Protein 2EP5 (pdb70)

Sequence (1395 aa):
ADKIKVSLLGSTGMVGQKMVKMLAKHPYLELVKVSASPSKIGKKYKDAVKWIEQGDIPEEVQDLPIVSTNYEDHKDVDVVLSALPNELAESIELELVKNGKIVVSNASPFRMDPDVPLINPEINWEHLELLKFQKERKGWKGILVKNPNCTAAIMSMPIKPLIEIATKSKIIITTLQAVSGAGYNGISFMAIEGNIIPYIKGEEDKIAKELTKLNGKLENNQIIPANLDSTVTSIRVPTRVGHMGVINIVTNERINIEEIKKTLKNFKSLPQQKNLPTAPKQPIIVRDEEDRPQPIIDVNAESGMAVTVGRIRHENNVLRLVVLGDNLVRGAAGITILTVEVMKELGYIADKIKVSLLGSTGMVGQKMVKMLAKHPYLELVKVSASPSKIGKKYKDAVKWIEQGDIPEEVQDLPIVSTNYEDHKDVDVVLSALPNELAESIELELVKNGKIVVSNASPFRMDPDVPLINPEINWEHLELLKFQKERKGWKGILVKNPNCTAAIMSMPIKPLIEIATKSKIIITTLQAVSGAGYNGISFMAIEGNIIPYIKGEEDKIAKELTKLNGKLENNQIIPANLDSTVTSIRVPTRVGHMGVINIVTNERINIEEIKKTLKNFKSLPQQKNLPTAPKQPIIVRDEEDRPQPIIDVNAESGMAVTVGRIRHENNVLRLVVLGDNLVRGAAGITILTVEVMKELGYIADKIKVSLLGSTGMVGQKMVKMLAKHPYLELVKVSASPSKIGKKYKDAVKWIEQGDIPEEVQDLPIVSTNYEDHKDVDVVLSALPNELAESIELELVKNGKIVVSNASPFRMDPDVPLINPEINWEHLELLKFQKERKGWKGILVKNPNCTAAIMSMPIKPLIEIATKSKIIITTLQAVSGAGYNGISFMAIEGNIIPYIKGEEDKIAKELTKLNGKLENNQIIPANLDSTVTSIRVPTRVGHMGVINIVTNERINIEEIKKTLKNFKSLPQQKNLPTAPKQPIIVRDEEDRPQPIIDVNAESGMAVTVGRIRHENNVLRLVVLGDNLVRGAAGITILTVEVMKELGYIDKIKVSLLGSTGMVGQKMVKMLAKHPYLELVKVSASPSKIGKKYKDAVKWIEQGDIPEEVQDLPIVSTNYEDHKDVDVVLSALPNELAESIELELVKNGKIVVSNASPFRMDPDVPLINPEINWEHLELLKFQKERKGWKGILVKNPNCTAAIMSMPIKPLIEIATKSKIIITTLQAVSGAGYNGISFMAIEGNIIPYIKGEEDKIAKELTKLNGKLENNQIIPANLDSTVTSIRVPTRVGHMGVINIVTNERINIEEIKKTLKNFKSLPQQKNLPTAPKQPIIVRDEEDRPQPIIDVNAESGMAVTVGRIRHENNVLRLVVLGDNLVRGAAGITILTVEVMKELGYI

CATH classification: 3.40.50.720 (+1 more: 3.30.360.10)

Foldseek 3Di:
DAAAEEEEEQLQFLLNVVLQVVQLDDDHYQYQYYADDPVQAQPAQLVPHDDDDPDDRRPSRRRRGHHYLDQVVCVPHRAYEYPDEQVPCPVSVVRNQQVAHEYEYAHPPCCLPFLEEADLVLQCLVLCLSQVCNCVVVVGNYHYHYYAALVLLQVLLLCQLVVVLQLAFEKEKEKEFEPCSCIPPNDDCVPAVVHKDFDDPPPFVRNQSSSQQSNFDDDPSTTHGRRGNYGYTYMYHHHHWKMKMKIKGQAQPDDDLVVSLVSQQPRDGPCCVVVQPLAAVRQEAEDEDQVDDDCVPPACPRNQNHKYKYPFDDDHRITIIMIMTGCSQSVGSSSSVSSVSSCVVVVVD/DAAAEEEEEQLQFLLNVVLQVVQLPDPHYQYQAYADDPVQAQPAQLVPHPDPDPDDRRPSRRRRGHHHLAQVVPVPGQAYEYADEQVPCPVSVVRNQQVAHAYEYAHPPPCPPFLEEADLVLQCLVLVCSQVCNCVVVVGNYHYHYYAFLVLLQVLLLCQLVLVLQLAFEKEKEKEFEPCSCIPPNDDPVRAVVHKAFDDPPPFVRNQVSSQQSNFDCDPSTTHGRNHNYGYTYMYHHHHWKMKMKMKTQAPDDDDQVVSQCSQQPRDGDCCVVVQPLDAVTQEAEDEDPVDDDCVVPQCPRHFQHKYKYPFDDDHRITIIMIMGTSSASSGSSSSVSSVSVCVVVVVD/DAAFEEEEEQCAFPLNVVLQVVQLPDPHYHHQAYAYDPVQAQPACLVRHPDDDPDDRRPSRRGHGHHYLAQVVPVPGQAYEYADEQVPPPVSVVRNQQVAHEYEYAHPPPCLPFLEAADLVQLPLVLVLSQVCSCVVPVTNYHYHYYAFLVLLQVLQLCRLVLVLQLQFAKEKEKEFEPCSCTPPRDDCVVAPVHKAFDDPPPQVRNQSSSQQSNFDADPSTTDGRNGNYGYTYMYHHHHWKMKMKIKTQAQDDDDQVVSVVSQQPRDGPCCVVVFPLAAVGQEAEDEDQPDDDCVPPQCPRNQRHKYKYPFDDDHRITIIMIMGTCSQSVGSSSSVSSVRSCVVVVVD/DAAEEEEEQLQFLLNQVLQVVQLPDDHYHYQAYAYDPVQAQPQQLVSHPDDDPDDRRPSRRRHGHHYLAQVVCVPHQAYEYADEQVPPPVSVVRNQQVAHEYEYAHPPCCPPFLEEADQVLQPLVQCLSQVCNCVVVVGNYHYHYYAFLVLLFVLLLCQLVVVQLQVWEKEKEKEFEPCSCTPPRDDCVRAPVHKDFDDPPPQVRNQQSSQQSNFDQDPSTTDGGNRNYGYTYMYHHHHWKMKMKMKTQAPDDDDQVVSQVSNQPRDGDCCVVVFVLAAVTQEAEDEDQVDDDCVPPCCPRPQNHKYKYPFDADPRMTIIMIMGGCSQSVGSSSSVSSVSSCVVVPVD

Nearest PDB structures (foldseek):
  2ep5-assembly1_D  TM=1.000E+00  e=3.987E-76  Sulfurisphaera tokodaii
  1ys4-assembly1_A  TM=9.506E-01  e=8.418E-46  Methanocaldococcus jannaschii
  4dpk-assembly1_B  TM=9.233E-01  e=5.462E-41  Sulfurisphaera tokodaii str. 7
  5cef-assembly1_C  TM=9.405E-01  e=1.644E-39  Cryptococcus deneoformans JEC21
  3hsk-assembly1_A  TM=9.146E-01  e=2.160E-36  Candida albicans

B-factor: mean 29.8, std 9.21, range [2.03, 77.83]

Secondary structure (DSSP, 8-state):
---EEEEEES-SSHHHHHHHHHHTT-SSEEEEEEE--GGGTTSBHHHH----SSSSPPHHHHTPBEE-SSGGGGTT-SEEEE---HHHHHHHHHHHHHTT-EEEE-SSTTTT-TTS-B--HHHHGGGGGGHHHHIIIII-SSEEEE---HHHHHHHHHHGGGHHHHHTSEEEEEEEE-TTBTBSSSSBHHHHTT--B---TTHHHHHHHHHHHHT-EE-SSSEE----EEEEEEEE-S-SS-EEEEEEEE--S---HHHHHHHHHT---HHHHTT-TT--S-SEEE--STT---HHHHTTHHHHTSEEEEEEEEETTEEEEEEEE-TTTTTTHHHHHHHHHHHHHHT--/-PPEEEEEETTTSHHHHHHHHHHTT-SSEEEEEEE--GGGTTSBGGGT----SSSSPPTTTTTPBEE-SSGGGTTT-SEEEE---HHHHHHHHHHHHHTT-EEEE-SSTTTT-TTS-B--HHHHGGGGGGGGTHHHHHT-SSEEEE---HHHHHHHHHHGGGHHHHHTSEEEEEEEE-GGGG-TTSSBHHHHTT--B---TTHHHHHHHHHHHHT-EE-SSSEE----EEEEEEEE-S-SS-EEEEEEEE-SS---HHHHHHHHHT---HHHHTT-TT--SSSEEEE-STT---HHHHTTHHHHTSEEEEEEEEETTEEEEEEEE-TTIIIIIHHHHHHHHHHHHTT--/---EEEEEETTTSHHHHHHHHHHHT-SSEEEEEEE--GGGTTSBHHHH----SSSPPPTTTTTPBEE-SSGGGTTT-SEEEE---HHHHHHHHHHHHHTT-EEEE-SSTTTT-TTS-B--HHHHGGGGGGHHHHHHHH--SSEEEE---HHHHHHHHHHSTTHHHHTTSEEEEEEEE-GGGG-TTSSBHHHHTT--B---TTHHHHHHHHHHHHT-EE-SSSEE----EEEEEEEE-S-SS-EEEEEEEE--S---HHHHHHHHHT---HHHHTT-TTS-S-SEEE--STT---HHHHTTTTTTTSEEEEEEEE-SSEEEEEEEE-TTIIIIIHHHHHHHHHHHHHT--/--EEEEEETTTSHHHHHHHHHHTT-SSEEEEEEE--GGGTTSBHHHH----SSS---TTTTTPBEE-SSGGGSTT-SEEEE---HHHHHHHHHHHHTTT-EEEE-SSTTTT-TTS-B--HHHHGGGGGGHHHHIIIII-SSEEEE---HHHHHHHHHHGGGHHHHHTSEEEEEEEE-GGGG-SSSSBHHHHTT--B---TTHHHHHHHHHHHHT-EE-SSSEE----EEEEEEEE-S-SS-EEEEEEEE-SS---HHHHHHHHHT---HHHHTT-TTS-SSSEEEE-STT---HHHHTTGGGGTSEEEEEEEE-SSEEEEEEEE-TTIIIIIHHHHHHHHHHHHHT--

Solvent-accessible surface area: 51155 Å² total; per-residue (Å²): 113,132,101,13,87,0,0,0,0,12,0,37,40,16,33,0,4,35,0,0,37,42,5,16,141,23,75,34,3,69,14,38,37,0,0,11,45,108,103,55,73,60,124,91,0,86,100,21,16,164,48,53,24,135,45,121,28,20,140,101,2,42,58,27,69,3,18,18,27,94,54,126,48,0,107,97,6,69,1,0,0,0,16,13,60,54,138,99,0,98,83,38,0,41,90,0,0,99,56,28,17,38,0,0,0,17,1,24,22,43,16,85,22,102,28,0,0,0,0,0,0,4,2,1,66,78,6,0,69,0,14,137,56,0,103,156,95,73,65,17,147,0,19,0,0,0,0,1,11,24,0,0,0,0,0,0,0,0,2,57,32,8,46,116,28,0,48,103,24,15,0,2,1,3,0,1,2,0,0,3,34,40,29,43,104,56,19,11,5,4,23,0,11,12,0,1,27,0,60,20,166,32,14,31,80,68,0,22,107,4,0,28,10,0,7,3,137,40,68,131,65,88,19,76,80,17,107,19,41,13,2,6,1,0,0,21,1,5,1,60,38,2,0,1,0,1,0,2,2,9,9,124,64,213,23,97,43,106,82,9,58,115,52,0,92,85,32,118,10,13,0,18,121,105,116,11,65,18,16,9,168,51,0,0,37,24,88,124,65,75,58,29,0,11,3,68,93,11,14,107,20,61,95,0,4,1,0,1,0,0,12,17,122,81,51,101,31,0,0,3,2,0,0,1,1,6,3,9,2,0,2,7,0,0,0,0,0,0,0,1,0,0,2,83,74,60,50,65,68,128,129,104,10,82,0,0,0,0,13,0,32,41,19,35,0,2,36,0,0,40,43,4,19,140,22,82,42,3,64,15,33,44,0,0,15,48,111,102,50,73,59,120,89,0,87,98,18,16,136,38,44,28,134,41,120,30,19,145,101,2,45,59,28,68,3,18,17,28,96,63,116,46,0,111,87,8,73,2,0,0,0,15,14,73,61,169,100,0,90,84,37,0,41,92,0,0,99,55,29,17,40,0,0,0,16,0,25,23,39,16,86,23,90,24,0,0,0,0,0,0,6,3,2,64,73,5,0,74,1,13,154,90,0,98,160,86,71,66,19,144,1,20,0,0,0,0,1,11,26,0,0,0,0,0,0,0,1,2,56,29,10,49,105,28,0,48,114,19,10,0,2,1,2,0,1,3,0,0,4,36,37,32,35,105,54,20,13,6,4,26,0,13,12,0,2,31,0,59,23,168,35,12,29,82,64,0,24,104,4,0,28,13,0,7,4,125,32,74,142,56,81,25,97,83,16,101,15,45,13,2,8,1,0,0,19,1,5,2,56,37,1,0,1,0,1,1,1,2,17,6,120,34,192,20,92,32,114,84,7,47,109,48,0,86,94,29,107,11,9,0,17,126,105,114,9,63,18,17,8,166,55,0,0,41,25,66,120,69,76,41,30,0,11,3,52,79,11,18,81,21,62,98,1,5,3,0,2,0,0,14,15,127,86,51,91,55,0,1,3,2,0,0,1,1,7,4,10,1,0,1,7,0,0,0,0,0,0,0,1,0,0,3,84,78,57,52,53,82,107,96,91,5,90,0,0,0,0,12,0,30,38,19,36,1,4,34,0,0,71,39,4,24,168,23,76,34,3,74,16,42,45,0,0,8,51,113,101,53,69,62,109,88,0,87,96,19,17,152,44,55,22,104,57,113,33,24,139,94,1,52,64,35,75,2,20,18,25,94,66,113,48,0,112,88,6,66,0,0,0,0,17,14,74,61,171,95,0,94,81,37,0,41,88,0,0,105,57,31,18,38,0,0,0,17,1,26,22,39,15,84,25,103,29,0,0,0,0,0,0,4,1,2,64,69,4,0,66,0,14,127,52,0,103,161,98,68,64,17,144,0,18,0,0,0,0,1,11,26,0,0,0,0,0,0,0,0,2,50,32,8,29,148,30,0,50,132,19,42,0,2,0,3,0,0,2,0,0,3,36,40,29,44,107,50,22,13,3,5,24,0,21,13,0,2,26,0,57,26,165,34,11,29,78,60,0,24,112,4,0,29,11,0,3,4,128,42,81,134,59,88,25,79,81,14,111,17,47,6,13,10,1,0,0,17,0,5,0,58,41,1,0,0,0,0,0,2,1,14,6,129,73,228,26,97,51,91,84,9,52,111,44,0,98,92,31,124,11,8,0,23,130,102,107,11,65,19,14,8,155,56,0,0,40,21,73,126,65,77,60,29,0,13,3,66,85,10,16,104,21,65,97,2,5,1,0,1,0,0,16,15,114,56,76,82,30,1,0,6,1,0,0,1,0,9,2,7,5,0,2,8,0,0,0,0,0,0,0,0,1,0,2,52,76,70,57,50,78,140,108,5,86,0,0,0,0,13,0,33,36,22,33,1,3,30,0,0,41,37,4,20,153,28,84,43,4,74,16,38,45,0,0,8,51,111,99,56,70,59,115,85,0,86,94,17,10,169,49,63,28,128,45,130,26,23,134,103,1,43,62,34,75,3,20,19,27,97,64,116,50,0,121,98,7,70,1,0,0,0,16,14,73,62,171,106,0,96,83,40,0,38,91,0,0,104,59,34,13,41,0,0,0,15,1,25,22,43,16,83,21,98,24,0,0,0,0,0,0,4,2,2,63,73,4,0,64,1,13,139,53,0,103,134,84,67,62,22,152,2,18,0,0,0,0,1,12,25,0,0,0,0,0,0,0,0,2,58,34,9,46,136,30,0,40,177,17,16,0,2,1,2,0,0,3,0,0,3,37,36,29,40,107,53,20,10,4,5,24,0,17,11,0,0,27,0,58,24,162,34,11,30,76,63,0,25,108,5,1,28,11,0,8,8,133,28,92,132,80,93,25,81,84,15,104,15,58,11,4,8,1,0,0,20,0,6,1,61,38,1,0,0,0,0,1,2,1,25,4,146,92,216,30,87,43,110,87,14,39,106,57,0,79,96,26,118,11,6,0,18,116,101,114,14,63,18,14,6,158,53,0,0,44,15,75,102,65,76,46,27,0,11,3,70,90,13,16,108,20,60,99,1,4,2,0,2,0,0,13,15,114,42,82,68,72,1,1,6,2,0,0,2,1,7,4,8,3,0,1,8,0,0,0,0,1,0,0,0,0,0,2,62,71,63,52,53,68

Organism: Sulfurisphaera tokodaii (strain DSM 16993 / JCM 10545 / NBRC 100140 / 7) (NCBI:txid273063)

Radius of gyration: 33.67 Å; Cα contacts (8 Å, |Δi|>4): 3497; chains: 4; bounding box: 75×84×83 Å

InterPro domains:
  IPR000534 Semialdehyde dehydrogenase, NAD-binding [PF01118] (6-130)
  IPR000534 Semialdehyde dehydrogenase, NAD-binding [SM00859] (6-132)
  IPR005676 Aspartate-semialdehyde dehydrogenase, peptidoglycan lacking [TIGR00978] (5-345)
  IPR012280 Semialdehyde dehydrogenase, dimerisation domain [PF02774] (160-330)
  IPR036291 NAD(P)-binding domain superfamily [SSF51735] (5-178)
  IPR051823 Aspartate-semialdehyde dehydrogenase-related [PTHR46718] (3-350)

Structure (mmCIF, N/CA/C/O backbone):
data_2EP5
#
_entry.id   2EP5
#
_cell.length_a   70.157
_cell.length_b   73.986
_cell.length_c   91.552
_cell.angle_alpha   68.102
_cell.angle_beta   68.393
_cell.angle_gamma   86.036
#
_symmetry.space_group_name_H-M   'P 1'
#
loop_
_entity.id
_entity.type
_entity.pdbx_description
1 polymer '350aa long hypothetical aspartate-semialdehyde dehydrogenase'
2 water water
#
loop_
_atom_site.group_PDB
_atom_site.id
_atom_site.type_symbol
_atom_site.label_atom_id
_atom_site.label_alt_id
_atom_site.label_comp_id
_atom_site.label_asym_id
_atom_site.label_entity_id
_atom_site.label_seq_id
_atom_site.pdbx_PDB_ins_code
_atom_site.Cartn_x
_atom_site.Cartn_y
_atom_site.Cartn_z
_atom_site.occupancy
_atom_site.B_iso_or_equiv
_atom_site.auth_seq_id
_atom_site.auth_comp_id
_atom_site.auth_asym_id
_atom_site.auth_atom_id
_atom_site.pdbx_PDB_model_num
ATOM 1 N N . ALA A 1 2 ? 1.982 -24.986 8.451 1.00 38.92 2 ALA A N 1
ATOM 2 C CA . ALA A 1 2 ? 2.580 -24.600 7.142 1.00 38.68 2 ALA A CA 1
ATOM 3 C C . ALA A 1 2 ? 4.065 -24.288 7.289 1.00 38.43 2 ALA A C 1
ATOM 4 O O . ALA A 1 2 ? 4.571 -24.134 8.402 1.00 36.96 2 ALA A O 1
ATOM 6 N N . ASP A 1 3 ? 4.764 -24.211 6.161 1.00 38.52 3 ASP A N 1
ATOM 7 C CA . ASP A 1 3 ? 6.186 -23.893 6.189 1.00 39.52 3 ASP A CA 1
ATOM 8 C C . ASP A 1 3 ? 6.326 -22.387 6.310 1.00 39.45 3 ASP A C 1
ATOM 9 O O . ASP A 1 3 ? 5.926 -21.638 5.415 1.00 40.55 3 ASP A O 1
ATOM 14 N N . LYS A 1 4 ? 6.892 -21.949 7.426 1.00 38.30 4 LYS A N 1
ATOM 15 C CA . LYS A 1 4 ? 7.063 -20.532 7.687 1.00 38.28 4 LYS A CA 1
ATOM 16 C C . LYS A 1 4 ? 8.138 -19.827 6.868 1.00 36.57 4 LYS A C 1
ATOM 17 O O . LYS A 1 4 ? 9.177 -20.397 6.559 1.00 37.92 4 LYS A O 1
ATOM 23 N N . ILE A 1 5 ? 7.855 -18.580 6.508 1.00 35.22 5 ILE A N 1
ATOM 24 C CA . ILE A 1 5 ? 8.788 -17.737 5.772 1.00 32.46 5 ILE A CA 1
ATOM 25 C C . ILE A 1 5 ? 9.173 -16.669 6.791 1.00 31.51 5 ILE A C 1
ATOM 26 O O . ILE A 1 5 ? 8.319 -15.922 7.275 1.00 30.24 5 ILE A O 1
ATOM 31 N N . LYS A 1 6 ? 10.455 -16.612 7.130 1.00 30.52 6 LYS A N 1
ATOM 32 C CA . LYS A 1 6 ? 10.941 -15.652 8.113 1.00 30.50 6 LYS A CA 1
ATOM 33 C C . LYS A 1 6 ? 11.100 -14.243 7.557 1.00 29.40 6 LYS A C 1
ATOM 34 O O . LYS A 1 6 ? 11.775 -14.032 6.552 1.00 30.45 6 LYS A O 1
ATOM 40 N N . VAL A 1 7 ? 10.476 -13.276 8.219 1.00 28.35 7 VAL A N 1
ATOM 41 C CA . VAL A 1 7 ? 10.552 -11.890 7.773 1.00 25.24 7 VAL A CA 1
ATOM 42 C C . VAL A 1 7 ? 11.022 -10.922 8.859 1.00 25.52 7 VAL A C 1
ATOM 43 O O . VAL A 1 7 ? 10.932 -11.207 10.055 1.00 24.85 7 VAL A O 1
ATOM 47 N N . SER A 1 8 ? 11.551 -9.783 8.431 1.00 24.89 8 SER A N 1
ATOM 48 C CA . SER A 1 8 ? 11.984 -8.753 9.365 1.00 24.31 8 SER A CA 1
ATOM 49 C C . SER A 1 8 ? 11.204 -7.500 8.967 1.00 23.34 8 SER A C 1
ATOM 50 O O . SER A 1 8 ? 10.678 -7.427 7.859 1.00 20.74 8 SER A O 1
ATOM 53 N N . LEU A 1 9 ? 11.126 -6.523 9.863 1.00 24.07 9 LEU A N 1
ATOM 54 C CA . LEU A 1 9 ? 10.382 -5.300 9.582 1.00 23.77 9 LEU A CA 1
ATOM 55 C C . LEU A 1 9 ? 11.153 -4.024 9.913 1.00 24.08 9 LEU A C 1
ATOM 56 O O . LEU A 1 9 ? 11.532 -3.801 11.066 1.00 24.19 9 LEU A O 1
ATOM 61 N N . LEU A 1 10 ? 11.387 -3.200 8.892 1.00 22.75 10 LEU A N 1
ATOM 62 C CA . LEU A 1 10 ? 12.080 -1.922 9.054 1.00 22.04 10 LEU A CA 1
ATOM 63 C C . LEU A 1 10 ? 11.036 -0.840 9.362 1.00 21.63 10 LEU A C 1
ATOM 64 O O . LEU A 1 10 ? 9.947 -0.850 8.797 1.00 17.13 10 LEU A O 1
ATOM 69 N N . GLY A 1 11 ? 11.370 0.087 10.256 1.00 21.41 11 GLY A N 1
ATOM 70 C CA . GLY A 1 11 ? 10.423 1.125 10.617 1.00 23.12 11 GLY A CA 1
ATOM 71 C C . GLY A 1 11 ? 9.168 0.473 11.176 1.00 23.49 11 GLY A C 1
ATOM 72 O O . GLY A 1 11 ? 8.072 0.662 10.650 1.00 23.37 11 GLY A O 1
ATOM 73 N N . SER A 1 12 ? 9.343 -0.301 12.246 1.00 22.45 12 SER A N 1
ATOM 74 C CA . SER A 1 12 ? 8.257 -1.032 12.892 1.00 22.03 12 SER A CA 1
ATOM 75 C C . SER A 1 12 ? 7.584 -0.246 14.009 1.00 23.18 12 SER A C 1
ATOM 76 O O . SER A 1 12 ? 6.579 -0.679 14.564 1.00 22.36 12 SER A O 1
ATOM 79 N N . THR A 1 13 ? 8.147 0.911 14.326 1.00 25.14 13 THR A N 1
ATOM 80 C CA . THR A 1 13 ? 7.651 1.768 15.399 1.00 25.41 13 THR A CA 1
ATOM 81 C C . THR A 1 13 ? 6.536 2.742 15.005 1.00 24.94 13 THR A C 1
ATOM 82 O O . THR A 1 13 ? 5.716 3.121 15.843 1.00 26.60 13 THR A O 1
ATOM 86 N N . GLY A 1 14 ? 6.498 3.147 13.742 1.00 22.37 14 GLY A N 1
ATOM 87 C CA . GLY A 1 14 ? 5.470 4.077 13.307 1.00 22.17 14 GLY A CA 1
ATOM 88 C C . GLY A 1 14 ? 4.083 3.464 13.233 1.00 22.83 14 GLY A C 1
ATOM 89 O O . GLY A 1 14 ? 3.885 2.315 13.632 1.00 22.10 14 GLY A O 1
ATOM 90 N N . MET A 1 15 ? 3.118 4.225 12.718 1.00 22.97 15 MET A N 1
ATOM 91 C CA . MET A 1 15 ? 1.750 3.731 12.599 1.00 24.01 15 MET A CA 1
ATOM 92 C C . MET A 1 15 ? 1.647 2.547 11.648 1.00 23.39 15 MET A C 1
ATOM 93 O O . MET A 1 15 ? 1.064 1.522 11.997 1.00 22.24 15 MET A O 1
ATOM 98 N N . VAL A 1 16 ? 2.198 2.687 10.444 1.00 24.65 16 VAL A N 1
ATOM 99 C CA . VAL A 1 16 ? 2.149 1.595 9.473 1.00 24.70 16 VAL A CA 1
ATOM 100 C C . VAL A 1 16 ? 2.890 0.384 10.029 1.00 24.50 16 VAL A C 1
ATOM 101 O O . VAL A 1 16 ? 2.469 -0.759 9.842 1.00 25.75 16 VAL A O 1
ATOM 105 N N . GLY A 1 17 ? 3.982 0.648 10.735 1.00 24.36 17 GLY A N 1
ATOM 106 C CA . GLY A 1 17 ? 4.752 -0.429 11.330 1.00 23.36 17 GLY A CA 1
ATOM 107 C C . GLY A 1 17 ? 3.950 -1.212 12.353 1.00 23.51 17 GLY A C 1
ATOM 108 O O . GLY A 1 17 ? 3.954 -2.443 12.342 1.00 22.24 17 GLY A O 1
ATOM 109 N N . GLN A 1 18 ? 3.253 -0.507 13.242 1.00 23.13 18 GLN A N 1
ATOM 110 C CA . GLN A 1 18 ? 2.464 -1.179 14.267 1.00 23.00 18 GLN A CA 1
ATOM 111 C C . GLN A 1 18 ? 1.333 -1.976 13.635 1.00 22.74 18 GLN A C 1
ATOM 112 O O . GLN A 1 18 ? 1.013 -3.066 14.096 1.00 23.92 18 GLN A O 1
ATOM 118 N N . LYS A 1 19 ? 0.732 -1.445 12.574 1.00 23.99 19 LYS A N 1
ATOM 119 C CA . LYS A 1 19 ? -0.334 -2.166 11.876 1.00 24.30 19 LYS A CA 1
ATOM 120 C C . LYS A 1 19 ? 0.220 -3.498 11.359 1.00 24.15 19 LYS A C 1
ATOM 121 O O . LYS A 1 19 ? -0.392 -4.550 11.527 1.00 24.07 19 LYS A O 1
ATOM 127 N N . MET A 1 20 ? 1.383 -3.438 10.720 1.00 22.76 20 MET A N 1
ATOM 128 C CA . MET A 1 20 ? 2.001 -4.635 10.171 1.00 22.50 20 MET A CA 1
ATOM 129 C C . MET A 1 20 ? 2.363 -5.629 11.269 1.00 20.70 20 MET A C 1
ATOM 130 O O . MET A 1 20 ? 2.132 -6.828 11.131 1.00 19.23 20 MET A O 1
ATOM 135 N N . VAL A 1 21 ? 2.935 -5.129 12.357 1.00 21.37 21 VAL A N 1
ATOM 136 C CA . VAL A 1 21 ? 3.296 -5.993 13.468 1.00 20.49 21 VAL A CA 1
ATOM 137 C C . VAL A 1 21 ? 2.047 -6.730 13.937 1.00 22.88 21 VAL A C 1
ATOM 138 O O . VAL A 1 21 ? 2.090 -7.934 14.189 1.00 22.24 21 VAL A O 1
ATOM 142 N N . LYS A 1 22 ? 0.929 -6.013 14.033 1.00 24.79 22 LYS A N 1
ATOM 143 C CA . LYS A 1 22 ? -0.320 -6.626 14.485 1.00 26.41 22 LYS A CA 1
ATOM 144 C C . LYS A 1 22 ? -0.848 -7.664 13.505 1.00 26.33 22 LYS A C 1
ATOM 145 O O . LYS A 1 22 ? -1.320 -8.724 13.911 1.00 28.67 22 LYS A O 1
ATOM 151 N N . MET A 1 23 ? -0.763 -7.363 12.214 1.00 26.40 23 MET A N 1
ATOM 152 C CA . MET A 1 23 ? -1.243 -8.277 11.182 1.00 26.09 23 MET A CA 1
ATOM 153 C C . MET A 1 23 ? -0.351 -9.510 11.013 1.00 26.95 23 MET A C 1
ATOM 154 O O . MET A 1 23 ? -0.829 -10.579 10.628 1.00 28.49 23 MET A O 1
ATOM 159 N N . LEU A 1 24 ? 0.939 -9.357 11.298 1.00 26.73 24 LEU A N 1
ATOM 160 C CA . LEU A 1 24 ? 1.899 -10.454 11.182 1.00 28.01 24 LEU A CA 1
ATOM 161 C C . LEU A 1 24 ? 1.942 -11.335 12.434 1.00 30.17 24 LEU A C 1
ATOM 162 O O . LEU A 1 24 ? 2.280 -12.513 12.365 1.00 29.78 24 LEU A O 1
ATOM 167 N N . ALA A 1 25 ? 1.602 -10.760 13.580 1.00 32.44 25 ALA A N 1
ATOM 168 C CA . ALA A 1 25 ? 1.627 -11.507 14.825 1.00 34.40 25 ALA A CA 1
ATOM 169 C C . ALA A 1 25 ? 0.743 -12.748 14.747 1.00 35.78 25 ALA A C 1
ATOM 170 O O . ALA A 1 25 ? 0.949 -13.721 15.477 1.00 36.30 25 ALA A O 1
ATOM 172 N N . LYS A 1 26 ? -0.225 -12.716 13.841 1.00 36.48 26 LYS A N 1
ATOM 173 C CA . LYS A 1 26 ? -1.154 -13.824 13.683 1.00 38.19 26 LYS A CA 1
ATOM 174 C C . LYS A 1 26 ? -1.196 -14.380 12.253 1.00 37.00 26 LYS A C 1
ATOM 175 O O . LYS A 1 26 ? -2.195 -14.975 11.845 1.00 37.30 26 LYS A O 1
ATOM 181 N N . HIS A 1 27 ? -0.117 -14.200 11.495 1.00 35.17 27 HIS A N 1
ATOM 182 C CA . HIS A 1 27 ? -0.086 -14.687 10.120 1.00 33.25 27 HIS A CA 1
ATOM 183 C C . HIS A 1 27 ? 0.194 -16.187 10.018 1.00 33.33 27 HIS A C 1
ATOM 184 O O . HIS A 1 27 ? 1.017 -16.723 10.754 1.00 33.86 27 HIS A O 1
ATOM 191 N N . PRO A 1 28 ? -0.495 -16.881 9.094 1.00 33.80 28 PRO A N 1
ATOM 192 C CA . PRO A 1 28 ? -0.347 -18.324 8.860 1.00 33.56 28 PRO A CA 1
ATOM 193 C C . PRO A 1 28 ? 1.092 -18.806 8.620 1.00 34.08 28 PRO A C 1
ATOM 194 O O . PRO A 1 28 ? 1.568 -19.693 9.324 1.00 34.51 28 PRO A O 1
ATOM 198 N N . TYR A 1 29 ? 1.777 -18.235 7.628 1.00 34.42 29 TYR A N 1
ATOM 199 C CA . TYR A 1 29 ? 3.149 -18.649 7.324 1.00 33.22 29 TYR A CA 1
ATOM 200 C C . TYR A 1 29 ? 4.245 -17.585 7.417 1.00 33.44 29 TYR A C 1
ATOM 201 O O . TYR A 1 29 ? 5.427 -17.921 7.437 1.00 33.91 29 TYR A O 1
ATOM 210 N N . LEU A 1 30 ? 3.868 -16.312 7.460 1.00 32.93 30 LEU A N 1
ATOM 211 C CA . LEU A 1 30 ? 4.851 -15.238 7.575 1.00 32.94 30 LEU A CA 1
ATOM 212 C C . LEU A 1 30 ? 5.218 -15.093 9.052 1.00 33.12 30 LEU A C 1
ATOM 213 O O . LEU A 1 30 ? 4.397 -14.664 9.855 1.00 35.95 30 LEU A O 1
ATOM 218 N N . GLU A 1 31 ? 6.448 -15.456 9.405 1.00 33.26 31 GLU A N 1
ATOM 219 C CA . GLU A 1 31 ? 6.912 -15.384 10.789 1.00 31.94 31 GLU A CA 1
ATOM 220 C C . GLU A 1 31 ? 7.845 -14.206 11.055 1.00 30.47 31 GLU A C 1
ATOM 221 O O . GLU A 1 31 ? 9.025 -14.231 10.688 1.00 29.97 31 GLU A O 1
ATOM 227 N N . LEU A 1 32 ? 7.309 -13.182 11.709 1.00 27.85 32 LEU A N 1
ATOM 228 C CA . LEU A 1 32 ? 8.077 -11.991 12.035 1.00 27.09 32 LEU A CA 1
ATOM 229 C C . LEU A 1 32 ? 9.067 -12.330 13.142 1.00 28.42 32 LEU A C 1
ATOM 230 O O . LEU A 1 32 ? 8.673 -12.615 14.280 1.00 27.61 32 LEU A O 1
ATOM 235 N N . VAL A 1 33 ? 10.353 -12.301 12.805 1.00 28.03 33 VAL A N 1
ATOM 236 C CA . VAL A 1 33 ? 11.388 -12.631 13.768 1.00 28.88 33 VAL A CA 1
ATOM 237 C C . VAL A 1 33 ? 12.285 -11.459 14.116 1.00 29.15 33 VAL A C 1
ATOM 238 O O . VAL A 1 33 ? 13.075 -11.546 15.054 1.00 28.94 33 VAL A O 1
ATOM 242 N N . LYS A 1 34 ? 12.166 -10.369 13.365 1.00 28.96 34 LYS A N 1
ATOM 243 C CA . LYS A 1 34 ? 12.991 -9.186 13.616 1.00 30.20 34 LYS A CA 1
ATOM 244 C C . LYS A 1 34 ? 12.309 -7.869 13.264 1.00 30.21 34 LYS A C 1
ATOM 245 O O . LYS A 1 34 ? 11.725 -7.713 12.191 1.00 29.23 34 LYS A O 1
ATOM 251 N N . VAL A 1 35 ? 12.395 -6.924 14.191 1.00 29.65 35 VAL A N 1
ATOM 252 C CA . VAL A 1 35 ? 11.818 -5.608 14.002 1.00 29.95 35 VAL A CA 1
ATOM 253 C C . VAL A 1 35 ? 12.950 -4.623 14.199 1.00 30.30 35 VAL A C 1
ATOM 254 O O . VAL A 1 35 ? 13.825 -4.820 15.052 1.00 28.96 35 VAL A O 1
ATOM 258 N N . SER A 1 36 ? 12.930 -3.568 13.396 1.00 31.36 36 SER A N 1
ATOM 259 C CA . SER A 1 36 ? 13.954 -2.546 13.447 1.00 32.17 36 SER A CA 1
ATOM 260 C C . SER A 1 36 ? 13.331 -1.195 13.738 1.00 32.06 36 SER A C 1
ATOM 261 O O . SER A 1 36 ? 12.155 -0.967 13.459 1.00 31.98 36 SER A O 1
ATOM 264 N N . ALA A 1 37 ? 14.130 -0.308 14.319 1.00 32.57 37 ALA A N 1
ATOM 265 C CA . ALA A 1 37 ? 13.690 1.036 14.658 1.00 32.12 37 ALA A CA 1
ATOM 266 C C . ALA A 1 37 ? 14.930 1.918 14.688 1.00 32.78 37 ALA A C 1
ATOM 267 O O . ALA A 1 37 ? 15.992 1.518 14.199 1.00 33.57 37 ALA A O 1
ATOM 269 N N . SER A 1 38 ? 14.796 3.107 15.266 1.00 32.01 38 SER A N 1
ATOM 270 C CA . SER A 1 38 ? 15.910 4.042 15.351 1.00 31.59 38 SER A CA 1
ATOM 271 C C . SER A 1 38 ? 17.065 3.430 16.146 1.00 30.60 38 SER A C 1
ATOM 272 O O . SER A 1 38 ? 16.855 2.570 17.007 1.00 27.89 38 SER A O 1
ATOM 275 N N . PRO A 1 39 ? 18.300 3.879 15.863 1.00 30.55 39 PRO A N 1
ATOM 276 C CA . PRO A 1 39 ? 19.549 3.432 16.493 1.00 30.93 39 PRO A CA 1
ATOM 277 C C . PRO A 1 39 ? 19.548 3.315 18.019 1.00 30.79 39 PRO A C 1
ATOM 278 O O . PRO A 1 39 ? 19.961 2.294 18.569 1.00 28.85 39 PRO A O 1
ATOM 282 N N . SER A 1 40 ? 19.100 4.366 18.695 1.00 30.32 40 SER A N 1
ATOM 283 C CA . SER A 1 40 ? 19.069 4.377 20.152 1.00 31.01 40 SER A CA 1
ATOM 284 C C . SER A 1 40 ? 18.178 3.301 20.767 1.00 30.17 40 SER A C 1
ATOM 285 O O . SER A 1 40 ? 18.282 3.020 21.957 1.00 32.13 40 SER A O 1
ATOM 288 N N . LYS A 1 41 ? 17.311 2.696 19.963 1.00 29.06 41 LYS A N 1
ATOM 289 C CA . LYS A 1 41 ? 16.408 1.659 20.458 1.00 28.76 41 LYS A CA 1
ATOM 290 C C . LYS A 1 41 ? 16.963 0.251 20.222 1.00 27.63 41 LYS A C 1
ATOM 291 O O . LYS A 1 41 ? 16.484 -0.720 20.809 1.00 26.16 41 LYS A O 1
ATOM 297 N N . ILE A 1 42 ? 17.966 0.145 19.354 1.00 26.07 42 ILE A N 1
ATOM 298 C CA . ILE A 1 42 ? 18.577 -1.142 19.042 1.00 23.29 42 ILE A CA 1
ATOM 299 C C . ILE A 1 42 ? 19.030 -1.839 20.325 1.00 24.05 42 ILE A C 1
ATOM 300 O O . ILE A 1 42 ? 19.668 -1.229 21.188 1.00 23.14 42 ILE A O 1
ATOM 305 N N . GLY A 1 43 ? 18.685 -3.114 20.453 1.00 24.40 43 GLY A N 1
ATOM 306 C CA . GLY A 1 43 ? 19.067 -3.856 21.639 1.00 27.07 43 GLY A CA 1
ATOM 307 C C . GLY A 1 43 ? 17.939 -3.996 22.645 1.00 28.80 43 GLY A C 1
ATOM 308 O O . GLY A 1 43 ? 17.897 -4.960 23.408 1.00 29.94 43 GLY A O 1
ATOM 309 N N . LYS A 1 44 ? 17.026 -3.030 22.656 1.00 29.24 44 LYS A N 1
ATOM 310 C CA . LYS A 1 44 ? 15.894 -3.064 23.570 1.00 29.87 44 LYS A CA 1
ATOM 311 C C . LYS A 1 44 ? 14.791 -3.922 22.964 1.00 30.21 44 LYS A C 1
ATOM 312 O O . LYS A 1 44 ? 14.761 -4.140 21.752 1.00 29.90 44 LYS A O 1
ATOM 318 N N . LYS A 1 45 ? 13.891 -4.415 23.810 1.00 30.50 45 LYS A N 1
ATOM 319 C CA . LYS A 1 45 ? 12.774 -5.229 23.337 1.00 30.67 45 LYS A CA 1
ATOM 320 C C . LYS A 1 45 ? 11.766 -4.307 22.667 1.00 29.10 45 LYS A C 1
ATOM 321 O O . LYS A 1 45 ? 11.666 -3.131 23.013 1.00 28.12 45 LYS A O 1
ATOM 327 N N . TYR A 1 46 ? 11.020 -4.846 21.711 1.00 28.47 46 TYR A N 1
ATOM 328 C CA . TYR A 1 46 ? 10.026 -4.062 20.997 1.00 27.80 46 TYR A CA 1
ATOM 329 C C . TYR A 1 46 ? 9.088 -3.324 21.951 1.00 28.34 46 TYR A C 1
ATOM 330 O O . TYR A 1 46 ? 8.781 -2.148 21.743 1.00 29.08 46 TYR A O 1
ATOM 339 N N . LYS A 1 47 ? 8.638 -4.007 23.001 1.00 27.13 47 LYS A N 1
ATOM 340 C CA . LYS A 1 47 ? 7.721 -3.394 23.956 1.00 28.32 47 LYS A CA 1
ATOM 341 C C . LYS A 1 47 ? 8.330 -2.216 24.702 1.00 27.86 47 LYS A C 1
ATOM 3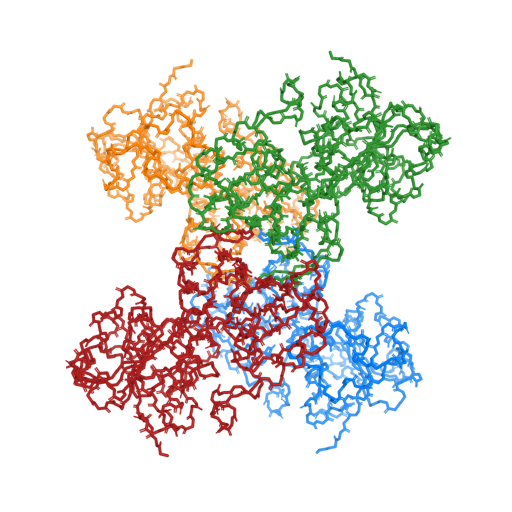42 O O . LYS A 1 47 ? 7.617 -1.338 25.172 1.00 26.83 47 LYS A O 1
ATOM 348 N N . ASP A 1 48 ? 9.652 -2.187 24.799 1.00 29.21 48 ASP A N 1
ATOM 349 C CA . ASP A 1 48 ? 10.313 -1.105 25.514 1.00 30.85 48 ASP A CA 1
ATOM 350 C C . ASP A 1 48 ? 10.698 0.058 24.622 1.00 31.36 48 ASP A C 1
ATOM 351 O O . ASP A 1 48 ? 11.124 1.101 25.113 1.00 31.43 48 ASP A O 1
ATOM 356 N N . ALA A 1 49 ? 10.543 -0.109 23.315 1.00 31.46 49 ALA A N 1
ATOM 357 C CA . ALA A 1 49 ? 10.918 0.951 22.389 1.00 33.83 49 ALA A CA 1
ATOM 358 C C . ALA A 1 49 ? 9.732 1.600 21.700 1.00 34.03 49 ALA A C 1
ATOM 359 O O . ALA A 1 49 ? 9.796 2.764 21.310 1.00 35.64 49 ALA A O 1
ATOM 361 N N . VAL A 1 50 ? 8.648 0.851 21.550 1.00 34.58 50 VAL A N 1
ATOM 362 C CA . VAL A 1 50 ? 7.470 1.377 20.881 1.00 33.95 50 VAL A CA 1
ATOM 363 C C . VAL A 1 50 ? 6.454 2.030 21.810 1.00 33.91 50 VAL A C 1
ATOM 364 O O . VAL A 1 50 ? 6.348 1.698 22.988 1.00 33.46 50 VAL A O 1
ATOM 368 N N . LYS A 1 51 ? 5.720 2.978 21.245 1.00 34.70 51 LYS A N 1
ATOM 369 C CA . LYS A 1 51 ? 4.653 3.688 21.932 1.00 34.99 51 LYS A CA 1
ATOM 370 C C . LYS A 1 51 ? 3.423 3.128 21.226 1.00 33.22 51 LYS A C 1
ATOM 371 O O . LYS A 1 51 ? 2.956 3.690 20.232 1.00 33.13 51 LYS A O 1
ATOM 377 N N . TRP A 1 52 ? 2.928 2.001 21.731 1.00 31.44 52 TRP A N 1
ATOM 378 C CA . TRP A 1 52 ? 1.783 1.324 21.140 1.00 31.03 52 TRP A CA 1
ATOM 379 C C . TRP A 1 52 ? 0.623 2.273 20.881 1.00 33.97 52 TRP A C 1
ATOM 380 O O . TRP A 1 52 ? 0.149 2.984 21.773 1.00 33.44 52 TRP A O 1
ATOM 391 N N . ILE A 1 53 ? 0.165 2.259 19.636 1.00 35.14 53 ILE A N 1
ATOM 392 C CA . ILE A 1 53 ? -0.907 3.126 19.195 1.00 36.36 53 ILE A CA 1
ATOM 393 C C . ILE A 1 53 ? -2.072 2.326 18.631 1.00 37.71 53 ILE A C 1
ATOM 394 O O . ILE A 1 53 ? -3.151 2.866 18.415 1.00 38.48 53 ILE A O 1
ATOM 399 N N . GLU A 1 54 ? -1.844 1.038 18.398 1.00 39.69 54 GLU A N 1
ATOM 400 C CA . GLU A 1 54 ? -2.870 0.152 17.858 1.00 41.84 54 GLU A CA 1
ATOM 401 C C . GLU A 1 54 ? -3.880 -0.280 18.911 1.00 44.82 54 GLU A C 1
ATOM 402 O O . GLU A 1 54 ? -3.761 0.057 20.089 1.00 44.93 54 GLU A O 1
ATOM 408 N N . GLN A 1 55 ? -4.870 -1.047 18.465 1.00 48.43 55 GLN A N 1
ATOM 409 C CA . GLN A 1 55 ? -5.917 -1.568 19.334 1.00 50.90 55 GLN A CA 1
ATOM 410 C C . GLN A 1 55 ? -5.385 -2.671 20.237 1.00 50.74 55 GLN A C 1
ATOM 411 O O . GLN A 1 55 ? -4.667 -3.566 19.785 1.00 51.06 55 GLN A O 1
ATOM 417 N N . GLY A 1 56 ? -5.739 -2.592 21.516 1.00 49.96 56 GLY A N 1
ATOM 418 C CA . GLY A 1 56 ? -5.320 -3.596 22.475 1.00 49.10 56 GLY A CA 1
ATOM 419 C C . GLY A 1 56 ? -3.869 -3.539 22.907 1.00 48.95 56 GLY A C 1
ATOM 420 O O . GLY A 1 56 ? -3.219 -2.497 22.827 1.00 47.52 56 GLY A O 1
ATOM 421 N N . ASP A 1 57 ? -3.368 -4.681 23.366 1.00 49.09 57 ASP A N 1
ATOM 422 C CA . ASP A 1 57 ? -1.996 -4.802 23.838 1.00 49.99 57 ASP A CA 1
ATOM 423 C C . ASP A 1 57 ? -1.072 -5.253 22.714 1.00 48.67 57 ASP A C 1
ATOM 424 O O . ASP A 1 57 ? -1.529 -5.746 21.687 1.00 48.55 57 ASP A O 1
ATOM 429 N N . ILE A 1 58 ? 0.229 -5.077 22.915 1.00 47.52 58 ILE A N 1
ATOM 430 C CA . ILE A 1 58 ? 1.210 -5.502 21.927 1.00 46.87 58 ILE A CA 1
ATOM 431 C C . ILE A 1 58 ? 1.194 -7.027 21.906 1.00 49.07 58 ILE A C 1
ATOM 432 O O . ILE A 1 58 ? 1.225 -7.670 22.958 1.00 49.30 58 ILE A O 1
ATOM 437 N N . PRO A 1 59 ? 1.139 -7.627 20.709 1.00 50.41 59 PRO A N 1
ATOM 438 C CA . PRO A 1 59 ? 1.124 -9.088 20.609 1.00 50.18 59 PRO A CA 1
ATOM 439 C C . PRO A 1 59 ? 2.309 -9.702 21.348 1.00 50.79 59 PRO A C 1
ATOM 440 O O . PRO A 1 59 ? 3.436 -9.220 21.227 1.00 49.78 59 PRO A O 1
ATOM 444 N N . GLU A 1 60 ? 2.052 -10.758 22.117 1.00 51.73 60 GLU A N 1
ATOM 445 C CA . GLU A 1 60 ? 3.117 -11.422 22.861 1.00 52.22 60 GLU A CA 1
ATOM 446 C C . GLU A 1 60 ? 4.158 -11.988 21.914 1.00 51.45 60 GLU A C 1
ATOM 447 O O . GLU A 1 60 ? 5.340 -12.059 22.241 1.00 50.38 60 GLU A O 1
ATOM 453 N N . GLU A 1 61 ? 3.712 -12.390 20.733 1.00 52.37 61 GLU A N 1
ATOM 454 C CA . GLU A 1 61 ? 4.613 -12.949 19.740 1.00 52.91 61 GLU A CA 1
ATOM 455 C C . GLU A 1 61 ? 5.617 -11.919 19.223 1.00 53.00 61 GLU A C 1
ATOM 456 O O . GLU A 1 61 ? 6.575 -12.279 18.533 1.00 53.90 61 GLU A O 1
ATOM 462 N N . VAL A 1 62 ? 5.416 -10.647 19.569 1.00 52.00 62 VAL A N 1
ATOM 463 C CA . VAL A 1 62 ? 6.321 -9.591 19.113 1.00 51.02 62 VAL A CA 1
ATOM 464 C C . VAL A 1 62 ? 6.851 -8.653 20.200 1.00 49.92 62 VAL A C 1
ATOM 465 O O . VAL A 1 62 ? 7.895 -8.023 20.022 1.00 50.07 62 VAL A O 1
ATOM 469 N N . GLN A 1 63 ? 6.145 -8.560 21.323 1.00 48.60 63 GLN A N 1
ATOM 470 C CA . GLN A 1 63 ? 6.560 -7.668 22.404 1.00 46.72 63 GLN A CA 1
ATOM 471 C C . GLN A 1 63 ? 8.009 -7.831 22.852 1.00 45.14 63 GLN A C 1
ATOM 472 O O . GLN A 1 63 ? 8.672 -6.845 23.184 1.00 44.57 63 GLN A O 1
ATOM 478 N N . ASP A 1 64 ? 8.505 -9.064 22.862 1.00 43.06 64 ASP A N 1
ATOM 479 C CA . ASP A 1 64 ? 9.877 -9.297 23.296 1.00 42.37 64 ASP A CA 1
ATOM 480 C C . ASP A 1 64 ? 10.912 -9.331 22.173 1.00 41.12 64 ASP A C 1
ATOM 481 O O . ASP A 1 64 ? 12.111 -9.425 22.439 1.00 40.26 64 ASP A O 1
ATOM 486 N N . LEU A 1 65 ? 10.455 -9.246 20.925 1.00 40.34 65 LEU A N 1
ATOM 487 C CA . LEU A 1 65 ? 11.362 -9.246 19.777 1.00 39.88 65 LEU A CA 1
ATOM 488 C C . LEU A 1 65 ? 12.385 -8.130 19.961 1.00 39.03 65 LEU A C 1
ATOM 489 O O . LEU A 1 65 ? 12.030 -6.976 20.207 1.00 38.59 65 LEU A O 1
ATOM 494 N N . PRO A 1 66 ? 13.677 -8.459 19.839 1.00 39.62 66 PRO A N 1
ATOM 495 C CA . PRO A 1 66 ? 14.730 -7.453 20.009 1.00 38.14 66 PRO A CA 1
ATOM 496 C C . PRO A 1 66 ? 14.810 -6.514 18.812 1.00 35.80 66 PRO A C 1
ATOM 497 O O . PRO A 1 66 ? 14.579 -6.933 17.674 1.00 36.84 66 PRO A O 1
ATOM 501 N N . ILE A 1 67 ? 15.119 -5.245 19.074 1.00 32.88 67 ILE A N 1
ATOM 502 C CA . ILE A 1 67 ? 15.244 -4.257 18.008 1.00 29.43 67 ILE A CA 1
ATOM 503 C C . ILE A 1 67 ? 16.638 -4.402 17.388 1.00 27.12 67 ILE A C 1
ATOM 504 O O . ILE A 1 67 ? 17.649 -4.399 18.088 1.00 25.62 67 ILE A O 1
ATOM 509 N N . VAL A 1 68 ? 16.680 -4.550 16.071 1.00 24.76 68 VAL A N 1
ATOM 510 C CA . VAL A 1 68 ? 17.943 -4.687 15.367 1.00 24.01 68 VAL A CA 1
ATOM 511 C C . VAL A 1 68 ? 18.174 -3.468 14.478 1.00 23.00 68 VAL A C 1
ATOM 512 O O . VAL A 1 68 ? 17.266 -2.665 14.248 1.00 20.56 68 VAL A O 1
ATOM 516 N N . SER A 1 69 ? 19.397 -3.331 13.983 1.00 23.48 69 SER A N 1
ATOM 517 C CA . SER A 1 69 ? 19.734 -2.214 13.115 1.00 22.99 69 SER A CA 1
ATOM 518 C C . SER A 1 69 ? 19.133 -2.456 11.739 1.00 23.93 69 SER A C 1
ATOM 519 O O . SER A 1 69 ? 18.572 -3.520 11.464 1.00 20.89 69 SER A O 1
ATOM 522 N N . THR A 1 70 ? 19.269 -1.457 10.876 1.00 24.96 70 THR A N 1
ATOM 523 C CA . THR A 1 70 ? 18.760 -1.534 9.513 1.00 25.08 70 THR A CA 1
ATOM 524 C C . THR A 1 70 ? 19.842 -2.071 8.567 1.00 24.07 70 THR A C 1
ATOM 525 O O . THR A 1 70 ? 19.651 -2.113 7.354 1.00 23.32 70 THR A O 1
ATOM 529 N N . ASN A 1 71 ? 20.967 -2.497 9.137 1.00 22.84 71 ASN A N 1
ATOM 530 C CA . ASN A 1 71 ? 22.087 -2.997 8.348 1.00 24.07 71 ASN A CA 1
ATOM 531 C C . ASN A 1 71 ? 22.020 -4.471 7.959 1.00 24.99 71 ASN A C 1
ATOM 532 O O . ASN A 1 71 ? 21.431 -5.290 8.660 1.00 26.14 71 ASN A O 1
ATOM 537 N N . TYR A 1 72 ? 22.636 -4.789 6.823 1.00 25.91 72 TYR A N 1
ATOM 538 C CA . TYR A 1 72 ? 22.662 -6.143 6.282 1.00 25.23 72 TYR A CA 1
ATOM 539 C C . TYR A 1 72 ? 22.965 -7.251 7.290 1.00 25.54 72 TYR A C 1
ATOM 540 O O . TYR A 1 72 ? 22.254 -8.250 7.347 1.00 23.58 72 TYR A O 1
ATOM 549 N N . GLU A 1 73 ? 24.030 -7.084 8.067 1.00 27.28 73 GLU A N 1
ATOM 550 C CA . GLU A 1 73 ? 24.412 -8.094 9.053 1.00 29.27 73 GLU A CA 1
ATOM 551 C C . GLU A 1 73 ? 23.265 -8.560 9.953 1.00 28.86 73 GLU A C 1
ATOM 552 O O . GLU A 1 73 ? 23.199 -9.731 10.311 1.00 29.53 73 GLU A O 1
ATOM 558 N N . ASP A 1 74 ? 22.360 -7.655 10.319 1.00 28.56 74 ASP A N 1
ATOM 559 C CA . ASP A 1 74 ? 21.248 -8.034 11.190 1.00 27.27 74 ASP A CA 1
ATOM 560 C C . ASP A 1 74 ? 20.067 -8.693 10.485 1.00 26.01 74 ASP A C 1
ATOM 561 O O . ASP A 1 74 ? 19.079 -9.039 11.127 1.00 24.75 74 ASP A O 1
ATOM 566 N N . HIS A 1 75 ? 20.158 -8.875 9.174 1.00 25.96 75 HIS A N 1
ATOM 567 C CA . HIS A 1 75 ? 19.055 -9.488 8.448 1.00 28.79 75 HIS A CA 1
ATOM 568 C C . HIS A 1 75 ? 19.490 -10.622 7.532 1.00 30.68 75 HIS A C 1
ATOM 569 O O . HIS A 1 75 ? 18.766 -10.998 6.610 1.00 30.53 75 HIS A O 1
ATOM 576 N N . LYS A 1 76 ? 20.665 -11.178 7.804 1.00 34.00 76 LYS A N 1
ATOM 577 C CA . LYS A 1 76 ? 21.202 -12.261 6.994 1.00 37.01 76 LYS A CA 1
ATOM 578 C C . LYS A 1 76 ? 20.341 -13.524 6.996 1.00 37.85 76 LYS A C 1
ATOM 579 O O . LYS A 1 76 ? 20.159 -14.154 5.948 1.00 37.92 76 LYS A O 1
ATOM 585 N N . ASP A 1 77 ? 19.804 -13.895 8.156 1.00 37.39 77 ASP A N 1
ATOM 586 C CA . ASP A 1 77 ? 18.981 -15.097 8.225 1.00 37.94 77 ASP A CA 1
ATOM 587 C C . ASP A 1 77 ? 17.521 -14.890 7.819 1.00 38.00 77 ASP A C 1
ATOM 588 O O . ASP A 1 77 ? 16.751 -15.850 7.774 1.00 39.23 77 ASP A O 1
ATOM 593 N N . VAL A 1 78 ? 17.136 -13.654 7.512 1.00 34.88 78 VAL A N 1
ATOM 594 C CA . VAL A 1 78 ? 15.752 -13.394 7.128 1.00 34.10 78 VAL A CA 1
ATOM 595 C C . VAL A 1 78 ? 15.479 -13.755 5.672 1.00 32.60 78 VAL A C 1
ATOM 596 O O . VAL A 1 78 ? 16.315 -13.533 4.801 1.00 31.49 78 VAL A O 1
ATOM 600 N N . ASP A 1 79 ? 14.301 -14.318 5.420 1.00 31.19 79 ASP A N 1
ATOM 601 C CA . ASP A 1 79 ? 13.909 -14.700 4.074 1.00 30.10 79 ASP A CA 1
ATOM 602 C C . ASP A 1 79 ? 13.524 -13.478 3.253 1.00 29.49 79 ASP A C 1
ATOM 603 O O . ASP A 1 79 ? 13.887 -13.373 2.083 1.00 30.31 79 ASP A O 1
ATOM 608 N N . VAL A 1 80 ? 12.782 -12.562 3.869 1.00 26.82 80 VAL A N 1
ATOM 609 C CA . VAL A 1 80 ? 12.349 -11.341 3.197 1.00 25.24 80 VAL A CA 1
ATOM 610 C C . VAL A 1 80 ? 12.338 -10.174 4.173 1.00 24.34 80 VAL A C 1
ATOM 611 O O . VAL A 1 80 ? 11.945 -10.318 5.329 1.00 26.60 80 VAL A O 1
ATOM 615 N N . VAL A 1 81 ? 12.788 -9.019 3.713 1.00 23.12 81 VAL A N 1
ATOM 616 C CA . VAL A 1 81 ? 12.799 -7.838 4.554 1.00 20.72 81 VAL A CA 1
ATOM 617 C C . VAL A 1 81 ? 11.662 -6.936 4.109 1.00 21.89 81 VAL A C 1
ATOM 618 O O . VAL A 1 81 ? 11.576 -6.575 2.934 1.00 21.77 81 VAL A O 1
ATOM 622 N N . LEU A 1 82 ? 10.773 -6.606 5.042 1.00 20.76 82 LEU A N 1
ATOM 623 C CA . LEU A 1 82 ? 9.653 -5.721 4.750 1.00 20.60 82 LEU A CA 1
ATOM 624 C C . LEU A 1 82 ? 10.054 -4.358 5.298 1.00 19.84 82 LEU A C 1
ATOM 625 O O . LEU A 1 82 ? 10.753 -4.275 6.304 1.00 19.50 82 LEU A O 1
ATOM 630 N N . SER A 1 83 ? 9.613 -3.291 4.645 1.00 20.57 83 SER A N 1
ATOM 631 C CA . SER A 1 83 ? 9.990 -1.955 5.077 1.00 19.68 83 SER A CA 1
ATOM 632 C C . SER A 1 83 ? 8.856 -0.945 5.142 1.00 20.04 83 SER A C 1
ATOM 633 O O . SER A 1 83 ? 8.048 -0.823 4.215 1.00 16.75 83 SER A O 1
ATOM 636 N N . ALA A 1 84 ? 8.818 -0.219 6.255 1.00 19.99 84 ALA A N 1
ATOM 637 C CA . ALA A 1 84 ? 7.828 0.821 6.481 1.00 21.89 84 ALA A CA 1
ATOM 638 C C . ALA A 1 84 ? 8.598 2.062 6.908 1.00 21.50 84 ALA A C 1
ATOM 639 O O . ALA A 1 84 ? 8.061 2.944 7.568 1.00 22.77 84 ALA A O 1
ATOM 641 N N . LEU A 1 85 ? 9.872 2.109 6.528 1.00 21.45 85 LEU A N 1
ATOM 642 C CA . LEU A 1 85 ? 10.742 3.236 6.854 1.00 21.93 85 LEU A CA 1
ATOM 643 C C . LEU A 1 85 ? 10.218 4.566 6.320 1.00 22.67 85 LEU A C 1
ATOM 644 O O . LEU A 1 85 ? 9.501 4.615 5.314 1.00 22.46 85 LEU A O 1
ATOM 649 N N . PRO A 1 86 ? 10.553 5.669 7.002 1.00 23.33 86 PRO A N 1
ATOM 650 C CA . PRO A 1 86 ? 10.054 6.937 6.463 1.00 22.82 86 PRO A CA 1
ATOM 651 C C . PRO A 1 86 ? 10.749 7.223 5.121 1.00 23.07 86 PRO A C 1
ATOM 652 O O . PRO A 1 86 ? 11.894 6.815 4.894 1.00 22.12 86 PRO A O 1
ATOM 656 N N . ASN A 1 87 ? 10.034 7.907 4.236 1.00 21.84 87 ASN A N 1
ATOM 657 C CA . ASN A 1 87 ? 10.529 8.239 2.907 1.00 23.13 87 ASN A CA 1
ATOM 658 C C . ASN A 1 87 ? 11.932 8.851 2.865 1.00 22.76 87 ASN A C 1
ATOM 659 O O . ASN A 1 87 ? 12.730 8.511 1.992 1.00 22.90 87 ASN A O 1
ATOM 664 N N . GLU A 1 88 ? 12.241 9.737 3.803 1.00 23.53 88 GLU A N 1
ATOM 665 C CA . GLU A 1 88 ? 13.551 10.395 3.821 1.00 25.76 88 GLU A CA 1
ATOM 666 C C . GLU A 1 88 ? 14.723 9.535 4.300 1.00 24.13 88 GLU A C 1
ATOM 667 O O . GLU A 1 88 ? 15.864 9.993 4.295 1.00 23.41 88 GLU A O 1
ATOM 673 N N . LEU A 1 89 ? 14.462 8.297 4.707 1.00 24.39 89 LEU A N 1
ATOM 674 C CA . LEU A 1 89 ? 15.547 7.434 5.183 1.00 25.66 89 LEU A CA 1
ATOM 675 C C . LEU A 1 89 ? 15.642 6.120 4.423 1.00 25.01 89 LEU A C 1
ATOM 676 O O . LEU A 1 89 ? 16.665 5.445 4.461 1.00 26.73 89 LEU A O 1
ATOM 681 N N . ALA A 1 90 ? 14.571 5.767 3.728 1.00 24.14 90 ALA A N 1
ATOM 682 C CA . ALA A 1 90 ? 14.504 4.510 3.005 1.00 24.38 90 ALA A CA 1
ATOM 683 C C . ALA A 1 90 ? 15.505 4.243 1.882 1.00 24.94 90 ALA A C 1
ATOM 684 O O . ALA A 1 90 ? 15.980 3.119 1.754 1.00 24.51 90 ALA A O 1
ATOM 686 N N . GLU A 1 91 ? 15.824 5.247 1.068 1.00 26.01 91 GLU A N 1
ATOM 687 C CA . GLU A 1 91 ? 16.730 5.019 -0.057 1.00 25.02 91 GLU A CA 1
ATOM 688 C C . GLU A 1 91 ? 18.056 4.358 0.299 1.00 23.82 91 GLU A C 1
ATOM 689 O O . GLU A 1 91 ? 18.333 3.248 -0.148 1.00 20.11 91 GLU A O 1
ATOM 695 N N . SER A 1 92 ? 18.875 5.035 1.095 1.00 23.56 92 SER A N 1
ATOM 696 C CA . SER A 1 92 ? 20.165 4.481 1.475 1.00 26.65 92 SER A CA 1
ATOM 697 C C . SER A 1 92 ? 20.047 3.096 2.103 1.00 27.55 92 SER A C 1
ATOM 698 O O . SER A 1 92 ? 20.677 2.138 1.655 1.00 28.67 92 SER A O 1
ATOM 701 N N . ILE A 1 93 ? 19.232 3.002 3.147 1.00 28.16 93 ILE A N 1
ATOM 702 C CA . ILE A 1 93 ? 19.048 1.750 3.868 1.00 27.10 93 ILE A CA 1
ATOM 703 C C . ILE A 1 93 ? 18.633 0.609 2.959 1.00 26.69 93 ILE A C 1
ATOM 704 O O . ILE A 1 93 ? 19.316 -0.411 2.873 1.00 28.89 93 ILE A O 1
ATOM 709 N N . GLU A 1 94 ? 17.520 0.785 2.266 1.00 26.63 94 GLU A N 1
ATOM 710 C CA . GLU A 1 94 ? 17.028 -0.253 1.380 1.00 24.48 94 GLU A CA 1
ATOM 711 C C . GLU A 1 94 ? 17.994 -0.588 0.249 1.00 25.18 94 GLU A C 1
ATOM 712 O O . GLU A 1 94 ? 18.076 -1.736 -0.178 1.00 24.72 94 GLU A O 1
ATOM 718 N N . LEU A 1 95 ? 18.725 0.407 -0.239 1.00 25.00 95 LEU A N 1
ATOM 719 C CA . LEU A 1 95 ? 19.663 0.168 -1.331 1.00 25.43 95 LEU A CA 1
ATOM 720 C C . LEU A 1 95 ? 20.800 -0.739 -0.889 1.00 26.36 95 LEU A C 1
ATOM 721 O O . LEU A 1 95 ? 21.164 -1.678 -1.604 1.00 25.04 95 LEU A O 1
ATOM 726 N N . GLU A 1 96 ? 21.355 -0.458 0.291 1.00 25.90 96 GLU A N 1
ATOM 727 C CA . GLU A 1 96 ? 22.450 -1.262 0.819 1.00 27.95 96 GLU A CA 1
ATOM 728 C C . GLU A 1 96 ? 22.047 -2.702 1.053 1.00 28.31 96 GLU A C 1
ATOM 729 O O . GLU A 1 96 ? 22.837 -3.617 0.792 1.00 29.20 96 GLU A O 1
ATOM 735 N N . LEU A 1 97 ? 20.823 -2.901 1.542 1.00 26.60 97 LEU A N 1
ATOM 736 C CA . LEU A 1 97 ? 20.315 -4.244 1.803 1.00 26.19 97 LEU A CA 1
ATOM 737 C C . LEU A 1 97 ? 20.194 -5.034 0.506 1.00 26.10 97 LEU A C 1
ATOM 738 O O . LEU A 1 97 ? 20.647 -6.177 0.425 1.00 24.53 97 LEU A O 1
ATOM 743 N N . VAL A 1 98 ? 19.587 -4.416 -0.505 1.00 26.69 98 VAL A N 1
ATOM 744 C CA . VAL A 1 98 ? 19.406 -5.056 -1.803 1.00 28.00 98 VAL A CA 1
ATOM 745 C C . VAL A 1 98 ? 20.749 -5.328 -2.477 1.00 28.66 98 VAL A C 1
ATOM 746 O O . VAL A 1 98 ? 20.897 -6.319 -3.191 1.00 28.92 98 VAL A O 1
ATOM 750 N N . LYS A 1 99 ? 21.722 -4.449 -2.257 1.00 29.34 99 LYS A N 1
ATOM 751 C CA . LYS A 1 99 ? 23.047 -4.643 -2.836 1.00 30.74 99 LYS A CA 1
ATOM 752 C C . LYS A 1 99 ? 23.722 -5.850 -2.182 1.00 30.90 99 LYS A C 1
ATOM 753 O O . LYS A 1 99 ? 24.517 -6.547 -2.810 1.00 30.41 99 LYS A O 1
ATOM 759 N N . ASN A 1 100 ? 23.402 -6.093 -0.915 1.00 30.33 100 ASN A N 1
ATOM 760 C CA . ASN A 1 100 ? 23.984 -7.221 -0.203 1.00 29.25 100 ASN A CA 1
ATOM 761 C C . ASN A 1 100 ? 23.230 -8.513 -0.460 1.00 27.47 100 ASN A C 1
ATOM 762 O O . ASN A 1 100 ? 23.523 -9.530 0.155 1.00 29.34 100 ASN A O 1
ATOM 767 N N . GLY A 1 101 ? 22.255 -8.471 -1.362 1.00 26.32 101 GLY A N 1
ATOM 768 C CA . GLY A 1 101 ? 21.506 -9.673 -1.692 1.00 24.45 101 GLY A CA 1
ATOM 769 C C . GLY A 1 101 ? 20.161 -9.897 -1.018 1.00 23.39 101 GLY A C 1
ATOM 770 O O . GLY A 1 101 ? 19.512 -10.912 -1.263 1.00 24.23 101 GLY A O 1
ATOM 771 N N . LYS A 1 102 ? 19.728 -8.972 -0.174 1.00 23.07 102 LYS A N 1
ATOM 772 C CA . LYS A 1 102 ? 18.444 -9.127 0.510 1.00 24.63 102 LYS A CA 1
ATOM 773 C C . LYS A 1 102 ? 17.250 -8.871 -0.399 1.00 24.51 102 LYS A C 1
ATOM 774 O O . LYS A 1 102 ? 17.326 -8.048 -1.314 1.00 24.77 102 LYS A O 1
ATOM 780 N N . ILE A 1 103 ? 16.159 -9.595 -0.155 1.00 24.12 103 ILE A N 1
ATOM 781 C CA . ILE A 1 103 ? 14.917 -9.388 -0.901 1.00 24.84 103 ILE A CA 1
ATOM 782 C C . ILE A 1 103 ? 14.130 -8.371 -0.056 1.00 25.86 103 ILE A C 1
ATOM 783 O O . ILE A 1 103 ? 13.756 -8.657 1.086 1.00 22.97 103 ILE A O 1
ATOM 788 N N . VAL A 1 104 ? 13.898 -7.184 -0.612 1.00 25.30 104 VAL A N 1
ATOM 789 C CA . VAL A 1 104 ? 13.191 -6.130 0.107 1.00 24.07 104 VAL A CA 1
ATOM 790 C C . VAL A 1 104 ? 11.863 -5.736 -0.531 1.00 24.54 104 VAL A C 1
ATOM 791 O O . VAL A 1 104 ? 11.795 -5.500 -1.742 1.00 25.74 104 VAL A O 1
ATOM 795 N N . VAL A 1 105 ? 10.817 -5.666 0.295 1.00 22.91 105 VAL A N 1
ATOM 796 C CA . VAL A 1 105 ? 9.476 -5.252 -0.132 1.00 20.46 105 VAL A CA 1
ATOM 797 C C . VAL A 1 105 ? 9.171 -4.041 0.752 1.00 22.26 105 VAL A C 1
ATOM 798 O O . VAL A 1 105 ? 9.014 -4.165 1.974 1.00 22.67 105 VAL A O 1
ATOM 802 N N . SER A 1 106 ? 9.088 -2.871 0.129 1.00 20.80 106 SER A N 1
ATOM 803 C CA . SER A 1 106 ? 8.891 -1.632 0.866 1.00 21.40 106 SER A CA 1
ATOM 804 C C . SER A 1 106 ? 7.751 -0.733 0.410 1.00 22.21 106 SER A C 1
ATOM 805 O O . SER A 1 106 ? 7.438 -0.668 -0.786 1.00 24.06 106 SER A O 1
ATOM 808 N N . ASN A 1 107 ? 7.124 -0.037 1.362 1.00 19.91 107 ASN A N 1
ATOM 809 C CA . ASN A 1 107 ? 6.055 0.881 1.000 1.00 19.51 107 ASN A CA 1
ATOM 810 C C . ASN A 1 107 ? 6.510 2.336 1.086 1.00 17.94 107 ASN A C 1
ATOM 811 O O . ASN A 1 107 ? 5.700 3.254 1.018 1.00 20.10 107 ASN A O 1
ATOM 816 N N . ALA A 1 108 ? 7.817 2.541 1.222 1.00 19.20 108 ALA A N 1
ATOM 817 C CA . ALA A 1 108 ? 8.386 3.892 1.267 1.00 20.37 108 ALA A CA 1
ATOM 818 C C . ALA A 1 108 ? 8.557 4.359 -0.179 1.00 20.91 108 ALA A C 1
ATOM 819 O O . ALA A 1 108 ? 8.810 3.552 -1.068 1.00 21.27 108 ALA A O 1
ATOM 821 N N . SER A 1 109 ? 8.441 5.663 -0.400 1.00 21.68 109 SER A N 1
ATOM 822 C CA . SER A 1 109 ? 8.526 6.257 -1.741 1.00 21.57 109 SER A CA 1
ATOM 823 C C . SER A 1 109 ? 9.770 6.072 -2.635 1.00 21.25 109 SER A C 1
ATOM 824 O O . SER A 1 109 ? 9.636 5.934 -3.852 1.00 22.74 109 SER A O 1
ATOM 827 N N . PRO A 1 110 ? 10.987 6.081 -2.065 1.00 20.94 110 PRO A N 1
ATOM 828 C CA . PRO A 1 110 ? 12.169 5.910 -2.925 1.00 21.39 110 PRO A CA 1
ATOM 829 C C . PRO A 1 110 ? 12.114 4.694 -3.863 1.00 21.95 110 PRO A C 1
ATOM 830 O O . PRO A 1 110 ? 11.740 3.596 -3.448 1.00 21.75 110 PRO A O 1
ATOM 834 N N . PHE A 1 111 ? 12.467 4.913 -5.129 1.00 20.48 111 PHE A N 1
ATOM 835 C CA . PHE A 1 111 ? 12.479 3.860 -6.143 1.00 21.92 111 PHE A CA 1
ATOM 836 C C . PHE A 1 111 ? 11.116 3.466 -6.716 1.00 22.81 111 PHE A C 1
ATOM 837 O O . PHE A 1 111 ? 11.055 2.743 -7.711 1.00 22.83 111 PHE A O 1
ATOM 845 N N . ARG A 1 112 ? 10.025 3.927 -6.108 1.00 23.01 112 ARG A N 1
ATOM 846 C CA . ARG A 1 112 ? 8.696 3.547 -6.593 1.00 23.22 112 ARG A CA 1
ATOM 847 C C . ARG A 1 112 ? 8.518 3.717 -8.095 1.00 22.69 112 ARG A C 1
ATOM 848 O O . ARG A 1 112 ? 7.815 2.934 -8.737 1.00 23.61 112 ARG A O 1
ATOM 856 N N . MET A 1 113 ? 9.156 4.738 -8.654 1.00 22.69 113 MET A N 1
ATOM 857 C CA . MET A 1 113 ? 9.038 5.001 -10.078 1.00 22.31 113 MET A CA 1
ATOM 858 C C . MET A 1 113 ? 10.251 4.539 -10.895 1.00 21.93 113 MET A C 1
ATOM 859 O O . MET A 1 113 ? 10.414 4.930 -12.051 1.00 21.61 113 MET A O 1
ATOM 864 N N . ASP A 1 114 ? 11.093 3.697 -10.301 1.00 21.27 114 ASP A N 1
ATOM 865 C CA . ASP A 1 114 ? 12.257 3.174 -11.008 1.00 20.75 114 ASP A CA 1
ATOM 866 C C . ASP A 1 114 ? 11.717 2.153 -11.999 1.00 21.89 114 ASP A C 1
ATOM 867 O O . ASP A 1 114 ? 11.013 1.228 -11.612 1.00 22.35 114 ASP A O 1
ATOM 872 N N . PRO A 1 115 ? 12.031 2.321 -13.294 1.00 23.82 115 PRO A N 1
ATOM 873 C CA . PRO A 1 115 ? 11.611 1.459 -14.408 1.00 24.53 115 PRO A CA 1
ATOM 874 C C . PRO A 1 115 ? 11.919 -0.026 -14.240 1.00 26.29 115 PRO A C 1
ATOM 875 O O . PRO A 1 115 ? 11.290 -0.864 -14.884 1.00 27.81 115 PRO A O 1
ATOM 879 N N . ASP A 1 116 ? 12.887 -0.355 -13.387 1.00 26.32 116 ASP A N 1
ATOM 880 C CA . ASP A 1 116 ? 13.246 -1.754 -13.163 1.00 26.93 116 ASP A CA 1
ATOM 881 C C . ASP A 1 116 ? 12.665 -2.296 -11.864 1.00 28.05 116 ASP A C 1
ATOM 882 O O . ASP A 1 116 ? 12.864 -3.465 -11.521 1.00 29.37 116 ASP A O 1
ATOM 887 N N . VAL A 1 117 ? 11.944 -1.447 -11.140 1.00 26.67 117 VAL A N 1
ATOM 888 C CA . VAL A 1 117 ? 11.359 -1.855 -9.875 1.00 25.00 117 VAL A CA 1
ATOM 889 C C . VAL A 1 117 ? 9.841 -1.910 -9.977 1.00 25.28 117 VAL A C 1
ATOM 890 O O . VAL A 1 117 ? 9.193 -0.930 -10.345 1.00 24.64 117 VAL A O 1
ATOM 894 N N . PRO A 1 118 ? 9.250 -3.068 -9.654 1.00 25.08 118 PRO A N 1
ATOM 895 C CA . PRO A 1 118 ? 7.791 -3.208 -9.724 1.00 23.67 118 PRO A CA 1
ATOM 896 C C . PRO A 1 118 ? 7.109 -2.406 -8.610 1.00 22.49 118 PRO A C 1
ATOM 897 O O . PRO A 1 118 ? 7.575 -2.410 -7.468 1.00 20.52 118 PRO A O 1
ATOM 901 N N . LEU A 1 119 ? 6.032 -1.701 -8.954 1.00 21.09 119 LEU A N 1
ATOM 902 C CA . LEU A 1 119 ? 5.254 -0.930 -7.975 1.00 21.59 119 LEU A CA 1
ATOM 903 C C . LEU A 1 119 ? 3.972 -1.743 -7.882 1.00 20.95 119 LEU A C 1
ATOM 904 O O . LEU A 1 119 ? 3.131 -1.704 -8.779 1.00 20.96 119 LEU A O 1
ATOM 909 N N . ILE A 1 120 ? 3.828 -2.488 -6.795 1.00 21.36 120 ILE A N 1
ATOM 910 C CA . ILE A 1 120 ? 2.688 -3.372 -6.659 1.00 22.38 120 ILE A CA 1
ATOM 911 C C . ILE A 1 120 ? 1.508 -3.041 -5.766 1.00 23.98 120 ILE A C 1
ATOM 912 O O . ILE A 1 120 ? 1.650 -2.540 -4.654 1.00 23.27 120 ILE A O 1
ATOM 917 N N . ASN A 1 121 ? 0.336 -3.348 -6.315 1.00 25.57 121 ASN A N 1
ATOM 918 C CA . ASN A 1 121 ? -0.954 -3.253 -5.652 1.00 28.47 121 ASN A CA 1
ATOM 919 C C . ASN A 1 121 ? -1.515 -4.556 -6.217 1.00 28.41 121 ASN A C 1
ATOM 920 O O . ASN A 1 121 ? -2.080 -4.583 -7.314 1.00 27.04 121 ASN A O 1
ATOM 925 N N . PRO A 1 122 ? -1.335 -5.662 -5.472 1.00 29.45 122 PRO A N 1
ATOM 926 C CA . PRO A 1 122 ? -1.755 -7.032 -5.797 1.00 28.82 122 PRO A CA 1
ATOM 927 C C . PRO A 1 122 ? -2.838 -7.219 -6.866 1.00 28.16 122 PRO A C 1
ATOM 928 O O . PRO A 1 122 ? -2.552 -7.662 -7.978 1.00 28.25 122 PRO A O 1
ATOM 932 N N . GLU A 1 123 ? -4.077 -6.893 -6.525 1.00 27.37 123 GLU A N 1
ATOM 933 C CA . GLU A 1 123 ? -5.190 -7.043 -7.454 1.00 27.56 123 GLU A CA 1
ATOM 934 C C . GLU A 1 123 ? -4.992 -6.301 -8.774 1.00 27.51 123 GLU A C 1
ATOM 935 O O . GLU A 1 123 ? -5.366 -6.790 -9.836 1.00 28.41 123 GLU A O 1
ATOM 941 N N . ILE A 1 124 ? -4.389 -5.126 -8.706 1.00 28.96 124 ILE A N 1
ATOM 942 C CA . ILE A 1 124 ? -4.200 -4.299 -9.887 1.00 29.60 124 ILE A CA 1
ATOM 943 C C . ILE A 1 124 ? -3.111 -4.704 -10.889 1.00 29.87 124 ILE A C 1
ATOM 944 O O . ILE A 1 124 ? -3.371 -4.764 -12.093 1.00 28.79 124 ILE A O 1
ATOM 949 N N . ASN A 1 125 ? -1.900 -4.980 -10.411 1.00 29.39 125 ASN A N 1
ATOM 950 C CA . ASN A 1 125 ? -0.816 -5.320 -11.326 1.00 28.44 125 ASN A CA 1
ATOM 951 C C . ASN A 1 125 ? 0.187 -6.355 -10.819 1.00 27.32 125 ASN A C 1
ATOM 952 O O . ASN A 1 125 ? 1.396 -6.133 -10.884 1.00 26.16 125 ASN A O 1
ATOM 957 N N . TRP A 1 126 ? -0.304 -7.489 -10.331 1.00 26.28 126 TRP A N 1
ATOM 958 C CA . TRP A 1 126 ? 0.593 -8.527 -9.844 1.00 25.21 126 TRP A CA 1
ATOM 959 C C . TRP A 1 126 ? 1.539 -9.008 -10.945 1.00 24.89 126 TRP A C 1
ATOM 960 O O . TRP A 1 126 ? 2.687 -9.364 -10.675 1.00 22.90 126 TRP A O 1
ATOM 971 N N . GLU A 1 127 ? 1.051 -8.993 -12.186 1.00 25.74 127 GLU A N 1
ATOM 972 C CA . GLU A 1 127 ? 1.831 -9.419 -13.344 1.00 26.80 127 GLU A CA 1
ATOM 973 C C . GLU A 1 127 ? 3.118 -8.611 -13.498 1.00 27.39 127 GLU A C 1
ATOM 974 O O . GLU A 1 127 ? 4.104 -9.096 -14.066 1.00 27.70 127 GLU A O 1
ATOM 980 N N . HIS A 1 128 ? 3.115 -7.381 -12.997 1.00 25.42 128 HIS A N 1
ATOM 981 C CA . HIS A 1 128 ? 4.295 -6.543 -13.110 1.00 24.97 128 HIS A CA 1
ATOM 982 C C . HIS A 1 128 ? 5.506 -7.114 -12.386 1.00 26.03 128 HIS A C 1
ATOM 983 O O . HIS A 1 128 ? 6.632 -6.684 -12.633 1.00 26.69 128 HIS A O 1
ATOM 990 N N . LEU A 1 129 ? 5.281 -8.086 -11.502 1.00 27.11 129 LEU A N 1
ATOM 991 C CA . LEU A 1 129 ? 6.379 -8.715 -10.761 1.00 28.31 129 LEU A CA 1
ATOM 992 C C . LEU A 1 129 ? 7.393 -9.385 -11.695 1.00 28.74 129 LEU A C 1
ATOM 993 O O . LEU A 1 129 ? 8.520 -9.683 -11.299 1.00 29.06 129 LEU A O 1
ATOM 998 N N . GLU A 1 130 ? 6.985 -9.620 -12.935 1.00 29.79 130 GLU A N 1
ATOM 999 C CA . GLU A 1 130 ? 7.870 -10.240 -13.908 1.00 32.30 130 GLU A CA 1
ATOM 1000 C C . GLU A 1 130 ? 9.123 -9.396 -14.102 1.00 31.60 130 GLU A C 1
ATOM 1001 O O . GLU A 1 130 ? 10.142 -9.893 -14.586 1.00 32.66 130 GLU A O 1
ATOM 1007 N N . LEU A 1 131 ? 9.045 -8.121 -13.729 1.00 29.88 131 LEU A N 1
ATOM 1008 C CA . LEU A 1 131 ? 10.191 -7.229 -13.860 1.00 29.40 131 LEU A CA 1
ATOM 1009 C C . LEU A 1 131 ? 11.342 -7.767 -13.041 1.00 28.04 131 LEU A C 1
ATOM 1010 O O . LEU A 1 131 ? 12.499 -7.463 -13.318 1.00 28.53 131 LEU A O 1
ATOM 1015 N N . LEU A 1 132 ? 11.021 -8.565 -12.028 1.00 26.10 132 LEU A N 1
ATOM 1016 C CA . LEU A 1 132 ? 12.044 -9.121 -11.157 1.00 26.54 132 LEU A CA 1
ATOM 1017 C C . LEU A 1 132 ? 13.005 -10.055 -11.882 1.00 27.23 132 LEU A C 1
ATOM 1018 O O . LEU A 1 132 ? 14.126 -10.269 -11.428 1.00 27.10 132 LEU A O 1
ATOM 1023 N N . LYS A 1 133 ? 12.567 -10.598 -13.012 1.00 29.10 133 LYS A N 1
ATOM 1024 C CA . LYS A 1 133 ? 13.389 -11.522 -13.793 1.00 32.21 133 LYS A CA 1
ATOM 1025 C C . LYS A 1 133 ? 14.626 -10.887 -14.420 1.00 31.04 133 LYS A C 1
ATOM 1026 O O . LYS A 1 133 ? 15.560 -11.588 -14.782 1.00 30.87 133 LYS A O 1
ATOM 1032 N N . PHE A 1 134 ? 14.641 -9.563 -14.526 1.00 31.39 134 PHE A N 1
ATOM 1033 C CA . PHE A 1 134 ? 15.755 -8.867 -15.157 1.00 31.10 134 PHE A CA 1
ATOM 1034 C C . PHE A 1 134 ? 16.356 -7.775 -14.289 1.00 30.13 134 PHE A C 1
ATOM 1035 O O . PHE A 1 134 ? 17.320 -7.112 -14.686 1.00 30.17 134 PHE A O 1
ATOM 1043 N N . GLN A 1 135 ? 15.791 -7.591 -13.103 1.00 28.30 135 GLN A N 1
ATOM 1044 C CA . GLN A 1 135 ? 16.258 -6.555 -12.192 1.00 26.84 135 GLN A CA 1
ATOM 1045 C C . GLN A 1 135 ? 17.727 -6.689 -11.789 1.00 26.85 135 GLN A C 1
ATOM 1046 O O . GLN A 1 135 ? 18.499 -5.743 -11.928 1.00 27.05 135 GLN A O 1
ATOM 1052 N N . LYS A 1 136 ? 18.115 -7.856 -11.289 1.00 28.08 136 LYS A N 1
ATOM 1053 C CA . LYS A 1 136 ? 19.495 -8.064 -10.868 1.00 29.80 136 LYS A CA 1
ATOM 1054 C C . LYS A 1 136 ? 20.489 -7.670 -11.955 1.00 29.69 136 LYS A C 1
ATOM 1055 O O . LYS A 1 136 ? 21.447 -6.941 -11.697 1.00 29.82 136 LYS A O 1
ATOM 1061 N N . GLU A 1 137 ? 20.250 -8.146 -13.170 1.00 30.55 137 GLU A N 1
ATOM 1062 C CA . GLU A 1 137 ? 21.124 -7.846 -14.299 1.00 31.87 137 GLU A CA 1
ATOM 1063 C C . GLU A 1 137 ? 21.063 -6.370 -14.695 1.00 31.08 137 GLU A C 1
ATOM 1064 O O . GLU A 1 137 ? 22.083 -5.779 -15.044 1.00 29.35 137 GLU A O 1
ATOM 1070 N N . ARG A 1 138 ? 19.869 -5.778 -14.637 1.00 29.73 138 ARG A N 1
ATOM 1071 C CA . ARG A 1 138 ? 19.701 -4.374 -15.000 1.00 30.59 138 ARG A CA 1
ATOM 1072 C C . ARG A 1 138 ? 20.311 -3.384 -14.014 1.00 31.97 138 ARG A C 1
ATOM 1073 O O . ARG A 1 138 ? 20.946 -2.418 -14.429 1.00 31.92 138 ARG A O 1
ATOM 1081 N N . LYS A 1 139 ? 20.118 -3.610 -12.716 1.00 33.44 139 LYS A N 1
ATOM 1082 C CA . LYS A 1 139 ? 20.661 -2.700 -11.703 1.00 34.40 139 LYS A CA 1
ATOM 1083 C C . LYS A 1 139 ? 22.020 -3.175 -11.211 1.00 34.95 139 LYS A C 1
ATOM 1084 O O . LYS A 1 139 ? 22.762 -2.419 -10.585 1.00 34.90 139 LYS A O 1
ATOM 1090 N N . GLY A 1 140 ? 22.340 -4.431 -11.498 1.00 35.59 140 GLY A N 1
ATOM 1091 C CA . GLY A 1 140 ? 23.601 -4.980 -11.042 1.00 36.36 140 GLY A CA 1
ATOM 1092 C C . GLY A 1 140 ? 23.517 -5.255 -9.552 1.00 37.00 140 GLY A C 1
ATOM 1093 O O . GLY A 1 140 ? 24.493 -5.078 -8.824 1.00 38.60 140 GLY A O 1
ATOM 1094 N N . TRP A 1 141 ? 22.341 -5.681 -9.096 1.00 36.60 141 TRP A N 1
ATOM 1095 C CA . TRP A 1 141 ? 22.123 -5.988 -7.683 1.00 35.67 141 TRP A CA 1
ATOM 1096 C C . TRP A 1 141 ? 22.158 -7.485 -7.449 1.00 35.29 141 TRP A C 1
ATOM 1097 O O . TRP A 1 141 ? 21.805 -8.264 -8.331 1.00 36.46 141 TRP A O 1
ATOM 1108 N N . LYS A 1 142 ? 22.551 -7.875 -6.241 1.00 35.45 142 LYS A N 1
ATOM 1109 C CA . LYS A 1 142 ? 22.577 -9.277 -5.852 1.00 35.52 142 LYS A CA 1
ATOM 1110 C C . LYS A 1 142 ? 21.218 -9.553 -5.209 1.00 34.87 142 LYS A C 1
ATOM 1111 O O . LYS A 1 142 ? 20.817 -10.704 -5.040 1.00 34.90 142 LYS A O 1
ATOM 1117 N N . GLY A 1 143 ? 20.514 -8.479 -4.855 1.00 33.27 143 GLY A N 1
ATOM 1118 C CA . GLY A 1 143 ? 19.220 -8.614 -4.212 1.00 31.55 143 GLY A CA 1
ATOM 1119 C C . GLY A 1 143 ? 18.007 -8.325 -5.075 1.00 29.50 143 GLY A C 1
ATOM 1120 O O . GLY A 1 143 ? 18.105 -8.214 -6.296 1.00 29.85 143 GLY A O 1
ATOM 1121 N N . ILE A 1 144 ? 16.859 -8.203 -4.416 1.00 26.51 144 ILE A N 1
ATOM 1122 C CA . ILE A 1 144 ? 15.583 -7.939 -5.067 1.00 25.07 144 ILE A CA 1
ATOM 1123 C C . ILE A 1 144 ? 14.846 -6.797 -4.363 1.00 24.82 144 ILE A C 1
ATOM 1124 O O . ILE A 1 144 ? 14.790 -6.750 -3.135 1.00 24.89 144 ILE A O 1
ATOM 1129 N N . LEU A 1 145 ? 14.285 -5.877 -5.141 1.00 23.91 145 LEU A N 1
ATOM 1130 C CA . LEU A 1 145 ? 13.538 -4.759 -4.578 1.00 21.01 145 LEU A CA 1
ATOM 1131 C C . LEU A 1 145 ? 12.165 -4.634 -5.226 1.00 22.25 145 LEU A C 1
ATOM 1132 O O . LEU A 1 145 ? 12.037 -4.614 -6.460 1.00 21.24 145 LEU A O 1
ATOM 1137 N N . VAL A 1 146 ? 11.138 -4.568 -4.380 1.00 21.66 146 VAL A N 1
ATOM 1138 C CA . VAL A 1 146 ? 9.754 -4.424 -4.827 1.00 19.63 146 VAL A CA 1
ATOM 1139 C C . VAL A 1 146 ? 9.158 -3.247 -4.059 1.00 19.22 146 VAL A C 1
ATOM 1140 O O . VAL A 1 146 ? 9.464 -3.037 -2.885 1.00 20.29 146 VAL A O 1
ATOM 1144 N N . LYS A 1 147 ? 8.315 -2.469 -4.716 1.00 17.96 147 LYS A N 1
ATOM 1145 C CA . LYS A 1 147 ? 7.730 -1.324 -4.052 1.00 16.75 147 LYS A CA 1
ATOM 1146 C C . LYS A 1 147 ? 6.216 -1.323 -4.050 1.00 16.11 147 LYS A C 1
ATOM 1147 O O . LYS A 1 147 ? 5.573 -1.980 -4.866 1.00 16.42 147 LYS A O 1
ATOM 1153 N N . ASN A 1 148 ? 5.654 -0.595 -3.096 1.00 16.99 148 ASN A N 1
ATOM 1154 C CA . ASN A 1 148 ? 4.213 -0.446 -2.968 1.00 17.04 148 ASN A CA 1
ATOM 1155 C C . ASN A 1 148 ? 3.968 1.047 -3.128 1.00 17.91 148 ASN A C 1
ATOM 1156 O O . ASN A 1 148 ? 4.790 1.868 -2.719 1.00 18.40 148 ASN A O 1
ATOM 1161 N N . PRO A 1 149 ? 2.834 1.422 -3.723 1.00 19.11 149 PRO A N 1
ATOM 1162 C CA . PRO A 1 149 ? 2.537 2.840 -3.926 1.00 19.91 149 PRO A CA 1
ATOM 1163 C C . PRO A 1 149 ? 2.045 3.658 -2.741 1.00 20.81 149 PRO A C 1
ATOM 1164 O O . PRO A 1 149 ? 1.746 3.137 -1.665 1.00 21.34 149 PRO A O 1
ATOM 1168 N N . ASN A 1 150 ? 1.982 4.963 -2.974 1.00 21.07 150 ASN A N 1
ATOM 1169 C CA . ASN A 1 150 ? 1.475 5.928 -2.013 1.00 22.46 150 ASN A CA 1
ATOM 1170 C C . ASN A 1 150 ? 0.071 5.437 -1.632 1.00 22.68 150 ASN A C 1
ATOM 1171 O O . ASN A 1 150 ? -0.693 4.991 -2.498 1.00 21.98 150 ASN A O 1
ATOM 1176 N N . CYS A 1 151 ? -0.256 5.500 -0.344 1.00 22.66 151 CYS A N 1
ATOM 1177 C CA . CYS A 1 151 ? -1.554 5.027 0.141 1.00 23.76 151 CYS A CA 1
ATOM 1178 C C . CYS A 1 151 ? -2.748 5.544 -0.657 1.00 22.18 151 CYS A C 1
ATOM 1179 O O . CYS A 1 151 ? -3.642 4.774 -1.018 1.00 21.51 151 CYS A O 1
ATOM 1182 N N . THR A 1 152 ? -2.757 6.838 -0.951 1.00 20.92 152 THR A N 1
ATOM 1183 C CA . THR A 1 152 ? -3.852 7.428 -1.708 1.00 21.94 152 THR A CA 1
ATOM 1184 C C . THR A 1 152 ? -3.890 6.850 -3.122 1.00 21.09 152 THR A C 1
ATOM 1185 O O . THR A 1 152 ? -4.959 6.540 -3.651 1.00 20.31 152 THR A O 1
ATOM 1189 N N . ALA A 1 153 ? -2.714 6.714 -3.728 1.00 20.02 153 ALA A N 1
ATOM 1190 C CA . ALA A 1 153 ? -2.607 6.165 -5.070 1.00 19.18 153 ALA A CA 1
ATOM 1191 C C . ALA A 1 153 ? -3.169 4.753 -5.068 1.00 19.73 153 ALA A C 1
ATOM 1192 O O . ALA A 1 153 ? -3.955 4.379 -5.948 1.00 19.64 153 ALA A O 1
ATOM 1194 N N . ALA A 1 154 ? -2.754 3.970 -4.073 1.00 19.98 154 ALA A N 1
ATOM 1195 C CA . ALA A 1 154 ? -3.208 2.593 -3.935 1.00 19.76 154 ALA A CA 1
ATOM 1196 C C . ALA A 1 154 ? -4.731 2.542 -3.906 1.00 21.11 154 ALA A C 1
ATOM 1197 O O . ALA A 1 154 ? -5.351 1.756 -4.621 1.00 21.80 154 ALA A O 1
ATOM 1199 N N . ILE A 1 155 ? -5.331 3.393 -3.081 1.00 21.36 155 ILE A N 1
ATOM 1200 C CA . ILE A 1 155 ? -6.778 3.425 -2.960 1.00 21.38 155 ILE A CA 1
ATOM 1201 C C . ILE A 1 155 ? -7.449 3.853 -4.269 1.00 20.68 155 ILE A C 1
ATOM 1202 O O . ILE A 1 155 ? -8.385 3.204 -4.736 1.00 18.43 155 ILE A O 1
ATOM 1207 N N . MET A 1 156 ? -6.958 4.934 -4.867 1.00 21.75 156 MET A N 1
ATOM 1208 C CA . MET A 1 156 ? -7.518 5.440 -6.120 1.00 21.96 156 MET A CA 1
ATOM 1209 C C . MET A 1 156 ? -7.426 4.460 -7.292 1.00 23.47 156 MET A C 1
ATOM 1210 O O . MET A 1 156 ? -8.317 4.416 -8.143 1.00 24.23 156 MET A O 1
ATOM 1215 N N . SER A 1 157 ? -6.352 3.675 -7.342 1.00 23.56 157 SER A N 1
ATOM 1216 C CA . SER A 1 157 ? -6.157 2.731 -8.437 1.00 23.11 157 SER A CA 1
ATOM 1217 C C . SER A 1 157 ? -7.185 1.611 -8.503 1.00 24.98 157 SER A C 1
ATOM 1218 O O . SER A 1 157 ? -7.464 1.091 -9.583 1.00 25.26 157 SER A O 1
ATOM 1221 N N . MET A 1 158 ? -7.757 1.244 -7.358 1.00 25.50 158 MET A N 1
ATOM 1222 C CA . MET A 1 158 ? -8.736 0.162 -7.315 1.00 25.25 158 MET A CA 1
ATOM 1223 C C . MET A 1 158 ? -9.907 0.337 -8.285 1.00 25.04 158 MET A C 1
ATOM 1224 O O . MET A 1 158 ? -10.169 -0.539 -9.108 1.00 25.72 158 MET A O 1
ATOM 1229 N N . PRO A 1 159 ? -10.631 1.466 -8.201 1.00 23.36 159 PRO A N 1
ATOM 1230 C CA . PRO A 1 159 ? -11.756 1.640 -9.122 1.00 22.32 159 PRO A CA 1
ATOM 1231 C C . PRO A 1 159 ? -11.352 1.962 -10.562 1.00 22.41 159 PRO A C 1
ATOM 1232 O O . PRO A 1 159 ? -12.081 1.646 -11.499 1.00 23.57 159 PRO A O 1
ATOM 1236 N N . ILE A 1 160 ? -10.189 2.582 -10.730 1.00 20.79 160 ILE A N 1
ATOM 1237 C CA . ILE A 1 160 ? -9.694 2.960 -12.039 1.00 20.70 160 ILE A CA 1
ATOM 1238 C C . ILE A 1 160 ? -9.292 1.780 -12.932 1.00 24.11 160 ILE A C 1
ATOM 1239 O O . ILE A 1 160 ? -9.639 1.751 -14.115 1.00 22.38 160 ILE A O 1
ATOM 1244 N N . LYS A 1 161 ? -8.566 0.814 -12.373 1.00 25.07 161 LYS A N 1
ATOM 1245 C CA . LYS A 1 161 ? -8.116 -0.351 -13.137 1.00 25.87 161 LYS A CA 1
ATOM 1246 C C . LYS A 1 161 ? -9.229 -1.021 -13.946 1.00 26.20 161 LYS A C 1
ATOM 1247 O O . LYS A 1 161 ? -9.140 -1.128 -15.171 1.00 26.13 161 LYS A O 1
ATOM 1253 N N . PRO A 1 162 ? -10.291 -1.492 -13.274 1.00 26.74 162 PRO A N 1
ATOM 1254 C CA . PRO A 1 162 ? -11.369 -2.136 -14.030 1.00 26.56 162 PRO A CA 1
ATOM 1255 C C . PRO A 1 162 ? -12.075 -1.193 -15.005 1.00 26.72 162 PRO A C 1
ATOM 1256 O O . PRO A 1 162 ? -12.921 -1.623 -15.789 1.00 27.84 162 PRO A O 1
ATOM 1260 N N . LEU A 1 163 ? -11.720 0.089 -14.958 1.00 26.93 163 LEU A N 1
ATOM 1261 C CA . LEU A 1 163 ? -12.312 1.089 -15.849 1.00 25.76 163 LEU A CA 1
ATOM 1262 C C . LEU A 1 163 ? -11.198 1.770 -16.643 1.00 26.13 163 LEU A C 1
ATOM 1263 O O . LEU A 1 163 ? -11.376 2.860 -17.197 1.00 26.67 163 LEU A O 1
ATOM 1268 N N . ILE A 1 164 ? -10.049 1.110 -16.703 1.00 26.06 164 ILE A N 1
ATOM 1269 C CA . ILE A 1 164 ? -8.894 1.660 -17.394 1.00 25.76 164 ILE A CA 1
ATOM 1270 C C . ILE A 1 164 ? -9.156 2.099 -18.834 1.00 27.62 164 ILE A C 1
ATOM 1271 O O . ILE A 1 164 ? -8.547 3.056 -19.302 1.00 28.08 164 ILE A O 1
ATOM 1276 N N . GLU A 1 165 ? -10.061 1.431 -19.542 1.00 29.37 165 GLU A N 1
ATOM 1277 C CA . GLU A 1 165 ? -10.303 1.831 -20.921 1.00 33.30 165 GLU A CA 1
ATOM 1278 C C . GLU A 1 165 ? -11.024 3.173 -21.043 1.00 33.32 165 GLU A C 1
ATOM 1279 O O . GLU A 1 165 ? -10.858 3.883 -22.035 1.00 33.27 165 GLU A O 1
ATOM 1285 N N . ILE A 1 166 ? -11.828 3.515 -20.041 1.00 33.88 166 ILE A N 1
ATOM 1286 C CA . ILE A 1 166 ? -12.546 4.785 -20.049 1.00 33.27 166 ILE A CA 1
ATOM 1287 C C . ILE A 1 166 ? -11.600 5.882 -19.573 1.00 32.13 166 ILE A C 1
ATOM 1288 O O . ILE A 1 166 ? -11.486 6.939 -20.204 1.00 30.48 166 ILE A O 1
ATOM 1293 N N . ALA A 1 167 ? -10.919 5.608 -18.462 1.00 30.02 167 ALA A N 1
ATOM 1294 C CA . ALA A 1 167 ? -9.974 6.549 -17.861 1.00 29.67 167 ALA A CA 1
ATOM 1295 C C . ALA A 1 167 ? -8.838 6.928 -18.807 1.00 29.27 167 ALA A C 1
ATOM 1296 O O . ALA A 1 167 ? -8.352 8.059 -18.786 1.00 28.74 167 ALA A O 1
ATOM 1298 N N . THR A 1 168 ? -8.411 5.980 -19.630 1.00 30.51 168 THR A N 1
ATOM 1299 C CA . THR A 1 168 ? -7.328 6.233 -20.576 1.00 32.76 168 THR A CA 1
ATOM 1300 C C . THR A 1 168 ? -7.722 7.263 -21.634 1.00 32.87 168 THR A C 1
ATOM 1301 O O . THR A 1 168 ? -6.886 8.041 -22.096 1.00 33.59 168 THR A O 1
ATOM 1305 N N . LYS A 1 169 ? -8.995 7.265 -22.013 1.00 32.70 169 LYS A N 1
ATOM 1306 C CA . LYS A 1 169 ? -9.490 8.203 -23.015 1.00 34.44 169 LYS A CA 1
ATOM 1307 C C . LYS A 1 169 ? -10.294 9.309 -22.338 1.00 34.03 169 LYS A C 1
ATOM 1308 O O . LYS A 1 169 ? -11.494 9.457 -22.590 1.00 35.28 169 LYS A O 1
ATOM 1314 N N . SER A 1 170 ? -9.642 10.085 -21.481 1.00 30.98 170 SER A N 1
ATOM 1315 C CA . SER A 1 170 ? -10.335 11.157 -20.784 1.00 29.25 170 SER A CA 1
ATOM 1316 C C . SER A 1 170 ? -9.371 12.034 -20.013 1.00 26.93 170 SER A C 1
ATOM 1317 O O . SER A 1 170 ? -8.159 11.804 -20.009 1.00 26.41 170 SER A O 1
ATOM 1320 N N . LYS A 1 171 ? -9.933 13.050 -19.371 1.00 23.10 171 LYS A N 1
ATOM 1321 C CA . LYS A 1 171 ? -9.171 13.950 -18.521 1.00 22.54 171 LYS A CA 1
ATOM 1322 C C . LYS A 1 171 ? -9.680 13.572 -17.130 1.00 22.16 171 LYS A C 1
ATOM 1323 O O . LYS A 1 171 ? -10.877 13.689 -16.829 1.00 22.14 171 LYS A O 1
ATOM 1329 N N . ILE A 1 172 ? -8.767 13.083 -16.301 1.00 21.15 172 ILE A N 1
ATOM 1330 C CA . ILE A 1 172 ? -9.098 12.642 -14.954 1.00 18.38 172 ILE A CA 1
ATOM 1331 C C . ILE A 1 172 ? -8.895 13.721 -13.915 1.00 18.92 172 ILE A C 1
ATOM 1332 O O . ILE A 1 172 ? -7.763 14.131 -13.665 1.00 19.86 172 ILE A O 1
ATOM 1337 N N . ILE A 1 173 ? -9.996 14.173 -13.314 1.00 17.71 173 ILE A N 1
ATOM 1338 C CA . ILE A 1 173 ? -9.941 15.179 -12.264 1.00 18.50 173 ILE A CA 1
ATOM 1339 C C . ILE A 1 173 ? -10.170 14.463 -10.935 1.00 20.05 173 ILE A C 1
ATOM 1340 O O . ILE A 1 173 ? -11.172 13.762 -10.759 1.00 21.28 173 ILE A O 1
ATOM 1345 N N . ILE A 1 174 ? -9.248 14.640 -9.999 1.00 19.52 174 ILE A N 1
ATOM 1346 C CA . ILE A 1 174 ? -9.381 13.986 -8.708 1.00 20.38 174 ILE A CA 1
ATOM 1347 C C . ILE A 1 174 ? -9.163 14.897 -7.505 1.00 18.52 174 ILE A C 1
ATOM 1348 O O . ILE A 1 174 ? -8.227 15.686 -7.462 1.00 16.58 174 ILE A O 1
ATOM 1353 N N . THR A 1 175 ? -10.057 14.785 -6.535 1.00 19.33 175 THR A N 1
ATOM 1354 C CA . THR A 1 175 ? -9.929 15.532 -5.300 1.00 20.07 175 THR A CA 1
ATOM 1355 C C . THR A 1 175 ? -9.847 14.464 -4.215 1.00 18.92 175 THR A C 1
ATOM 1356 O O . THR A 1 175 ? -10.721 13.597 -4.122 1.00 17.23 175 THR A O 1
ATOM 1360 N N . THR A 1 176 ? -8.787 14.505 -3.420 1.00 17.43 176 THR A N 1
ATOM 1361 C CA . THR A 1 176 ? -8.634 13.525 -2.352 1.00 17.64 176 THR A CA 1
ATOM 1362 C C . THR A 1 176 ? -8.737 14.193 -0.983 1.00 18.75 176 THR A C 1
ATOM 1363 O O . THR A 1 176 ? -8.164 15.259 -0.764 1.00 18.61 176 THR A O 1
ATOM 1367 N N . LEU A 1 177 ? -9.493 13.573 -0.079 1.00 18.34 177 LEU A N 1
ATOM 1368 C CA . LEU A 1 177 ? -9.642 14.083 1.278 1.00 20.32 177 LEU A CA 1
ATOM 1369 C C . LEU A 1 177 ? -8.928 13.054 2.150 1.00 22.12 177 LEU A C 1
ATOM 1370 O O . LEU A 1 177 ? -9.408 11.937 2.338 1.00 23.62 177 LEU A O 1
ATOM 1375 N N . GLN A 1 178 ? -7.772 13.443 2.679 1.00 21.45 178 GLN A N 1
ATOM 1376 C CA . GLN A 1 178 ? -6.951 12.538 3.460 1.00 21.03 178 GLN A CA 1
ATOM 1377 C C . GLN A 1 178 ? -6.926 12.734 4.964 1.00 20.73 178 GLN A C 1
ATOM 1378 O O . GLN A 1 178 ? -6.773 13.850 5.472 1.00 20.85 178 GLN A O 1
ATOM 1384 N N . ALA A 1 179 ? -7.069 11.616 5.664 1.00 20.00 179 ALA A N 1
ATOM 1385 C CA . ALA A 1 179 ? -7.076 11.591 7.119 1.00 20.66 179 ALA A CA 1
ATOM 1386 C C . ALA A 1 179 ? -5.755 12.062 7.697 1.00 20.19 179 ALA A C 1
ATOM 1387 O O . ALA A 1 179 ? -4.717 12.032 7.033 1.00 20.54 179 ALA A O 1
ATOM 1389 N N . VAL A 1 180 ? -5.807 12.505 8.946 1.00 20.18 180 VAL A N 1
ATOM 1390 C CA . VAL A 1 180 ? -4.625 12.984 9.642 1.00 21.05 180 VAL A CA 1
ATOM 1391 C C . VAL A 1 180 ? -3.561 11.893 9.801 1.00 22.34 180 VAL A C 1
ATOM 1392 O O . VAL A 1 180 ? -2.369 12.154 9.636 1.00 22.57 180 VAL A O 1
ATOM 1396 N N . SER A 1 181 ? -3.990 10.674 10.121 1.00 22.69 181 SER A N 1
ATOM 1397 C CA . SER A 1 181 ? -3.053 9.572 10.324 1.00 23.47 181 SER A CA 1
ATOM 1398 C C . SER A 1 181 ? -2.115 9.401 9.144 1.00 23.48 181 SER A C 1
ATOM 1399 O O . SER A 1 181 ? -1.007 8.903 9.305 1.00 23.73 181 SER A O 1
ATOM 1402 N N . GLY A 1 182 ? -2.564 9.814 7.962 1.00 25.41 182 GLY A N 1
ATOM 1403 C CA . GLY A 1 182 ? -1.739 9.703 6.769 1.00 25.20 182 GLY A CA 1
ATOM 1404 C C . GLY A 1 182 ? -0.393 10.389 6.932 1.00 26.25 182 GLY A C 1
ATOM 1405 O O . GLY A 1 182 ? 0.547 10.106 6.202 1.00 26.69 182 GLY A O 1
ATOM 1406 N N . ALA A 1 183 ? -0.301 11.294 7.901 1.00 27.09 183 ALA A N 1
ATOM 1407 C CA . ALA A 1 183 ? 0.932 12.021 8.153 1.00 27.51 183 ALA A CA 1
ATOM 1408 C C . ALA A 1 183 ? 1.619 11.440 9.377 1.00 28.55 183 ALA A C 1
ATOM 1409 O O . ALA A 1 183 ? 2.500 12.069 9.970 1.00 28.39 183 ALA A O 1
ATOM 1411 N N . GLY A 1 184 ? 1.221 10.228 9.743 1.00 30.06 184 GLY A N 1
ATOM 1412 C CA . GLY A 1 184 ? 1.791 9.598 10.920 1.00 31.28 184 GLY A CA 1
ATOM 1413 C C . GLY A 1 184 ? 0.906 9.901 12.116 1.00 32.68 184 GLY A C 1
ATOM 1414 O O . GLY A 1 184 ? -0.118 10.565 11.973 1.00 33.94 184 GLY A O 1
ATOM 1415 N N . TYR A 1 185 ? 1.294 9.435 13.298 1.00 32.78 185 TYR A N 1
ATOM 1416 C CA . TYR A 1 185 ? 0.490 9.668 14.488 1.00 31.84 185 TYR A CA 1
ATOM 1417 C C . TYR A 1 185 ? 0.642 11.074 15.052 1.00 30.98 185 TYR A C 1
ATOM 1418 O O . TYR A 1 185 ? -0.302 11.623 15.624 1.00 30.55 185 TYR A O 1
ATOM 1427 N N . ASN A 1 186 ? 1.824 11.658 14.893 1.00 29.49 186 ASN A N 1
ATOM 1428 C CA . ASN A 1 186 ? 2.080 12.990 15.434 1.00 29.34 186 ASN A CA 1
ATOM 1429 C C . ASN A 1 186 ? 2.434 14.029 14.390 1.00 29.19 186 ASN A C 1
ATOM 1430 O O . ASN A 1 186 ? 2.863 15.130 14.732 1.00 30.41 186 ASN A O 1
ATOM 1435 N N . GLY A 1 187 ? 2.258 13.691 13.120 1.00 27.42 187 GLY A N 1
ATOM 1436 C CA . GLY A 1 187 ? 2.591 14.640 12.081 1.00 26.56 187 GLY A CA 1
ATOM 1437 C C . GLY A 1 187 ? 1.813 15.946 12.131 1.00 26.54 187 GLY A C 1
ATOM 1438 O O . GLY A 1 187 ? 2.377 17.014 11.887 1.00 26.94 187 GLY A O 1
ATOM 1439 N N . ILE A 1 188 ? 0.527 15.876 12.459 1.00 24.84 188 ILE A N 1
ATOM 1440 C CA . ILE A 1 188 ? -0.312 17.075 12.480 1.00 24.18 188 ILE A CA 1
ATOM 1441 C C . ILE A 1 188 ? -0.851 17.442 13.859 1.00 22.37 188 ILE A C 1
ATOM 1442 O O . ILE A 1 188 ? -1.407 16.603 14.560 1.00 20.55 188 ILE A O 1
ATOM 1447 N N . SER A 1 189 ? -0.691 18.707 14.235 1.00 21.74 189 SER A N 1
ATOM 1448 C CA . SER A 1 189 ? -1.156 19.168 15.540 1.00 22.25 189 SER A CA 1
ATOM 1449 C C . SER A 1 189 ? -2.665 19.382 15.574 1.00 20.03 189 SER A C 1
ATOM 1450 O O . SER A 1 189 ? -3.303 19.612 14.552 1.00 18.76 189 SER A O 1
ATOM 1453 N N . PHE A 1 190 ? -3.225 19.300 16.770 1.00 18.66 190 PHE A N 1
ATOM 1454 C CA . PHE A 1 190 ? -4.652 19.496 16.974 1.00 17.98 190 PHE A CA 1
ATOM 1455 C C . PHE A 1 190 ? -5.089 20.904 16.558 1.00 16.12 190 PHE A C 1
ATOM 1456 O O . PHE A 1 190 ? -6.130 21.085 15.929 1.00 15.75 190 PHE A O 1
ATOM 1464 N N . MET A 1 191 ? -4.294 21.890 16.949 1.00 16.44 191 MET A N 1
ATOM 1465 C CA . MET A 1 191 ? -4.564 23.288 16.648 1.00 19.19 191 MET A CA 1
ATOM 1466 C C . MET A 1 191 ? -4.604 23.581 15.148 1.00 20.42 191 MET A C 1
ATOM 1467 O O . MET A 1 191 ? -5.386 24.414 14.692 1.00 21.05 191 MET A O 1
ATOM 1472 N N . ALA A 1 192 ? -3.771 22.881 14.385 1.00 19.86 192 ALA A N 1
ATOM 1473 C CA . ALA A 1 192 ? -3.683 23.102 12.949 1.00 20.87 192 ALA A CA 1
ATOM 1474 C C . ALA A 1 192 ? -4.807 22.531 12.103 1.00 21.94 192 ALA A C 1
ATOM 1475 O O . ALA A 1 192 ? -5.167 23.117 11.080 1.00 22.50 192 ALA A O 1
ATOM 1477 N N . ILE A 1 193 ? -5.378 21.406 12.521 1.00 21.14 193 ILE A N 1
ATOM 1478 C CA . ILE A 1 193 ? -6.406 20.779 11.704 1.00 21.25 193 ILE A CA 1
ATOM 1479 C C . ILE A 1 193 ? -7.840 20.686 12.239 1.00 21.15 193 ILE A C 1
ATOM 1480 O O . ILE A 1 193 ? -8.786 20.699 11.455 1.00 21.47 193 ILE A O 1
ATOM 1485 N N . GLU A 1 194 ? -8.019 20.597 13.550 1.00 21.30 194 GLU A N 1
ATOM 1486 C CA . GLU A 1 194 ? -9.369 20.461 14.084 1.00 23.37 194 GLU A CA 1
ATOM 1487 C C . GLU A 1 194 ? -10.323 21.581 13.653 1.00 20.50 194 GLU A C 1
ATOM 1488 O O . GLU A 1 194 ? -9.994 22.774 13.709 1.00 18.81 194 GLU A O 1
ATOM 1494 N N . GLY A 1 195 ? -11.504 21.164 13.208 1.00 17.29 195 GLY A N 1
ATOM 1495 C CA . GLY A 1 195 ? -12.506 22.097 12.738 1.00 19.88 195 GLY A CA 1
ATOM 1496 C C . GLY A 1 195 ? -11.963 22.883 11.561 1.00 20.01 195 GLY A C 1
ATOM 1497 O O . GLY A 1 195 ? -12.412 23.989 11.287 1.00 20.69 195 GLY A O 1
ATOM 1498 N N . ASN A 1 196 ? -11.004 22.303 10.844 1.00 19.62 196 ASN A N 1
ATOM 1499 C CA . ASN A 1 196 ? -10.392 23.007 9.727 1.00 18.88 196 ASN A CA 1
ATOM 1500 C C . ASN A 1 196 ? -10.088 22.123 8.514 1.00 19.01 196 ASN A C 1
ATOM 1501 O O . ASN A 1 196 ? -10.360 20.923 8.501 1.00 18.65 196 ASN A O 1
ATOM 1506 N N . ILE A 1 197 ? -9.530 22.743 7.485 1.00 20.45 197 ILE A N 1
ATOM 1507 C CA . ILE A 1 197 ? -9.165 22.039 6.267 1.00 20.59 197 ILE A CA 1
ATOM 1508 C C . ILE A 1 197 ? -7.937 22.699 5.656 1.00 19.53 197 ILE A C 1
ATOM 1509 O O . ILE A 1 197 ? -7.843 23.918 5.604 1.00 21.15 197 ILE A O 1
ATOM 1514 N N . ILE A 1 198 ? -6.979 21.879 5.244 1.00 19.66 198 ILE A N 1
ATOM 1515 C CA . ILE A 1 198 ? -5.735 22.349 4.637 1.00 19.26 198 ILE A CA 1
ATOM 1516 C C . ILE A 1 198 ? -5.693 21.734 3.243 1.00 20.94 198 ILE A C 1
ATOM 1517 O O . ILE A 1 198 ? -5.389 20.545 3.091 1.00 20.38 198 ILE A O 1
ATOM 1522 N N . PRO A 1 199 ? -5.989 22.543 2.205 1.00 21.20 199 PRO A N 1
ATOM 1523 C CA . PRO A 1 199 ? -6.014 22.110 0.804 1.00 22.11 199 PRO A CA 1
ATOM 1524 C C . PRO A 1 199 ? -4.663 21.777 0.187 1.00 22.81 199 PRO A C 1
ATOM 1525 O O . PRO A 1 199 ? -4.502 21.822 -1.032 1.00 24.81 199 PRO A O 1
ATOM 1529 N N . TYR A 1 200 ? -3.699 21.419 1.021 1.00 22.89 200 TYR A N 1
ATOM 1530 C CA . TYR A 1 200 ? -2.382 21.101 0.514 1.00 24.53 200 TYR A CA 1
ATOM 1531 C C . TYR A 1 200 ? -1.630 20.041 1.316 1.00 24.42 200 TYR A C 1
ATOM 1532 O O . TYR A 1 200 ? -1.561 20.096 2.542 1.00 26.58 200 TYR A O 1
ATOM 1541 N N . ILE A 1 201 ? -1.078 19.072 0.598 1.00 23.81 201 ILE A N 1
ATOM 1542 C CA . ILE A 1 201 ? -0.279 18.015 1.195 1.00 23.48 201 ILE A CA 1
ATOM 1543 C C . ILE A 1 201 ? 0.927 17.866 0.273 1.00 24.91 201 ILE A C 1
ATOM 1544 O O . ILE A 1 201 ? 0.823 17.309 -0.825 1.00 25.37 201 ILE A O 1
ATOM 1549 N N . LYS A 1 202 ? 2.056 18.406 0.720 1.00 25.18 202 LYS A N 1
ATOM 1550 C CA . LYS A 1 202 ? 3.320 18.380 -0.014 1.00 26.86 202 LYS A CA 1
ATOM 1551 C C . LYS A 1 202 ? 3.625 17.101 -0.801 1.00 26.56 202 LYS A C 1
ATOM 1552 O O . LYS A 1 202 ? 3.658 16.005 -0.241 1.00 23.41 202 LYS A O 1
ATOM 1558 N N . GLY A 1 203 ? 3.853 17.267 -2.104 1.00 26.79 203 GLY A N 1
ATOM 1559 C CA . GLY A 1 203 ? 4.200 16.154 -2.973 1.00 26.00 203 GLY A CA 1
ATOM 1560 C C . GLY A 1 203 ? 3.181 15.061 -3.217 1.00 25.90 203 GLY A C 1
ATOM 1561 O O . GLY A 1 203 ? 3.422 14.167 -4.031 1.00 27.25 203 GLY A O 1
ATOM 1562 N N . GLU A 1 204 ? 2.043 15.128 -2.540 1.00 25.04 204 GLU A N 1
ATOM 1563 C CA . GLU A 1 204 ? 1.008 14.110 -2.687 1.00 24.45 204 GLU A CA 1
ATOM 1564 C C . GLU A 1 204 ? 0.371 14.066 -4.068 1.00 24.66 204 GLU A C 1
ATOM 1565 O O . GLU A 1 204 ? 0.135 12.993 -4.607 1.00 26.32 204 GLU A O 1
ATOM 1571 N N . GLU A 1 205 ? 0.083 15.230 -4.636 1.00 23.94 205 GLU A N 1
ATOM 1572 C CA . GLU A 1 205 ? -0.573 15.289 -5.938 1.00 25.31 205 GLU A CA 1
ATOM 1573 C C . GLU A 1 205 ? 0.259 14.732 -7.090 1.00 23.34 205 GLU A C 1
ATOM 1574 O O . GLU A 1 205 ? -0.262 14.029 -7.945 1.00 22.76 205 GLU A O 1
ATOM 1580 N N . ASP A 1 206 ? 1.552 15.023 -7.093 1.00 23.42 206 ASP A N 1
ATOM 1581 C CA . ASP A 1 206 ? 2.429 14.532 -8.137 1.00 24.60 206 ASP A CA 1
ATOM 1582 C C . ASP A 1 206 ? 2.620 13.016 -8.019 1.00 25.29 206 ASP A C 1
ATOM 1583 O O . ASP A 1 206 ? 2.621 12.304 -9.026 1.00 23.57 206 ASP A O 1
ATOM 1588 N N . LYS A 1 207 ? 2.777 12.524 -6.789 1.00 26.02 207 LYS A N 1
ATOM 1589 C CA . LYS A 1 207 ? 2.943 11.089 -6.553 1.00 24.89 207 LYS A CA 1
ATOM 1590 C C . LYS A 1 207 ? 1.707 10.305 -6.989 1.00 24.80 207 LYS A C 1
ATOM 1591 O O . LYS A 1 207 ? 1.815 9.202 -7.532 1.00 25.19 207 LYS A O 1
ATOM 1597 N N . ILE A 1 208 ? 0.529 10.871 -6.746 1.00 21.48 208 ILE A N 1
ATOM 1598 C CA . ILE A 1 208 ? -0.706 10.199 -7.116 1.00 20.34 208 ILE A CA 1
ATOM 1599 C C . ILE A 1 208 ? -0.804 10.030 -8.621 1.00 21.08 208 ILE A C 1
ATOM 1600 O O . ILE A 1 208 ? -0.962 8.916 -9.117 1.00 23.71 208 ILE A O 1
ATOM 1605 N N . ALA A 1 209 ? -0.708 11.140 -9.344 1.00 20.61 209 ALA A N 1
ATOM 1606 C CA . ALA A 1 209 ? -0.799 11.120 -10.800 1.00 21.85 209 ALA A CA 1
ATOM 1607 C C . ALA A 1 209 ? 0.235 10.206 -11.459 1.00 19.92 209 ALA A C 1
ATOM 1608 O O . ALA A 1 209 ? -0.114 9.365 -12.282 1.00 21.52 209 ALA A O 1
ATOM 1610 N N . LYS A 1 210 ? 1.501 10.364 -11.102 1.00 20.48 210 LYS A N 1
ATOM 1611 C CA . LYS A 1 210 ? 2.545 9.538 -11.695 1.00 22.73 210 LYS A CA 1
ATOM 1612 C C . LYS A 1 210 ? 2.418 8.059 -11.348 1.00 22.79 210 LYS A C 1
ATOM 1613 O O . LYS A 1 210 ? 2.427 7.201 -12.237 1.00 23.01 210 LYS A O 1
ATOM 1619 N N . GLU A 1 211 ? 2.300 7.756 -10.058 1.00 22.47 211 GLU A N 1
ATOM 1620 C CA . GLU A 1 211 ? 2.186 6.367 -9.619 1.00 21.68 211 GLU A CA 1
ATOM 1621 C C . GLU A 1 211 ? 0.979 5.664 -10.218 1.00 20.06 211 GLU A C 1
ATOM 1622 O O . GLU A 1 211 ? 1.034 4.479 -10.530 1.00 20.15 211 GLU A O 1
ATOM 1628 N N . LEU A 1 212 ? -0.113 6.396 -10.385 1.00 20.13 212 LEU A N 1
ATOM 1629 C CA . LEU A 1 212 ? -1.319 5.819 -10.971 1.00 22.34 212 LEU A CA 1
ATOM 1630 C C . LEU A 1 212 ? -0.999 5.361 -12.408 1.00 23.86 212 LEU A C 1
ATOM 1631 O O . LEU A 1 212 ? -1.561 4.381 -12.909 1.00 24.39 212 LEU A O 1
ATOM 1636 N N . THR A 1 213 ? -0.076 6.073 -13.054 1.00 22.52 213 THR A N 1
ATOM 1637 C CA . THR A 1 213 ? 0.352 5.757 -14.418 1.00 21.90 213 THR A CA 1
ATOM 1638 C C . THR A 1 213 ? 1.072 4.402 -14.498 1.00 21.76 213 THR A C 1
ATOM 1639 O O . THR A 1 213 ? 0.912 3.650 -15.469 1.00 20.86 213 THR A O 1
ATOM 1643 N N . LYS A 1 214 ? 1.860 4.089 -13.474 1.00 19.96 214 LYS A N 1
ATOM 1644 C CA . LYS A 1 214 ? 2.588 2.827 -13.438 1.00 18.96 214 LYS A CA 1
ATOM 1645 C C . LYS A 1 214 ? 1.713 1.678 -12.942 1.00 19.66 214 LYS A C 1
ATOM 1646 O O . LYS A 1 214 ? 1.794 0.566 -13.452 1.00 19.20 214 LYS A O 1
ATOM 1652 N N . LEU A 1 215 ? 0.876 1.947 -11.945 1.00 22.38 215 LEU A N 1
ATOM 1653 C CA . LEU A 1 215 ? -0.011 0.920 -11.403 1.00 23.00 215 LEU A CA 1
ATOM 1654 C C . LEU A 1 215 ? -0.958 0.375 -12.463 1.00 24.49 215 LEU A C 1
ATOM 1655 O O . LEU A 1 215 ? -1.276 -0.818 -12.471 1.00 25.09 215 LEU A O 1
ATOM 1660 N N . ASN A 1 216 ? -1.400 1.252 -13.361 1.00 23.47 216 ASN A N 1
ATOM 1661 C CA . ASN A 1 216 ? -2.326 0.863 -14.416 1.00 25.32 216 ASN A CA 1
ATOM 1662 C C . ASN A 1 216 ? -1.625 0.544 -15.723 1.00 25.92 216 ASN A C 1
ATOM 1663 O O . ASN A 1 216 ? -2.276 0.336 -16.743 1.00 25.66 216 ASN A O 1
ATOM 1668 N N . GLY A 1 217 ? -0.297 0.506 -15.682 1.00 27.35 217 GLY A N 1
ATOM 1669 C CA . GLY A 1 217 ? 0.479 0.223 -16.872 1.00 26.59 217 GLY A CA 1
ATOM 1670 C C . GLY A 1 217 ? 0.380 -1.218 -17.311 1.00 27.99 217 GLY A C 1
ATOM 1671 O O . GLY A 1 217 ? -0.185 -2.059 -16.608 1.00 28.28 217 GLY A O 1
ATOM 1672 N N . LYS A 1 218 ? 0.948 -1.506 -18.476 1.00 28.43 218 LYS A N 1
ATOM 1673 C CA . LYS A 1 218 ? 0.915 -2.847 -19.035 1.00 30.84 218 LYS A CA 1
ATOM 1674 C C . LYS A 1 218 ? 2.322 -3.384 -19.221 1.00 31.10 218 LYS A C 1
ATOM 1675 O O . LYS A 1 218 ? 3.219 -2.661 -19.649 1.00 29.67 218 LYS A O 1
ATOM 1681 N N . LEU A 1 219 ? 2.508 -4.657 -18.892 1.00 33.17 219 LEU A N 1
ATOM 1682 C CA . LEU A 1 219 ? 3.802 -5.313 -19.032 1.00 34.26 219 LEU A CA 1
ATOM 1683 C C . LEU A 1 219 ? 3.964 -5.819 -20.457 1.00 35.98 219 LEU A C 1
ATOM 1684 O O . LEU A 1 219 ? 3.131 -6.581 -20.937 1.00 36.13 219 LEU A O 1
ATOM 1689 N N . GLU A 1 220 ? 5.037 -5.400 -21.124 1.00 38.74 220 GLU A N 1
ATOM 1690 C CA . GLU A 1 220 ? 5.308 -5.817 -22.500 1.00 41.33 220 GLU A CA 1
ATOM 1691 C C . GLU A 1 220 ? 6.808 -5.866 -22.744 1.00 41.54 220 GLU A C 1
ATOM 1692 O O . GLU A 1 220 ? 7.496 -4.855 -22.604 1.00 42.28 220 GLU A O 1
ATOM 1698 N N . ASN A 1 221 ? 7.313 -7.032 -23.129 1.00 41.71 221 ASN A N 1
ATOM 1699 C CA . ASN A 1 221 ? 8.740 -7.195 -23.388 1.00 43.23 221 ASN A CA 1
ATOM 1700 C C . ASN A 1 221 ? 9.587 -6.868 -22.168 1.00 42.33 221 ASN A C 1
ATOM 1701 O O . ASN A 1 221 ? 10.491 -6.031 -22.232 1.00 42.75 221 ASN A O 1
ATOM 1706 N N . ASN A 1 222 ? 9.280 -7.512 -21.050 1.00 40.06 222 ASN A N 1
ATOM 1707 C CA . ASN A 1 222 ? 10.053 -7.317 -19.836 1.00 38.05 222 ASN A CA 1
ATOM 1708 C C . ASN A 1 222 ? 10.072 -5.890 -19.306 1.00 34.70 222 ASN A C 1
ATOM 1709 O O . ASN A 1 222 ? 10.972 -5.521 -18.558 1.00 33.44 222 ASN A O 1
ATOM 1714 N N . GLN A 1 223 ? 9.101 -5.078 -19.701 1.00 32.59 223 GLN A N 1
ATOM 1715 C CA . GLN A 1 223 ? 9.041 -3.708 -19.198 1.00 31.55 223 GLN A CA 1
ATOM 1716 C C . GLN A 1 223 ? 7.598 -3.243 -19.051 1.00 30.56 223 GLN A C 1
ATOM 1717 O O . GLN A 1 223 ? 6.671 -3.839 -19.604 1.00 29.82 223 GLN A O 1
ATOM 1723 N N . ILE A 1 224 ? 7.415 -2.172 -18.295 1.00 29.04 224 ILE A N 1
ATOM 1724 C CA . ILE A 1 224 ? 6.089 -1.636 -18.069 1.00 27.56 224 ILE A CA 1
ATOM 1725 C C . ILE A 1 224 ? 5.780 -0.438 -18.944 1.00 25.61 224 ILE A C 1
ATOM 1726 O O . ILE A 1 224 ? 6.456 0.584 -18.869 1.00 24.38 224 ILE A O 1
ATOM 1731 N N . ILE A 1 225 ? 4.756 -0.572 -19.776 1.00 24.30 225 ILE A N 1
ATOM 1732 C CA . ILE A 1 225 ? 4.329 0.531 -20.617 1.00 23.99 225 ILE A CA 1
ATOM 1733 C C . ILE A 1 225 ? 3.334 1.335 -19.787 1.00 23.27 225 ILE A C 1
ATOM 1734 O O . ILE A 1 225 ? 2.229 0.871 -19.506 1.00 23.02 225 ILE A O 1
ATOM 1739 N N . PRO A 1 226 ? 3.717 2.552 -19.381 1.00 23.10 226 PRO A N 1
ATOM 1740 C CA . PRO A 1 226 ? 2.865 3.431 -18.572 1.00 23.89 226 PRO A CA 1
ATOM 1741 C C . PRO A 1 226 ? 1.508 3.678 -19.207 1.00 25.56 226 PRO A C 1
ATOM 1742 O O . PRO A 1 226 ? 1.427 3.960 -20.401 1.00 26.57 226 PRO A O 1
ATOM 1746 N N . ALA A 1 227 ? 0.443 3.565 -18.420 1.00 26.49 227 ALA A N 1
ATOM 1747 C CA . ALA A 1 227 ? -0.894 3.811 -18.953 1.00 29.99 227 ALA A CA 1
ATOM 1748 C C . ALA A 1 227 ? -1.021 5.303 -19.229 1.00 30.66 227 ALA A C 1
ATOM 1749 O O . ALA A 1 227 ? -0.452 6.122 -18.510 1.00 29.71 227 ALA A O 1
ATOM 1751 N N . ASN A 1 228 ? -1.756 5.656 -20.276 1.00 32.75 228 ASN A N 1
ATOM 1752 C CA . ASN A 1 228 ? -1.937 7.061 -20.610 1.00 35.59 228 ASN A CA 1
ATOM 1753 C C . ASN A 1 228 ? -3.040 7.669 -19.750 1.00 34.25 228 ASN A C 1
ATOM 1754 O O . ASN A 1 228 ? -4.222 7.583 -20.088 1.00 35.57 228 ASN A O 1
ATOM 1759 N N . LEU A 1 229 ? -2.654 8.276 -18.635 1.00 31.42 229 LEU A N 1
ATOM 1760 C CA . LEU A 1 229 ? -3.630 8.891 -17.748 1.00 30.42 229 LEU A CA 1
ATOM 1761 C C . LEU A 1 229 ? -3.306 10.358 -17.513 1.00 30.21 229 LEU A C 1
ATOM 1762 O O . LEU A 1 229 ? -2.303 10.699 -16.878 1.00 32.15 229 LEU A O 1
ATOM 1767 N N . ASP A 1 230 ? -4.150 11.228 -18.051 1.00 27.08 230 ASP A N 1
ATOM 1768 C CA . ASP A 1 230 ? -3.957 12.652 -17.882 1.00 25.39 230 ASP A CA 1
ATOM 1769 C C . ASP A 1 230 ? -4.789 13.072 -16.677 1.00 24.84 230 ASP A C 1
ATOM 1770 O O . ASP A 1 230 ? -5.939 13.486 -16.809 1.00 23.95 230 ASP A O 1
ATOM 1775 N N . SER A 1 231 ? -4.205 12.958 -15.492 1.00 24.89 231 SER A N 1
ATOM 1776 C CA . SER A 1 231 ? -4.935 13.319 -14.292 1.00 27.15 231 SER A CA 1
ATOM 1777 C C . SER A 1 231 ? -4.425 14.544 -13.550 1.00 25.90 231 SER A C 1
ATOM 1778 O O . SER A 1 231 ? -3.223 14.774 -13.452 1.00 26.53 231 SER A O 1
ATOM 1781 N N . THR A 1 232 ? -5.366 15.334 -13.042 1.00 24.07 232 THR A N 1
ATOM 1782 C CA . THR A 1 232 ? -5.055 16.528 -12.266 1.00 24.36 232 THR A CA 1
ATOM 1783 C C . THR A 1 232 ? -5.680 16.277 -10.888 1.00 23.46 232 THR A C 1
ATOM 1784 O O . THR A 1 232 ? -6.885 16.035 -10.766 1.00 21.43 232 THR A O 1
ATOM 1788 N N . VAL A 1 233 ? -4.861 16.319 -9.848 1.00 21.81 233 VAL A N 1
ATOM 1789 C CA . VAL A 1 233 ? -5.384 16.038 -8.523 1.00 20.68 233 VAL A CA 1
ATOM 1790 C C . VAL A 1 233 ? -5.148 17.113 -7.489 1.00 19.51 233 VAL A C 1
ATOM 1791 O O . VAL A 1 233 ? -4.145 17.819 -7.521 1.00 20.36 233 VAL A O 1
ATOM 1795 N N . THR A 1 234 ? -6.108 17.231 -6.581 1.00 18.67 234 THR A N 1
ATOM 1796 C CA . THR A 1 234 ? -6.057 18.197 -5.495 1.00 20.51 234 THR A CA 1
ATOM 1797 C C . THR A 1 234 ? -6.206 17.404 -4.198 1.00 20.87 234 THR A C 1
ATOM 1798 O O . THR A 1 234 ? -7.269 16.821 -3.932 1.00 20.24 234 THR A O 1
ATOM 1802 N N . SER A 1 235 ? -5.139 17.363 -3.404 1.00 18.51 235 SER A N 1
ATOM 1803 C CA . SER A 1 235 ? -5.156 16.613 -2.149 1.00 17.64 235 SER A CA 1
ATOM 1804 C C . SER A 1 235 ? -5.366 17.520 -0.945 1.00 18.10 235 SER A C 1
ATOM 1805 O O . SER A 1 235 ? -4.595 18.451 -0.700 1.00 17.40 235 SER A O 1
ATOM 1808 N N . ILE A 1 236 ? -6.409 17.212 -0.181 1.00 16.83 236 ILE A N 1
ATOM 1809 C CA . ILE A 1 236 ? -6.780 18.002 0.974 1.00 18.76 236 ILE A CA 1
ATOM 1810 C C . ILE A 1 236 ? -6.734 17.209 2.273 1.00 19.82 236 ILE A C 1
ATOM 1811 O O . ILE A 1 236 ? -7.104 16.035 2.308 1.00 19.94 236 ILE A O 1
ATOM 1816 N N . ARG A 1 237 ? -6.273 17.860 3.336 1.00 18.91 237 ARG A N 1
ATOM 1817 C CA . ARG A 1 237 ? -6.204 17.230 4.644 1.00 20.44 237 ARG A CA 1
ATOM 1818 C C . ARG A 1 237 ? -7.448 17.622 5.429 1.00 21.17 237 ARG A C 1
ATOM 1819 O O . ARG A 1 237 ? -7.780 18.807 5.521 1.00 21.27 237 ARG A O 1
ATOM 1827 N N . VAL A 1 238 ? -8.139 16.621 5.972 1.00 20.38 238 VAL A N 1
ATOM 1828 C CA . VAL A 1 238 ? -9.351 16.840 6.760 1.00 19.48 238 VAL A CA 1
ATOM 1829 C C . VAL A 1 238 ? -9.140 16.266 8.175 1.00 20.40 238 VAL A C 1
ATOM 1830 O O . VAL A 1 238 ? -8.290 15.396 8.369 1.00 18.20 238 VAL A O 1
ATOM 1834 N N . PRO A 1 239 ? -9.902 16.760 9.178 1.00 20.12 239 PRO A N 1
ATOM 1835 C CA . PRO A 1 239 ? -9.810 16.314 10.577 1.00 20.44 239 PRO A CA 1
ATOM 1836 C C . PRO A 1 239 ? -10.445 14.940 10.813 1.00 21.49 239 PRO A C 1
ATOM 1837 O O . PRO A 1 239 ? -11.399 14.785 11.573 1.00 22.57 239 PRO A O 1
ATOM 1841 N N . THR A 1 240 ? -9.877 13.950 10.144 1.00 22.39 240 THR A N 1
ATOM 1842 C CA . THR A 1 240 ? -10.319 12.567 10.195 1.00 21.56 240 THR A CA 1
ATOM 1843 C C . THR A 1 240 ? -9.133 11.751 10.705 1.00 20.93 240 THR A C 1
ATOM 1844 O O . THR A 1 240 ? -7.986 12.108 10.444 1.00 21.52 240 THR A O 1
ATOM 1848 N N . ARG A 1 241 ? -9.391 10.673 11.437 1.00 18.32 241 ARG A N 1
ATOM 1849 C CA . ARG A 1 241 ? -8.289 9.867 11.946 1.00 19.03 241 ARG A CA 1
ATOM 1850 C C . ARG A 1 241 ? -7.769 8.912 10.890 1.00 18.93 241 ARG A C 1
ATOM 1851 O O . ARG A 1 241 ? -6.592 8.941 10.539 1.00 19.21 241 ARG A O 1
ATOM 1859 N N . VAL A 1 242 ? -8.652 8.072 10.373 1.00 19.15 242 VAL A N 1
ATOM 1860 C CA . VAL A 1 242 ? -8.242 7.093 9.383 1.00 18.96 242 VAL A CA 1
ATOM 1861 C C . VAL A 1 242 ? -9.195 7.024 8.217 1.00 20.13 242 VAL A C 1
ATOM 1862 O O . VAL A 1 242 ? -10.412 7.094 8.396 1.00 20.56 242 VAL A O 1
ATOM 1866 N N . GLY A 1 243 ? -8.636 6.871 7.019 1.00 21.50 243 GLY A N 1
ATOM 1867 C CA . GLY A 1 243 ? -9.460 6.768 5.830 1.00 21.57 243 GLY A CA 1
ATOM 1868 C C . GLY A 1 243 ? -9.252 7.909 4.858 1.00 23.15 243 GLY A C 1
ATOM 1869 O O . GLY A 1 243 ? -9.393 9.081 5.226 1.00 23.80 243 GLY A O 1
ATOM 1870 N N . HIS A 1 244 ? -8.886 7.560 3.626 1.00 21.59 244 HIS A N 1
ATOM 1871 C CA . HIS A 1 244 ? -8.672 8.531 2.561 1.00 22.35 244 HIS A CA 1
ATOM 1872 C C . HIS A 1 244 ? -9.836 8.454 1.585 1.00 23.99 244 HIS A C 1
ATOM 1873 O O . HIS A 1 244 ? -10.145 7.388 1.042 1.00 23.79 244 HIS A O 1
ATOM 1880 N N . MET A 1 245 ? -10.485 9.588 1.368 1.00 23.46 245 MET A N 1
ATOM 1881 C CA . MET A 1 245 ? -11.599 9.640 0.448 1.00 24.11 245 MET A CA 1
ATOM 1882 C C . MET A 1 245 ? -11.125 10.292 -0.848 1.00 24.21 245 MET A C 1
ATOM 1883 O O . MET A 1 245 ? -10.219 11.133 -0.842 1.00 24.56 245 MET A O 1
ATOM 1888 N N . GLY A 1 246 ? -11.730 9.892 -1.960 1.00 23.06 246 GLY A N 1
ATOM 1889 C CA . GLY A 1 246 ? -11.357 10.460 -3.238 1.00 20.75 246 GLY A CA 1
ATOM 1890 C C . GLY A 1 246 ? -12.554 10.647 -4.148 1.00 21.59 246 GLY A C 1
ATOM 1891 O O . GLY A 1 246 ? -13.350 9.721 -4.340 1.00 21.74 246 GLY A O 1
ATOM 1892 N N . VAL A 1 247 ? -12.702 11.856 -4.682 1.00 19.35 247 VAL A N 1
ATOM 1893 C CA . VAL A 1 247 ? -13.782 12.145 -5.612 1.00 19.22 247 VAL A CA 1
ATOM 1894 C C . VAL A 1 247 ? -13.130 12.084 -6.983 1.00 19.09 247 VAL A C 1
ATOM 1895 O O . VAL A 1 247 ? -12.285 12.920 -7.323 1.00 16.89 247 VAL A O 1
ATOM 1899 N N . ILE A 1 248 ? -13.517 11.079 -7.759 1.00 19.20 248 ILE A N 1
ATOM 1900 C CA . ILE A 1 248 ? -12.960 10.875 -9.079 1.00 18.79 248 ILE A CA 1
ATOM 1901 C C . ILE A 1 248 ? -13.933 11.281 -10.180 1.00 19.76 248 ILE A C 1
ATOM 1902 O O . ILE A 1 248 ? -15.091 10.857 -10.193 1.00 18.62 248 ILE A O 1
ATOM 1907 N N . ASN A 1 249 ? -13.457 12.130 -11.087 1.00 20.09 249 ASN A N 1
ATOM 1908 C CA . ASN A 1 249 ? -14.266 12.579 -12.213 1.00 21.36 249 ASN A CA 1
ATOM 1909 C C . ASN A 1 249 ? -13.564 12.245 -13.519 1.00 22.50 249 ASN A C 1
ATOM 1910 O O . ASN A 1 249 ? -12.560 12.865 -13.870 1.00 22.13 249 ASN A O 1
ATOM 1915 N N . ILE A 1 250 ? -14.081 11.250 -14.228 1.00 22.74 250 ILE A N 1
ATOM 1916 C CA . ILE A 1 250 ? -13.493 10.878 -15.500 1.00 25.53 250 ILE A CA 1
ATOM 1917 C C . ILE A 1 250 ? -14.217 11.678 -16.586 1.00 26.44 250 ILE A C 1
ATOM 1918 O O . ILE A 1 250 ? -15.296 11.290 -17.046 1.00 26.35 250 ILE A O 1
ATOM 1923 N N . VAL A 1 251 ? -13.621 12.810 -16.965 1.00 26.82 251 VAL A N 1
ATOM 1924 C CA . VAL A 1 251 ? -14.191 13.702 -17.985 1.00 25.93 251 VAL A CA 1
ATOM 1925 C C . VAL A 1 251 ? -13.951 13.138 -19.377 1.00 26.06 251 VAL A C 1
ATOM 1926 O O . VAL A 1 251 ? -12.841 13.195 -19.896 1.00 25.04 251 VAL A O 1
ATOM 1930 N N . THR A 1 252 ? -15.007 12.611 -19.985 1.00 28.27 252 THR A N 1
ATOM 1931 C CA . THR A 1 252 ? -14.900 12.009 -21.307 1.00 30.40 252 THR A CA 1
ATOM 1932 C C . THR A 1 252 ? -16.255 11.905 -21.998 1.00 31.17 252 THR A C 1
ATOM 1933 O O . THR A 1 252 ? -17.291 11.900 -21.341 1.00 30.90 252 THR A O 1
ATOM 1937 N N . ASN A 1 253 ? -16.243 11.818 -23.324 1.00 32.19 253 ASN A N 1
ATOM 1938 C CA . ASN A 1 253 ? -17.481 11.696 -24.083 1.00 32.42 253 ASN A CA 1
ATOM 1939 C C . ASN A 1 253 ? -17.712 10.251 -24.520 1.00 32.56 253 ASN A C 1
ATOM 1940 O O . ASN A 1 253 ? -18.634 9.959 -25.278 1.00 31.65 253 ASN A O 1
ATOM 1945 N N . GLU A 1 254 ? -16.868 9.346 -24.040 1.00 34.12 254 GLU A N 1
ATOM 1946 C CA . GLU A 1 254 ? -17.018 7.930 -24.367 1.00 35.76 254 GLU A CA 1
ATOM 1947 C C . GLU A 1 254 ? -18.365 7.475 -23.822 1.00 35.02 254 GLU A C 1
ATOM 1948 O O . GLU A 1 254 ? -18.818 7.970 -22.792 1.00 35.76 254 GLU A O 1
ATOM 1954 N N . ARG A 1 255 ? -19.014 6.546 -24.513 1.00 35.16 255 ARG A N 1
ATOM 1955 C CA . ARG A 1 255 ? -20.300 6.044 -24.048 1.00 34.71 255 ARG A CA 1
ATOM 1956 C C . ARG A 1 255 ? -20.049 5.368 -22.705 1.00 35.74 255 ARG A C 1
ATOM 1957 O O . ARG A 1 255 ? -18.955 4.854 -22.454 1.00 34.68 255 ARG A O 1
ATOM 1965 N N . ILE A 1 256 ? -21.056 5.373 -21.840 1.00 36.36 256 ILE A N 1
ATOM 1966 C CA . ILE A 1 256 ? -20.905 4.769 -20.530 1.00 36.47 256 ILE A CA 1
ATOM 1967 C C . ILE A 1 256 ? -22.184 4.121 -20.020 1.00 36.70 256 ILE A C 1
ATOM 1968 O O . ILE A 1 256 ? -23.214 4.778 -19.890 1.00 35.66 256 ILE A O 1
ATOM 1973 N N . ASN A 1 257 ? -22.104 2.821 -19.745 1.00 37.80 257 ASN A N 1
ATOM 1974 C CA . ASN A 1 257 ? -23.231 2.057 -19.216 1.00 36.55 257 ASN A CA 1
ATOM 1975 C C . ASN A 1 257 ? -23.067 2.059 -17.696 1.00 35.49 257 ASN A C 1
ATOM 1976 O O . ASN A 1 257 ? -22.328 1.245 -17.133 1.00 34.19 257 ASN A O 1
ATOM 1981 N N . ILE A 1 258 ? -23.756 2.980 -17.036 1.00 34.64 258 ILE A N 1
ATOM 1982 C CA . ILE A 1 258 ? -23.659 3.112 -15.591 1.00 34.60 258 ILE A CA 1
ATOM 1983 C C . ILE A 1 258 ? -23.833 1.805 -14.809 1.00 34.20 258 ILE A C 1
ATOM 1984 O O . ILE A 1 258 ? -23.040 1.508 -13.918 1.00 35.01 258 ILE A O 1
ATOM 1989 N N . GLU A 1 259 ? -24.855 1.022 -15.148 1.00 32.86 259 GLU A N 1
ATOM 1990 C CA . GLU A 1 259 ? -25.115 -0.229 -14.453 1.00 33.90 259 GLU A CA 1
ATOM 1991 C C . GLU A 1 259 ? -24.031 -1.279 -14.684 1.00 33.97 259 GLU A C 1
ATOM 1992 O O . GLU A 1 259 ? -23.700 -2.044 -13.777 1.00 34.31 259 GLU A O 1
ATOM 1998 N N . GLU A 1 260 ? -23.481 -1.330 -15.891 1.00 35.18 260 GLU A N 1
ATOM 1999 C CA . GLU A 1 260 ? -22.430 -2.302 -16.171 1.00 35.88 260 GLU A CA 1
ATOM 2000 C C . GLU A 1 260 ? -21.202 -1.955 -15.329 1.00 33.92 260 GLU A C 1
ATOM 2001 O O . GLU A 1 260 ? -20.499 -2.841 -14.842 1.00 32.35 260 GLU A O 1
ATOM 2007 N N . ILE A 1 261 ? -20.956 -0.658 -15.160 1.00 32.99 261 ILE A N 1
ATOM 2008 C CA . ILE A 1 261 ? -19.832 -0.183 -14.363 1.00 33.25 261 ILE A CA 1
ATOM 2009 C C . ILE A 1 261 ? -19.981 -0.633 -12.904 1.00 32.43 261 ILE A C 1
ATOM 2010 O O . ILE A 1 261 ? -19.039 -1.155 -12.309 1.00 30.58 261 ILE A O 1
ATOM 2015 N N . LYS A 1 262 ? -21.165 -0.434 -12.334 1.00 32.17 262 LYS A N 1
ATOM 2016 C CA . LYS A 1 262 ? -21.404 -0.847 -10.957 1.00 33.74 262 LYS A CA 1
ATOM 2017 C C . LYS A 1 262 ? -21.170 -2.352 -10.851 1.00 32.49 262 LYS A C 1
ATOM 2018 O O . LYS A 1 262 ? -20.569 -2.840 -9.891 1.00 30.54 262 LYS A O 1
ATOM 2024 N N . LYS A 1 263 ? -21.647 -3.080 -11.853 1.00 31.43 263 LYS A N 1
ATOM 2025 C CA . LYS A 1 263 ? -21.487 -4.524 -11.882 1.00 33.09 263 LYS A CA 1
ATOM 2026 C C . LYS A 1 263 ? -20.010 -4.919 -11.967 1.00 31.69 263 LYS A C 1
ATOM 2027 O O . LYS A 1 263 ? -19.551 -5.798 -11.237 1.00 31.80 263 LYS A O 1
ATOM 2033 N N . THR A 1 264 ? -19.269 -4.260 -12.853 1.00 29.91 264 THR A N 1
ATOM 2034 C CA . THR A 1 264 ? -17.852 -4.557 -13.041 1.00 28.79 264 THR A CA 1
ATOM 2035 C C . THR A 1 264 ? -17.040 -4.346 -11.763 1.00 28.50 264 THR A C 1
ATOM 2036 O O . THR A 1 264 ? -16.171 -5.153 -11.433 1.00 27.36 264 THR A O 1
ATOM 2040 N N . LEU A 1 265 ? -17.331 -3.267 -11.045 1.00 27.95 265 LEU A N 1
ATOM 2041 C CA . LEU A 1 265 ? -16.619 -2.957 -9.808 1.00 27.19 265 LEU A CA 1
ATOM 2042 C C . LEU A 1 265 ? -16.940 -3.929 -8.674 1.00 28.29 265 LEU A C 1
ATOM 2043 O O . LEU A 1 265 ? -16.044 -4.347 -7.943 1.00 27.89 265 LEU A O 1
ATOM 2048 N N . LYS A 1 266 ? -18.215 -4.283 -8.524 1.00 29.42 266 LYS A N 1
ATOM 2049 C CA . LYS A 1 266 ? -18.624 -5.191 -7.457 1.00 31.89 266 LYS A CA 1
ATOM 2050 C C . LYS A 1 266 ? -18.164 -6.622 -7.710 1.00 31.70 266 LYS A C 1
ATOM 2051 O O . LYS A 1 266 ? -17.991 -7.402 -6.778 1.00 31.28 266 LYS A O 1
ATOM 2057 N N . ASN A 1 267 ? -17.964 -6.959 -8.977 1.00 31.56 267 ASN A N 1
ATOM 2058 C CA . ASN A 1 267 ? -17.520 -8.294 -9.353 1.00 31.84 267 ASN A CA 1
ATOM 2059 C C . ASN A 1 267 ? -16.018 -8.363 -9.584 1.00 31.77 267 ASN A C 1
ATOM 2060 O O . ASN A 1 267 ? -15.505 -9.407 -9.983 1.00 33.29 267 ASN A O 1
ATOM 2065 N N . PHE A 1 268 ? -15.310 -7.265 -9.343 1.00 30.56 268 PHE A N 1
ATOM 2066 C CA . PHE A 1 268 ? -13.869 -7.270 -9.562 1.00 30.04 268 PHE A CA 1
ATOM 2067 C C . PHE A 1 268 ? -13.113 -8.177 -8.606 1.00 30.09 268 PHE A C 1
ATOM 2068 O O . PHE A 1 268 ? -13.117 -7.959 -7.393 1.00 30.13 268 PHE A O 1
ATOM 2076 N N . LYS A 1 269 ? -12.470 -9.194 -9.170 1.00 30.89 269 LYS A N 1
ATOM 2077 C CA . LYS A 1 269 ? -11.657 -10.139 -8.412 1.00 32.77 269 LYS A CA 1
ATOM 2078 C C . LYS A 1 269 ? -10.386 -10.366 -9.213 1.00 32.32 269 LYS A C 1
ATOM 2079 O O . LYS A 1 269 ? -10.381 -10.220 -10.433 1.00 32.82 269 LYS A O 1
ATOM 2085 N N . SER A 1 270 ? -9.307 -10.722 -8.531 1.00 31.29 270 SER A N 1
ATOM 2086 C CA . SER A 1 270 ? -8.045 -10.948 -9.212 1.00 30.58 270 SER A CA 1
ATOM 2087 C C . SER A 1 270 ? -7.363 -12.185 -8.633 1.00 30.68 270 SER A C 1
ATOM 2088 O O . SER A 1 270 ? -7.995 -12.971 -7.926 1.00 30.27 270 SER A O 1
ATOM 2091 N N . LEU A 1 271 ? -6.077 -12.348 -8.933 1.00 31.30 271 LEU A N 1
ATOM 2092 C CA . LEU A 1 271 ? -5.300 -13.491 -8.462 1.00 31.97 271 LEU A CA 1
ATOM 2093 C C . LEU A 1 271 ? -5.330 -13.668 -6.946 1.00 32.61 271 LEU A C 1
ATOM 2094 O O . LEU A 1 271 ? -5.464 -14.790 -6.452 1.00 32.81 271 LEU A O 1
ATOM 2099 N N . PRO A 1 272 ? -5.196 -12.565 -6.185 1.00 32.68 272 PRO A N 1
ATOM 2100 C CA . PRO A 1 272 ? -5.221 -12.673 -4.721 1.00 31.80 272 PRO A CA 1
ATOM 2101 C C . PRO A 1 272 ? -6.519 -13.314 -4.212 1.00 32.03 272 PRO A C 1
ATOM 2102 O O . PRO A 1 272 ? -6.509 -14.052 -3.226 1.00 31.55 272 PRO A O 1
ATOM 2106 N N . GLN A 1 273 ? -7.632 -13.028 -4.883 1.00 31.55 273 GLN A N 1
ATOM 2107 C CA . GLN A 1 273 ? -8.924 -13.595 -4.494 1.00 31.40 273 GLN A CA 1
ATOM 2108 C C . GLN A 1 273 ? -9.036 -15.048 -4.954 1.00 31.80 273 GLN A C 1
ATOM 2109 O O . GLN A 1 273 ? -9.625 -15.886 -4.276 1.00 31.76 273 GLN A O 1
ATOM 2115 N N . GLN A 1 274 ? -8.466 -15.334 -6.116 1.00 33.21 274 GLN A N 1
ATOM 2116 C CA . GLN A 1 274 ? -8.516 -16.668 -6.685 1.00 33.80 274 GLN A CA 1
ATOM 2117 C C . GLN A 1 274 ? -7.697 -17.681 -5.896 1.00 33.62 274 GLN A C 1
ATOM 2118 O O . GLN A 1 274 ? -8.123 -18.818 -5.713 1.00 33.06 274 GLN A O 1
ATOM 2124 N N . LYS A 1 275 ? -6.526 -17.268 -5.429 1.00 33.25 275 LYS A N 1
ATOM 2125 C CA . LYS A 1 275 ? -5.668 -18.162 -4.665 1.00 33.66 275 LYS A CA 1
ATOM 2126 C C . LYS A 1 275 ? -5.992 -18.073 -3.181 1.00 33.47 275 LYS A C 1
ATOM 2127 O O . LYS A 1 275 ? -5.324 -18.697 -2.352 1.00 32.88 275 LYS A O 1
ATOM 2133 N N . ASN A 1 276 ? -7.020 -17.294 -2.856 1.00 32.76 276 ASN A N 1
ATOM 2134 C CA . ASN A 1 276 ? -7.440 -17.118 -1.473 1.00 33.82 276 ASN A CA 1
ATOM 2135 C C . ASN A 1 276 ? -6.265 -16.834 -0.555 1.00 32.98 276 ASN A C 1
ATOM 2136 O O . ASN A 1 276 ? -6.046 -17.550 0.420 1.00 33.49 276 ASN A O 1
ATOM 2141 N N . LEU A 1 277 ? -5.508 -15.790 -0.869 1.00 31.35 277 LEU A N 1
ATOM 2142 C CA . LEU A 1 277 ? -4.362 -15.433 -0.052 1.00 29.47 277 LEU A CA 1
ATOM 2143 C C . LEU A 1 277 ? -4.877 -14.856 1.270 1.00 28.81 277 LEU A C 1
ATOM 2144 O O . LEU A 1 277 ? -5.837 -14.081 1.288 1.00 28.67 277 LEU A O 1
ATOM 2149 N N . PRO A 1 278 ? -4.242 -15.235 2.393 1.00 27.72 278 PRO A N 1
ATOM 2150 C CA . PRO A 1 278 ? -4.608 -14.789 3.743 1.00 26.75 278 PRO A CA 1
ATOM 2151 C C . PRO A 1 278 ? -4.960 -13.322 3.945 1.00 26.56 278 PRO A C 1
ATOM 2152 O O . PRO A 1 278 ? -5.860 -13.007 4.725 1.00 25.64 278 PRO A O 1
ATOM 2156 N N . THR A 1 279 ? -4.268 -12.428 3.247 1.00 25.80 279 THR A N 1
ATOM 2157 C CA . THR A 1 279 ? -4.528 -11.003 3.400 1.00 24.77 279 THR A CA 1
ATOM 2158 C C . THR A 1 279 ? -5.409 -10.396 2.298 1.00 25.13 279 THR A C 1
ATOM 2159 O O . THR A 1 279 ? -5.689 -9.194 2.311 1.00 23.84 279 THR A O 1
ATOM 2163 N N . ALA A 1 280 ? -5.858 -11.228 1.362 1.00 23.33 280 ALA A N 1
ATOM 2164 C CA . ALA A 1 280 ? -6.714 -10.761 0.273 1.00 25.03 280 ALA A CA 1
ATOM 2165 C C . ALA A 1 280 ? -8.191 -10.745 0.674 1.00 26.36 280 ALA A C 1
ATOM 2166 O O . ALA A 1 280 ? -8.730 -11.755 1.118 1.00 28.89 280 ALA A O 1
ATOM 2168 N N . PRO A 1 281 ? -8.869 -9.600 0.513 1.00 26.78 281 PRO A N 1
ATOM 2169 C CA . PRO A 1 281 ? -10.291 -9.538 0.878 1.00 27.32 281 PRO A CA 1
ATOM 2170 C C . PRO A 1 281 ? -11.114 -10.308 -0.157 1.00 28.15 281 PRO A C 1
ATOM 2171 O O . PRO A 1 281 ? -10.667 -10.471 -1.291 1.00 28.19 281 PRO A O 1
ATOM 2175 N N . LYS A 1 282 ? -12.299 -10.783 0.225 1.00 29.37 282 LYS A N 1
ATOM 2176 C CA . LYS A 1 282 ? -13.152 -11.523 -0.706 1.00 30.77 282 LYS A CA 1
ATOM 2177 C C . LYS A 1 282 ? -13.627 -10.640 -1.865 1.00 31.71 282 LYS A C 1
ATOM 2178 O O . LYS A 1 282 ? -13.737 -11.102 -3.001 1.00 30.80 282 LYS A O 1
ATOM 2184 N N . GLN A 1 283 ? -13.930 -9.377 -1.569 1.00 32.78 283 GLN A N 1
ATOM 2185 C CA . GLN A 1 283 ? -14.376 -8.427 -2.591 1.00 32.72 283 GLN A CA 1
ATOM 2186 C C . GLN A 1 283 ? -13.574 -7.141 -2.390 1.00 30.41 283 GLN A C 1
ATOM 2187 O O . GLN A 1 283 ? -13.940 -6.296 -1.575 1.00 32.43 283 GLN A O 1
ATOM 2193 N N . PRO A 1 284 ? -12.471 -6.973 -3.141 1.00 28.02 284 PRO A N 1
ATOM 2194 C CA . PRO A 1 284 ? -11.612 -5.787 -3.030 1.00 25.52 284 PRO A CA 1
ATOM 2195 C C . PRO A 1 284 ? -12.318 -4.455 -3.234 1.00 24.69 284 PRO A C 1
ATOM 2196 O O . PRO A 1 284 ? -11.847 -3.420 -2.769 1.00 25.07 284 PRO A O 1
ATOM 2200 N N . ILE A 1 285 ? -13.447 -4.484 -3.929 1.00 23.91 285 ILE A N 1
ATOM 2201 C CA . ILE A 1 285 ? -14.211 -3.274 -4.170 1.00 25.31 285 ILE A CA 1
ATOM 2202 C C . ILE A 1 285 ? -15.664 -3.492 -3.773 1.00 26.02 285 ILE A C 1
ATOM 2203 O O . ILE A 1 285 ? -16.312 -4.426 -4.240 1.00 26.17 285 ILE A O 1
ATOM 2208 N N . ILE A 1 286 ? -16.166 -2.635 -2.894 1.00 26.68 286 ILE A N 1
ATOM 2209 C CA . ILE A 1 286 ? -17.550 -2.717 -2.446 1.00 26.51 286 ILE A CA 1
ATOM 2210 C C . ILE A 1 286 ? -18.310 -1.524 -3.016 1.00 28.03 286 ILE A C 1
ATOM 2211 O O . ILE A 1 286 ? -17.837 -0.384 -2.937 1.00 28.93 286 ILE A O 1
ATOM 2216 N N . VAL A 1 287 ? -19.479 -1.781 -3.594 1.00 27.90 287 VAL A N 1
ATOM 2217 C CA . VAL A 1 287 ? -20.294 -0.702 -4.146 1.00 25.77 287 VAL A CA 1
ATOM 2218 C C . VAL A 1 287 ? -21.506 -0.460 -3.246 1.00 27.07 287 VAL A C 1
ATOM 2219 O O . VAL A 1 287 ? -22.226 -1.390 -2.873 1.00 27.16 287 VAL A O 1
ATOM 2223 N N . ARG A 1 288 ? -21.715 0.799 -2.885 1.00 27.17 288 ARG A N 1
ATOM 2224 C CA . ARG A 1 288 ? -22.831 1.179 -2.035 1.00 27.56 288 ARG A CA 1
ATOM 2225 C C . ARG A 1 288 ? -23.906 1.895 -2.848 1.00 29.03 288 ARG A C 1
ATOM 2226 O O . ARG A 1 288 ? -23.598 2.788 -3.633 1.00 29.29 288 ARG A O 1
ATOM 2234 N N . ASP A 1 289 ? -25.163 1.497 -2.664 1.00 29.76 289 ASP A N 1
ATOM 2235 C CA . ASP A 1 289 ? -26.263 2.120 -3.387 1.00 31.45 289 ASP A CA 1
ATOM 2236 C C . ASP A 1 289 ? -26.779 3.377 -2.689 1.00 31.91 289 ASP A C 1
ATOM 2237 O O . ASP A 1 289 ? -27.305 4.279 -3.341 1.00 31.14 289 ASP A O 1
ATOM 2242 N N . GLU A 1 290 ? -26.643 3.437 -1.366 1.00 31.11 290 GLU A N 1
ATOM 2243 C CA . GLU A 1 290 ? -27.120 4.604 -0.635 1.00 31.96 290 GLU A CA 1
ATOM 2244 C C . GLU A 1 290 ? -26.315 5.852 -0.996 1.00 30.89 290 GLU A C 1
ATOM 2245 O O . GLU A 1 290 ? -25.086 5.851 -0.971 1.00 31.34 290 GLU A O 1
ATOM 2251 N N . GLU A 1 291 ? -27.031 6.917 -1.333 1.00 29.75 291 GLU A N 1
ATOM 2252 C CA . GLU A 1 291 ? -26.423 8.173 -1.744 1.00 30.36 291 GLU A CA 1
ATOM 2253 C C . GLU A 1 291 ? -25.492 8.861 -0.743 1.00 28.05 291 GLU A C 1
ATOM 2254 O O . GLU A 1 291 ? -24.706 9.713 -1.134 1.00 27.26 291 GLU A O 1
ATOM 2260 N N . ASP A 1 292 ? -25.564 8.509 0.537 1.00 25.97 292 ASP A N 1
ATOM 2261 C CA . ASP A 1 292 ? -24.695 9.158 1.522 1.00 25.07 292 ASP A CA 1
ATOM 2262 C C . ASP A 1 292 ? -23.517 8.288 1.952 1.00 23.37 292 ASP A C 1
ATOM 2263 O O . ASP A 1 292 ? -23.023 8.404 3.076 1.00 21.25 292 ASP A O 1
ATOM 2268 N N . ARG A 1 293 ? -23.073 7.423 1.044 1.00 21.64 293 ARG A N 1
ATOM 2269 C CA . ARG A 1 293 ? -21.952 6.532 1.301 1.00 22.21 293 ARG A CA 1
ATOM 2270 C C . ARG A 1 293 ? -20.953 6.650 0.146 1.00 23.11 293 ARG A C 1
ATOM 2271 O O . ARG A 1 293 ? -21.331 7.018 -0.972 1.00 22.80 293 ARG A O 1
ATOM 2279 N N . PRO A 1 294 ? -19.667 6.327 0.392 1.00 22.47 294 PRO A N 1
ATOM 2280 C CA . PRO A 1 294 ? -19.093 5.860 1.661 1.00 20.98 294 PRO A CA 1
ATOM 2281 C C . PRO A 1 294 ? -18.793 6.957 2.678 1.00 21.20 294 PRO A C 1
ATOM 2282 O O . PRO A 1 294 ? -18.706 8.137 2.340 1.00 20.51 294 PRO A O 1
ATOM 2286 N N . GLN A 1 295 ? -18.633 6.539 3.929 1.00 20.58 295 GLN A N 1
ATOM 2287 C CA . GLN A 1 295 ? -18.308 7.433 5.030 1.00 19.98 295 GLN A CA 1
ATOM 2288 C C . GLN A 1 295 ? -17.231 6.764 5.877 1.00 20.08 295 GLN A C 1
ATOM 2289 O O . GLN A 1 295 ? -17.335 5.588 6.212 1.00 18.64 295 GLN A O 1
ATOM 2295 N N . PRO A 1 296 ? -16.178 7.510 6.226 1.00 20.77 296 PRO A N 1
ATOM 2296 C CA . PRO A 1 296 ? -15.085 6.984 7.041 1.00 22.13 296 PRO A CA 1
ATOM 2297 C C . PRO A 1 296 ? -15.519 6.149 8.253 1.00 24.88 296 PRO A C 1
ATOM 2298 O O . PRO A 1 296 ? -15.116 4.993 8.384 1.00 24.67 296 PRO A O 1
ATOM 2302 N N . ILE A 1 297 ? -16.348 6.722 9.129 1.00 26.38 297 ILE A N 1
ATOM 2303 C CA . ILE A 1 297 ? -16.767 6.008 10.336 1.00 28.01 297 ILE A CA 1
ATOM 2304 C C . ILE A 1 297 ? -17.597 4.746 10.118 1.00 27.70 297 ILE A C 1
ATOM 2305 O O . ILE A 1 297 ? -17.741 3.939 11.033 1.00 29.87 297 ILE A O 1
ATOM 2310 N N . ILE A 1 298 ? -18.126 4.562 8.914 1.00 26.02 298 ILE A N 1
ATOM 2311 C CA . ILE A 1 298 ? -18.936 3.384 8.625 1.00 23.87 298 ILE A CA 1
ATOM 2312 C C . ILE A 1 298 ? -18.231 2.341 7.773 1.00 24.84 298 ILE A C 1
ATOM 2313 O O . ILE A 1 298 ? -18.310 1.149 8.055 1.00 26.51 298 ILE A O 1
ATOM 2318 N N . ASP A 1 299 ? -17.535 2.795 6.736 1.00 24.63 299 ASP A N 1
ATOM 2319 C CA . ASP A 1 299 ? -16.892 1.895 5.789 1.00 23.90 299 ASP A CA 1
ATOM 2320 C C . ASP A 1 299 ? -15.378 1.719 5.822 1.00 23.34 299 ASP A C 1
ATOM 2321 O O . ASP A 1 299 ? -14.850 0.829 5.163 1.00 23.95 299 ASP A O 1
ATOM 2326 N N . VAL A 1 300 ? -14.673 2.548 6.579 1.00 23.93 300 VAL A N 1
ATOM 2327 C CA . VAL A 1 300 ? -13.218 2.446 6.633 1.00 24.16 300 VAL A CA 1
ATOM 2328 C C . VAL A 1 300 ? -12.686 1.051 6.963 1.00 24.77 300 VAL A C 1
ATOM 2329 O O . VAL A 1 300 ? -11.664 0.633 6.424 1.00 25.93 300 VAL A O 1
ATOM 2333 N N . ASN A 1 301 ? -13.377 0.329 7.836 1.00 24.92 301 ASN A N 1
ATOM 2334 C CA . ASN A 1 301 ? -12.931 -1.000 8.244 1.00 25.78 301 ASN A CA 1
ATOM 2335 C C . ASN A 1 301 ? -13.347 -2.166 7.348 1.00 24.43 301 ASN A C 1
ATOM 2336 O O . ASN A 1 301 ? -13.025 -3.315 7.643 1.00 24.07 301 ASN A O 1
ATOM 2341 N N . ALA A 1 302 ? -14.050 -1.877 6.257 1.00 23.43 302 ALA A N 1
ATOM 2342 C CA . ALA A 1 302 ? -14.504 -2.917 5.338 1.00 21.77 302 ALA A CA 1
ATOM 2343 C C . ALA A 1 302 ? -13.456 -4.003 5.110 1.00 22.21 302 ALA A C 1
ATOM 2344 O O . ALA A 1 302 ? -12.334 -3.722 4.686 1.00 20.77 302 ALA A O 1
ATOM 2346 N N . GLU A 1 303 ? -13.841 -5.244 5.397 1.00 22.56 303 GLU A N 1
ATOM 2347 C CA . GLU A 1 303 ? -12.968 -6.404 5.243 1.00 23.91 303 GLU A CA 1
ATOM 2348 C C . GLU A 1 303 ? -11.569 -6.177 5.808 1.00 23.82 303 GLU A C 1
ATOM 2349 O O . GLU A 1 303 ? -10.564 -6.353 5.126 1.00 23.54 303 GLU A O 1
ATOM 2355 N N . SER A 1 304 ? -11.526 -5.779 7.072 1.00 25.06 304 SER A N 1
ATOM 2356 C CA . SER A 1 304 ? -10.276 -5.535 7.769 1.00 27.47 304 SER A CA 1
ATOM 2357 C C . SER A 1 304 ? -9.491 -4.352 7.221 1.00 27.32 304 SER A C 1
ATOM 2358 O O . SER A 1 304 ? -8.333 -4.151 7.589 1.00 27.94 304 SER A O 1
ATOM 2361 N N . GLY A 1 305 ? -10.123 -3.566 6.356 1.00 26.16 305 GLY A N 1
ATOM 2362 C CA . GLY A 1 305 ? -9.448 -2.411 5.793 1.00 25.35 305 GLY A CA 1
ATOM 2363 C C . GLY A 1 305 ? -8.708 -2.705 4.499 1.00 24.93 305 GLY A C 1
ATOM 2364 O O . GLY A 1 305 ? -7.875 -1.908 4.062 1.00 24.26 305 GLY A O 1
ATOM 2365 N N . MET A 1 306 ? -9.004 -3.849 3.890 1.00 23.27 306 MET A N 1
ATOM 2366 C CA . MET A 1 306 ? -8.366 -4.231 2.636 1.00 24.47 306 MET A CA 1
ATOM 2367 C C . MET A 1 306 ? -9.277 -3.971 1.446 1.00 24.65 306 MET A C 1
ATOM 2368 O O . MET A 1 306 ? -8.843 -4.018 0.298 1.00 25.94 306 MET A O 1
ATOM 2373 N N . ALA A 1 307 ? -10.542 -3.693 1.725 1.00 24.27 307 ALA A N 1
ATOM 2374 C CA . ALA A 1 307 ? -11.499 -3.426 0.669 1.00 25.22 307 ALA A CA 1
ATOM 2375 C C . ALA A 1 307 ? -11.794 -1.929 0.604 1.00 24.55 307 ALA A C 1
ATOM 2376 O O . ALA A 1 307 ? -11.838 -1.251 1.628 1.00 25.72 307 ALA A O 1
ATOM 2378 N N . VAL A 1 308 ? -11.968 -1.411 -0.604 1.00 22.45 308 VAL A N 1
ATOM 2379 C CA . VAL A 1 308 ? -12.293 0.000 -0.772 1.00 21.48 308 VAL A CA 1
ATOM 2380 C C . VAL A 1 308 ? -13.793 0.079 -1.034 1.00 21.35 308 VAL A C 1
ATOM 2381 O O . VAL A 1 308 ? -14.381 -0.842 -1.607 1.00 22.14 308 VAL A O 1
ATOM 2385 N N . THR A 1 309 ? -14.416 1.168 -0.609 1.00 19.67 309 THR A N 1
ATOM 2386 C CA . THR A 1 309 ? -15.845 1.316 -0.811 1.00 19.24 309 THR A CA 1
ATOM 2387 C C . THR A 1 309 ? -16.117 2.453 -1.784 1.00 19.81 309 THR A C 1
ATOM 2388 O O . THR A 1 309 ? -15.626 3.566 -1.596 1.00 18.97 309 THR A O 1
ATOM 2392 N N . VAL A 1 310 ? -16.901 2.155 -2.817 1.00 19.49 310 VAL A N 1
ATOM 2393 C CA . VAL A 1 310 ? -17.260 3.122 -3.846 1.00 20.03 310 VAL A CA 1
ATOM 2394 C C . VAL A 1 310 ? -18.747 3.456 -3.758 1.00 22.64 310 VAL A C 1
ATOM 2395 O O . VAL A 1 310 ? -19.576 2.587 -3.475 1.00 24.85 310 VAL A O 1
ATOM 2399 N N . GLY A 1 311 ? -19.074 4.722 -4.000 1.00 23.12 311 GLY A N 1
ATOM 2400 C CA . GLY A 1 311 ? -20.454 5.164 -3.960 1.00 20.72 311 GLY A CA 1
ATOM 2401 C C . GLY A 1 311 ? -20.681 6.352 -4.879 1.00 22.02 311 GLY A C 1
ATOM 2402 O O . GLY A 1 311 ? -19.752 6.839 -5.528 1.00 20.75 311 GLY A O 1
ATOM 2403 N N . ARG A 1 312 ? -21.928 6.809 -4.943 1.00 22.17 312 ARG A N 1
ATOM 2404 C CA . ARG A 1 312 ? -22.305 7.955 -5.758 1.00 21.85 312 ARG A CA 1
ATOM 2405 C C . ARG A 1 312 ? -21.831 7.811 -7.209 1.00 22.98 312 ARG A C 1
ATOM 2406 O O . ARG A 1 312 ? -21.448 8.791 -7.842 1.00 22.82 312 ARG A O 1
ATOM 2414 N N . ILE A 1 313 ? -21.853 6.588 -7.727 1.00 23.73 313 ILE A N 1
ATOM 2415 C CA . ILE A 1 313 ? -21.436 6.334 -9.101 1.00 25.36 313 ILE A CA 1
ATOM 2416 C C . ILE A 1 313 ? -22.476 6.996 -9.999 1.00 26.93 313 ILE A C 1
ATOM 2417 O O . ILE A 1 313 ? -23.647 6.611 -9.998 1.00 26.89 313 ILE A O 1
ATOM 2422 N N . ARG A 1 314 ? -22.051 7.995 -10.766 1.00 27.83 314 ARG A N 1
ATOM 2423 C CA . ARG A 1 314 ? -22.987 8.723 -11.607 1.00 28.53 314 ARG A CA 1
ATOM 2424 C C . ARG A 1 314 ? -22.427 9.180 -12.956 1.00 28.98 314 ARG A C 1
ATOM 2425 O O . ARG A 1 314 ? -21.247 9.530 -13.082 1.00 25.55 314 ARG A O 1
ATOM 2433 N N . HIS A 1 315 ? -23.298 9.180 -13.961 1.00 29.52 315 HIS A N 1
ATOM 2434 C CA . HIS A 1 315 ? -22.929 9.596 -15.305 1.00 30.15 315 HIS A CA 1
ATOM 2435 C C . HIS A 1 315 ? -23.714 10.826 -15.749 1.00 30.87 315 HIS A C 1
ATOM 2436 O O . HIS A 1 315 ? -24.923 10.761 -15.959 1.00 30.48 315 HIS A O 1
ATOM 2443 N N . GLU A 1 316 ? -23.020 11.951 -15.867 1.00 32.90 316 GLU A N 1
ATOM 2444 C CA . GLU A 1 316 ? -23.646 13.183 -16.324 1.00 35.70 316 GLU A CA 1
ATOM 2445 C C . GLU A 1 316 ? -23.020 13.504 -17.675 1.00 36.90 316 GLU A C 1
ATOM 2446 O O . GLU A 1 316 ? -22.313 12.669 -18.248 1.00 38.62 316 GLU A O 1
ATOM 2452 N N . ASN A 1 317 ? -23.265 14.704 -18.186 1.00 36.84 317 ASN A N 1
ATOM 2453 C CA . ASN A 1 317 ? -22.718 15.074 -19.484 1.00 37.14 317 ASN A CA 1
ATOM 2454 C C . ASN A 1 317 ? -21.195 15.113 -19.499 1.00 35.81 317 ASN A C 1
ATOM 2455 O O . ASN A 1 317 ? -20.570 15.859 -18.742 1.00 36.25 317 ASN A O 1
ATOM 2460 N N . ASN A 1 318 ? -20.609 14.293 -20.364 1.00 35.06 318 ASN A N 1
ATOM 2461 C CA . ASN A 1 318 ? -19.160 14.234 -20.531 1.00 33.73 318 ASN A CA 1
ATOM 2462 C C . ASN A 1 318 ? -18.387 13.885 -19.247 1.00 31.58 318 ASN A C 1
ATOM 2463 O O . ASN A 1 318 ? -17.232 14.282 -19.089 1.00 32.01 318 ASN A O 1
ATOM 2468 N N . VAL A 1 319 ? -19.005 13.139 -18.334 1.00 28.67 319 VAL A N 1
ATOM 2469 C CA . VAL A 1 319 ? -18.305 12.778 -17.106 1.00 28.14 319 VAL A CA 1
ATOM 2470 C C . VAL A 1 319 ? -18.903 11.646 -16.269 1.00 27.71 319 VAL A C 1
ATOM 2471 O O . VAL A 1 319 ? -20.117 11.568 -16.043 1.00 26.56 319 VAL A O 1
ATOM 2475 N N . LEU A 1 320 ? -18.017 10.769 -15.812 1.00 25.41 320 LEU A N 1
ATOM 2476 C CA . LEU A 1 320 ? -18.394 9.647 -14.971 1.00 23.64 320 LEU A CA 1
ATOM 2477 C C . LEU A 1 320 ? -17.812 9.987 -13.614 1.00 23.48 320 LEU A C 1
ATOM 2478 O O . LEU A 1 320 ? -16.590 10.115 -13.475 1.00 24.01 320 LEU A O 1
ATOM 2483 N N . ARG A 1 321 ? -18.674 10.156 -12.618 1.00 21.86 321 ARG A N 1
ATOM 2484 C CA . ARG A 1 321 ? -18.191 10.480 -11.284 1.00 21.65 321 ARG A CA 1
ATOM 2485 C C . ARG A 1 321 ? -18.391 9.342 -10.295 1.00 20.21 321 ARG A C 1
ATOM 2486 O O . ARG A 1 321 ? -19.304 8.529 -10.437 1.00 19.78 321 ARG A O 1
ATOM 2494 N N . LEU A 1 322 ? -17.530 9.300 -9.285 1.00 19.27 322 LEU A N 1
ATOM 2495 C CA . LEU A 1 322 ? -17.620 8.282 -8.255 1.00 20.43 322 LEU A CA 1
ATOM 2496 C C . LEU A 1 322 ? -16.785 8.677 -7.047 1.00 20.92 322 LEU A C 1
ATOM 2497 O O . LEU A 1 322 ? -15.813 9.426 -7.172 1.00 20.27 322 LEU A O 1
ATOM 2502 N N . VAL A 1 323 ? -17.203 8.195 -5.876 1.00 21.63 323 VAL A N 1
ATOM 2503 C CA . VAL A 1 323 ? -16.522 8.458 -4.611 1.00 21.52 323 VAL A CA 1
ATOM 2504 C C . VAL A 1 323 ? -16.008 7.131 -4.056 1.00 21.87 323 VAL A C 1
ATOM 2505 O O . VAL A 1 323 ? -16.755 6.155 -3.935 1.00 20.75 323 VAL A O 1
ATOM 2509 N N . VAL A 1 324 ? -14.724 7.099 -3.726 1.00 21.30 324 VAL A N 1
ATOM 2510 C CA . VAL A 1 324 ? -14.109 5.894 -3.195 1.00 18.56 324 VAL A CA 1
ATOM 2511 C C . VAL A 1 324 ? -13.474 6.181 -1.838 1.00 18.02 324 VAL A C 1
ATOM 2512 O O . VAL A 1 324 ? -12.996 7.286 -1.578 1.00 17.34 324 VAL A O 1
ATOM 2516 N N . LEU A 1 325 ? -13.474 5.175 -0.976 1.00 18.17 325 LEU A N 1
ATOM 2517 C CA . LEU A 1 325 ? -12.911 5.312 0.355 1.00 16.72 325 LEU A CA 1
ATOM 2518 C C . LEU A 1 325 ? -12.100 4.067 0.668 1.00 16.43 325 LEU A C 1
ATOM 2519 O O . LEU A 1 325 ? -12.460 2.967 0.262 1.00 16.21 325 LEU A O 1
ATOM 2524 N N . GLY A 1 326 ? -10.993 4.254 1.375 1.00 17.28 326 GLY A N 1
ATOM 2525 C CA . GLY A 1 326 ? -10.152 3.135 1.749 1.00 19.70 326 GLY A CA 1
ATOM 2526 C C . GLY A 1 326 ? -9.353 3.424 3.009 1.00 20.67 326 GLY A C 1
ATOM 2527 O O . GLY A 1 326 ? -9.124 4.582 3.359 1.00 21.51 326 GLY A O 1
ATOM 2528 N N . ASP A 1 327 ? -8.946 2.368 3.706 1.00 20.85 327 ASP A N 1
ATOM 2529 C CA . ASP A 1 327 ? -8.149 2.510 4.920 1.00 20.32 327 ASP A CA 1
ATOM 2530 C C . ASP A 1 327 ? -6.720 2.763 4.427 1.00 21.80 327 ASP A C 1
ATOM 2531 O O . ASP A 1 327 ? -6.089 1.870 3.849 1.00 20.02 327 ASP A O 1
ATOM 2536 N N . ASN A 1 328 ? -6.222 3.979 4.638 1.00 21.05 328 ASN A N 1
ATOM 2537 C CA . ASN A 1 328 ? -4.872 4.347 4.198 1.00 22.04 328 ASN A CA 1
ATOM 2538 C C . ASN A 1 328 ? -3.762 3.576 4.922 1.00 22.56 328 ASN A C 1
ATOM 2539 O O . ASN A 1 328 ? -2.642 3.473 4.417 1.00 24.09 328 ASN A O 1
ATOM 2544 N N . LEU A 1 329 ? -4.068 3.042 6.101 1.00 22.31 329 LEU A N 1
ATOM 2545 C CA . LEU A 1 329 ? -3.082 2.289 6.880 1.00 23.07 329 LEU A CA 1
ATOM 2546 C C . LEU A 1 329 ? -2.947 0.826 6.456 1.00 23.43 329 LEU A C 1
ATOM 2547 O O . LEU A 1 329 ? -1.872 0.227 6.565 1.00 22.72 329 LEU A O 1
ATOM 2552 N N . VAL A 1 330 ? -4.049 0.261 5.981 1.00 23.70 330 VAL A N 1
ATOM 2553 C CA . VAL A 1 330 ? -4.096 -1.134 5.566 1.00 24.19 330 VAL A CA 1
ATOM 2554 C C . VAL A 1 330 ? -3.966 -1.263 4.047 1.00 24.18 330 VAL A C 1
ATOM 2555 O O . VAL A 1 330 ? -2.901 -1.610 3.525 1.00 24.76 330 VAL A O 1
ATOM 2559 N N . ARG A 1 331 ? -5.052 -0.983 3.340 1.00 24.49 331 ARG A N 1
ATOM 2560 C CA . ARG A 1 331 ? -5.045 -1.046 1.887 1.00 23.17 331 ARG A CA 1
ATOM 2561 C C . ARG A 1 331 ? -3.934 -0.147 1.351 1.00 22.83 331 ARG A C 1
ATOM 2562 O O . ARG A 1 331 ? -3.274 -0.474 0.366 1.00 23.47 331 ARG A O 1
ATOM 2570 N N . GLY A 1 332 ? -3.735 0.985 2.016 1.00 20.57 332 GLY A N 1
ATOM 2571 C CA . GLY A 1 332 ? -2.739 1.938 1.576 1.00 20.29 332 GLY A CA 1
ATOM 2572 C C . GLY A 1 332 ? -1.306 1.728 2.008 1.00 21.47 332 GLY A C 1
ATOM 2573 O O . GLY A 1 332 ? -0.440 2.486 1.582 1.00 21.59 332 GLY A O 1
ATOM 2574 N N . ALA A 1 333 ? -1.044 0.728 2.851 1.00 21.92 333 ALA A N 1
ATOM 2575 C CA . ALA A 1 333 ? 0.319 0.471 3.314 1.00 20.50 333 ALA A CA 1
ATOM 2576 C C . ALA A 1 333 ? 0.557 -0.941 3.852 1.00 21.37 333 ALA A C 1
ATOM 2577 O O . ALA A 1 333 ? 0.976 -1.822 3.098 1.00 22.42 333 ALA A O 1
ATOM 2579 N N . ALA A 1 334 ? 0.289 -1.150 5.145 1.00 20.02 334 ALA A N 1
ATOM 2580 C CA . ALA A 1 334 ? 0.500 -2.445 5.808 1.00 20.78 334 ALA A CA 1
ATOM 2581 C C . ALA A 1 334 ? -0.035 -3.667 5.069 1.00 21.41 334 ALA A C 1
ATOM 2582 O O . ALA A 1 334 ? 0.717 -4.588 4.745 1.00 23.59 334 ALA A O 1
ATOM 2584 N N . GLY A 1 335 ? -1.337 -3.673 4.812 1.00 20.67 335 GLY A N 1
ATOM 2585 C CA . GLY A 1 335 ? -1.955 -4.790 4.133 1.00 19.65 335 GLY A CA 1
ATOM 2586 C C . GLY A 1 335 ? -1.471 -5.085 2.727 1.00 21.68 335 GLY A C 1
ATOM 2587 O O . GLY A 1 335 ? -1.374 -6.255 2.354 1.00 23.16 335 GLY A O 1
ATOM 2588 N N . ILE A 1 336 ? -1.167 -4.062 1.929 1.00 21.38 336 ILE A N 1
ATOM 2589 C CA . ILE A 1 336 ? -0.715 -4.351 0.566 1.00 21.54 336 ILE A CA 1
ATOM 2590 C C . ILE A 1 336 ? 0.717 -4.869 0.511 1.00 19.05 336 ILE A C 1
ATOM 2591 O O . ILE A 1 336 ? 1.064 -5.617 -0.392 1.00 18.72 336 ILE A O 1
ATOM 2596 N N . THR A 1 337 ? 1.542 -4.474 1.472 1.00 18.32 337 THR A N 1
ATOM 2597 C CA . THR A 1 337 ? 2.919 -4.944 1.510 1.00 19.04 337 THR A CA 1
ATOM 2598 C C . THR A 1 337 ? 2.903 -6.434 1.845 1.00 20.76 337 THR A C 1
ATOM 2599 O O . THR A 1 337 ? 3.575 -7.243 1.207 1.00 21.53 337 THR A O 1
ATOM 2603 N N . ILE A 1 338 ? 2.119 -6.785 2.855 1.00 22.45 338 ILE A N 1
ATOM 2604 C CA . ILE A 1 338 ? 2.006 -8.168 3.291 1.00 22.38 338 ILE A CA 1
ATOM 2605 C C . ILE A 1 338 ? 1.345 -8.992 2.188 1.00 22.09 338 ILE A C 1
ATOM 2606 O O . ILE A 1 338 ? 1.738 -10.134 1.930 1.00 22.30 338 ILE A O 1
ATOM 2611 N N . LEU A 1 339 ? 0.351 -8.405 1.528 1.00 21.09 339 LEU A N 1
ATOM 2612 C CA . LEU A 1 339 ? -0.356 -9.096 0.453 1.00 21.63 339 LEU A CA 1
ATOM 2613 C C . LEU A 1 339 ? 0.596 -9.290 -0.726 1.00 21.70 339 LEU A C 1
ATOM 2614 O O . LEU A 1 339 ? 0.513 -10.282 -1.457 1.00 22.56 339 LEU A O 1
ATOM 2619 N N . THR A 1 340 ? 1.500 -8.333 -0.914 1.00 21.94 340 THR A N 1
ATOM 2620 C CA . THR A 1 340 ? 2.460 -8.419 -2.003 1.00 20.81 340 THR A CA 1
ATOM 2621 C C . THR A 1 340 ? 3.379 -9.602 -1.763 1.00 20.01 340 THR A C 1
ATOM 2622 O O . THR A 1 340 ? 3.694 -10.342 -2.693 1.00 19.14 340 THR A O 1
ATOM 2626 N N . VAL A 1 341 ? 3.799 -9.791 -0.512 1.00 19.84 341 VAL A N 1
ATOM 2627 C CA . VAL A 1 341 ? 4.668 -10.920 -0.181 1.00 19.92 341 VAL A CA 1
ATOM 2628 C C . VAL A 1 341 ? 3.917 -12.236 -0.419 1.00 20.78 341 VAL A C 1
ATOM 2629 O O . VAL A 1 341 ? 4.475 -13.183 -0.981 1.00 18.81 341 VAL A O 1
ATOM 2633 N N . GLU A 1 342 ? 2.653 -12.293 -0.008 1.00 21.14 342 GLU A N 1
ATOM 2634 C CA . GLU A 1 342 ? 1.873 -13.516 -0.206 1.00 24.16 342 GLU A CA 1
ATOM 2635 C C . GLU A 1 342 ? 1.829 -13.879 -1.695 1.00 25.24 342 GLU A C 1
ATOM 2636 O O . GLU A 1 342 ? 2.030 -15.036 -2.071 1.00 27.99 342 GLU A O 1
ATOM 2642 N N . VAL A 1 343 ? 1.574 -12.886 -2.540 1.00 24.43 343 VAL A N 1
ATOM 2643 C CA . VAL A 1 343 ? 1.518 -13.112 -3.979 1.00 24.49 343 VAL A CA 1
ATOM 2644 C C . VAL A 1 343 ? 2.853 -13.654 -4.506 1.00 25.29 343 VAL A C 1
ATOM 2645 O O . VAL A 1 343 ? 2.879 -14.599 -5.295 1.00 23.80 343 VAL A O 1
ATOM 2649 N N . MET A 1 344 ? 3.950 -13.041 -4.069 1.00 25.51 344 MET A N 1
ATOM 2650 C CA . MET A 1 344 ? 5.284 -13.445 -4.492 1.00 27.25 344 MET A CA 1
ATOM 2651 C C . MET A 1 344 ? 5.540 -14.913 -4.160 1.00 29.79 344 MET A C 1
ATOM 2652 O O . MET A 1 344 ? 6.111 -15.646 -4.965 1.00 30.27 344 MET A O 1
ATOM 2657 N N . LYS A 1 345 ? 5.118 -15.345 -2.975 1.00 31.86 345 LYS A N 1
ATOM 2658 C CA . LYS A 1 345 ? 5.297 -16.740 -2.589 1.00 32.87 345 LYS A CA 1
ATOM 2659 C C . LYS A 1 345 ? 4.447 -17.594 -3.532 1.00 32.79 345 LYS A C 1
ATOM 2660 O O . LYS A 1 345 ? 4.905 -18.609 -4.056 1.00 33.46 345 LYS A O 1
ATOM 2666 N N . GLU A 1 346 ? 3.211 -17.159 -3.753 1.00 32.66 346 GLU A N 1
ATOM 2667 C CA . GLU A 1 346 ? 2.280 -17.856 -4.637 1.00 32.74 346 GLU A CA 1
ATOM 2668 C C . GLU A 1 346 ? 2.820 -18.008 -6.063 1.00 32.89 346 GLU A C 1
ATOM 2669 O O . GLU A 1 346 ? 2.565 -19.013 -6.726 1.00 34.14 346 GLU A O 1
ATOM 2675 N N . LEU A 1 347 ? 3.568 -17.015 -6.534 1.00 31.95 347 LEU A N 1
ATOM 2676 C CA . LEU A 1 347 ? 4.110 -17.054 -7.886 1.00 31.42 347 LEU A CA 1
ATOM 2677 C C . LEU A 1 347 ? 5.513 -17.656 -7.996 1.00 32.13 347 LEU A C 1
ATOM 2678 O O . LEU A 1 347 ? 6.048 -17.802 -9.097 1.00 31.74 347 LEU A O 1
ATOM 2683 N N . GLY A 1 348 ? 6.116 -18.002 -6.864 1.00 32.64 348 GLY A N 1
ATOM 2684 C CA . GLY A 1 348 ? 7.439 -18.599 -6.912 1.00 32.53 348 GLY A CA 1
ATOM 2685 C C . GLY A 1 348 ? 8.635 -17.670 -6.823 1.00 32.91 348 GLY A C 1
ATOM 2686 O O . GLY A 1 348 ? 9.772 -18.131 -6.902 1.00 33.24 348 GLY A O 1
ATOM 2687 N N . TYR A 1 349 ? 8.411 -16.368 -6.688 1.00 32.31 349 TYR A N 1
ATOM 2688 C CA . TYR A 1 349 ? 9.538 -15.457 -6.546 1.00 32.93 349 TYR A CA 1
ATOM 2689 C C . TYR A 1 349 ? 9.996 -15.608 -5.105 1.00 34.08 349 TYR A C 1
ATOM 2690 O O . TYR A 1 349 ? 11.128 -15.282 -4.762 1.00 33.51 349 TYR A O 1
ATOM 2699 N N . ILE A 1 350 ? 9.078 -16.107 -4.276 1.00 36.50 350 ILE A N 1
ATOM 2700 C CA . ILE A 1 350 ? 9.291 -16.346 -2.848 1.00 38.17 350 ILE A CA 1
ATOM 2701 C C . ILE A 1 350 ? 9.699 -15.110 -2.043 1.00 38.90 350 ILE A C 1
ATOM 2702 O O . ILE A 1 350 ? 10.904 -14.812 -1.953 1.00 40.29 350 ILE A O 1
ATOM 2708 N N . ALA B 1 2 ? -28.599 60.776 6.281 1.00 56.51 2 ALA B N 1
ATOM 2709 C CA . ALA B 1 2 ? -28.708 59.553 7.128 1.00 54.26 2 ALA B CA 1
ATOM 2710 C C . ALA B 1 2 ? -30.169 59.197 7.384 1.00 53.19 2 ALA B C 1
ATOM 2711 O O . ALA B 1 2 ? -30.572 58.972 8.525 1.00 53.35 2 ALA B O 1
ATOM 2713 N N . ASP B 1 3 ? -30.963 59.159 6.318 1.00 51.40 3 ASP B N 1
ATOM 2714 C CA . ASP B 1 3 ? -32.371 58.810 6.440 1.00 49.89 3 ASP B CA 1
ATOM 2715 C C . ASP B 1 3 ? -32.472 57.307 6.584 1.00 48.46 3 ASP B C 1
ATOM 2716 O O . ASP B 1 3 ? -31.920 56.558 5.781 1.00 49.12 3 ASP B O 1
ATOM 2721 N N . LYS B 1 4 ? -33.186 56.868 7.609 1.00 46.36 4 LYS B N 1
ATOM 2722 C CA . LYS B 1 4 ? -33.344 55.448 7.859 1.00 45.06 4 LYS B CA 1
ATOM 2723 C C . LYS B 1 4 ? -34.396 54.768 6.994 1.00 43.35 4 LYS B C 1
ATOM 2724 O O . LYS B 1 4 ? -35.513 55.259 6.844 1.00 43.90 4 LYS B O 1
ATOM 2730 N N . ILE B 1 5 ? -34.020 53.641 6.403 1.00 41.89 5 ILE B N 1
ATOM 2731 C CA . ILE B 1 5 ? -34.949 52.863 5.601 1.00 40.54 5 ILE B CA 1
ATOM 2732 C C . ILE B 1 5 ? -35.362 51.754 6.552 1.00 39.47 5 ILE B C 1
ATOM 2733 O O . ILE B 1 5 ? -34.518 51.011 7.053 1.00 39.67 5 ILE B O 1
ATOM 2738 N N . LYS B 1 6 ? -36.657 51.663 6.824 1.00 38.41 6 LYS B N 1
ATOM 2739 C CA . LYS B 1 6 ? -37.168 50.665 7.750 1.00 38.11 6 LYS B CA 1
ATOM 2740 C C . LYS B 1 6 ? -37.386 49.295 7.122 1.00 36.12 6 LYS B C 1
ATOM 2741 O O . LYS B 1 6 ? -38.064 49.158 6.103 1.00 35.28 6 LYS B O 1
ATOM 2747 N N . VAL B 1 7 ? -36.798 48.277 7.744 1.00 33.40 7 VAL B N 1
ATOM 2748 C CA . VAL B 1 7 ? -36.918 46.911 7.245 1.00 30.87 7 VAL B CA 1
ATOM 2749 C C . VAL B 1 7 ? -37.380 45.943 8.329 1.00 29.41 7 VAL B C 1
ATOM 2750 O O . VAL B 1 7 ? -37.299 46.236 9.520 1.00 28.15 7 VAL B O 1
ATOM 2754 N N . SER B 1 8 ? -37.876 44.790 7.901 1.00 28.40 8 SER B N 1
ATOM 2755 C CA . SER B 1 8 ? -38.309 43.758 8.829 1.00 28.78 8 SER B CA 1
ATOM 2756 C C . SER B 1 8 ? -37.542 42.486 8.453 1.00 28.28 8 SER B C 1
ATOM 2757 O O . SER B 1 8 ? -37.067 42.365 7.323 1.00 27.82 8 SER B O 1
ATOM 2760 N N . LEU B 1 9 ? -37.413 41.549 9.392 1.00 26.49 9 LEU B N 1
ATOM 2761 C CA . LEU B 1 9 ? -36.685 40.308 9.131 1.00 26.06 9 LEU B CA 1
ATOM 2762 C C . LEU B 1 9 ? -37.461 39.040 9.491 1.00 25.50 9 LEU B C 1
ATOM 2763 O O . LEU B 1 9 ? -37.868 38.852 10.629 1.00 26.86 9 LEU B O 1
ATOM 2768 N N . LEU B 1 10 ? -37.661 38.178 8.502 1.00 26.23 10 LEU B N 1
ATOM 2769 C CA . LEU B 1 10 ? -38.362 36.912 8.687 1.00 25.44 10 LEU B CA 1
ATOM 2770 C C . LEU B 1 10 ? -37.289 35.862 8.960 1.00 25.08 10 LEU B C 1
ATOM 2771 O O . LEU B 1 10 ? -36.208 35.929 8.383 1.00 27.10 10 LEU B O 1
ATOM 2776 N N . GLY B 1 11 ? -37.583 34.907 9.840 1.00 23.38 11 GLY B N 1
ATOM 2777 C CA . GLY B 1 11 ? -36.616 33.873 10.165 1.00 21.81 11 GLY B CA 1
ATOM 2778 C C . GLY B 1 11 ? -35.406 34.443 10.879 1.00 22.56 11 GLY B C 1
ATOM 2779 O O . GLY B 1 11 ? -34.276 34.024 10.637 1.00 24.08 11 GLY B O 1
ATOM 2780 N N . SER B 1 12 ? -35.649 35.388 11.779 1.00 22.77 12 SER B N 1
ATOM 2781 C CA . SER B 1 12 ? -34.588 36.058 12.526 1.00 23.71 12 SER B CA 1
ATOM 2782 C C . SER B 1 12 ? -33.946 35.262 13.651 1.00 23.37 12 SER B C 1
ATOM 2783 O O . SER B 1 12 ? -33.003 35.743 14.275 1.00 23.74 12 SER B O 1
ATOM 2786 N N . THR B 1 13 ? -34.438 34.055 13.912 1.00 24.66 13 THR B N 1
ATOM 2787 C CA . THR B 1 13 ? -33.904 33.234 15.005 1.00 24.13 13 THR B CA 1
ATOM 2788 C C . THR B 1 13 ? -32.856 32.202 14.598 1.00 23.25 13 THR B C 1
ATOM 2789 O O . THR B 1 13 ? -32.128 31.688 15.449 1.00 23.92 13 THR B O 1
ATOM 2793 N N . GLY B 1 14 ? -32.779 31.893 13.307 1.00 21.14 14 GLY B N 1
ATOM 2794 C CA . GLY B 1 14 ? -31.800 30.928 12.838 1.00 21.63 14 GLY B CA 1
ATOM 2795 C C . GLY B 1 14 ? -30.431 31.571 12.736 1.00 22.94 14 GLY B C 1
ATOM 2796 O O . GLY B 1 14 ? -30.300 32.770 12.998 1.00 23.51 14 GLY B O 1
ATOM 2797 N N . MET B 1 15 ? -29.413 30.799 12.357 1.00 23.14 15 MET B N 1
ATOM 2798 C CA . MET B 1 15 ? -28.060 31.346 12.239 1.00 23.49 15 MET B CA 1
ATOM 2799 C C . MET B 1 15 ? -27.986 32.510 11.254 1.00 22.40 15 MET B C 1
ATOM 2800 O O . MET B 1 15 ? -27.421 33.556 11.564 1.00 20.86 15 MET B O 1
ATOM 2805 N N . VAL B 1 16 ? -28.552 32.336 10.067 1.00 23.88 16 VAL B N 1
ATOM 2806 C CA . VAL B 1 16 ? -28.526 33.411 9.080 1.00 24.41 16 VAL B CA 1
ATOM 2807 C C . VAL B 1 16 ? -29.247 34.628 9.645 1.00 24.00 16 VAL B C 1
ATOM 2808 O O . VAL B 1 16 ? -28.783 35.762 9.507 1.00 23.10 16 VAL B O 1
ATOM 2812 N N . GLY B 1 17 ? -30.376 34.376 10.297 1.00 23.92 17 GLY B N 1
ATOM 2813 C CA . GLY B 1 17 ? -31.141 35.451 10.897 1.00 22.40 17 GLY B CA 1
ATOM 2814 C C . GLY B 1 17 ? -30.348 36.193 11.958 1.00 22.56 17 GLY B C 1
ATOM 2815 O O . GLY B 1 17 ? -30.294 37.421 11.947 1.00 23.33 17 GLY B O 1
ATOM 2816 N N . GLN B 1 18 ? -29.718 35.466 12.875 1.00 21.46 18 GLN B N 1
ATOM 2817 C CA . GLN B 1 18 ? -28.956 36.134 13.922 1.00 23.11 18 GLN B CA 1
ATOM 2818 C C . GLN B 1 18 ? -27.806 36.945 13.337 1.00 24.54 18 GLN B C 1
ATOM 2819 O O . GLN B 1 18 ? -27.456 37.996 13.875 1.00 25.51 18 GLN B O 1
ATOM 2825 N N . LYS B 1 19 ? -27.223 36.463 12.237 1.00 25.00 19 LYS B N 1
ATOM 2826 C CA . LYS B 1 19 ? -26.133 37.177 11.574 1.00 26.16 19 LYS B CA 1
ATOM 2827 C C . LYS B 1 19 ? -26.642 38.503 11.027 1.00 25.28 19 LYS B C 1
ATOM 2828 O O . LYS B 1 19 ? -26.016 39.537 11.229 1.00 25.93 19 LYS B O 1
ATOM 2834 N N . MET B 1 20 ? -27.774 38.464 10.329 1.00 24.09 20 MET B N 1
ATOM 2835 C CA . MET B 1 20 ? -28.366 39.670 9.759 1.00 24.09 20 MET B CA 1
ATOM 2836 C C . MET B 1 20 ? -28.770 40.655 10.856 1.00 25.35 20 MET B C 1
ATOM 2837 O O . MET B 1 20 ? -28.679 41.873 10.681 1.00 25.98 20 MET B O 1
ATOM 2842 N N . VAL B 1 21 ? -29.221 40.130 11.989 1.00 24.72 21 VAL B N 1
ATOM 2843 C CA . VAL B 1 21 ? -29.614 40.987 13.103 1.00 23.70 21 VAL B CA 1
ATOM 2844 C C . VAL B 1 21 ? -28.392 41.714 13.635 1.00 25.13 21 VAL B C 1
ATOM 2845 O O . VAL B 1 21 ? -28.455 42.897 13.948 1.00 25.20 21 VAL B O 1
ATOM 2849 N N . LYS B 1 22 ? -27.279 40.994 13.734 1.00 26.84 22 LYS B N 1
ATOM 2850 C CA . LYS B 1 22 ? -26.035 41.563 14.237 1.00 29.85 22 LYS B CA 1
ATOM 2851 C C . LYS B 1 22 ? -25.473 42.573 13.253 1.00 30.86 22 LYS B C 1
ATOM 2852 O O . LYS B 1 22 ? -24.820 43.538 13.644 1.00 31.41 22 LYS B O 1
ATOM 2858 N N . MET B 1 23 ? -25.729 42.347 11.971 1.00 30.71 23 MET B N 1
ATOM 2859 C CA . MET B 1 23 ? -25.243 43.247 10.937 1.00 32.29 23 MET B CA 1
ATOM 2860 C C . MET B 1 23 ? -26.130 44.486 10.790 1.00 32.55 23 MET B C 1
ATOM 2861 O O . MET B 1 23 ? -25.633 45.593 10.572 1.00 33.62 23 MET B O 1
ATOM 2866 N N . LEU B 1 24 ? -27.440 44.304 10.926 1.00 32.10 24 LEU B N 1
ATOM 2867 C CA . LEU B 1 24 ? -28.368 45.423 10.796 1.00 30.81 24 LEU B CA 1
ATOM 2868 C C . LEU B 1 24 ? -28.362 46.334 12.005 1.00 31.30 24 LEU B C 1
ATOM 2869 O O . LEU B 1 24 ? -28.635 47.527 11.888 1.00 31.49 24 LEU B O 1
ATOM 2874 N N . ALA B 1 25 ? -28.041 45.773 13.164 1.00 32.16 25 ALA B N 1
ATOM 2875 C CA . ALA B 1 25 ? -28.017 46.537 14.404 1.00 34.41 25 ALA B CA 1
ATOM 2876 C C . ALA B 1 25 ? -27.185 47.809 14.304 1.00 36.51 25 ALA B C 1
ATOM 2877 O O . ALA B 1 25 ? -27.527 48.833 14.895 1.00 37.99 25 ALA B O 1
ATOM 2879 N N . LYS B 1 26 ? -26.099 47.738 13.546 1.00 38.43 26 LYS B N 1
ATOM 2880 C CA . LYS B 1 26 ? -25.186 48.863 13.400 1.00 40.24 26 LYS B CA 1
ATOM 2881 C C . LYS B 1 26 ? -25.165 49.482 12.005 1.00 40.10 26 LYS B C 1
ATOM 2882 O O . LYS B 1 26 ? -24.269 50.262 11.687 1.00 40.50 26 LYS B O 1
ATOM 2888 N N . HIS B 1 27 ? -26.145 49.149 11.174 1.00 39.71 27 HIS B N 1
ATOM 2889 C CA . HIS B 1 27 ? -26.169 49.693 9.826 1.00 39.43 27 HIS B CA 1
ATOM 2890 C C . HIS B 1 27 ? -26.358 51.206 9.816 1.00 40.99 27 HIS B C 1
ATOM 2891 O O . HIS B 1 27 ? -27.072 51.761 10.652 1.00 40.35 27 HIS B O 1
ATOM 2898 N N . PRO B 1 28 ? -25.704 51.894 8.867 1.00 42.33 28 PRO B N 1
ATOM 2899 C CA . PRO B 1 28 ? -25.789 53.350 8.730 1.00 42.20 28 PRO B CA 1
ATOM 2900 C C . PRO B 1 28 ? -27.187 53.882 8.407 1.00 40.90 28 PRO B C 1
ATOM 2901 O O . PRO B 1 28 ? -27.593 54.921 8.932 1.00 42.19 28 PRO B O 1
ATOM 2905 N N . TYR B 1 29 ? -27.926 53.184 7.552 1.00 40.04 29 TYR B N 1
ATOM 2906 C CA . TYR B 1 29 ? -29.258 53.658 7.194 1.00 38.82 29 TYR B CA 1
ATOM 2907 C C . TYR B 1 29 ? -30.384 52.632 7.176 1.00 38.08 29 TYR B C 1
ATOM 2908 O O . TYR B 1 29 ? -31.553 52.998 7.073 1.00 38.68 29 TYR B O 1
ATOM 2917 N N . LEU B 1 30 ? -30.044 51.354 7.259 1.00 36.84 30 LEU B N 1
ATOM 2918 C CA . LEU B 1 30 ? -31.069 50.319 7.276 1.00 37.22 30 LEU B CA 1
ATOM 2919 C C . LEU B 1 30 ? -31.473 50.120 8.733 1.00 37.44 30 LEU B C 1
ATOM 2920 O O . LEU B 1 30 ? -30.666 49.697 9.563 1.00 37.95 30 LEU B O 1
ATOM 2925 N N . GLU B 1 31 ? -32.724 50.440 9.042 1.00 37.32 31 GLU B N 1
ATOM 2926 C CA . GLU B 1 31 ? -33.224 50.328 10.404 1.00 36.35 31 GLU B CA 1
ATOM 2927 C C . GLU B 1 31 ? -34.145 49.127 10.601 1.00 35.75 31 GLU B C 1
ATOM 2928 O O . GLU B 1 31 ? -35.280 49.112 10.116 1.00 36.37 31 GLU B O 1
ATOM 2934 N N . LEU B 1 32 ? -33.655 48.119 11.316 1.00 34.05 32 LEU B N 1
ATOM 2935 C CA . LEU B 1 32 ? -34.450 46.930 11.594 1.00 32.60 32 LEU B CA 1
ATOM 2936 C C . LEU B 1 32 ? -35.457 47.315 12.677 1.00 32.89 32 LEU B C 1
ATOM 2937 O O . LEU B 1 32 ? -35.068 47.633 13.804 1.00 31.79 32 LEU B O 1
ATOM 2942 N N . VAL B 1 33 ? -36.744 47.296 12.335 1.00 31.39 33 VAL B N 1
ATOM 2943 C CA . VAL B 1 33 ? -37.780 47.669 13.293 1.00 30.62 33 VAL B CA 1
ATOM 2944 C C . VAL B 1 33 ? -38.688 46.513 13.716 1.00 30.82 33 VAL B C 1
ATOM 2945 O O . VAL B 1 33 ? -39.383 46.608 14.727 1.00 29.44 33 VAL B O 1
ATOM 2949 N N . LYS B 1 34 ? -38.687 45.429 12.941 1.00 30.61 34 LYS B N 1
ATOM 2950 C CA . LYS B 1 34 ? -39.509 44.258 13.258 1.00 27.81 34 LYS B CA 1
ATOM 2951 C C . LYS B 1 34 ? -38.788 42.969 12.890 1.00 27.82 34 LYS B C 1
ATOM 2952 O O . LYS B 1 34 ? -38.004 42.930 11.938 1.00 26.87 34 LYS B O 1
ATOM 2958 N N . VAL B 1 35 ? -39.060 41.916 13.651 1.00 26.68 35 VAL B N 1
ATOM 2959 C CA . VAL B 1 35 ? -38.468 40.608 13.399 1.00 27.34 35 VAL B CA 1
ATOM 2960 C C . VAL B 1 35 ? -39.568 39.561 13.556 1.00 27.64 35 VAL B C 1
ATOM 2961 O O . VAL B 1 35 ? -40.502 39.755 14.336 1.00 26.33 35 VAL B O 1
ATOM 2965 N N . SER B 1 36 ? -39.476 38.471 12.797 1.00 27.04 36 SER B N 1
ATOM 2966 C CA . SER B 1 36 ? -40.464 37.409 12.898 1.00 27.85 36 SER B CA 1
ATOM 2967 C C . SER B 1 36 ? -39.768 36.110 13.264 1.00 28.11 36 SER B C 1
ATOM 2968 O O . SER B 1 36 ? -38.574 35.935 13.023 1.00 29.28 36 SER B O 1
ATOM 2971 N N . ALA B 1 37 ? -40.533 35.207 13.858 1.00 28.94 37 ALA B N 1
ATOM 2972 C CA . ALA B 1 37 ? -40.043 33.898 14.267 1.00 31.01 37 ALA B CA 1
ATOM 2973 C C . ALA B 1 37 ? -41.271 33.001 14.321 1.00 31.87 37 ALA B C 1
ATOM 2974 O O . ALA B 1 37 ? -42.328 33.358 13.780 1.00 32.58 37 ALA B O 1
ATOM 2976 N N . SER B 1 38 ? -41.143 31.854 14.981 1.00 31.95 38 SER B N 1
ATOM 2977 C CA . SER B 1 38 ? -42.256 30.915 15.096 1.00 32.07 38 SER B CA 1
ATOM 2978 C C . SER B 1 38 ? -43.468 31.597 15.737 1.00 29.88 38 SER B C 1
ATOM 2979 O O . SER B 1 38 ? -43.323 32.531 16.529 1.00 28.22 38 SER B O 1
ATOM 2982 N N . PRO B 1 39 ? -44.679 31.135 15.394 1.00 28.76 39 PRO B N 1
ATOM 2983 C CA . PRO B 1 39 ? -45.938 31.683 15.917 1.00 28.68 39 PRO B CA 1
ATOM 2984 C C . PRO B 1 39 ? -46.006 31.808 17.443 1.00 30.38 39 PRO B C 1
ATOM 2985 O O . PRO B 1 39 ? -46.412 32.853 17.969 1.00 30.05 39 PRO B O 1
ATOM 2989 N N . SER B 1 40 ? -45.608 30.751 18.152 1.00 30.39 40 SER B N 1
ATOM 2990 C CA . SER B 1 40 ? -45.649 30.766 19.613 1.00 31.45 40 SER B CA 1
ATOM 2991 C C . SER B 1 40 ? -44.723 31.819 20.218 1.00 30.51 40 SER B C 1
ATOM 2992 O O . SER B 1 40 ? -44.785 32.088 21.418 1.00 31.09 40 SER B O 1
ATOM 2995 N N . LYS B 1 41 ? -43.873 32.418 19.389 1.00 29.32 41 LYS B N 1
ATOM 2996 C CA . LYS B 1 41 ? -42.955 33.445 19.866 1.00 28.37 41 LYS B CA 1
ATOM 2997 C C . LYS B 1 41 ? -43.512 34.848 19.655 1.00 27.64 41 LYS B C 1
ATOM 2998 O O . LYS B 1 41 ? -43.075 35.796 20.310 1.00 26.92 41 LYS B O 1
ATOM 3004 N N . ILE B 1 42 ? -44.471 34.984 18.741 1.00 26.68 42 ILE B N 1
ATOM 3005 C CA . ILE B 1 42 ? -45.054 36.288 18.449 1.00 25.17 42 ILE B CA 1
ATOM 3006 C C . ILE B 1 42 ? -45.520 36.983 19.723 1.00 25.45 42 ILE B C 1
ATOM 3007 O O . ILE B 1 42 ? -46.216 36.390 20.542 1.00 24.76 42 ILE B O 1
ATOM 3012 N N . GLY B 1 43 ? -45.126 38.242 19.888 1.00 26.50 43 GLY B N 1
ATOM 3013 C CA . GLY B 1 43 ? -45.517 38.988 21.073 1.00 27.39 43 GLY B CA 1
ATOM 3014 C C . GLY B 1 43 ? -44.406 39.108 22.101 1.00 27.59 43 GLY B C 1
ATOM 3015 O O . GLY B 1 43 ? -44.360 40.067 22.865 1.00 27.66 43 GLY B O 1
ATOM 3016 N N . LYS B 1 44 ? -43.517 38.122 22.127 1.00 29.06 44 LYS B N 1
ATOM 3017 C CA . LYS B 1 44 ? -42.388 38.116 23.053 1.00 30.73 44 LYS B CA 1
ATOM 3018 C C . LYS B 1 44 ? -41.295 38.991 22.449 1.00 30.51 44 LYS B C 1
ATOM 3019 O O . LYS B 1 44 ? -41.238 39.148 21.230 1.00 31.44 44 LYS B O 1
ATOM 3025 N N . LYS B 1 45 ? -40.441 39.572 23.287 1.00 30.06 45 LYS B N 1
ATOM 3026 C CA . LYS B 1 45 ? -39.339 40.392 22.781 1.00 29.52 45 LYS B CA 1
ATOM 3027 C C . LYS B 1 45 ? -38.304 39.442 22.176 1.00 27.55 45 LYS B C 1
ATOM 3028 O O . LYS B 1 45 ? -38.185 38.293 22.600 1.00 25.14 45 LYS B O 1
ATOM 3034 N N . TYR B 1 46 ? -37.552 39.930 21.196 1.00 26.90 46 TYR B N 1
ATOM 3035 C CA . TYR B 1 46 ? -36.530 39.125 20.535 1.00 25.84 46 TYR B CA 1
ATOM 3036 C C . TYR B 1 46 ? -35.613 38.380 21.506 1.00 25.86 46 TYR B C 1
ATOM 3037 O O . TYR B 1 46 ? -35.394 37.181 21.364 1.00 25.64 46 TYR B O 1
ATOM 3046 N N . LYS B 1 47 ? -35.070 39.093 22.483 1.00 26.39 47 LYS B N 1
ATOM 3047 C CA . LYS B 1 47 ? -34.177 38.478 23.453 1.00 28.84 47 LYS B CA 1
ATOM 3048 C C . LYS B 1 47 ? -34.803 37.300 24.192 1.00 29.76 47 LYS B C 1
ATOM 3049 O O . LYS B 1 47 ? -34.102 36.363 24.575 1.00 32.02 47 LYS B O 1
ATOM 3055 N N . ASP B 1 48 ? -36.115 37.337 24.390 1.00 29.70 48 ASP B N 1
ATOM 3056 C CA . ASP B 1 48 ? -36.794 36.258 25.103 1.00 30.95 48 ASP B CA 1
ATOM 3057 C C . ASP B 1 48 ? -37.240 35.116 24.209 1.00 31.63 48 ASP B C 1
ATOM 3058 O O . ASP B 1 48 ? -37.829 34.151 24.690 1.00 33.55 48 ASP B O 1
ATOM 3063 N N . ALA B 1 49 ? -36.970 35.211 22.913 1.00 32.27 49 ALA B N 1
ATOM 3064 C CA . ALA B 1 49 ? -37.395 34.158 22.000 1.00 31.98 49 ALA B CA 1
ATOM 3065 C C . ALA B 1 49 ? -36.260 33.551 21.187 1.00 33.10 49 ALA B C 1
ATOM 3066 O O . ALA B 1 49 ? -36.445 32.528 20.527 1.00 35.12 49 ALA B O 1
ATOM 3068 N N . VAL B 1 50 ? -35.083 34.167 21.237 1.00 32.03 50 VAL B N 1
ATOM 3069 C CA . VAL B 1 50 ? -33.948 33.659 20.477 1.00 29.85 50 VAL B CA 1
ATOM 3070 C C . VAL B 1 50 ? -32.893 32.958 21.315 1.00 29.95 50 VAL B C 1
ATOM 3071 O O . VAL B 1 50 ? -32.571 33.388 22.417 1.00 29.89 50 VAL B O 1
ATOM 3075 N N . LYS B 1 51 ? -32.365 31.866 20.778 1.00 30.85 51 LYS B N 1
ATOM 3076 C CA . LYS B 1 51 ? -31.295 31.149 21.438 1.00 31.69 51 LYS B CA 1
ATOM 3077 C C . LYS B 1 51 ? -30.083 31.713 20.707 1.00 30.73 51 LYS B C 1
ATOM 3078 O O . LYS B 1 51 ? -29.603 31.150 19.724 1.00 30.28 51 LYS B O 1
ATOM 3084 N N . TRP B 1 52 ? -29.628 32.862 21.187 1.00 30.93 52 TRP B N 1
ATOM 3085 C CA . TRP B 1 52 ? -28.499 33.584 20.617 1.00 30.73 52 TRP B CA 1
ATOM 3086 C C . TRP B 1 52 ? -27.186 32.804 20.598 1.00 32.85 52 TRP B C 1
ATOM 3087 O O . TRP B 1 52 ? -26.650 32.443 21.651 1.00 34.20 52 TRP B O 1
ATOM 3098 N N . ILE B 1 53 ? -26.670 32.547 19.399 1.00 33.07 53 ILE B N 1
ATOM 3099 C CA . ILE B 1 53 ? -25.404 31.840 19.260 1.00 35.27 53 ILE B CA 1
ATOM 3100 C C . ILE B 1 53 ? -24.327 32.690 18.579 1.00 37.11 53 ILE B C 1
ATOM 3101 O O . ILE B 1 53 ? -23.239 32.201 18.286 1.00 38.62 53 ILE B O 1
ATOM 3106 N N . GLU B 1 54 ? -24.627 33.965 18.340 1.00 38.74 54 GLU B N 1
ATOM 3107 C CA . GLU B 1 54 ? -23.660 34.871 17.722 1.00 41.04 54 GLU B CA 1
ATOM 3108 C C . GLU B 1 54 ? -22.635 35.307 18.760 1.00 43.25 54 GLU B C 1
ATOM 3109 O O . GLU B 1 54 ? -22.686 34.874 19.908 1.00 44.28 54 GLU B O 1
ATOM 3115 N N . GLN B 1 55 ? -21.713 36.172 18.350 1.00 46.60 55 GLN B N 1
ATOM 3116 C CA . GLN B 1 55 ? -20.662 36.673 19.235 1.00 49.06 55 GLN B CA 1
ATOM 3117 C C . GLN B 1 55 ? -21.153 37.738 20.208 1.00 48.42 55 GLN B C 1
ATOM 3118 O O . GLN B 1 55 ? -21.831 38.691 19.818 1.00 48.79 55 GLN B O 1
ATOM 3124 N N . GLY B 1 56 ? -20.801 37.564 21.479 1.00 47.93 56 GLY B N 1
ATOM 3125 C CA . GLY B 1 56 ? -21.191 38.516 22.503 1.00 47.16 56 GLY B CA 1
ATOM 3126 C C . GLY B 1 56 ? -22.685 38.662 22.724 1.00 47.21 56 GLY B C 1
ATOM 3127 O O . GLY B 1 56 ? -23.486 37.890 22.202 1.00 46.77 56 GLY B O 1
ATOM 3128 N N . ASP B 1 57 ? -23.051 39.672 23.504 1.00 48.49 57 ASP B N 1
ATOM 3129 C CA . ASP B 1 57 ? -24.442 39.960 23.833 1.00 50.43 57 ASP B CA 1
ATOM 3130 C C . ASP B 1 57 ? -25.266 40.387 22.622 1.00 49.56 57 ASP B C 1
ATOM 3131 O O . ASP B 1 57 ? -24.728 40.800 21.596 1.00 48.79 57 ASP B O 1
ATOM 3136 N N . ILE B 1 58 ? -26.583 40.287 22.760 1.00 49.31 58 ILE B N 1
ATOM 3137 C CA . ILE B 1 58 ? -27.496 40.678 21.697 1.00 49.65 58 ILE B CA 1
ATOM 3138 C C . ILE B 1 58 ? -27.492 42.199 21.616 1.00 51.37 58 ILE B C 1
ATOM 3139 O O . ILE B 1 58 ? -27.544 42.879 22.636 1.00 51.25 58 ILE B O 1
ATOM 3144 N N . PRO B 1 59 ? -27.422 42.754 20.399 1.00 53.62 59 PRO B N 1
ATOM 3145 C CA . PRO B 1 59 ? -27.414 44.210 20.225 1.00 55.03 59 PRO B CA 1
ATOM 3146 C C . PRO B 1 59 ? -28.591 44.863 20.946 1.00 56.30 59 PRO B C 1
ATOM 3147 O O . PRO B 1 59 ? -29.742 44.463 20.766 1.00 55.53 59 PRO B O 1
ATOM 3151 N N . GLU B 1 60 ? -28.295 45.872 21.758 1.00 57.39 60 GLU B N 1
ATOM 3152 C CA . GLU B 1 60 ? -29.324 46.564 22.519 1.00 58.43 60 GLU B CA 1
ATOM 3153 C C . GLU B 1 60 ? -30.371 47.267 21.668 1.00 57.19 60 GLU B C 1
ATOM 3154 O O . GLU B 1 60 ? -31.404 47.696 22.180 1.00 56.72 60 GLU B O 1
ATOM 3160 N N . GLU B 1 61 ? -30.116 47.379 20.371 1.00 56.77 61 GLU B N 1
ATOM 3161 C CA . GLU B 1 61 ? -31.066 48.029 19.481 1.00 56.59 61 GLU B CA 1
ATOM 3162 C C . GLU B 1 61 ? -31.991 47.022 18.794 1.00 55.64 61 GLU B C 1
ATOM 3163 O O . GLU B 1 61 ? -32.790 47.389 17.929 1.00 56.57 61 GLU B O 1
ATOM 3169 N N . VAL B 1 62 ? -31.892 45.757 19.195 1.00 53.18 62 VAL B N 1
ATOM 3170 C CA . VAL B 1 62 ? -32.725 44.706 18.621 1.00 49.88 62 VAL B CA 1
ATOM 3171 C C . VAL B 1 62 ? -33.296 43.775 19.692 1.00 47.47 62 VAL B C 1
ATOM 3172 O O . VAL B 1 62 ? -34.349 43.176 19.498 1.00 46.60 62 VAL B O 1
ATOM 3176 N N . GLN B 1 63 ? -32.607 43.670 20.826 1.00 45.48 63 GLN B N 1
ATOM 3177 C CA . GLN B 1 63 ? -33.037 42.792 21.916 1.00 43.52 63 GLN B CA 1
ATOM 3178 C C . GLN B 1 63 ? -34.488 42.931 22.383 1.00 41.89 63 GLN B C 1
ATOM 3179 O O . GLN B 1 63 ? -35.130 41.926 22.700 1.00 39.83 63 GLN B O 1
ATOM 3185 N N . ASP B 1 64 ? -35.002 44.161 22.429 1.00 41.20 64 ASP B N 1
ATOM 3186 C CA . ASP B 1 64 ? -36.375 44.406 22.878 1.00 40.64 64 ASP B CA 1
ATOM 3187 C C . ASP B 1 64 ? -37.415 44.437 21.754 1.00 40.09 64 ASP B C 1
ATOM 3188 O O . ASP B 1 64 ? -38.596 44.694 22.006 1.00 39.55 64 ASP B O 1
ATOM 3193 N N . LEU B 1 65 ? -36.983 44.180 20.521 1.00 39.41 65 LEU B N 1
ATOM 3194 C CA . LEU B 1 65 ? -37.901 44.172 19.382 1.00 38.95 65 LEU B CA 1
ATOM 3195 C C . LEU B 1 65 ? -38.882 43.024 19.550 1.00 37.60 65 LEU B C 1
ATOM 3196 O O . LEU B 1 65 ? -38.484 41.875 19.730 1.00 36.26 65 LEU B O 1
ATOM 3201 N N . PRO B 1 66 ? -40.186 43.320 19.508 1.00 38.30 66 PRO B N 1
ATOM 3202 C CA . PRO B 1 66 ? -41.156 42.237 19.668 1.00 37.44 66 PRO B CA 1
ATOM 3203 C C . PRO B 1 66 ? -41.277 41.408 18.395 1.00 35.60 66 PRO B C 1
ATOM 3204 O O . PRO B 1 66 ? -41.156 41.932 17.285 1.00 36.27 66 PRO B O 1
ATOM 3208 N N . ILE B 1 67 ? -41.485 40.108 18.563 1.00 31.80 67 ILE B N 1
ATOM 3209 C CA . ILE B 1 67 ? -41.633 39.212 17.428 1.00 28.67 67 ILE B CA 1
ATOM 3210 C C . ILE B 1 67 ? -43.025 39.437 16.842 1.00 27.32 67 ILE B C 1
ATOM 3211 O O . ILE B 1 67 ? -44.007 39.519 17.578 1.00 26.90 67 ILE B O 1
ATOM 3216 N N . VAL B 1 68 ? -43.105 39.549 15.521 1.00 25.73 68 VAL B N 1
ATOM 3217 C CA . VAL B 1 68 ? -44.386 39.744 14.852 1.00 24.13 68 VAL B CA 1
ATOM 3218 C C . VAL B 1 68 ? -44.662 38.526 13.981 1.00 23.94 68 VAL B C 1
ATOM 3219 O O . VAL B 1 68 ? -43.851 37.600 13.921 1.00 22.33 68 VAL B O 1
ATOM 3223 N N . SER B 1 69 ? -45.803 38.526 13.305 1.00 25.30 69 SER B N 1
ATOM 3224 C CA . SER B 1 69 ? -46.158 37.414 12.433 1.00 26.27 69 SER B CA 1
ATOM 3225 C C . SER B 1 69 ? -45.536 37.605 11.046 1.00 26.94 69 SER B C 1
ATOM 3226 O O . SER B 1 69 ? -44.919 38.634 10.759 1.00 25.57 69 SER B O 1
ATOM 3229 N N . THR B 1 70 ? -45.712 36.603 10.192 1.00 27.32 70 THR B N 1
ATOM 3230 C CA . THR B 1 70 ? -45.199 36.640 8.829 1.00 27.40 70 THR B CA 1
ATOM 3231 C C . THR B 1 70 ? -46.316 37.048 7.872 1.00 27.49 70 THR B C 1
ATOM 3232 O O . THR B 1 70 ? -46.216 36.835 6.664 1.00 28.86 70 THR B O 1
ATOM 3236 N N . ASN B 1 71 ? -47.385 37.623 8.422 1.00 26.88 71 ASN B N 1
ATOM 3237 C CA . ASN B 1 71 ? -48.529 38.059 7.621 1.00 25.74 71 ASN B CA 1
ATOM 3238 C C . ASN B 1 71 ? -48.458 39.542 7.290 1.00 25.73 71 ASN B C 1
ATOM 3239 O O . ASN B 1 71 ? -47.963 40.346 8.082 1.00 23.19 71 ASN B O 1
ATOM 3244 N N . TYR B 1 72 ? -48.969 39.883 6.111 1.00 26.36 72 TYR B N 1
ATOM 3245 C CA . TYR B 1 72 ? -48.987 41.251 5.604 1.00 26.19 72 TYR B CA 1
ATOM 3246 C C . TYR B 1 72 ? -49.291 42.330 6.644 1.00 26.26 72 TYR B C 1
ATOM 3247 O O . TYR B 1 72 ? -48.508 43.263 6.810 1.00 25.16 72 TYR B O 1
ATOM 3256 N N . GLU B 1 73 ? -50.422 42.211 7.338 1.00 27.78 73 GLU B N 1
ATOM 3257 C CA . GLU B 1 73 ? -50.807 43.206 8.343 1.00 27.46 73 GLU B CA 1
ATOM 3258 C C . GLU B 1 73 ? -49.684 43.634 9.284 1.00 27.40 73 GLU B C 1
ATOM 3259 O O . GLU B 1 73 ? -49.691 44.757 9.777 1.00 28.46 73 GLU B O 1
ATOM 3265 N N . ASP B 1 74 ? -48.721 42.757 9.547 1.00 27.22 74 ASP B N 1
ATOM 3266 C CA . ASP B 1 74 ? -47.630 43.129 10.449 1.00 27.39 74 ASP B CA 1
ATOM 3267 C C . ASP B 1 74 ? -46.434 43.780 9.762 1.00 26.01 74 ASP B C 1
ATOM 3268 O O . ASP B 1 74 ? -45.440 44.102 10.409 1.00 23.94 74 ASP B O 1
ATOM 3273 N N . HIS B 1 75 ? -46.529 43.993 8.457 1.00 26.54 75 HIS B N 1
ATOM 3274 C CA . HIS B 1 75 ? -45.426 44.610 7.739 1.00 28.81 75 HIS B CA 1
ATOM 3275 C C . HIS B 1 75 ? -45.842 45.746 6.826 1.00 32.05 75 HIS B C 1
ATOM 3276 O O . HIS B 1 75 ? -45.039 46.236 6.041 1.00 33.82 75 HIS B O 1
ATOM 3283 N N . LYS B 1 76 ? -47.093 46.171 6.935 1.00 35.55 76 LYS B N 1
ATOM 3284 C CA . LYS B 1 76 ? -47.594 47.261 6.111 1.00 37.59 76 LYS B CA 1
ATOM 3285 C C . LYS B 1 76 ? -46.715 48.499 6.274 1.00 38.47 76 LYS B C 1
ATOM 3286 O O . LYS B 1 76 ? -46.556 49.284 5.337 1.00 40.39 76 LYS B O 1
ATOM 3292 N N . ASP B 1 77 ? -46.130 48.658 7.459 1.00 37.76 77 ASP B N 1
ATOM 3293 C CA . ASP B 1 77 ? -45.305 49.826 7.759 1.00 37.47 77 ASP B CA 1
ATOM 3294 C C . ASP B 1 77 ? -43.802 49.699 7.534 1.00 36.68 77 ASP B C 1
ATOM 3295 O O . ASP B 1 77 ? -43.035 50.505 8.057 1.00 36.51 77 ASP B O 1
ATOM 3300 N N . VAL B 1 78 ? -43.359 48.700 6.785 1.00 34.98 78 VAL B N 1
ATOM 3301 C CA . VAL B 1 78 ? -41.929 48.594 6.539 1.00 33.67 78 VAL B CA 1
ATOM 3302 C C . VAL B 1 78 ? -41.637 48.806 5.059 1.00 32.37 78 VAL B C 1
ATOM 3303 O O . VAL B 1 78 ? -42.450 48.467 4.200 1.00 29.43 78 VAL B O 1
ATOM 3307 N N . ASP B 1 79 ? -40.471 49.386 4.785 1.00 31.85 79 ASP B N 1
ATOM 3308 C CA . ASP B 1 79 ? -40.027 49.672 3.428 1.00 32.28 79 ASP B CA 1
ATOM 3309 C C . ASP B 1 79 ? -39.612 48.418 2.672 1.00 32.06 79 ASP B C 1
ATOM 3310 O O . ASP B 1 79 ? -39.955 48.249 1.500 1.00 33.25 79 ASP B O 1
ATOM 3315 N N . VAL B 1 80 ? -38.881 47.533 3.340 1.00 29.51 80 VAL B N 1
ATOM 3316 C CA . VAL B 1 80 ? -38.434 46.306 2.694 1.00 28.22 80 VAL B CA 1
ATOM 3317 C C . VAL B 1 80 ? -38.512 45.111 3.638 1.00 26.51 80 VAL B C 1
ATOM 3318 O O . VAL B 1 80 ? -38.166 45.203 4.815 1.00 26.44 80 VAL B O 1
ATOM 3322 N N . VAL B 1 81 ? -38.968 43.983 3.118 1.00 25.41 81 VAL B N 1
ATOM 3323 C CA . VAL B 1 81 ? -39.064 42.785 3.928 1.00 24.52 81 VAL B CA 1
ATOM 3324 C C . VAL B 1 81 ? -37.920 41.855 3.564 1.00 25.70 81 VAL B C 1
ATOM 3325 O O . VAL B 1 81 ? -37.854 41.347 2.441 1.00 25.18 81 VAL B O 1
ATOM 3329 N N . LEU B 1 82 ? -37.009 41.649 4.509 1.00 25.04 82 LEU B N 1
ATOM 3330 C CA . LEU B 1 82 ? -35.884 40.752 4.286 1.00 23.96 82 LEU B CA 1
ATOM 3331 C C . LEU B 1 82 ? -36.309 39.400 4.833 1.00 24.20 82 LEU B C 1
ATOM 3332 O O . LEU B 1 82 ? -37.060 39.329 5.810 1.00 24.87 82 LEU B O 1
ATOM 3337 N N . SER B 1 83 ? -35.839 38.328 4.210 1.00 24.03 83 SER B N 1
ATOM 3338 C CA . SER B 1 83 ? -36.227 37.005 4.655 1.00 24.76 83 SER B CA 1
ATOM 3339 C C . SER B 1 83 ? -35.122 35.961 4.662 1.00 26.77 83 SER B C 1
ATOM 3340 O O . SER B 1 83 ? -34.403 35.777 3.676 1.00 24.31 83 SER B O 1
ATOM 3343 N N . ALA B 1 84 ? -35.009 35.275 5.795 1.00 27.16 84 ALA B N 1
ATOM 3344 C CA . ALA B 1 84 ? -34.035 34.211 5.969 1.00 27.15 84 ALA B CA 1
ATOM 3345 C C . ALA B 1 84 ? -34.810 32.973 6.424 1.00 27.15 84 ALA B C 1
ATOM 3346 O O . ALA B 1 84 ? -34.286 32.130 7.144 1.00 27.61 84 ALA B O 1
ATOM 3348 N N . LEU B 1 85 ? -36.065 32.882 5.989 1.00 27.52 85 LEU B N 1
ATOM 3349 C CA . LEU B 1 85 ? -36.950 31.770 6.335 1.00 27.85 85 LEU B CA 1
ATOM 3350 C C . LEU B 1 85 ? -36.466 30.434 5.788 1.00 29.09 85 LEU B C 1
ATOM 3351 O O . LEU B 1 85 ? -35.748 30.381 4.783 1.00 30.45 85 LEU B O 1
ATOM 3356 N N . PRO B 1 86 ? -36.845 29.329 6.452 1.00 29.37 86 PRO B N 1
ATOM 3357 C CA . PRO B 1 86 ? -36.407 28.025 5.947 1.00 27.50 86 PRO B CA 1
ATOM 3358 C C . PRO B 1 86 ? -37.096 27.719 4.612 1.00 27.16 86 PRO B C 1
ATOM 3359 O O . PRO B 1 86 ? -38.279 28.015 4.420 1.00 24.64 86 PRO B O 1
ATOM 3363 N N . ASN B 1 87 ? -36.334 27.140 3.692 1.00 24.83 87 ASN B N 1
ATOM 3364 C CA . ASN B 1 87 ? -36.824 26.808 2.365 1.00 24.36 87 ASN B CA 1
ATOM 3365 C C . ASN B 1 87 ? -38.236 26.250 2.314 1.00 25.19 87 ASN B C 1
ATOM 3366 O O . ASN B 1 87 ? -39.020 26.641 1.450 1.00 24.65 87 ASN B O 1
ATOM 3371 N N . GLU B 1 88 ? -38.555 25.343 3.235 1.00 26.67 88 GLU B N 1
ATOM 3372 C CA . GLU B 1 88 ? -39.869 24.691 3.282 1.00 28.95 88 GLU B CA 1
ATOM 3373 C C . GLU B 1 88 ? -41.055 25.569 3.688 1.00 26.98 88 GLU B C 1
ATOM 3374 O O . GLU B 1 88 ? -42.209 25.182 3.494 1.00 25.14 88 GLU B O 1
ATOM 3380 N N . LEU B 1 89 ? -40.784 26.737 4.252 1.00 25.08 89 LEU B N 1
ATOM 3381 C CA . LEU B 1 89 ? -41.860 27.624 4.687 1.00 27.50 89 LEU B CA 1
ATOM 3382 C C . LEU B 1 89 ? -41.886 28.952 3.934 1.00 28.08 89 LEU B C 1
ATOM 3383 O O . LEU B 1 89 ? -42.868 29.694 3.993 1.00 28.97 89 LEU B O 1
ATOM 3388 N N . ALA B 1 90 ? -40.812 29.240 3.212 1.00 26.94 90 ALA B N 1
ATOM 3389 C CA . ALA B 1 90 ? -40.693 30.496 2.494 1.00 25.91 90 ALA B CA 1
ATOM 3390 C C . ALA B 1 90 ? -41.697 30.793 1.388 1.00 24.74 90 ALA B C 1
ATOM 3391 O O . ALA B 1 90 ? -42.260 31.881 1.353 1.00 24.84 90 ALA B O 1
ATOM 3393 N N . GLU B 1 91 ? -41.924 29.841 0.492 1.00 25.52 91 GLU B N 1
ATOM 3394 C CA . GLU B 1 91 ? -42.822 30.075 -0.634 1.00 27.35 91 GLU B CA 1
ATOM 3395 C C . GLU B 1 91 ? -44.187 30.680 -0.331 1.00 28.12 91 GLU B C 1
ATOM 3396 O O . GLU B 1 91 ? -44.525 31.742 -0.865 1.00 28.13 91 GLU B O 1
ATOM 3402 N N . SER B 1 92 ? -44.974 30.008 0.504 1.00 27.22 92 SER B N 1
ATOM 3403 C CA . SER B 1 92 ? -46.301 30.506 0.836 1.00 27.56 92 SER B CA 1
ATOM 3404 C C . SER B 1 92 ? -46.242 31.837 1.564 1.00 26.29 92 SER B C 1
ATOM 3405 O O . SER B 1 92 ? -46.971 32.768 1.223 1.00 28.02 92 SER B O 1
ATOM 3408 N N . ILE B 1 93 ? -45.374 31.939 2.562 1.00 24.59 93 ILE B N 1
ATOM 3409 C CA . ILE B 1 93 ? -45.266 33.186 3.309 1.00 23.65 93 ILE B CA 1
ATOM 3410 C C . ILE B 1 93 ? -44.870 34.321 2.384 1.00 23.67 93 ILE B C 1
ATOM 3411 O O . ILE B 1 93 ? -45.604 35.286 2.234 1.00 23.61 93 ILE B O 1
ATOM 3416 N N . GLU B 1 94 ? -43.714 34.186 1.747 1.00 24.98 94 GLU B N 1
ATOM 3417 C CA . GLU B 1 94 ? -43.215 35.205 0.836 1.00 24.39 94 GLU B CA 1
ATOM 3418 C C . GLU B 1 94 ? -44.197 35.627 -0.257 1.00 25.39 94 GLU B C 1
ATOM 3419 O O . GLU B 1 94 ? -44.400 36.824 -0.479 1.00 22.68 94 GLU B O 1
ATOM 3425 N N . LEU B 1 95 ? -44.816 34.661 -0.931 1.00 25.23 95 LEU B N 1
ATOM 3426 C CA . LEU B 1 95 ? -45.745 34.997 -2.005 1.00 28.74 95 LEU B CA 1
ATOM 3427 C C . LEU B 1 95 ? -46.862 35.945 -1.556 1.00 29.56 95 LEU B C 1
ATOM 3428 O O . LEU B 1 95 ? -47.168 36.930 -2.243 1.00 28.07 95 LEU B O 1
ATOM 3433 N N . GLU B 1 96 ? -47.464 35.657 -0.405 1.00 29.83 96 GLU B N 1
ATOM 3434 C CA . GLU B 1 96 ? -48.542 36.498 0.098 1.00 31.35 96 GLU B CA 1
ATOM 3435 C C . GLU B 1 96 ? -48.093 37.921 0.356 1.00 31.12 96 GLU B C 1
ATOM 3436 O O . GLU B 1 96 ? -48.801 38.869 0.009 1.00 30.33 96 GLU B O 1
ATOM 3442 N N . LEU B 1 97 ? -46.922 38.077 0.965 1.00 29.04 97 LEU B N 1
ATOM 3443 C CA . LEU B 1 97 ? -46.420 39.413 1.238 1.00 30.58 97 LEU B CA 1
ATOM 3444 C C . LEU B 1 97 ? -46.240 40.158 -0.084 1.00 31.72 97 LEU B C 1
ATOM 3445 O O . LEU B 1 97 ? -46.548 41.346 -0.192 1.00 33.21 97 LEU B O 1
ATOM 3450 N N . VAL B 1 98 ? -45.757 39.449 -1.095 1.00 32.08 98 VAL B N 1
ATOM 3451 C CA . VAL B 1 98 ? -45.554 40.049 -2.399 1.00 31.90 98 VAL B CA 1
ATOM 3452 C C . VAL B 1 98 ? -46.901 40.321 -3.065 1.00 32.93 98 VAL B C 1
ATOM 3453 O O . VAL B 1 98 ? -47.072 41.339 -3.731 1.00 32.21 98 VAL B O 1
ATOM 3457 N N . LYS B 1 99 ? -47.857 39.413 -2.877 1.00 33.57 99 LYS B N 1
ATOM 3458 C CA . LYS B 1 99 ? -49.185 39.590 -3.460 1.00 33.30 99 LYS B CA 1
ATOM 3459 C C . LYS B 1 99 ? -49.927 40.761 -2.820 1.00 33.74 99 LYS B C 1
ATOM 3460 O O . LYS B 1 99 ? -50.849 41.319 -3.410 1.00 34.92 99 LYS B O 1
ATOM 3466 N N . ASN B 1 100 ? -49.531 41.135 -1.610 1.00 33.35 100 ASN B N 1
ATOM 3467 C CA . ASN B 1 100 ? -50.183 42.253 -0.946 1.00 33.01 100 ASN B CA 1
ATOM 3468 C C . ASN B 1 100 ? -49.394 43.540 -1.114 1.00 32.69 100 ASN B C 1
ATOM 3469 O O . ASN B 1 100 ? -49.644 44.523 -0.414 1.00 34.59 100 ASN B O 1
ATOM 3474 N N . GLY B 1 101 ? -48.431 43.523 -2.035 1.00 31.17 101 GLY B N 1
ATOM 3475 C CA . GLY B 1 101 ? -47.651 44.718 -2.316 1.00 28.63 101 GLY B CA 1
ATOM 3476 C C . GLY B 1 101 ? -46.313 44.950 -1.639 1.00 27.53 101 GLY B C 1
ATOM 3477 O O . GLY B 1 101 ? -45.696 45.993 -1.849 1.00 27.42 101 GLY B O 1
ATOM 3478 N N . LYS B 1 102 ? -45.847 44.007 -0.832 1.00 25.94 102 LYS B N 1
ATOM 3479 C CA . LYS B 1 102 ? -44.562 44.187 -0.158 1.00 25.96 102 LYS B CA 1
ATOM 3480 C C . LYS B 1 102 ? -43.365 43.940 -1.083 1.00 23.86 102 LYS B C 1
ATOM 3481 O O . LYS B 1 102 ? -43.462 43.217 -2.072 1.00 22.61 102 LYS B O 1
ATOM 3487 N N . ILE B 1 103 ? -42.243 44.564 -0.752 1.00 24.09 103 ILE B N 1
ATOM 3488 C CA . ILE B 1 103 ? -41.002 44.372 -1.487 1.00 26.12 103 ILE B CA 1
ATOM 3489 C C . ILE B 1 103 ? -40.242 43.365 -0.621 1.00 27.54 103 ILE B C 1
ATOM 3490 O O . ILE B 1 103 ? -39.821 43.685 0.496 1.00 25.66 103 ILE B O 1
ATOM 3495 N N . VAL B 1 104 ? -40.084 42.148 -1.132 1.00 27.53 104 VAL B N 1
ATOM 3496 C CA . VAL B 1 104 ? -39.408 41.099 -0.383 1.00 26.87 104 VAL B CA 1
ATOM 3497 C C . VAL B 1 104 ? -38.091 40.654 -0.994 1.00 27.00 104 VAL B C 1
ATOM 3498 O O . VAL B 1 104 ? -38.041 40.239 -2.150 1.00 27.72 104 VAL B O 1
ATOM 3502 N N . VAL B 1 105 ? -37.026 40.741 -0.205 1.00 26.72 105 VAL B N 1
ATOM 3503 C CA . VAL B 1 105 ? -35.701 40.312 -0.636 1.00 25.99 105 VAL B CA 1
ATOM 3504 C C . VAL B 1 105 ? -35.338 39.128 0.258 1.00 25.58 105 VAL B C 1
ATOM 3505 O O . VAL B 1 105 ? -35.102 39.302 1.455 1.00 24.31 105 VAL B O 1
ATOM 3509 N N . SER B 1 106 ? -35.294 37.924 -0.309 1.00 24.54 106 SER B N 1
ATOM 3510 C CA . SER B 1 106 ? -34.990 36.754 0.511 1.00 23.73 106 SER B CA 1
ATOM 3511 C C . SER B 1 106 ? -33.936 35.803 -0.026 1.00 24.01 106 SER B C 1
ATOM 3512 O O . SER B 1 106 ? -33.710 35.711 -1.241 1.00 23.45 106 SER B O 1
ATOM 3515 N N . ASN B 1 107 ? -33.306 35.084 0.901 1.00 23.30 107 ASN B N 1
ATOM 3516 C CA . ASN B 1 107 ? -32.283 34.118 0.556 1.00 21.95 107 ASN B CA 1
ATOM 3517 C C . ASN B 1 107 ? -32.774 32.671 0.611 1.00 22.02 107 ASN B C 1
ATOM 3518 O O . ASN B 1 107 ? -31.981 31.746 0.486 1.00 22.91 107 ASN B O 1
ATOM 3523 N N . ALA B 1 108 ? -34.078 32.471 0.789 1.00 22.47 108 ALA B N 1
ATOM 3524 C CA . ALA B 1 108 ? -34.639 31.116 0.800 1.00 22.55 108 ALA B CA 1
ATOM 3525 C C . ALA B 1 108 ? -34.707 30.676 -0.665 1.00 23.86 108 ALA B C 1
ATOM 3526 O O . ALA B 1 108 ? -34.796 31.520 -1.563 1.00 22.85 108 ALA B O 1
ATOM 3528 N N . SER B 1 109 ? -34.696 29.361 -0.892 1.00 25.28 109 SER B N 1
ATOM 3529 C CA . SER B 1 109 ? -34.687 28.773 -2.235 1.00 23.69 109 SER B CA 1
ATOM 3530 C C . SER B 1 109 ? -35.863 28.949 -3.201 1.00 23.57 109 SER B C 1
ATOM 3531 O O . SER B 1 109 ? -35.656 29.025 -4.406 1.00 24.61 109 SER B O 1
ATOM 3534 N N . PRO B 1 110 ? -37.109 28.986 -2.700 1.00 23.89 110 PRO B N 1
ATOM 3535 C CA . PRO B 1 110 ? -38.252 29.149 -3.609 1.00 22.17 110 PRO B CA 1
ATOM 3536 C C . PRO B 1 110 ? -38.187 30.381 -4.518 1.00 20.65 110 PRO B C 1
ATOM 3537 O O . PRO B 1 110 ? -37.791 31.454 -4.083 1.00 18.07 110 PRO B O 1
ATOM 3541 N N . PHE B 1 111 ? -38.579 30.206 -5.779 1.00 21.31 111 PHE B N 1
ATOM 3542 C CA . PHE B 1 111 ? -38.589 31.284 -6.772 1.00 22.94 111 PHE B CA 1
ATOM 3543 C C . PHE B 1 111 ? -37.216 31.707 -7.300 1.00 23.99 111 PHE B C 1
ATOM 3544 O O . PHE B 1 111 ? -37.136 32.557 -8.187 1.00 23.99 111 PHE B O 1
ATOM 3552 N N . ARG B 1 112 ? -36.144 31.124 -6.768 1.00 23.67 112 ARG B N 1
ATOM 3553 C CA . ARG B 1 112 ? -34.796 31.481 -7.212 1.00 24.59 112 ARG B CA 1
ATOM 3554 C C . ARG B 1 112 ? -34.605 31.346 -8.720 1.00 24.48 112 ARG B C 1
ATOM 3555 O O . ARG B 1 112 ? -33.980 32.198 -9.356 1.00 24.05 112 ARG B O 1
ATOM 3563 N N . MET B 1 113 ? -35.138 30.272 -9.288 1.00 23.58 113 MET B N 1
ATOM 3564 C CA . MET B 1 113 ? -34.990 30.038 -10.715 1.00 23.72 113 MET B CA 1
ATOM 3565 C C . MET B 1 113 ? -36.219 30.448 -11.513 1.00 24.03 113 MET B C 1
ATOM 3566 O O . MET B 1 113 ? -36.474 29.901 -12.585 1.00 23.84 113 MET B O 1
ATOM 3571 N N . ASP B 1 114 ? -36.987 31.399 -10.986 1.00 22.77 114 ASP B N 1
ATOM 3572 C CA . ASP B 1 114 ? -38.160 31.881 -11.698 1.00 23.77 114 ASP B CA 1
ATOM 3573 C C . ASP B 1 114 ? -37.624 32.940 -12.647 1.00 23.86 114 ASP B C 1
ATOM 3574 O O . ASP B 1 114 ? -36.947 33.877 -12.220 1.00 22.68 114 ASP B O 1
ATOM 3579 N N . PRO B 1 115 ? -37.912 32.796 -13.949 1.00 24.58 115 PRO B N 1
ATOM 3580 C CA . PRO B 1 115 ? -37.479 33.710 -15.016 1.00 26.20 115 PRO B CA 1
ATOM 3581 C C . PRO B 1 115 ? -37.738 35.193 -14.752 1.00 26.48 115 PRO B C 1
ATOM 3582 O O . PRO B 1 115 ? -37.001 36.050 -15.233 1.00 26.96 115 PRO B O 1
ATOM 3586 N N . ASP B 1 116 ? -38.778 35.501 -13.986 1.00 26.26 116 ASP B N 1
ATOM 3587 C CA . ASP B 1 116 ? -39.086 36.895 -13.711 1.00 27.02 116 ASP B CA 1
ATOM 3588 C C . ASP B 1 116 ? -38.587 37.391 -12.362 1.00 27.31 116 ASP B C 1
ATOM 3589 O O . ASP B 1 116 ? -38.900 38.507 -11.949 1.00 28.58 116 ASP B O 1
ATOM 3594 N N . VAL B 1 117 ? -37.799 36.567 -11.681 1.00 27.04 117 VAL B N 1
ATOM 3595 C CA . VAL B 1 117 ? -37.259 36.942 -10.381 1.00 25.52 117 VAL B CA 1
ATOM 3596 C C . VAL B 1 117 ? -35.731 36.995 -10.436 1.00 25.04 117 VAL B C 1
ATOM 3597 O O . VAL B 1 117 ? -35.072 35.995 -10.721 1.00 23.24 117 VAL B O 1
ATOM 3601 N N . PRO B 1 118 ? -35.147 38.171 -10.164 1.00 24.93 118 PRO B N 1
ATOM 3602 C CA . PRO B 1 118 ? -33.685 38.291 -10.196 1.00 24.41 118 PRO B CA 1
ATOM 3603 C C . PRO B 1 118 ? -33.053 37.477 -9.061 1.00 23.27 118 PRO B C 1
ATOM 3604 O O . PRO B 1 118 ? -33.529 37.522 -7.927 1.00 22.20 118 PRO B O 1
ATOM 3608 N N . LEU B 1 119 ? -32.004 36.722 -9.382 1.00 21.47 119 LEU B N 1
ATOM 3609 C CA . LEU B 1 119 ? -31.266 35.927 -8.395 1.00 19.89 119 LEU B CA 1
ATOM 3610 C C . LEU B 1 119 ? -29.956 36.688 -8.267 1.00 19.51 119 LEU B C 1
ATOM 3611 O O . LEU B 1 119 ? -29.054 36.537 -9.086 1.00 20.86 119 LEU B O 1
ATOM 3616 N N . ILE B 1 120 ? -29.854 37.501 -7.226 1.00 20.54 120 ILE B N 1
ATOM 3617 C CA . ILE B 1 120 ? -28.699 38.364 -7.050 1.00 21.27 120 ILE B CA 1
ATOM 3618 C C . ILE B 1 120 ? -27.555 38.010 -6.091 1.00 25.16 120 ILE B C 1
ATOM 3619 O O . ILE B 1 120 ? -27.756 37.482 -4.995 1.00 25.58 120 ILE B O 1
ATOM 3624 N N . ASN B 1 121 ? -26.350 38.339 -6.550 1.00 27.29 121 ASN B N 1
ATOM 3625 C CA . ASN B 1 121 ? -25.099 38.216 -5.807 1.00 30.80 121 ASN B CA 1
ATOM 3626 C C . ASN B 1 121 ? -24.438 39.498 -6.309 1.00 32.00 121 ASN B C 1
ATOM 3627 O O . ASN B 1 121 ? -23.703 39.479 -7.293 1.00 34.06 121 ASN B O 1
ATOM 3632 N N . PRO B 1 122 ? -24.713 40.630 -5.635 1.00 32.96 122 PRO B N 1
ATOM 3633 C CA . PRO B 1 122 ? -24.236 41.989 -5.906 1.00 32.50 122 PRO B CA 1
ATOM 3634 C C . PRO B 1 122 ? -23.142 42.221 -6.953 1.00 31.69 122 PRO B C 1
ATOM 3635 O O . PRO B 1 122 ? -23.432 42.711 -8.048 1.00 29.97 122 PRO B O 1
ATOM 3639 N N . GLU B 1 123 ? -21.897 41.882 -6.625 1.00 29.52 123 GLU B N 1
ATOM 3640 C CA . GLU B 1 123 ? -20.796 42.097 -7.554 1.00 29.65 123 GLU B CA 1
ATOM 3641 C C . GLU B 1 123 ? -20.911 41.327 -8.866 1.00 30.98 123 GLU B C 1
ATOM 3642 O O . GLU B 1 123 ? -20.377 41.753 -9.886 1.00 33.41 123 GLU B O 1
ATOM 3648 N N . ILE B 1 124 ? -21.624 40.209 -8.842 1.00 30.84 124 ILE B N 1
ATOM 3649 C CA . ILE B 1 124 ? -21.755 39.348 -10.011 1.00 30.43 124 ILE B CA 1
ATOM 3650 C C . ILE B 1 124 ? -22.803 39.723 -11.049 1.00 30.55 124 ILE B C 1
ATOM 3651 O O . ILE B 1 124 ? -22.527 39.669 -12.251 1.00 32.02 124 ILE B O 1
ATOM 3656 N N . ASN B 1 125 ? -24.002 40.088 -10.602 1.00 28.48 125 ASN B N 1
ATOM 3657 C CA . ASN B 1 125 ? -25.069 40.407 -11.541 1.00 24.59 125 ASN B CA 1
ATOM 3658 C C . ASN B 1 125 ? -26.057 41.468 -11.084 1.00 25.77 125 ASN B C 1
ATOM 3659 O O . ASN B 1 125 ? -27.260 41.327 -11.305 1.00 24.96 125 ASN B O 1
ATOM 3664 N N . TRP B 1 126 ? -25.565 42.537 -10.469 1.00 27.00 126 TRP B N 1
ATOM 3665 C CA . TRP B 1 126 ? -26.465 43.586 -10.013 1.00 30.01 126 TRP B CA 1
ATOM 3666 C C . TRP B 1 126 ? -27.367 44.071 -11.143 1.00 30.76 126 TRP B C 1
ATOM 3667 O O . TRP B 1 126 ? -28.528 44.409 -10.912 1.00 31.23 126 TRP B O 1
ATOM 3678 N N . GLU B 1 127 ? -26.838 44.087 -12.364 1.00 30.64 127 GLU B N 1
ATOM 3679 C CA . GLU B 1 127 ? -27.606 44.539 -13.522 1.00 31.28 127 GLU B CA 1
ATOM 3680 C C . GLU B 1 127 ? -28.920 43.785 -13.685 1.00 30.46 127 GLU B C 1
ATOM 3681 O O . GLU B 1 127 ? -29.864 44.298 -14.290 1.00 29.79 127 GLU B O 1
ATOM 3687 N N . HIS B 1 128 ? -28.979 42.568 -13.152 1.00 28.93 128 HIS B N 1
ATOM 3688 C CA . HIS B 1 128 ? -30.180 41.750 -13.274 1.00 28.91 128 HIS B CA 1
ATOM 3689 C C . HIS B 1 128 ? -31.384 42.333 -12.542 1.00 27.55 128 HIS B C 1
ATOM 3690 O O . HIS B 1 128 ? -32.524 41.946 -12.808 1.00 25.49 128 HIS B O 1
ATOM 3697 N N . LEU B 1 129 ? -31.131 43.262 -11.624 1.00 26.91 129 LEU B N 1
ATOM 3698 C CA . LEU B 1 129 ? -32.215 43.894 -10.882 1.00 28.13 129 LEU B CA 1
ATOM 3699 C C . LEU B 1 129 ? -33.201 44.587 -11.823 1.00 29.74 129 LEU B C 1
ATOM 3700 O O . LEU B 1 129 ? -34.326 44.889 -11.432 1.00 31.23 129 LEU B O 1
ATOM 3705 N N . GLU B 1 130 ? -32.784 44.825 -13.063 1.00 31.35 130 GLU B N 1
ATOM 3706 C CA . GLU B 1 130 ? -33.645 45.469 -14.049 1.00 34.08 130 GLU B CA 1
ATOM 3707 C C . GLU B 1 130 ? -34.831 44.596 -14.433 1.00 33.37 130 GLU B C 1
ATOM 3708 O O . GLU B 1 130 ? -35.795 45.085 -15.027 1.00 35.53 130 GLU B O 1
ATOM 3714 N N . LEU B 1 131 ? -34.760 43.307 -14.110 1.00 32.24 131 LEU B N 1
ATOM 3715 C CA . LEU B 1 131 ? -35.853 42.379 -14.404 1.00 31.49 131 LEU B CA 1
ATOM 3716 C C . LEU B 1 131 ? -37.117 42.860 -13.705 1.00 30.82 131 LEU B C 1
ATOM 3717 O O . LEU B 1 131 ? -38.231 42.561 -14.130 1.00 30.60 131 LEU B O 1
ATOM 3722 N N . LEU B 1 132 ? -36.924 43.603 -12.620 1.00 30.45 132 LEU B N 1
ATOM 3723 C CA . LEU B 1 132 ? -38.022 44.134 -11.825 1.00 30.49 132 LEU B CA 1
ATOM 3724 C C . LEU B 1 132 ? -38.908 45.128 -12.571 1.00 33.01 132 LEU B C 1
ATOM 3725 O O . LEU B 1 132 ? -40.055 45.350 -12.177 1.00 32.42 132 LEU B O 1
ATOM 3730 N N . LYS B 1 133 ? -38.384 45.729 -13.638 1.00 33.94 133 LYS B N 1
ATOM 3731 C CA . LYS B 1 133 ? -39.158 46.704 -14.405 1.00 35.55 133 LYS B CA 1
ATOM 3732 C C . LYS B 1 133 ? -40.427 46.124 -15.009 1.00 35.46 133 LYS B C 1
ATOM 3733 O O . LYS B 1 133 ? -41.367 46.858 -15.304 1.00 37.59 133 LYS B O 1
ATOM 3739 N N . PHE B 1 134 ? -40.455 44.810 -15.192 1.00 34.62 134 PHE B N 1
ATOM 3740 C CA . PHE B 1 134 ? -41.603 44.155 -15.801 1.00 34.91 134 PHE B CA 1
ATOM 3741 C C . PHE B 1 134 ? -42.182 43.036 -14.948 1.00 33.19 134 PHE B C 1
ATOM 3742 O O . PHE B 1 134 ? -43.100 42.348 -15.383 1.00 31.97 134 PHE B O 1
ATOM 3750 N N . GLN B 1 135 ? -41.656 42.851 -13.740 1.00 32.98 135 GLN B N 1
ATOM 3751 C CA . GLN B 1 135 ? -42.125 41.774 -12.866 1.00 31.51 135 GLN B CA 1
ATOM 3752 C C . GLN B 1 135 ? -43.604 41.851 -12.511 1.00 31.98 135 GLN B C 1
ATOM 3753 O O . GLN B 1 135 ? -44.336 40.871 -12.658 1.00 32.75 135 GLN B O 1
ATOM 3759 N N . LYS B 1 136 ? -44.044 43.012 -12.046 1.00 31.73 136 LYS B N 1
ATOM 3760 C CA . LYS B 1 136 ? -45.435 43.179 -11.658 1.00 33.57 136 LYS B CA 1
ATOM 3761 C C . LYS B 1 136 ? -46.424 42.716 -12.723 1.00 35.15 136 LYS B C 1
ATOM 3762 O O . LYS B 1 136 ? -47.281 41.882 -12.449 1.00 34.60 136 LYS B O 1
ATOM 3768 N N . GLU B 1 137 ? -46.300 43.240 -13.938 1.00 37.42 137 GLU B N 1
ATOM 3769 C CA . GLU B 1 137 ? -47.208 42.853 -15.009 1.00 38.92 137 GLU B CA 1
ATOM 3770 C C . GLU B 1 137 ? -47.079 41.379 -15.364 1.00 38.32 137 GLU B C 1
ATOM 3771 O O . GLU B 1 137 ? -48.078 40.707 -15.622 1.00 37.81 137 GLU B O 1
ATOM 3777 N N . ARG B 1 138 ? -45.850 40.874 -15.376 1.00 37.87 138 ARG B N 1
ATOM 3778 C CA . ARG B 1 138 ? -45.621 39.476 -15.722 1.00 37.30 138 ARG B CA 1
ATOM 3779 C C . ARG B 1 138 ? -46.186 38.505 -14.691 1.00 37.81 138 ARG B C 1
ATOM 3780 O O . ARG B 1 138 ? -46.742 37.469 -15.047 1.00 37.78 138 ARG B O 1
ATOM 3788 N N . LYS B 1 139 ? -46.045 38.842 -13.414 1.00 38.02 139 LYS B N 1
ATOM 3789 C CA . LYS B 1 139 ? -46.531 37.982 -12.339 1.00 38.16 139 LYS B CA 1
ATOM 3790 C C . LYS B 1 139 ? -47.919 38.366 -11.838 1.00 39.36 139 LYS B C 1
ATOM 3791 O O . LYS B 1 139 ? -48.618 37.551 -11.235 1.00 40.11 139 LYS B O 1
ATOM 3797 N N . GLY B 1 140 ? -48.317 39.606 -12.095 1.00 39.02 140 GLY B N 1
ATOM 3798 C CA . GLY B 1 140 ? -49.610 40.063 -11.636 1.00 37.93 140 GLY B CA 1
ATOM 3799 C C . GLY B 1 140 ? -49.556 40.378 -10.153 1.00 38.56 140 GLY B C 1
ATOM 3800 O O . GLY B 1 140 ? -50.564 40.271 -9.462 1.00 39.66 140 GLY B O 1
ATOM 3801 N N . TRP B 1 141 ? -48.382 40.761 -9.656 1.00 38.04 141 TRP B N 1
ATOM 3802 C CA . TRP B 1 141 ? -48.229 41.096 -8.240 1.00 37.48 141 TRP B CA 1
ATOM 3803 C C . TRP B 1 141 ? -48.286 42.604 -8.040 1.00 37.68 141 TRP B C 1
ATOM 3804 O O . TRP B 1 141 ? -48.104 43.372 -8.978 1.00 38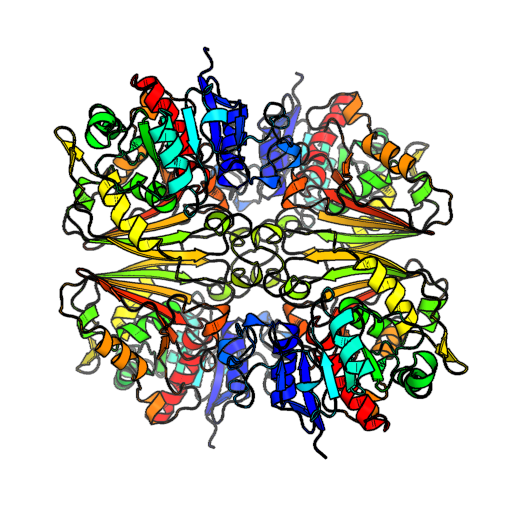.44 141 TRP B O 1
ATOM 3815 N N . LYS B 1 142 ? -48.523 43.015 -6.800 1.00 37.65 142 LYS B N 1
ATOM 3816 C CA . LYS B 1 142 ? -48.556 44.425 -6.446 1.00 37.25 142 LYS B CA 1
ATOM 3817 C C . LYS B 1 142 ? -47.169 44.710 -5.887 1.00 36.02 142 LYS B C 1
ATOM 3818 O O . LYS B 1 142 ? -46.664 45.832 -5.960 1.00 35.99 142 LYS B O 1
ATOM 3824 N N . GLY B 1 143 ? -46.557 43.666 -5.333 1.00 33.30 143 GLY B N 1
ATOM 3825 C CA . GLY B 1 143 ? -45.236 43.797 -4.748 1.00 32.97 143 GLY B CA 1
ATOM 3826 C C . GLY B 1 143 ? -44.078 43.394 -5.647 1.00 31.79 143 GLY B C 1
ATOM 3827 O O . GLY B 1 143 ? -44.247 43.137 -6.839 1.00 31.49 143 GLY B O 1
ATOM 3828 N N . ILE B 1 144 ? -42.893 43.339 -5.048 1.00 29.82 144 ILE B N 1
ATOM 3829 C CA . ILE B 1 144 ? -41.670 42.986 -5.747 1.00 28.66 144 ILE B CA 1
ATOM 3830 C C . ILE B 1 144 ? -40.892 41.917 -4.986 1.00 27.16 144 ILE B C 1
ATOM 3831 O O . ILE B 1 144 ? -40.761 41.980 -3.762 1.00 27.56 144 ILE B O 1
ATOM 3836 N N . LEU B 1 145 ? -40.378 40.938 -5.723 1.00 24.85 145 LEU B N 1
ATOM 3837 C CA . LEU B 1 145 ? -39.609 39.857 -5.133 1.00 22.05 145 LEU B CA 1
ATOM 3838 C C . LEU B 1 145 ? -38.220 39.753 -5.743 1.00 24.37 145 LEU B C 1
ATOM 3839 O O . LEU B 1 145 ? -38.069 39.699 -6.968 1.00 24.82 145 LEU B O 1
ATOM 3844 N N . VAL B 1 146 ? -37.214 39.737 -4.874 1.00 23.43 146 VAL B N 1
ATOM 3845 C CA . VAL B 1 146 ? -35.819 39.600 -5.270 1.00 23.36 146 VAL B CA 1
ATOM 3846 C C . VAL B 1 146 ? -35.255 38.430 -4.465 1.00 24.77 146 VAL B C 1
ATOM 3847 O O . VAL B 1 146 ? -35.552 38.275 -3.274 1.00 23.75 146 VAL B O 1
ATOM 3851 N N . LYS B 1 147 ? -34.434 37.618 -5.120 1.00 24.73 147 LYS B N 1
ATOM 3852 C CA . LYS B 1 147 ? -33.833 36.451 -4.498 1.00 23.49 147 LYS B CA 1
ATOM 3853 C C . LYS B 1 147 ? -32.308 36.483 -4.460 1.00 24.36 147 LYS B C 1
ATOM 3854 O O . LYS B 1 147 ? -31.654 37.165 -5.258 1.00 25.08 147 LYS B O 1
ATOM 3860 N N . ASN B 1 148 ? -31.762 35.736 -3.508 1.00 23.26 148 ASN B N 1
ATOM 3861 C CA . ASN B 1 148 ? -30.325 35.580 -3.321 1.00 22.02 148 ASN B CA 1
ATOM 3862 C C . ASN B 1 148 ? -30.151 34.071 -3.469 1.00 20.83 148 ASN B C 1
ATOM 3863 O O . ASN B 1 148 ? -30.999 33.297 -3.021 1.00 20.84 148 ASN B O 1
ATOM 3868 N N . PRO B 1 149 ? -29.047 33.633 -4.085 1.00 19.69 149 PRO B N 1
ATOM 3869 C CA . PRO B 1 149 ? -28.770 32.211 -4.308 1.00 18.85 149 PRO B CA 1
ATOM 3870 C C . PRO B 1 149 ? -28.309 31.398 -3.113 1.00 18.84 149 PRO B C 1
ATOM 3871 O O . PRO B 1 149 ? -27.996 31.932 -2.054 1.00 17.48 149 PRO B O 1
ATOM 3875 N N . ASN B 1 150 ? -28.266 30.088 -3.329 1.00 20.55 150 ASN B N 1
ATOM 3876 C CA . ASN B 1 150 ? -27.789 29.124 -2.353 1.00 21.22 150 ASN B CA 1
ATOM 3877 C C . ASN B 1 150 ? -26.394 29.593 -1.916 1.00 21.98 150 ASN B C 1
ATOM 3878 O O . ASN B 1 150 ? -25.598 30.056 -2.743 1.00 20.27 150 ASN B O 1
ATOM 3883 N N . CYS B 1 151 ? -26.110 29.487 -0.621 1.00 21.60 151 CYS B N 1
ATOM 3884 C CA . CYS B 1 151 ? -24.831 29.929 -0.064 1.00 23.28 151 CYS B CA 1
ATOM 3885 C C . CYS B 1 151 ? -23.596 29.420 -0.812 1.00 22.27 151 CYS B C 1
ATOM 3886 O O . CYS B 1 151 ? -22.660 30.179 -1.079 1.00 21.47 151 CYS B O 1
ATOM 3889 N N . THR B 1 152 ? -23.586 28.141 -1.156 1.00 22.17 152 THR B N 1
ATOM 3890 C CA . THR B 1 152 ? -22.445 27.575 -1.866 1.00 24.84 152 THR B CA 1
ATOM 3891 C C . THR B 1 152 ? -22.307 28.171 -3.271 1.00 24.89 152 THR B C 1
ATOM 3892 O O . THR B 1 152 ? -21.217 28.585 -3.672 1.00 24.28 152 THR B O 1
ATOM 3896 N N . ALA B 1 153 ? -23.413 28.208 -4.013 1.00 25.10 153 ALA B N 1
ATOM 3897 C CA . ALA B 1 153 ? -23.418 28.764 -5.367 1.00 25.80 153 ALA B CA 1
ATOM 3898 C C . ALA B 1 153 ? -22.868 30.191 -5.325 1.00 25.57 153 ALA B C 1
ATOM 3899 O O . ALA B 1 153 ? -22.000 30.560 -6.114 1.00 25.03 153 ALA B O 1
ATOM 3901 N N . ALA B 1 154 ? -23.379 30.981 -4.386 1.00 24.81 154 ALA B N 1
ATOM 3902 C CA . ALA B 1 154 ? -22.945 32.357 -4.213 1.00 25.33 154 ALA B CA 1
ATOM 3903 C C . ALA B 1 154 ? -21.427 32.431 -4.090 1.00 26.24 154 ALA B C 1
ATOM 3904 O O . ALA B 1 154 ? -20.781 33.257 -4.740 1.00 25.98 154 ALA B O 1
ATOM 3906 N N . ILE B 1 155 ? -20.856 31.565 -3.255 1.00 27.18 155 ILE B N 1
ATOM 3907 C CA . ILE B 1 155 ? -19.408 31.554 -3.065 1.00 25.64 155 ILE B CA 1
ATOM 3908 C C . ILE B 1 155 ? -18.658 31.110 -4.323 1.00 23.56 155 ILE B C 1
ATOM 3909 O O . ILE B 1 155 ? -17.674 31.736 -4.714 1.00 21.18 155 ILE B O 1
ATOM 3914 N N . MET B 1 156 ? -19.126 30.035 -4.948 1.00 23.10 156 MET B N 1
ATOM 3915 C CA . MET B 1 156 ? -18.503 29.519 -6.165 1.00 26.81 156 MET B CA 1
ATOM 3916 C C . MET B 1 156 ? -18.560 30.523 -7.320 1.00 28.00 156 MET B C 1
ATOM 3917 O O . MET B 1 156 ? -17.583 30.695 -8.057 1.00 28.99 156 MET B O 1
ATOM 3922 N N . SER B 1 157 ? -19.704 31.183 -7.476 1.00 26.97 157 SER B N 1
ATOM 3923 C CA . SER B 1 157 ? -19.891 32.137 -8.565 1.00 27.39 157 SER B CA 1
ATOM 3924 C C . SER B 1 157 ? -18.898 33.295 -8.575 1.00 27.91 157 SER B C 1
ATOM 3925 O O . SER B 1 157 ? -18.598 33.841 -9.641 1.00 27.57 157 SER B O 1
ATOM 3928 N N . MET B 1 158 ? -18.384 33.665 -7.404 1.00 26.97 158 MET B N 1
ATOM 3929 C CA . MET B 1 158 ? -17.438 34.773 -7.314 1.00 28.27 158 MET B CA 1
ATOM 3930 C C . MET B 1 158 ? -16.243 34.660 -8.274 1.00 28.76 158 MET B C 1
ATOM 3931 O O . MET B 1 158 ? -16.060 35.515 -9.138 1.00 29.20 158 MET B O 1
ATOM 3936 N N . PRO B 1 159 ? -15.414 33.610 -8.137 1.00 28.76 159 PRO B N 1
ATOM 3937 C CA . PRO B 1 159 ? -14.261 33.473 -9.036 1.00 28.62 159 PRO B CA 1
ATOM 3938 C C . PRO B 1 159 ? -14.607 33.135 -10.487 1.00 28.23 159 PRO B C 1
ATOM 3939 O O . PRO B 1 159 ? -13.856 33.464 -11.405 1.00 27.79 159 PRO B O 1
ATOM 3943 N N . ILE B 1 160 ? -15.746 32.484 -10.687 1.00 28.38 160 ILE B N 1
ATOM 3944 C CA . ILE B 1 160 ? -16.179 32.092 -12.018 1.00 27.53 160 ILE B CA 1
ATOM 3945 C C . ILE B 1 160 ? -16.593 33.263 -12.911 1.00 29.12 160 ILE B C 1
ATOM 3946 O O . ILE B 1 160 ? -16.399 33.213 -14.127 1.00 27.24 160 ILE B O 1
ATOM 3951 N N . LYS B 1 161 ? -17.157 34.309 -12.308 1.00 29.37 161 LYS B N 1
ATOM 3952 C CA . LYS B 1 161 ? -17.609 35.480 -13.061 1.00 28.73 161 LYS B CA 1
ATOM 3953 C C . LYS B 1 161 ? -16.493 36.170 -13.861 1.00 27.03 161 LYS B C 1
ATOM 3954 O O . LYS B 1 161 ? -16.584 36.292 -15.080 1.00 26.81 161 LYS B O 1
ATOM 3960 N N . PRO B 1 162 ? -15.430 36.629 -13.187 1.00 25.64 162 PRO B N 1
ATOM 3961 C CA . PRO B 1 162 ? -14.332 37.295 -13.893 1.00 26.62 162 PRO B CA 1
ATOM 3962 C C . PRO B 1 162 ? -13.558 36.366 -14.826 1.00 27.44 162 PRO B C 1
ATOM 3963 O O . PRO B 1 162 ? -12.597 36.791 -15.465 1.00 29.65 162 PRO B O 1
ATOM 3967 N N . LEU B 1 163 ? -13.972 35.104 -14.893 1.00 26.13 163 LEU B N 1
ATOM 3968 C CA . LEU B 1 163 ? -13.320 34.119 -15.748 1.00 25.36 163 LEU B CA 1
ATOM 3969 C C . LEU B 1 163 ? -14.406 33.419 -16.560 1.00 25.05 163 LEU B C 1
ATOM 3970 O O . LEU B 1 163 ? -14.239 32.282 -16.998 1.00 21.46 163 LEU B O 1
ATOM 3975 N N . ILE B 1 164 ? -15.522 34.115 -16.752 1.00 26.81 164 ILE B N 1
ATOM 3976 C CA . ILE B 1 164 ? -16.668 33.573 -17.476 1.00 29.83 164 ILE B CA 1
ATOM 3977 C C . ILE B 1 164 ? -16.372 33.155 -18.915 1.00 32.35 164 ILE B C 1
ATOM 3978 O O . ILE B 1 164 ? -16.977 32.215 -19.435 1.00 32.15 164 ILE B O 1
ATOM 3983 N N . GLU B 1 165 ? -15.436 33.848 -19.553 1.00 35.21 165 GLU B N 1
ATOM 3984 C CA . GLU B 1 165 ? -15.086 33.549 -20.931 1.00 38.36 165 GLU B CA 1
ATOM 3985 C C . GLU B 1 165 ? -14.517 32.135 -21.057 1.00 38.19 165 GLU B C 1
ATOM 3986 O O . GLU B 1 165 ? -14.869 31.394 -21.973 1.00 38.38 165 GLU B O 1
ATOM 3992 N N . ILE B 1 166 ? -13.647 31.756 -20.128 1.00 37.66 166 ILE B N 1
ATOM 3993 C CA . ILE B 1 166 ? -13.040 30.428 -20.153 1.00 36.57 166 ILE B CA 1
ATOM 3994 C C . ILE B 1 166 ? -13.979 29.367 -19.591 1.00 35.35 166 ILE B C 1
ATOM 3995 O O . ILE B 1 166 ? -13.977 28.218 -20.036 1.00 32.82 166 ILE B O 1
ATOM 4000 N N . ALA B 1 167 ? -14.784 29.758 -18.610 1.00 35.19 167 ALA B N 1
ATOM 4001 C CA . ALA B 1 167 ? -15.714 28.825 -17.986 1.00 35.32 167 ALA B CA 1
ATOM 4002 C C . ALA B 1 167 ? -16.807 28.391 -18.952 1.00 34.80 167 ALA B C 1
ATOM 4003 O O . ALA B 1 167 ? -17.309 27.266 -18.876 1.00 32.56 167 ALA B O 1
ATOM 4005 N N . THR B 1 168 ? -17.172 29.286 -19.865 1.00 36.43 168 THR B N 1
ATOM 4006 C CA . THR B 1 168 ? -18.221 28.988 -20.832 1.00 37.29 168 THR B CA 1
ATOM 4007 C C . THR B 1 168 ? -17.762 27.950 -21.843 1.00 37.44 168 THR B C 1
ATOM 4008 O O . THR B 1 168 ? -18.564 27.164 -22.346 1.00 38.51 168 THR B O 1
ATOM 4012 N N . LYS B 1 169 ? -16.467 27.950 -22.135 1.00 38.68 169 LYS B N 1
ATOM 4013 C CA . LYS B 1 169 ? -15.903 27.011 -23.098 1.00 40.24 169 LYS B CA 1
ATOM 4014 C C . LYS B 1 169 ? -15.124 25.896 -22.412 1.00 40.37 169 LYS B C 1
ATOM 4015 O O . LYS B 1 169 ? -13.939 25.703 -22.689 1.00 40.96 169 LYS B O 1
ATOM 4021 N N . SER B 1 170 ? -15.793 25.155 -21.531 1.00 39.23 170 SER B N 1
ATOM 4022 C CA . SER B 1 170 ? -15.137 24.070 -20.803 1.00 38.26 170 SER B CA 1
ATOM 4023 C C . SER B 1 170 ? -16.098 23.265 -19.947 1.00 36.13 170 SER B C 1
ATOM 4024 O O . SER B 1 170 ? -17.229 23.684 -19.697 1.00 36.91 170 SER B O 1
ATOM 4027 N N . LYS B 1 171 ? -15.634 22.103 -19.498 1.00 33.04 171 LYS B N 1
ATOM 4028 C CA . LYS B 1 171 ? -16.431 21.274 -18.608 1.00 30.23 171 LYS B CA 1
ATOM 4029 C C . LYS B 1 171 ? -15.963 21.688 -17.218 1.00 26.69 171 LYS B C 1
ATOM 4030 O O . LYS B 1 171 ? -14.774 21.635 -16.928 1.00 25.36 171 LYS B O 1
ATOM 4036 N N . ILE B 1 172 ? -16.896 22.127 -16.377 1.00 26.61 172 ILE B N 1
ATOM 4037 C CA . ILE B 1 172 ? -16.571 22.576 -15.021 1.00 24.84 172 ILE B CA 1
ATOM 4038 C C . ILE B 1 172 ? -16.830 21.463 -14.007 1.00 24.09 172 ILE B C 1
ATOM 4039 O O . ILE B 1 172 ? -17.944 20.948 -13.914 1.00 23.35 172 ILE B O 1
ATOM 4044 N N . ILE B 1 173 ? -15.785 21.102 -13.262 1.00 22.81 173 ILE B N 1
ATOM 4045 C CA . ILE B 1 173 ? -15.846 20.060 -12.238 1.00 19.70 173 ILE B CA 1
ATOM 4046 C C . ILE B 1 173 ? -15.631 20.729 -10.897 1.00 20.08 173 ILE B C 1
ATOM 4047 O O . ILE B 1 173 ? -14.584 21.327 -10.657 1.00 19.57 173 ILE B O 1
ATOM 4052 N N . ILE B 1 174 ? -16.623 20.645 -10.022 1.00 19.93 174 ILE B N 1
ATOM 4053 C CA . ILE B 1 174 ? -16.485 21.264 -8.719 1.00 19.96 174 ILE B CA 1
ATOM 4054 C C . ILE B 1 174 ? -16.762 20.290 -7.585 1.00 20.70 174 ILE B C 1
ATOM 4055 O O . ILE B 1 174 ? -17.736 19.533 -7.617 1.00 22.08 174 ILE B O 1
ATOM 4060 N N . THR B 1 175 ? -15.891 20.307 -6.589 1.00 18.87 175 THR B N 1
ATOM 4061 C CA . THR B 1 175 ? -16.083 19.485 -5.409 1.00 19.93 175 THR B CA 1
ATOM 4062 C C . THR B 1 175 ? -16.151 20.509 -4.286 1.00 18.57 175 THR B C 1
ATOM 4063 O O . THR B 1 175 ? -15.286 21.379 -4.182 1.00 15.38 175 THR B O 1
ATOM 4067 N N . THR B 1 176 ? -17.188 20.431 -3.462 1.00 19.53 176 THR B N 1
ATOM 4068 C CA . THR B 1 176 ? -17.313 21.386 -2.367 1.00 21.48 176 THR B CA 1
ATOM 4069 C C . THR B 1 176 ? -17.256 20.725 -0.995 1.00 19.93 176 THR B C 1
ATOM 4070 O O . THR B 1 176 ? -17.770 19.629 -0.802 1.00 20.14 176 THR B O 1
ATOM 4074 N N . LEU B 1 177 ? -16.596 21.397 -0.059 1.00 19.02 177 LEU B N 1
ATOM 4075 C CA . LEU B 1 177 ? -16.481 20.935 1.320 1.00 19.48 177 LEU B CA 1
ATOM 4076 C C . LEU B 1 177 ? -17.287 21.950 2.142 1.00 20.48 177 LEU B C 1
ATOM 4077 O O . LEU B 1 177 ? -16.817 23.062 2.397 1.00 21.65 177 LEU B O 1
ATOM 4082 N N . GLN B 1 178 ? -18.493 21.567 2.562 1.00 18.50 178 GLN B N 1
ATOM 4083 C CA . GLN B 1 178 ? -19.366 22.481 3.302 1.00 17.85 178 GLN B CA 1
ATOM 4084 C C . GLN B 1 178 ? -19.413 22.325 4.828 1.00 18.10 178 GLN B C 1
ATOM 4085 O O . GLN B 1 178 ? -19.565 21.223 5.365 1.00 16.40 178 GLN B O 1
ATOM 4091 N N . ALA B 1 179 ? -19.292 23.453 5.519 1.00 17.93 179 ALA B N 1
ATOM 4092 C CA . ALA B 1 179 ? -19.318 23.469 6.974 1.00 17.92 179 ALA B CA 1
ATOM 4093 C C . ALA B 1 179 ? -20.644 22.959 7.526 1.00 18.46 179 ALA B C 1
ATOM 4094 O O . ALA B 1 179 ? -21.663 22.937 6.827 1.00 18.03 179 ALA B O 1
ATOM 4096 N N . VAL B 1 180 ? -20.613 22.547 8.788 1.00 18.25 180 VAL B N 1
ATOM 4097 C CA . VAL B 1 180 ? -21.790 22.033 9.477 1.00 19.34 180 VAL B CA 1
ATOM 4098 C C . VAL B 1 180 ? -22.845 23.127 9.617 1.00 21.18 180 VAL B C 1
ATOM 4099 O O . VAL B 1 180 ? -24.038 22.855 9.540 1.00 22.17 180 VAL B O 1
ATOM 4103 N N . SER B 1 181 ? -22.397 24.364 9.820 1.00 22.93 181 SER B N 1
ATOM 4104 C CA . SER B 1 181 ? -23.308 25.496 9.970 1.00 23.45 181 SER B CA 1
ATOM 4105 C C . SER B 1 181 ? -24.227 25.595 8.760 1.00 23.75 181 SER B C 1
ATOM 4106 O O . SER B 1 181 ? -25.303 26.190 8.835 1.00 22.86 181 SER B O 1
ATOM 4109 N N . GLY B 1 182 ? -23.797 25.007 7.646 1.00 23.49 182 GLY B N 1
ATOM 4110 C CA . GLY B 1 182 ? -24.598 25.042 6.438 1.00 23.09 182 GLY B CA 1
ATOM 4111 C C . GLY B 1 182 ? -25.947 24.377 6.633 1.00 24.09 182 GLY B C 1
ATOM 4112 O O . GLY B 1 182 ? -26.904 24.666 5.919 1.00 21.68 182 GLY B O 1
ATOM 4113 N N . ALA B 1 183 ? -26.029 23.488 7.617 1.00 25.50 183 ALA B N 1
ATOM 4114 C CA . ALA B 1 183 ? -27.268 22.780 7.886 1.00 27.32 183 ALA B CA 1
ATOM 4115 C C . ALA B 1 183 ? -27.973 23.334 9.124 1.00 28.03 183 ALA B C 1
ATOM 4116 O O . ALA B 1 183 ? -28.749 22.631 9.772 1.00 29.80 183 ALA B O 1
ATOM 4118 N N . GLY B 1 184 ? -27.722 24.597 9.446 1.00 27.52 184 GLY B N 1
ATOM 4119 C CA . GLY B 1 184 ? -28.344 25.165 10.629 1.00 28.14 184 GLY B CA 1
ATOM 4120 C C . GLY B 1 184 ? -27.503 24.822 11.850 1.00 29.89 184 GLY B C 1
ATOM 4121 O O . GLY B 1 184 ? -26.601 23.976 11.771 1.00 28.51 184 GLY B O 1
ATOM 4122 N N . TYR B 1 185 ? -27.795 25.462 12.980 1.00 29.55 185 TYR B N 1
ATOM 4123 C CA . TYR B 1 185 ? -27.038 25.222 14.200 1.00 29.12 185 TYR B CA 1
ATOM 4124 C C . TYR B 1 185 ? -27.156 23.801 14.736 1.00 29.79 185 TYR B C 1
ATOM 4125 O O . TYR B 1 185 ? -26.166 23.223 15.188 1.00 28.73 185 TYR B O 1
ATOM 4134 N N . ASN B 1 186 ? -28.362 23.238 14.686 1.00 29.64 186 ASN B N 1
ATOM 4135 C CA . ASN B 1 186 ? -28.590 21.888 15.198 1.00 29.94 186 ASN B CA 1
ATOM 4136 C C . ASN B 1 186 ? -29.018 20.871 14.145 1.00 28.87 186 ASN B C 1
ATOM 4137 O O . ASN B 1 186 ? -29.604 19.847 14.477 1.00 29.14 186 ASN B O 1
ATOM 4142 N N . GLY B 1 187 ? -28.722 21.141 12.881 1.00 27.92 187 GLY B N 1
ATOM 4143 C CA . GLY B 1 187 ? -29.112 20.206 11.842 1.00 26.39 187 GLY B CA 1
ATOM 4144 C C . GLY B 1 187 ? -28.313 18.911 11.835 1.00 26.55 187 GLY B C 1
ATOM 4145 O O . GLY B 1 187 ? -28.822 17.870 11.412 1.00 27.56 187 GLY B O 1
ATOM 4146 N N . ILE B 1 188 ? -27.070 18.959 12.311 1.00 23.53 188 ILE B N 1
ATOM 4147 C CA . ILE B 1 188 ? -26.222 17.773 12.314 1.00 21.87 188 ILE B CA 1
ATOM 4148 C C . ILE B 1 188 ? -25.670 17.454 13.700 1.00 20.05 188 ILE B C 1
ATOM 4149 O O . ILE B 1 188 ? -25.116 18.325 14.378 1.00 16.51 188 ILE B O 1
ATOM 4154 N N . SER B 1 189 ? -25.819 16.198 14.117 1.00 19.56 189 SER B N 1
ATOM 4155 C CA . SER B 1 189 ? -25.337 15.794 15.434 1.00 21.49 189 SER B CA 1
ATOM 4156 C C . SER B 1 189 ? -23.831 15.593 15.434 1.00 21.11 189 SER B C 1
ATOM 4157 O O . SER B 1 189 ? -23.217 15.361 14.386 1.00 20.11 189 SER B O 1
ATOM 4160 N N . PHE B 1 190 ? -23.255 15.698 16.626 1.00 19.69 190 PHE B N 1
ATOM 4161 C CA . PHE B 1 190 ? -21.825 15.530 16.854 1.00 20.12 190 PHE B CA 1
ATOM 4162 C C . PHE B 1 190 ? -21.355 14.126 16.465 1.00 19.82 190 PHE B C 1
ATOM 4163 O O . PHE B 1 190 ? -20.284 13.956 15.894 1.00 21.32 190 PHE B O 1
ATOM 4171 N N . MET B 1 191 ? -22.167 13.126 16.789 1.00 19.94 191 MET B N 1
ATOM 4172 C CA . MET B 1 191 ? -21.847 11.734 16.510 1.00 20.04 191 MET B CA 1
ATOM 4173 C C . MET B 1 191 ? -21.826 11.432 15.010 1.00 20.35 191 MET B C 1
ATOM 4174 O O . MET B 1 191 ? -21.054 10.592 14.533 1.00 20.64 191 MET B O 1
ATOM 4179 N N . ALA B 1 192 ? -22.676 12.121 14.266 1.00 18.50 192 ALA B N 1
ATOM 4180 C CA . ALA B 1 192 ? -22.762 11.888 12.840 1.00 16.91 192 ALA B CA 1
ATOM 4181 C C . ALA B 1 192 ? -21.617 12.471 12.024 1.00 16.95 192 ALA B C 1
ATOM 4182 O O . ALA B 1 192 ? -21.272 11.918 10.984 1.00 16.83 192 ALA B O 1
ATOM 4184 N N . ILE B 1 193 ? -21.001 13.552 12.495 1.00 16.68 193 ILE B N 1
ATOM 4185 C CA . ILE B 1 193 ? -19.958 14.188 11.696 1.00 18.24 193 ILE B CA 1
ATOM 4186 C C . ILE B 1 193 ? -18.520 14.285 12.214 1.00 19.97 193 ILE B C 1
ATOM 4187 O O . ILE B 1 193 ? -17.588 14.200 11.413 1.00 21.03 193 ILE B O 1
ATOM 4192 N N . GLU B 1 194 ? -18.312 14.450 13.521 1.00 20.38 194 GLU B N 1
ATOM 4193 C CA . GLU B 1 194 ? -16.941 14.571 14.022 1.00 20.92 194 GLU B CA 1
ATOM 4194 C C . GLU B 1 194 ? -16.056 13.400 13.596 1.00 19.46 194 GLU B C 1
ATOM 4195 O O . GLU B 1 194 ? -16.449 12.234 13.687 1.00 18.21 194 GLU B O 1
ATOM 4201 N N . GLY B 1 195 ? -14.864 13.738 13.106 1.00 19.11 195 GLY B N 1
ATOM 4202 C CA . GLY B 1 195 ? -13.930 12.736 12.620 1.00 17.08 195 GLY B CA 1
ATOM 4203 C C . GLY B 1 195 ? -14.516 11.994 11.433 1.00 16.74 195 GLY B C 1
ATOM 4204 O O . GLY B 1 195 ? -14.088 10.887 11.119 1.00 17.40 195 GLY B O 1
ATOM 4205 N N . ASN B 1 196 ? -15.482 12.604 10.750 1.00 15.34 196 ASN B N 1
ATOM 4206 C CA . ASN B 1 196 ? -16.125 11.929 9.626 1.00 16.48 196 ASN B CA 1
ATOM 4207 C C . ASN B 1 196 ? -16.363 12.810 8.389 1.00 15.93 196 ASN B C 1
ATOM 4208 O O . ASN B 1 196 ? -16.104 14.013 8.400 1.00 15.26 196 ASN B O 1
ATOM 4213 N N . ILE B 1 197 ? -16.850 12.190 7.317 1.00 17.17 197 ILE B N 1
ATOM 4214 C CA . ILE B 1 197 ? -17.139 12.888 6.068 1.00 16.62 197 ILE B CA 1
ATOM 4215 C C . ILE B 1 197 ? -18.414 12.284 5.484 1.00 18.49 197 ILE B C 1
ATOM 4216 O O . ILE B 1 197 ? -18.557 11.068 5.459 1.00 20.84 197 ILE B O 1
ATOM 4221 N N . ILE B 1 198 ? -19.344 13.122 5.032 1.00 18.77 198 ILE B N 1
ATOM 4222 C CA . ILE B 1 198 ? -20.572 12.624 4.408 1.00 17.88 198 ILE B CA 1
ATOM 4223 C C . ILE B 1 198 ? -20.608 13.220 3.006 1.00 19.04 198 ILE B C 1
ATOM 4224 O O . ILE B 1 198 ? -20.976 14.378 2.813 1.00 18.56 198 ILE B O 1
ATOM 4229 N N . PRO B 1 199 ? -20.230 12.416 2.005 1.00 20.45 199 PRO B N 1
ATOM 4230 C CA . PRO B 1 199 ? -20.158 12.760 0.583 1.00 20.54 199 PRO B CA 1
ATOM 4231 C C . PRO B 1 199 ? -21.486 13.059 -0.079 1.00 20.86 199 PRO B C 1
ATOM 4232 O O . PRO B 1 199 ? -21.684 12.720 -1.239 1.00 22.36 199 PRO B O 1
ATOM 4236 N N . TYR B 1 200 ? -22.388 13.705 0.646 1.00 22.75 200 TYR B N 1
ATOM 4237 C CA . TYR B 1 200 ? -23.693 14.009 0.090 1.00 24.01 200 TYR B CA 1
ATOM 4238 C C . TYR B 1 200 ? -24.437 15.062 0.894 1.00 24.27 200 TYR B C 1
ATOM 4239 O O . TYR B 1 200 ? -24.345 15.119 2.118 1.00 26.61 200 TYR B O 1
ATOM 4248 N N . ILE B 1 201 ? -25.170 15.906 0.186 1.00 24.64 201 ILE B N 1
ATOM 4249 C CA . ILE B 1 201 ? -25.971 16.949 0.806 1.00 23.34 201 ILE B CA 1
ATOM 4250 C C . ILE B 1 201 ? -27.164 17.122 -0.120 1.00 24.89 201 ILE B C 1
ATOM 4251 O O . ILE B 1 201 ? -27.043 17.654 -1.223 1.00 26.28 201 ILE B O 1
ATOM 4256 N N . LYS B 1 202 ? -28.303 16.624 0.339 1.00 24.87 202 LYS B N 1
ATOM 4257 C CA . LYS B 1 202 ? -29.567 16.663 -0.384 1.00 26.26 202 LYS B CA 1
ATOM 4258 C C . LYS B 1 202 ? -29.807 17.912 -1.250 1.00 25.41 202 LYS B C 1
ATOM 4259 O O . LYS B 1 202 ? -29.840 19.036 -0.742 1.00 24.72 202 LYS B O 1
ATOM 4265 N N . GLY B 1 203 ? -29.978 17.696 -2.553 1.00 24.56 203 GLY B N 1
ATOM 4266 C CA . GLY B 1 203 ? -30.251 18.780 -3.486 1.00 24.11 203 GLY B CA 1
ATOM 4267 C C . GLY B 1 203 ? -29.195 19.849 -3.730 1.00 26.10 203 GLY B C 1
ATOM 4268 O O . GLY B 1 203 ? -29.336 20.657 -4.650 1.00 28.16 203 GLY B O 1
ATOM 4269 N N . GLU B 1 204 ? -28.130 19.849 -2.937 1.00 24.40 204 GLU B N 1
ATOM 4270 C CA . GLU B 1 204 ? -27.083 20.853 -3.057 1.00 24.40 204 GLU B CA 1
ATOM 4271 C C . GLU B 1 204 ? -26.395 20.966 -4.420 1.00 24.71 204 GLU B C 1
ATOM 4272 O O . GLU B 1 204 ? -26.176 22.064 -4.920 1.00 23.22 204 GLU B O 1
ATOM 4278 N N . GLU B 1 205 ? -26.044 19.831 -5.006 1.00 24.57 205 GLU B N 1
ATOM 4279 C CA . GLU B 1 205 ? -25.349 19.809 -6.281 1.00 26.80 205 GLU B CA 1
ATOM 4280 C C . GLU B 1 205 ? -26.170 20.358 -7.447 1.00 27.80 205 GLU B C 1
ATOM 4281 O O . GLU B 1 205 ? -25.654 21.106 -8.273 1.00 26.70 205 GLU B O 1
ATOM 4287 N N . ASP B 1 206 ? -27.448 20.004 -7.498 1.00 29.09 206 ASP B N 1
ATOM 4288 C CA . ASP B 1 206 ? -28.321 20.466 -8.566 1.00 30.33 206 ASP B CA 1
ATOM 4289 C C . ASP B 1 206 ? -28.451 21.987 -8.486 1.00 30.26 206 ASP B C 1
ATOM 4290 O O . ASP B 1 206 ? -28.339 22.686 -9.494 1.00 29.97 206 ASP B O 1
ATOM 4295 N N . LYS B 1 207 ? -28.665 22.497 -7.276 1.00 29.50 207 LYS B N 1
ATOM 4296 C CA . LYS B 1 207 ? -28.808 23.933 -7.068 1.00 28.59 207 LYS B CA 1
ATOM 4297 C C . LYS B 1 207 ? -27.573 24.689 -7.528 1.00 27.71 207 LYS B C 1
ATOM 4298 O O . LYS B 1 207 ? -27.669 25.693 -8.239 1.00 27.46 207 LYS B O 1
ATOM 4304 N N . ILE B 1 208 ? -26.412 24.216 -7.102 1.00 24.30 208 ILE B N 1
ATOM 4305 C CA . ILE B 1 208 ? -25.168 24.868 -7.466 1.00 24.09 208 ILE B CA 1
ATOM 4306 C C . ILE B 1 208 ? -25.024 24.989 -8.974 1.00 24.24 208 ILE B C 1
ATOM 4307 O O . ILE B 1 208 ? -24.765 26.075 -9.499 1.00 24.35 208 ILE B O 1
ATOM 4312 N N . ALA B 1 209 ? -25.203 23.873 -9.669 1.00 23.88 209 ALA B N 1
ATOM 4313 C CA . ALA B 1 209 ? -25.077 23.859 -11.116 1.00 24.17 209 ALA B CA 1
ATOM 4314 C C . ALA B 1 209 ? -26.077 24.798 -11.796 1.00 23.49 209 ALA B C 1
ATOM 4315 O O . ALA B 1 209 ? -25.690 25.650 -12.592 1.00 24.11 209 ALA B O 1
ATOM 4317 N N . LYS B 1 210 ? -27.357 24.650 -11.470 1.00 23.68 210 LYS B N 1
ATOM 4318 C CA . LYS B 1 210 ? -28.399 25.481 -12.065 1.00 23.27 210 LYS B CA 1
ATOM 4319 C C . LYS B 1 210 ? -28.281 26.978 -11.764 1.00 23.30 210 LYS B C 1
ATOM 4320 O O . LYS B 1 210 ? -28.342 27.805 -12.679 1.00 26.33 210 LYS B O 1
ATOM 4326 N N . GLU B 1 211 ? -28.108 27.332 -10.495 1.00 20.82 211 GLU B N 1
ATOM 4327 C CA . GLU B 1 211 ? -28.008 28.738 -10.108 1.00 21.37 211 GLU B CA 1
ATOM 4328 C C . GLU B 1 211 ? -26.806 29.468 -10.689 1.00 21.44 211 GLU B C 1
ATOM 4329 O O . GLU B 1 211 ? -26.893 30.655 -11.008 1.00 20.96 211 GLU B O 1
ATOM 4335 N N . LEU B 1 212 ? -25.684 28.769 -10.818 1.00 19.94 212 LEU B N 1
ATOM 4336 C CA . LEU B 1 212 ? -24.488 29.369 -11.403 1.00 20.37 212 LEU B CA 1
ATOM 4337 C C . LEU B 1 212 ? -24.851 29.868 -12.822 1.00 21.49 212 LEU B C 1
ATOM 4338 O O . LEU B 1 212 ? -24.386 30.921 -13.274 1.00 21.41 212 LEU B O 1
ATOM 4343 N N . THR B 1 213 ? -25.698 29.103 -13.506 1.00 20.95 213 THR B N 1
ATOM 4344 C CA . THR B 1 213 ? -26.142 29.437 -14.854 1.00 24.91 213 THR B CA 1
ATOM 4345 C C . THR B 1 213 ? -26.849 30.798 -14.912 1.00 26.90 213 THR B C 1
ATOM 4346 O O . THR B 1 213 ? -26.634 31.577 -15.837 1.00 28.24 213 THR B O 1
ATOM 4350 N N . LYS B 1 214 ? -27.687 31.073 -13.914 1.00 26.76 214 LYS B N 1
ATOM 4351 C CA . LYS B 1 214 ? -28.450 32.311 -13.846 1.00 23.86 214 LYS B CA 1
ATOM 4352 C C . LYS B 1 214 ? -27.614 33.459 -13.304 1.00 24.00 214 LYS B C 1
ATOM 4353 O O . LYS B 1 214 ? -27.722 34.596 -13.773 1.00 23.55 214 LYS B O 1
ATOM 4359 N N . LEU B 1 215 ? -26.781 33.159 -12.314 1.00 23.93 215 LEU B N 1
ATOM 4360 C CA . LEU B 1 215 ? -25.917 34.163 -11.712 1.00 23.99 215 LEU B CA 1
ATOM 4361 C C . LEU B 1 215 ? -24.923 34.723 -12.723 1.00 24.88 215 LEU B C 1
ATOM 4362 O O . LEU B 1 215 ? -24.576 35.902 -12.671 1.00 26.36 215 LEU B O 1
ATOM 4367 N N . ASN B 1 216 ? -24.460 33.880 -13.639 1.00 25.91 216 ASN B N 1
ATOM 4368 C CA . ASN B 1 216 ? -23.504 34.323 -14.649 1.00 27.50 216 ASN B CA 1
ATOM 4369 C C . ASN B 1 216 ? -24.186 34.672 -15.963 1.00 28.16 216 ASN B C 1
ATOM 4370 O O . ASN B 1 216 ? -23.524 35.016 -16.943 1.00 28.54 216 ASN B O 1
ATOM 4375 N N . GLY B 1 217 ? -25.512 34.584 -15.974 1.00 29.30 217 GLY B N 1
ATOM 4376 C CA . GLY B 1 217 ? -26.270 34.891 -17.174 1.00 29.71 217 GLY B CA 1
ATOM 4377 C C . GLY B 1 217 ? -26.156 36.348 -17.586 1.00 30.86 217 GLY B C 1
ATOM 4378 O O . GLY B 1 217 ? -25.571 37.170 -16.876 1.00 27.66 217 GLY B O 1
ATOM 4379 N N . LYS B 1 218 ? -26.725 36.676 -18.740 1.00 32.95 218 LYS B N 1
ATOM 4380 C CA . LYS B 1 218 ? -26.662 38.043 -19.238 1.00 35.60 218 LYS B CA 1
ATOM 4381 C C . LYS B 1 218 ? -28.057 38.610 -19.465 1.00 34.64 218 LYS B C 1
ATOM 4382 O O . LYS B 1 218 ? -28.875 38.019 -20.173 1.00 33.13 218 LYS B O 1
ATOM 4388 N N . LEU B 1 219 ? -28.335 39.749 -18.844 1.00 35.50 219 LEU B N 1
ATOM 4389 C CA . LEU B 1 219 ? -29.639 40.374 -19.012 1.00 37.48 219 LEU B CA 1
ATOM 4390 C C . LEU B 1 219 ? -29.695 40.997 -20.394 1.00 38.07 219 LEU B C 1
ATOM 4391 O O . LEU B 1 219 ? -28.991 41.969 -20.661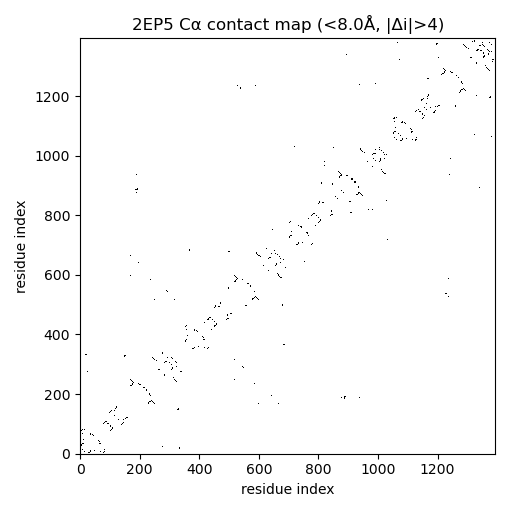 1.00 38.51 219 LEU B O 1
ATOM 4396 N N . GLU B 1 220 ? -30.529 40.428 -21.263 1.00 40.35 220 GLU B N 1
ATOM 4397 C CA . GLU B 1 220 ? -30.692 40.907 -22.639 1.00 41.75 220 GLU B CA 1
ATOM 4398 C C . GLU B 1 220 ? -32.163 41.161 -22.973 1.00 40.26 220 GLU B C 1
ATOM 4399 O O . GLU B 1 220 ? -32.949 40.222 -23.117 1.00 40.63 220 GLU B O 1
ATOM 4405 N N . ASN B 1 221 ? -32.519 42.434 -23.106 1.00 38.57 221 ASN B N 1
ATOM 4406 C CA . ASN B 1 221 ? -33.889 42.836 -23.414 1.00 38.16 221 ASN B CA 1
ATOM 4407 C C . ASN B 1 221 ? -34.927 42.230 -22.473 1.00 36.66 221 ASN B C 1
ATOM 4408 O O . ASN B 1 221 ? -35.822 41.496 -22.901 1.00 35.58 221 ASN B O 1
ATOM 4413 N N . ASN B 1 222 ? -34.787 42.535 -21.187 1.00 35.77 222 ASN B N 1
ATOM 4414 C CA . ASN B 1 222 ? -35.716 42.081 -20.159 1.00 34.22 222 ASN B CA 1
ATOM 4415 C C . ASN B 1 222 ? -35.800 40.586 -19.930 1.00 33.06 222 ASN B C 1
ATOM 4416 O O . ASN B 1 222 ? -36.786 40.093 -19.392 1.00 32.37 222 ASN B O 1
ATOM 4421 N N . GLN B 1 223 ? -34.778 39.859 -20.350 1.00 32.98 223 GLN B N 1
ATOM 4422 C CA . GLN B 1 223 ? -34.756 38.421 -20.139 1.00 33.60 223 GLN B CA 1
ATOM 4423 C C . GLN B 1 223 ? -33.333 38.018 -19.807 1.00 32.79 223 GLN B C 1
ATOM 4424 O O . GLN B 1 223 ? -32.378 38.635 -20.284 1.00 34.18 223 GLN B O 1
ATOM 4430 N N . ILE B 1 224 ? -33.181 36.998 -18.973 1.00 31.50 224 ILE B N 1
ATOM 4431 C CA . ILE B 1 224 ? -31.847 36.551 -18.624 1.00 28.94 224 ILE B CA 1
ATOM 4432 C C . ILE B 1 224 ? -31.439 35.379 -19.479 1.00 28.21 224 ILE B C 1
ATOM 4433 O O . ILE B 1 224 ? -32.080 34.331 -19.467 1.00 27.53 224 ILE B O 1
ATOM 4438 N N . ILE B 1 225 ? -30.373 35.576 -20.240 1.00 28.87 225 ILE B N 1
ATOM 4439 C CA . ILE B 1 225 ? -29.850 34.523 -21.088 1.00 30.71 225 ILE B CA 1
ATOM 4440 C C . ILE B 1 225 ? -28.896 33.749 -20.191 1.00 30.08 225 ILE B C 1
ATOM 4441 O O . ILE B 1 225 ? -27.865 34.272 -19.773 1.00 28.62 225 ILE B O 1
ATOM 4446 N N . PRO B 1 226 ? -29.248 32.498 -19.865 1.00 31.31 226 PRO B N 1
ATOM 4447 C CA . PRO B 1 226 ? -28.463 31.599 -19.010 1.00 33.18 226 PRO B CA 1
ATOM 4448 C C . PRO B 1 226 ? -27.060 31.374 -19.565 1.00 34.70 226 PRO B C 1
ATOM 4449 O O . PRO B 1 226 ? -26.893 31.138 -20.764 1.00 35.36 226 PRO B O 1
ATOM 4453 N N . ALA B 1 227 ? -26.057 31.453 -18.698 1.00 35.49 227 ALA B N 1
ATOM 4454 C CA . ALA B 1 227 ? -24.677 31.238 -19.118 1.00 35.67 227 ALA B CA 1
ATOM 4455 C C . ALA B 1 227 ? -24.499 29.754 -19.398 1.00 36.85 227 ALA B C 1
ATOM 4456 O O . ALA B 1 227 ? -25.043 28.913 -18.678 1.00 34.86 227 ALA B O 1
ATOM 4458 N N . ASN B 1 228 ? -23.757 29.435 -20.456 1.00 38.01 228 ASN B N 1
ATOM 4459 C CA . ASN B 1 228 ? -23.507 28.041 -20.811 1.00 38.81 228 ASN B CA 1
ATOM 4460 C C . ASN B 1 228 ? -22.427 27.499 -19.892 1.00 37.63 228 ASN B C 1
ATOM 4461 O O . ASN B 1 228 ? -21.241 27.543 -20.216 1.00 37.90 228 ASN B O 1
ATOM 4466 N N . LEU B 1 229 ? -22.849 27.007 -18.734 1.00 36.72 229 LEU B N 1
ATOM 4467 C CA . LEU B 1 229 ? -21.931 26.458 -17.752 1.00 36.34 229 LEU B CA 1
ATOM 4468 C C . LEU B 1 229 ? -22.264 24.998 -17.487 1.00 36.40 229 LEU B C 1
ATOM 4469 O O . LEU B 1 229 ? -23.170 24.680 -16.716 1.00 38.42 229 LEU B O 1
ATOM 4474 N N . ASP B 1 230 ? -21.530 24.118 -18.156 1.00 34.91 230 ASP B N 1
ATOM 4475 C CA . ASP B 1 230 ? -21.713 22.688 -18.013 1.00 34.02 230 ASP B CA 1
ATOM 4476 C C . ASP B 1 230 ? -20.849 22.226 -16.853 1.00 32.73 230 ASP B C 1
ATOM 4477 O O . ASP B 1 230 ? -19.647 22.012 -17.005 1.00 31.38 230 ASP B O 1
ATOM 4482 N N . SER B 1 231 ? -21.458 22.081 -15.684 1.00 31.20 231 SER B N 1
ATOM 4483 C CA . SER B 1 231 ? -20.696 21.660 -14.528 1.00 31.23 231 SER B CA 1
ATOM 4484 C C . SER B 1 231 ? -21.247 20.466 -13.765 1.00 30.26 231 SER B C 1
ATOM 4485 O O . SER B 1 231 ? -22.455 20.272 -13.660 1.00 30.09 231 SER B O 1
ATOM 4488 N N . THR B 1 232 ? -20.329 19.647 -13.265 1.00 30.00 232 THR B N 1
ATOM 4489 C CA . THR B 1 232 ? -20.669 18.479 -12.466 1.00 28.38 232 THR B CA 1
ATOM 4490 C C . THR B 1 232 ? -20.093 18.805 -11.100 1.00 27.24 232 THR B C 1
ATOM 4491 O O . THR B 1 232 ? -18.898 19.091 -10.962 1.00 26.09 232 THR B O 1
ATOM 4495 N N . VAL B 1 233 ? -20.950 18.778 -10.092 1.00 25.68 233 VAL B N 1
ATOM 4496 C CA . VAL B 1 233 ? -20.531 19.113 -8.746 1.00 24.48 233 VAL B CA 1
ATOM 4497 C C . VAL B 1 233 ? -20.736 17.988 -7.731 1.00 22.91 233 VAL B C 1
ATOM 4498 O O . VAL B 1 233 ? -21.693 17.218 -7.805 1.00 20.51 233 VAL B O 1
ATOM 4502 N N . THR B 1 234 ? -19.805 17.891 -6.793 1.00 22.73 234 THR B N 1
ATOM 4503 C CA . THR B 1 234 ? -19.892 16.903 -5.731 1.00 24.39 234 THR B CA 1
ATOM 4504 C C . THR B 1 234 ? -19.778 17.685 -4.435 1.00 24.42 234 THR B C 1
ATOM 4505 O O . THR B 1 234 ? -18.750 18.318 -4.168 1.00 23.61 234 THR B O 1
ATOM 4509 N N . SER B 1 235 ? -20.855 17.662 -3.655 1.00 23.42 235 SER B N 1
ATOM 4510 C CA . SER B 1 235 ? -20.917 18.380 -2.388 1.00 22.86 235 SER B CA 1
ATOM 4511 C C . SER B 1 235 ? -20.712 17.434 -1.216 1.00 22.34 235 SER B C 1
ATOM 4512 O O . SER B 1 235 ? -21.404 16.422 -1.087 1.00 21.73 235 SER B O 1
ATOM 4515 N N . ILE B 1 236 ? -19.761 17.784 -0.359 1.00 20.80 236 ILE B N 1
ATOM 4516 C CA . ILE B 1 236 ? -19.412 16.964 0.785 1.00 20.87 236 ILE B CA 1
ATOM 4517 C C . ILE B 1 236 ? -19.482 17.723 2.101 1.00 21.09 236 ILE B C 1
ATOM 4518 O O . ILE B 1 236 ? -19.092 18.887 2.191 1.00 19.47 236 ILE B O 1
ATOM 4523 N N . ARG B 1 237 ? -19.972 17.042 3.128 1.00 21.89 237 ARG B N 1
ATOM 4524 C CA . ARG B 1 237 ? -20.076 17.637 4.449 1.00 22.80 237 ARG B CA 1
ATOM 4525 C C . ARG B 1 237 ? -18.829 17.316 5.241 1.00 20.91 237 ARG B C 1
ATOM 4526 O O . ARG B 1 237 ? -18.440 16.160 5.349 1.00 22.12 237 ARG B O 1
ATOM 4534 N N . VAL B 1 238 ? -18.197 18.341 5.789 1.00 21.87 238 VAL B N 1
ATOM 4535 C CA . VAL B 1 238 ? -16.997 18.134 6.588 1.00 22.26 238 VAL B CA 1
ATOM 4536 C C . VAL B 1 238 ? -17.193 18.708 7.988 1.00 21.69 238 VAL B C 1
ATOM 4537 O O . VAL B 1 238 ? -18.019 19.604 8.188 1.00 20.23 238 VAL B O 1
ATOM 4541 N N . PRO B 1 239 ? -16.445 18.183 8.977 1.00 22.22 239 PRO B N 1
ATOM 4542 C CA . PRO B 1 239 ? -16.526 18.635 10.373 1.00 20.59 239 PRO B CA 1
ATOM 4543 C C . PRO B 1 239 ? -15.918 20.011 10.591 1.00 20.95 239 PRO B C 1
ATOM 4544 O O . PRO B 1 239 ? -14.951 20.177 11.336 1.00 21.03 239 PRO B O 1
ATOM 4548 N N . THR B 1 240 ? -16.513 20.994 9.931 1.00 21.27 240 THR B N 1
ATOM 4549 C CA . THR B 1 240 ? -16.087 22.388 9.996 1.00 22.75 240 THR B CA 1
ATOM 4550 C C . THR B 1 240 ? -17.261 23.220 10.511 1.00 22.46 240 THR B C 1
ATOM 4551 O O . THR B 1 240 ? -18.415 22.953 10.168 1.00 20.35 240 THR B O 1
ATOM 4555 N N . ARG B 1 241 ? -16.973 24.217 11.339 1.00 22.45 241 ARG B N 1
ATOM 4556 C CA . ARG B 1 241 ? -18.036 25.056 11.878 1.00 24.13 241 ARG B CA 1
ATOM 4557 C C . ARG B 1 241 ? -18.576 26.003 10.810 1.00 23.82 241 ARG B C 1
ATOM 4558 O O . ARG B 1 241 ? -19.739 25.911 10.433 1.00 23.96 241 ARG B O 1
ATOM 4566 N N . VAL B 1 242 ? -17.734 26.905 10.318 1.00 25.02 242 VAL B N 1
ATOM 4567 C CA . VAL B 1 242 ? -18.168 27.865 9.302 1.00 24.69 242 VAL B CA 1
ATOM 4568 C C . VAL B 1 242 ? -17.185 27.934 8.144 1.00 24.09 242 VAL B C 1
ATOM 4569 O O . VAL B 1 242 ? -15.976 27.818 8.336 1.00 25.17 242 VAL B O 1
ATOM 4573 N N . GLY B 1 243 ? -17.711 28.136 6.941 1.00 25.38 243 GLY B N 1
ATOM 4574 C CA . GLY B 1 243 ? -16.862 28.241 5.766 1.00 24.53 243 GLY B CA 1
ATOM 4575 C C . GLY B 1 243 ? -16.996 27.109 4.767 1.00 24.53 243 GLY B C 1
ATOM 4576 O O . GLY B 1 243 ? -16.681 25.959 5.075 1.00 25.09 243 GLY B O 1
ATOM 4577 N N . HIS B 1 244 ? -17.473 27.427 3.566 1.00 23.35 244 HIS B N 1
ATOM 4578 C CA . HIS B 1 244 ? -17.613 26.420 2.520 1.00 23.30 244 HIS B CA 1
ATOM 4579 C C . HIS B 1 244 ? -16.424 26.524 1.573 1.00 24.01 244 HIS B C 1
ATOM 4580 O O . HIS B 1 244 ? -16.115 27.605 1.069 1.00 24.70 244 HIS B O 1
ATOM 4587 N N . MET B 1 245 ? -15.754 25.403 1.335 1.00 23.59 245 MET B N 1
ATOM 4588 C CA . MET B 1 245 ? -14.613 25.386 0.436 1.00 23.13 245 MET B CA 1
ATOM 4589 C C . MET B 1 245 ? -14.971 24.760 -0.906 1.00 23.05 245 MET B C 1
ATOM 4590 O O . MET B 1 245 ? -15.798 23.850 -0.986 1.00 22.71 245 MET B O 1
ATOM 4595 N N . GLY B 1 246 ? -14.335 25.252 -1.962 1.00 22.06 246 GLY B N 1
ATOM 4596 C CA . GLY B 1 246 ? -14.591 24.717 -3.279 1.00 20.02 246 GLY B CA 1
ATOM 4597 C C . GLY B 1 246 ? -13.311 24.471 -4.054 1.00 19.69 246 GLY B C 1
ATOM 4598 O O . GLY B 1 246 ? -12.384 25.283 -4.012 1.00 20.65 246 GLY B O 1
ATOM 4599 N N . VAL B 1 247 ? -13.245 23.328 -4.726 1.00 17.78 247 VAL B N 1
ATOM 4600 C CA . VAL B 1 247 ? -12.101 22.997 -5.564 1.00 18.80 247 VAL B CA 1
ATOM 4601 C C . VAL B 1 247 ? -12.706 23.046 -6.955 1.00 18.62 247 VAL B C 1
ATOM 4602 O O . VAL B 1 247 ? -13.567 22.240 -7.290 1.00 16.89 247 VAL B O 1
ATOM 4606 N N . ILE B 1 248 ? -12.267 24.009 -7.755 1.00 20.94 248 ILE B N 1
ATOM 4607 C CA . ILE B 1 248 ? -12.816 24.191 -9.092 1.00 20.53 248 ILE B CA 1
ATOM 4608 C C . ILE B 1 248 ? -11.819 23.867 -10.199 1.00 20.38 248 ILE B C 1
ATOM 4609 O O . ILE B 1 248 ? -10.712 24.412 -10.235 1.00 19.91 248 ILE B O 1
ATOM 4614 N N . ASN B 1 249 ? -12.219 22.960 -11.086 1.00 19.13 249 ASN B N 1
ATOM 4615 C CA . ASN B 1 249 ? -11.388 22.561 -12.213 1.00 21.23 249 ASN B CA 1
ATOM 4616 C C . ASN B 1 249 ? -12.094 22.891 -13.529 1.00 22.57 249 ASN B C 1
ATOM 4617 O O . ASN B 1 249 ? -13.111 22.284 -13.882 1.00 21.77 249 ASN B O 1
ATOM 4622 N N . ILE B 1 250 ? -11.556 23.868 -14.246 1.00 22.90 250 ILE B N 1
ATOM 4623 C CA . ILE B 1 250 ? -12.115 24.258 -15.529 1.00 25.37 250 ILE B CA 1
ATOM 4624 C C . ILE B 1 250 ? -11.300 23.513 -16.585 1.00 27.35 250 ILE B C 1
ATOM 4625 O O . ILE B 1 250 ? -10.154 23.878 -16.878 1.00 26.65 250 ILE B O 1
ATOM 4630 N N . VAL B 1 251 ? -11.887 22.442 -17.118 1.00 28.30 251 VAL B N 1
ATOM 4631 C CA . VAL B 1 251 ? -11.239 21.614 -18.132 1.00 29.79 251 VAL B CA 1
ATOM 4632 C C . VAL B 1 251 ? -11.564 22.121 -19.530 1.00 32.05 251 VAL B C 1
ATOM 4633 O O . VAL B 1 251 ? -12.667 21.912 -20.032 1.00 31.50 251 VAL B O 1
ATOM 4637 N N . THR B 1 252 ? -10.587 22.772 -20.157 1.00 35.54 252 THR B N 1
ATOM 4638 C CA . THR B 1 252 ? -10.763 23.341 -21.491 1.00 38.56 252 THR B CA 1
ATOM 4639 C C . THR B 1 252 ? -9.464 23.343 -22.298 1.00 39.29 252 THR B C 1
ATOM 4640 O O . THR B 1 252 ? -8.398 23.015 -21.784 1.00 37.73 252 THR B O 1
ATOM 4644 N N . ASN B 1 253 ? -9.564 23.728 -23.565 1.00 42.65 253 ASN B N 1
ATOM 4645 C CA . ASN B 1 253 ? -8.397 23.805 -24.431 1.00 45.91 253 ASN B CA 1
ATOM 4646 C C . ASN B 1 253 ? -8.014 25.268 -24.603 1.00 46.90 253 ASN B C 1
ATOM 4647 O O . ASN B 1 253 ? -7.029 25.584 -25.268 1.00 48.90 253 ASN B O 1
ATOM 4652 N N . GLU B 1 254 ? -8.805 26.158 -24.009 1.00 47.58 254 GLU B N 1
ATOM 4653 C CA . GLU B 1 254 ? -8.538 27.589 -24.083 1.00 47.94 254 GLU B CA 1
ATOM 4654 C C . GLU B 1 254 ? -7.196 27.861 -23.425 1.00 48.10 254 GLU B C 1
ATOM 4655 O O . GLU B 1 254 ? -6.746 27.094 -22.567 1.00 47.01 254 GLU B O 1
ATOM 4661 N N . ARG B 1 255 ? -6.557 28.953 -23.825 1.00 48.58 255 ARG B N 1
ATOM 4662 C CA . ARG B 1 255 ? -5.271 29.317 -23.256 1.00 49.95 255 ARG B CA 1
ATOM 4663 C C . ARG B 1 255 ? -5.450 29.710 -21.795 1.00 49.76 255 ARG B C 1
ATOM 4664 O O . ARG B 1 255 ? -6.421 30.376 -21.429 1.00 49.48 255 ARG B O 1
ATOM 4672 N N . ILE B 1 256 ? -4.512 29.284 -20.960 1.00 48.73 256 ILE B N 1
ATOM 4673 C CA . ILE B 1 256 ? -4.570 29.577 -19.538 1.00 47.79 256 ILE B CA 1
ATOM 4674 C C . ILE B 1 256 ? -3.319 30.324 -19.098 1.00 48.36 256 ILE B C 1
ATOM 4675 O O . ILE B 1 256 ? -2.222 29.768 -19.101 1.00 49.57 256 ILE B O 1
ATOM 4680 N N . ASN B 1 257 ? -3.488 31.586 -18.722 1.00 49.05 257 ASN B N 1
ATOM 4681 C CA . ASN B 1 257 ? -2.371 32.405 -18.263 1.00 49.26 257 ASN B CA 1
ATOM 4682 C C . ASN B 1 257 ? -2.552 32.656 -16.766 1.00 48.47 257 ASN B C 1
ATOM 4683 O O . ASN B 1 257 ? -3.331 33.523 -16.368 1.00 49.00 257 ASN B O 1
ATOM 4688 N N . ILE B 1 258 ? -1.829 31.902 -15.941 1.00 47.14 258 ILE B N 1
ATOM 4689 C CA . ILE B 1 258 ? -1.942 32.031 -14.490 1.00 47.05 258 ILE B CA 1
ATOM 4690 C C . ILE B 1 258 ? -1.704 33.425 -13.919 1.00 46.94 258 ILE B C 1
ATOM 4691 O O . ILE B 1 258 ? -2.474 33.885 -13.075 1.00 46.63 258 ILE B O 1
ATOM 4696 N N . GLU B 1 259 ? -0.645 34.097 -14.356 1.00 46.35 259 GLU B N 1
ATOM 4697 C CA . GLU B 1 259 ? -0.367 35.429 -13.837 1.00 46.58 259 GLU B CA 1
ATOM 4698 C C . GLU B 1 259 ? -1.462 36.399 -14.230 1.00 45.30 259 GLU B C 1
ATOM 4699 O O . GLU B 1 259 ? -1.765 37.340 -13.501 1.00 44.04 259 GLU B O 1
ATOM 4705 N N . GLU B 1 260 ? -2.054 36.154 -15.391 1.00 44.90 260 GLU B N 1
ATOM 4706 C CA . GLU B 1 260 ? -3.119 36.999 -15.897 1.00 45.72 260 GLU B CA 1
ATOM 4707 C C . GLU B 1 260 ? -4.376 36.765 -15.075 1.00 44.10 260 GLU B C 1
ATOM 4708 O O . GLU B 1 260 ? -5.029 37.708 -14.626 1.00 43.32 260 GLU B O 1
ATOM 4714 N N . ILE B 1 261 ? -4.702 35.493 -14.886 1.00 41.96 261 ILE B N 1
ATOM 4715 C CA . ILE B 1 261 ? -5.865 35.101 -14.115 1.00 39.99 261 ILE B CA 1
ATOM 4716 C C . ILE B 1 261 ? -5.774 35.621 -12.682 1.00 39.70 261 ILE B C 1
ATOM 4717 O O . ILE B 1 261 ? -6.765 36.095 -12.123 1.00 39.10 261 ILE B O 1
ATOM 4722 N N . LYS B 1 262 ? -4.585 35.546 -12.094 1.00 38.32 262 LYS B N 1
ATOM 4723 C CA . LYS B 1 262 ? -4.403 36.019 -10.728 1.00 39.18 262 LYS B CA 1
ATOM 4724 C C . LYS B 1 262 ? -4.622 37.521 -10.663 1.00 38.89 262 LYS B C 1
ATOM 4725 O O . LYS B 1 262 ? -5.163 38.039 -9.682 1.00 38.09 262 LYS B O 1
ATOM 4731 N N . LYS B 1 263 ? -4.199 38.216 -11.714 1.00 38.69 263 LYS B N 1
ATOM 4732 C CA . LYS B 1 263 ? -4.361 39.662 -11.778 1.00 38.92 263 LYS B CA 1
ATOM 4733 C C . LYS B 1 263 ? -5.859 39.940 -11.871 1.00 36.30 263 LYS B C 1
ATOM 4734 O O . LYS B 1 263 ? -6.408 40.724 -11.101 1.00 34.51 263 LYS B O 1
ATOM 4740 N N . THR B 1 264 ? -6.509 39.274 -12.818 1.00 34.38 264 THR B N 1
ATOM 4741 C CA . THR B 1 264 ? -7.942 39.423 -13.034 1.00 34.24 264 THR B CA 1
ATOM 4742 C C . THR B 1 264 ? -8.729 39.226 -11.736 1.00 34.50 264 THR B C 1
ATOM 4743 O O . THR B 1 264 ? -9.589 40.040 -11.386 1.00 34.90 264 THR B O 1
ATOM 4747 N N . LEU B 1 265 ? -8.427 38.146 -11.022 1.00 34.05 265 LEU B N 1
ATOM 4748 C CA . LEU B 1 265 ? -9.117 37.840 -9.776 1.00 33.83 265 LEU B CA 1
ATOM 4749 C C . LEU B 1 265 ? -8.855 38.843 -8.661 1.00 34.01 265 LEU B C 1
ATOM 4750 O O . LEU B 1 265 ? -9.778 39.226 -7.948 1.00 34.13 265 LEU B O 1
ATOM 4755 N N . LYS B 1 266 ? -7.605 39.271 -8.512 1.00 34.32 266 LYS B N 1
ATOM 4756 C CA . LYS B 1 266 ? -7.250 40.211 -7.453 1.00 35.85 266 LYS B CA 1
ATOM 4757 C C . LYS B 1 266 ? -7.710 41.640 -7.709 1.00 35.45 266 LYS B C 1
ATOM 4758 O O . LYS B 1 266 ? -7.837 42.435 -6.779 1.00 34.56 266 LYS B O 1
ATOM 4764 N N . ASN B 1 267 ? -7.972 41.962 -8.969 1.00 36.60 267 ASN B N 1
ATOM 4765 C CA . ASN B 1 267 ? -8.399 43.309 -9.329 1.00 37.65 267 ASN B CA 1
ATOM 4766 C C . ASN B 1 267 ? -9.885 43.396 -9.620 1.00 36.99 267 ASN B C 1
ATOM 4767 O O . ASN B 1 267 ? -10.380 44.447 -10.025 1.00 37.70 267 ASN B O 1
ATOM 4772 N N . PHE B 1 268 ? -10.594 42.293 -9.409 1.00 36.22 268 PHE B N 1
ATOM 4773 C CA . PHE B 1 268 ? -12.031 42.258 -9.648 1.00 35.50 268 PHE B CA 1
ATOM 4774 C C . PHE B 1 268 ? -12.788 43.208 -8.723 1.00 35.01 268 PHE B C 1
ATOM 4775 O O . PHE B 1 268 ? -12.587 43.200 -7.508 1.00 35.58 268 PHE B O 1
ATOM 4783 N N . LYS B 1 269 ? -13.649 44.032 -9.311 1.00 34.97 269 LYS B N 1
ATOM 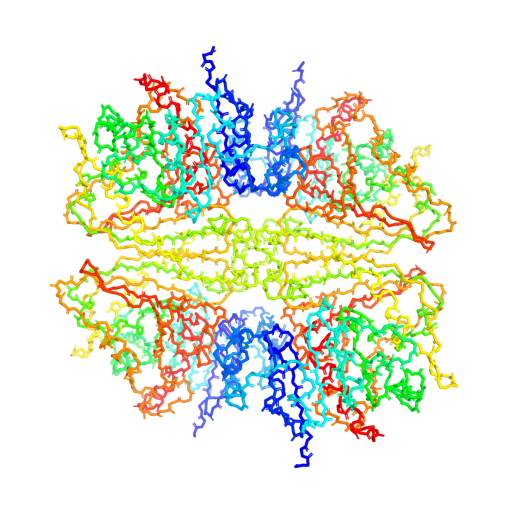4784 C CA . LYS B 1 269 ? -14.467 44.985 -8.565 1.00 34.44 269 LYS B CA 1
ATOM 4785 C C . LYS B 1 269 ? -15.743 45.275 -9.340 1.00 34.18 269 LYS B C 1
ATOM 4786 O O . LYS B 1 269 ? -15.792 45.079 -10.553 1.00 34.86 269 LYS B O 1
ATOM 4792 N N . SER B 1 270 ? -16.775 45.733 -8.636 1.00 33.41 270 SER B N 1
ATOM 4793 C CA . SER B 1 270 ? -18.049 46.041 -9.270 1.00 31.77 270 SER B CA 1
ATOM 4794 C C . SER B 1 270 ? -18.748 47.231 -8.612 1.00 30.85 270 SER B C 1
ATOM 4795 O O . SER B 1 270 ? -18.145 47.944 -7.804 1.00 28.45 270 SER B O 1
ATOM 4798 N N . LEU B 1 271 ? -20.017 47.435 -8.965 1.00 30.38 271 LEU B N 1
ATOM 4799 C CA . LEU B 1 271 ? -20.811 48.551 -8.448 1.00 31.58 271 LEU B CA 1
ATOM 4800 C C . LEU B 1 271 ? -20.763 48.685 -6.926 1.00 32.13 271 LEU B C 1
ATOM 4801 O O . LEU B 1 271 ? -20.635 49.792 -6.400 1.00 31.76 271 LEU B O 1
ATOM 4806 N N . PRO B 1 272 ? -20.879 47.564 -6.195 1.00 32.42 272 PRO B N 1
ATOM 4807 C CA . PRO B 1 272 ? -20.831 47.664 -4.733 1.00 32.12 272 PRO B CA 1
ATOM 4808 C C . PRO B 1 272 ? -19.555 48.359 -4.257 1.00 31.13 272 PRO B C 1
ATOM 4809 O O . PRO B 1 272 ? -19.608 49.245 -3.407 1.00 31.10 272 PRO B O 1
ATOM 4813 N N . GLN B 1 273 ? -18.412 47.949 -4.803 1.00 30.95 273 GLN B N 1
ATOM 4814 C CA . GLN B 1 273 ? -17.127 48.546 -4.441 1.00 32.35 273 GLN B CA 1
ATOM 4815 C C . GLN B 1 273 ? -17.101 50.029 -4.857 1.00 35.87 273 GLN B C 1
ATOM 4816 O O . GLN B 1 273 ? -16.799 50.914 -4.048 1.00 34.79 273 GLN B O 1
ATOM 4822 N N . GLN B 1 274 ? -17.419 50.281 -6.127 1.00 37.97 274 GLN B N 1
ATOM 4823 C CA . GLN B 1 274 ? -17.446 51.633 -6.681 1.00 40.82 274 GLN B CA 1
ATOM 4824 C C . GLN B 1 274 ? -18.215 52.610 -5.796 1.00 41.38 274 GLN B C 1
ATOM 4825 O O . GLN B 1 274 ? -17.689 53.650 -5.404 1.00 42.09 274 GLN B O 1
ATOM 4831 N N . LYS B 1 275 ? -19.467 52.265 -5.498 1.00 41.67 275 LYS B N 1
ATOM 4832 C CA . LYS B 1 275 ? -20.338 53.106 -4.686 1.00 39.85 275 LYS B CA 1
ATOM 4833 C C . LYS B 1 275 ? -20.036 53.035 -3.202 1.00 39.38 275 LYS B C 1
ATOM 4834 O O . LYS B 1 275 ? -20.685 53.706 -2.403 1.00 39.56 275 LYS B O 1
ATOM 4840 N N . ASN B 1 276 ? -19.053 52.222 -2.833 1.00 39.12 276 ASN B N 1
ATOM 4841 C CA . ASN B 1 276 ? -18.681 52.076 -1.431 1.00 38.88 276 ASN B CA 1
ATOM 4842 C C . ASN B 1 276 ? -19.881 51.753 -0.551 1.00 38.18 276 ASN B C 1
ATOM 4843 O O . ASN B 1 276 ? -20.059 52.359 0.511 1.00 37.36 276 ASN B O 1
ATOM 4848 N N . LEU B 1 277 ? -20.714 50.813 -0.990 1.00 35.72 277 LEU B N 1
ATOM 4849 C CA . LEU B 1 277 ? -21.870 50.437 -0.190 1.00 33.73 277 LEU B CA 1
ATOM 4850 C C . LEU B 1 277 ? -21.310 49.856 1.115 1.00 32.64 277 LEU B C 1
ATOM 4851 O O . LEU B 1 277 ? -20.282 49.177 1.108 1.00 32.67 277 LEU B O 1
ATOM 4856 N N . PRO B 1 278 ? -21.968 50.140 2.250 1.00 32.09 278 PRO B N 1
ATOM 4857 C CA . PRO B 1 278 ? -21.569 49.681 3.589 1.00 31.24 278 PRO B CA 1
ATOM 4858 C C . PRO B 1 278 ? -21.233 48.206 3.805 1.00 30.43 278 PRO B C 1
ATOM 4859 O O . PRO B 1 278 ? -20.322 47.889 4.565 1.00 30.17 278 PRO B O 1
ATOM 4863 N N . THR B 1 279 ? -21.950 47.303 3.149 1.00 30.26 279 THR B N 1
ATOM 4864 C CA . THR B 1 279 ? -21.675 45.885 3.335 1.00 29.97 279 THR B CA 1
ATOM 4865 C C . THR B 1 279 ? -20.793 45.307 2.230 1.00 31.62 279 THR B C 1
ATOM 4866 O O . THR B 1 279 ? -20.587 44.096 2.157 1.00 32.86 279 THR B O 1
ATOM 4870 N N . ALA B 1 280 ? -20.257 46.176 1.379 1.00 31.88 280 ALA B N 1
ATOM 4871 C CA . ALA B 1 280 ? -19.386 45.728 0.293 1.00 31.49 280 ALA B CA 1
ATOM 4872 C C . ALA B 1 280 ? -17.916 45.693 0.725 1.00 29.84 280 ALA B C 1
ATOM 4873 O O . ALA B 1 280 ? -17.411 46.637 1.332 1.00 29.16 280 ALA B O 1
ATOM 4875 N N . PRO B 1 281 ? -17.215 44.591 0.430 1.00 28.16 281 PRO B N 1
ATOM 4876 C CA . PRO B 1 281 ? -15.801 44.506 0.812 1.00 28.26 281 PRO B CA 1
ATOM 4877 C C . PRO B 1 281 ? -14.960 45.302 -0.186 1.00 28.93 281 PRO B C 1
ATOM 4878 O O . PRO B 1 281 ? -15.286 45.331 -1.372 1.00 28.29 281 PRO B O 1
ATOM 4882 N N . LYS B 1 282 ? -13.901 45.957 0.284 1.00 29.49 282 LYS B N 1
ATOM 4883 C CA . LYS B 1 282 ? -13.041 46.720 -0.620 1.00 31.33 282 LYS B CA 1
ATOM 4884 C C . LYS B 1 282 ? -12.562 45.809 -1.743 1.00 32.08 282 LYS B C 1
ATOM 4885 O O . LYS B 1 282 ? -12.528 46.203 -2.910 1.00 31.50 282 LYS B O 1
ATOM 4891 N N . GLN B 1 283 ? -12.186 44.588 -1.376 1.00 33.18 283 GLN B N 1
ATOM 4892 C CA . GLN B 1 283 ? -11.705 43.608 -2.339 1.00 34.03 283 GLN B CA 1
ATOM 4893 C C . GLN B 1 283 ? -12.560 42.348 -2.214 1.00 33.05 283 GLN B C 1
ATOM 4894 O O . GLN B 1 283 ? -12.373 41.553 -1.295 1.00 33.31 283 GLN B O 1
ATOM 4900 N N . PRO B 1 284 ? -13.510 42.148 -3.143 1.00 31.70 284 PRO B N 1
ATOM 4901 C CA . PRO B 1 284 ? -14.395 40.980 -3.122 1.00 31.12 284 PRO B CA 1
ATOM 4902 C C . PRO B 1 284 ? -13.712 39.622 -3.257 1.00 30.68 284 PRO B C 1
ATOM 4903 O O . PRO B 1 284 ? -14.216 38.615 -2.751 1.00 31.84 284 PRO B O 1
ATOM 4907 N N . ILE B 1 285 ? -12.572 39.591 -3.938 1.00 29.86 285 ILE B N 1
ATOM 4908 C CA . ILE B 1 285 ? -11.831 38.350 -4.121 1.00 26.99 285 ILE B CA 1
ATOM 4909 C C . ILE B 1 285 ? -10.384 38.519 -3.663 1.00 27.05 285 ILE B C 1
ATOM 4910 O O . ILE B 1 285 ? -9.646 39.338 -4.198 1.00 28.21 285 ILE B O 1
ATOM 4915 N N . ILE B 1 286 ? -9.987 37.755 -2.654 1.00 27.21 286 ILE B N 1
ATOM 4916 C CA . ILE B 1 286 ? -8.620 37.821 -2.156 1.00 25.93 286 ILE B CA 1
ATOM 4917 C C . ILE B 1 286 ? -7.859 36.620 -2.704 1.00 27.41 286 ILE B C 1
ATOM 4918 O O . ILE B 1 286 ? -8.369 35.498 -2.690 1.00 28.17 286 ILE B O 1
ATOM 4923 N N . VAL B 1 287 ? -6.650 36.858 -3.208 1.00 27.10 287 VAL B N 1
ATOM 4924 C CA . VAL B 1 287 ? -5.836 35.776 -3.751 1.00 25.86 287 VAL B CA 1
ATOM 4925 C C . VAL B 1 287 ? -4.617 35.521 -2.882 1.00 26.47 287 VAL B C 1
ATOM 4926 O O . VAL B 1 287 ? -3.913 36.447 -2.481 1.00 27.18 287 VAL B O 1
ATOM 4930 N N . ARG B 1 288 ? -4.374 34.248 -2.601 1.00 26.31 288 ARG B N 1
ATOM 4931 C CA . ARG B 1 288 ? -3.250 33.847 -1.775 1.00 26.61 288 ARG B CA 1
ATOM 4932 C C . ARG B 1 288 ? -2.163 33.135 -2.570 1.00 26.96 288 ARG B C 1
ATOM 4933 O O . ARG B 1 288 ? -2.454 32.298 -3.425 1.00 27.60 288 ARG B O 1
ATOM 4941 N N . ASP B 1 289 ? -0.909 33.470 -2.290 1.00 26.69 289 ASP B N 1
ATOM 4942 C CA . ASP B 1 289 ? 0.199 32.838 -2.987 1.00 28.03 289 ASP B CA 1
ATOM 4943 C C . ASP B 1 289 ? 0.799 31.646 -2.249 1.00 27.44 289 ASP B C 1
ATOM 4944 O O . ASP B 1 289 ? 1.546 30.879 -2.844 1.00 28.10 289 ASP B O 1
ATOM 4949 N N . GLU B 1 290 ? 0.497 31.484 -0.963 1.00 28.27 290 GLU B N 1
ATOM 4950 C CA . GLU B 1 290 ? 1.041 30.340 -0.240 1.00 29.23 290 GLU B CA 1
ATOM 4951 C C . GLU B 1 290 ? 0.236 29.097 -0.590 1.00 28.53 290 GLU B C 1
ATOM 4952 O O . GLU B 1 290 ? -0.988 29.148 -0.743 1.00 29.04 290 GLU B O 1
ATOM 4958 N N . GLU B 1 291 ? 0.944 27.983 -0.738 1.00 27.42 291 GLU B N 1
ATOM 4959 C CA . GLU B 1 291 ? 0.338 26.725 -1.138 1.00 28.83 291 GLU B CA 1
ATOM 4960 C C . GLU B 1 291 ? -0.680 26.101 -0.192 1.00 27.33 291 GLU B C 1
ATOM 4961 O O . GLU B 1 291 ? -1.504 25.304 -0.628 1.00 27.36 291 GLU B O 1
ATOM 4967 N N . ASP B 1 292 ? -0.636 26.451 1.092 1.00 26.75 292 ASP B N 1
ATOM 4968 C CA . ASP B 1 292 ? -1.576 25.874 2.054 1.00 25.02 292 ASP B CA 1
ATOM 4969 C C . ASP B 1 292 ? -2.765 26.783 2.349 1.00 23.59 292 ASP B C 1
ATOM 4970 O O . ASP B 1 292 ? -3.358 26.718 3.429 1.00 23.28 292 ASP B O 1
ATOM 4975 N N . ARG B 1 293 ? -3.120 27.624 1.382 1.00 21.81 293 ARG B N 1
ATOM 4976 C CA . ARG B 1 293 ? -4.238 28.543 1.557 1.00 20.60 293 ARG B CA 1
ATOM 4977 C C . ARG B 1 293 ? -5.217 28.391 0.406 1.00 20.75 293 ARG B C 1
ATOM 4978 O O . ARG B 1 293 ? -4.824 28.027 -0.702 1.00 21.37 293 ARG B O 1
ATOM 4986 N N . PRO B 1 294 ? -6.507 28.690 0.639 1.00 20.68 294 PRO B N 1
ATOM 4987 C CA . PRO B 1 294 ? -7.132 29.165 1.879 1.00 20.54 294 PRO B CA 1
ATOM 4988 C C . PRO B 1 294 ? -7.520 28.069 2.866 1.00 20.52 294 PRO B C 1
ATOM 4989 O O . PRO B 1 294 ? -7.717 26.914 2.490 1.00 20.59 294 PRO B O 1
ATOM 4993 N N . GLN B 1 295 ? -7.649 28.463 4.127 1.00 19.88 295 GLN B N 1
ATOM 4994 C CA . GLN B 1 295 ? -8.050 27.560 5.198 1.00 20.71 295 GLN B CA 1
ATOM 4995 C C . GLN B 1 295 ? -9.150 28.236 6.006 1.00 20.08 295 GLN B C 1
ATOM 4996 O O . GLN B 1 295 ? -9.027 29.399 6.386 1.00 20.44 295 GLN B O 1
ATOM 5002 N N . PRO B 1 296 ? -10.236 27.512 6.286 1.00 20.16 296 PRO B N 1
ATOM 5003 C CA . PRO B 1 296 ? -11.362 28.048 7.056 1.00 20.98 296 PRO B CA 1
ATOM 5004 C C . PRO B 1 296 ? -11.013 28.860 8.306 1.00 22.37 296 PRO B C 1
ATOM 5005 O O . PRO B 1 296 ? -11.480 29.989 8.457 1.00 24.04 296 PRO B O 1
ATOM 5009 N N . ILE B 1 297 ? -10.187 28.305 9.189 1.00 22.24 297 ILE B N 1
ATOM 5010 C CA . ILE B 1 297 ? -9.842 28.989 10.437 1.00 22.46 297 ILE B CA 1
ATOM 5011 C C . ILE B 1 297 ? -8.947 30.210 10.259 1.00 23.38 297 ILE B C 1
ATOM 5012 O O . ILE B 1 297 ? -8.760 30.994 11.193 1.00 24.57 297 ILE B O 1
ATOM 5017 N N . ILE B 1 298 ? -8.387 30.367 9.067 1.00 22.62 298 ILE B N 1
ATOM 5018 C CA . ILE B 1 298 ? -7.510 31.498 8.800 1.00 22.16 298 ILE B CA 1
ATOM 5019 C C . ILE B 1 298 ? -8.204 32.556 7.958 1.00 22.03 298 ILE B C 1
ATOM 5020 O O . ILE B 1 298 ? -8.159 33.748 8.275 1.00 21.82 298 ILE B O 1
ATOM 5025 N N . ASP B 1 299 ? -8.877 32.100 6.908 1.00 20.50 299 ASP B N 1
ATOM 5026 C CA . ASP B 1 299 ? -9.504 33.001 5.950 1.00 22.05 299 ASP B CA 1
ATOM 5027 C C . ASP B 1 299 ? -11.019 33.237 5.931 1.00 22.15 299 ASP B C 1
ATOM 5028 O O . ASP B 1 299 ? -11.470 34.158 5.254 1.00 21.86 299 ASP B O 1
ATOM 5033 N N . VAL B 1 300 ? -11.805 32.441 6.654 1.00 23.16 300 VAL B N 1
ATOM 5034 C CA . VAL B 1 300 ? -13.267 32.615 6.629 1.00 22.99 300 VAL B CA 1
ATOM 5035 C C . VAL B 1 300 ? -13.803 33.985 7.072 1.00 25.03 300 VAL B C 1
ATOM 5036 O O . VAL B 1 300 ? -14.948 34.328 6.774 1.00 25.21 300 VAL B O 1
ATOM 5040 N N . ASN B 1 301 ? -12.988 34.764 7.776 1.00 26.84 301 ASN B N 1
ATOM 5041 C CA . ASN B 1 301 ? -13.411 36.081 8.252 1.00 27.45 301 ASN B CA 1
ATOM 5042 C C . ASN B 1 301 ? -12.961 37.251 7.385 1.00 29.21 301 ASN B C 1
ATOM 5043 O O . ASN B 1 301 ? -13.274 38.405 7.683 1.00 31.14 301 ASN B O 1
ATOM 5048 N N . ALA B 1 302 ? -12.230 36.953 6.317 1.00 27.91 302 ALA B N 1
ATOM 5049 C CA . ALA B 1 302 ? -11.732 37.977 5.410 1.00 26.93 302 ALA B CA 1
ATOM 5050 C C . ALA B 1 302 ? -12.755 39.085 5.169 1.00 26.79 302 ALA B C 1
ATOM 5051 O O . ALA B 1 302 ? -13.859 38.841 4.677 1.00 25.09 302 ALA B O 1
ATOM 5053 N N . GLU B 1 303 ? -12.370 40.306 5.520 1.00 27.75 303 GLU B N 1
ATOM 5054 C CA . GLU B 1 303 ? -13.234 41.464 5.349 1.00 29.52 303 GLU B CA 1
ATOM 5055 C C . GLU B 1 303 ? -14.653 41.235 5.886 1.00 28.17 303 GLU B C 1
ATOM 5056 O O . GLU B 1 303 ? -15.644 41.404 5.173 1.00 26.39 303 GLU B O 1
ATOM 5062 N N . SER B 1 304 ? -14.734 40.840 7.153 1.00 27.14 304 SER B N 1
ATOM 5063 C CA . SER B 1 304 ? -16.013 40.600 7.803 1.00 27.18 304 SER B CA 1
ATOM 5064 C C . SER B 1 304 ? -16.857 39.517 7.140 1.00 27.06 304 SER B C 1
ATOM 5065 O O . SER B 1 304 ? -18.085 39.537 7.259 1.00 26.87 304 SER B O 1
ATOM 5068 N N . GLY B 1 305 ? -16.207 38.591 6.433 1.00 24.90 305 GLY B N 1
ATOM 5069 C CA . GLY B 1 305 ? -16.921 37.498 5.790 1.00 22.05 305 GLY B CA 1
ATOM 5070 C C . GLY B 1 305 ? -17.584 37.758 4.449 1.00 23.64 305 GLY B C 1
ATOM 5071 O O . GLY B 1 305 ? -18.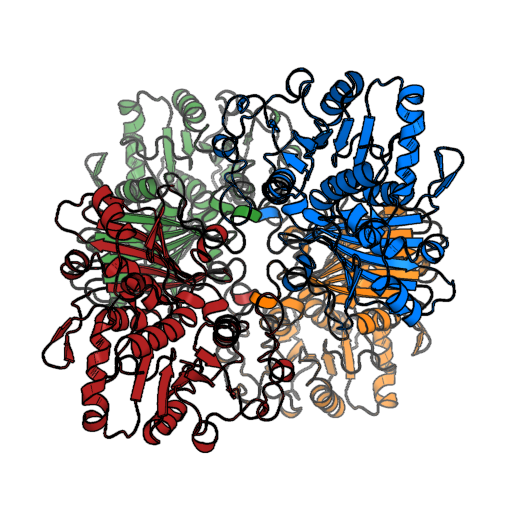386 36.944 3.989 1.00 24.09 305 GLY B O 1
ATOM 5072 N N . MET B 1 306 ? -17.264 38.878 3.809 1.00 24.51 306 MET B N 1
ATOM 5073 C CA . MET B 1 306 ? -17.863 39.185 2.510 1.00 25.17 306 MET B CA 1
ATOM 5074 C C . MET B 1 306 ? -16.920 38.888 1.353 1.00 25.86 306 MET B C 1
ATOM 5075 O O . MET B 1 306 ? -17.358 38.669 0.225 1.00 26.36 306 MET B O 1
ATOM 5080 N N . ALA B 1 307 ? -15.624 38.878 1.628 1.00 25.60 307 ALA B N 1
ATOM 5081 C CA . ALA B 1 307 ? -14.654 38.594 0.580 1.00 26.14 307 ALA B CA 1
ATOM 5082 C C . ALA B 1 307 ? -14.341 37.104 0.569 1.00 26.36 307 ALA B C 1
ATOM 5083 O O . ALA B 1 307 ? -14.268 36.474 1.629 1.00 27.17 307 ALA B O 1
ATOM 5085 N N . VAL B 1 308 ? -14.185 36.534 -0.624 1.00 24.12 308 VAL B N 1
ATOM 5086 C CA . VAL B 1 308 ? -13.846 35.123 -0.725 1.00 23.93 308 VAL B CA 1
ATOM 5087 C C . VAL B 1 308 ? -12.333 35.025 -0.905 1.00 25.29 308 VAL B C 1
ATOM 5088 O O . VAL B 1 308 ? -11.684 35.984 -1.318 1.00 27.28 308 VAL B O 1
ATOM 5092 N N . THR B 1 309 ? -11.766 33.875 -0.576 1.00 24.88 309 THR B N 1
ATOM 5093 C CA . THR B 1 309 ? -10.331 33.708 -0.695 1.00 24.24 309 THR B CA 1
ATOM 5094 C C . THR B 1 309 ? -10.036 32.605 -1.686 1.00 24.70 309 THR B C 1
ATOM 5095 O O . THR B 1 309 ? -10.615 31.524 -1.601 1.00 26.15 309 THR B O 1
ATOM 5099 N N . VAL B 1 310 ? -9.148 32.893 -2.635 1.00 23.53 310 VAL B N 1
ATOM 5100 C CA . VAL B 1 310 ? -8.757 31.925 -3.649 1.00 23.16 310 VAL B CA 1
ATOM 5101 C C . VAL B 1 310 ? -7.258 31.670 -3.538 1.00 23.20 310 VAL B C 1
ATOM 5102 O O . VAL B 1 310 ? -6.476 32.577 -3.234 1.00 22.27 310 VAL B O 1
ATOM 5106 N N . GLY B 1 311 ? -6.865 30.426 -3.780 1.00 23.02 311 GLY B N 1
ATOM 5107 C CA . GLY B 1 311 ? -5.463 30.068 -3.706 1.00 21.75 311 GLY B CA 1
ATOM 5108 C C . GLY B 1 311 ? -5.219 28.825 -4.524 1.00 20.79 311 GLY B C 1
ATOM 5109 O O . GLY B 1 311 ? -6.166 28.232 -5.037 1.00 20.55 311 GLY B O 1
ATOM 5110 N N . ARG B 1 312 ? -3.954 28.436 -4.652 1.00 21.87 312 ARG B N 1
ATOM 5111 C CA . ARG B 1 312 ? -3.579 27.243 -5.407 1.00 20.90 312 ARG B CA 1
ATOM 5112 C C . ARG B 1 312 ? -4.004 27.342 -6.868 1.00 19.20 312 ARG B C 1
ATOM 5113 O O . ARG B 1 312 ? -4.379 26.346 -7.484 1.00 18.04 312 ARG B O 1
ATOM 5121 N N . ILE B 1 313 ? -3.961 28.551 -7.419 1.00 20.74 313 ILE B N 1
ATOM 5122 C CA . ILE B 1 313 ? -4.329 28.754 -8.820 1.00 21.06 313 ILE B CA 1
ATOM 5123 C C . ILE B 1 313 ? -3.200 28.114 -9.647 1.00 22.50 313 ILE B C 1
ATOM 5124 O O . ILE B 1 313 ? -2.043 28.539 -9.592 1.00 20.25 313 ILE B O 1
ATOM 5129 N N . ARG B 1 314 ? -3.549 27.074 -10.397 1.00 22.23 314 ARG B N 1
ATOM 5130 C CA . ARG B 1 314 ? -2.564 26.332 -11.163 1.00 24.06 314 ARG B CA 1
ATOM 5131 C C . ARG B 1 314 ? -3.062 25.948 -12.550 1.00 24.59 314 ARG B C 1
ATOM 5132 O O . ARG B 1 314 ? -4.269 25.860 -12.789 1.00 22.16 314 ARG B O 1
ATOM 5140 N N . HIS B 1 315 ? -2.117 25.710 -13.456 1.00 25.68 315 HIS B N 1
ATOM 5141 C CA . HIS B 1 315 ? -2.444 25.333 -14.824 1.00 27.25 315 HIS B CA 1
ATOM 5142 C C . HIS B 1 315 ? -1.812 24.006 -15.211 1.00 26.95 315 HIS B C 1
ATOM 5143 O O . HIS B 1 315 ? -0.595 23.870 -15.199 1.00 27.93 315 HIS B O 1
ATOM 5150 N N . GLU B 1 316 ? -2.648 23.028 -15.543 1.00 26.48 316 GLU B N 1
ATOM 5151 C CA . GLU B 1 316 ? -2.166 21.723 -15.961 1.00 28.39 316 GLU B CA 1
ATOM 5152 C C . GLU B 1 316 ? -2.788 21.444 -17.321 1.00 29.44 316 GLU B C 1
ATOM 5153 O O . GLU B 1 316 ? -3.619 22.213 -17.802 1.00 30.24 316 GLU B O 1
ATOM 5159 N N . ASN B 1 317 ? -2.391 20.346 -17.945 1.00 30.18 317 ASN B N 1
ATOM 5160 C CA . ASN B 1 317 ? -2.906 20.020 -19.263 1.00 30.58 317 ASN B CA 1
ATOM 5161 C C . ASN B 1 317 ? -4.430 20.056 -19.385 1.00 30.92 317 ASN B C 1
ATOM 5162 O O . ASN B 1 317 ? -5.134 19.232 -18.800 1.00 31.29 317 ASN B O 1
ATOM 5167 N N . ASN B 1 318 ? -4.929 21.016 -20.159 1.00 30.75 318 ASN B N 1
ATOM 5168 C CA . ASN B 1 318 ? -6.364 21.164 -20.394 1.00 32.02 318 ASN B CA 1
ATOM 5169 C C . ASN B 1 318 ? -7.194 21.428 -19.148 1.00 31.26 318 ASN B C 1
ATOM 5170 O O . ASN B 1 318 ? -8.363 21.037 -19.089 1.00 31.45 318 ASN B O 1
ATOM 5175 N N . VAL B 1 319 ? -6.611 22.087 -18.154 1.00 30.29 319 VAL B N 1
ATOM 5176 C CA . VAL B 1 319 ? -7.361 22.368 -16.940 1.00 28.61 319 VAL B CA 1
ATOM 5177 C C . VAL B 1 319 ? -6.801 23.475 -16.071 1.00 27.18 319 VAL B C 1
ATOM 5178 O O . VAL B 1 319 ? -5.602 23.534 -15.795 1.00 27.05 319 VAL B O 1
ATOM 5182 N N . LEU B 1 320 ? -7.698 24.349 -15.639 1.00 24.64 320 LEU B N 1
ATOM 5183 C CA . LEU B 1 320 ? -7.340 25.446 -14.770 1.00 23.02 320 LEU B CA 1
ATOM 5184 C C . LEU B 1 320 ? -7.927 25.067 -13.420 1.00 24.40 320 LEU B C 1
ATOM 5185 O O . LEU B 1 320 ? -9.127 24.811 -13.307 1.00 23.59 320 LEU B O 1
ATOM 5190 N N . ARG B 1 321 ? -7.077 24.998 -12.401 1.00 26.05 321 ARG B N 1
ATOM 5191 C CA . ARG B 1 321 ? -7.539 24.628 -11.070 1.00 24.76 321 ARG B CA 1
ATOM 5192 C C . ARG B 1 321 ? -7.294 25.705 -10.027 1.00 23.70 321 ARG B C 1
ATOM 5193 O O . ARG B 1 321 ? -6.222 26.311 -9.984 1.00 24.42 321 ARG B O 1
ATOM 5201 N N . LEU B 1 322 ? -8.297 25.938 -9.187 1.00 21.60 322 LEU B N 1
ATOM 5202 C CA . LEU B 1 322 ? -8.176 26.920 -8.121 1.00 22.28 322 LEU B CA 1
ATOM 5203 C C . LEU B 1 322 ? -9.055 26.537 -6.929 1.00 23.21 322 LEU B C 1
ATOM 5204 O O . LEU B 1 322 ? -10.099 25.893 -7.084 1.00 23.07 322 LEU B O 1
ATOM 5209 N N . VAL B 1 323 ? -8.616 26.916 -5.734 1.00 22.96 323 VAL B N 1
ATOM 5210 C CA . VAL B 1 323 ? -9.360 26.609 -4.521 1.00 20.61 323 VAL B CA 1
ATOM 5211 C C . VAL B 1 323 ? -9.926 27.906 -3.972 1.00 22.55 323 VAL B C 1
ATOM 5212 O O . VAL B 1 323 ? -9.210 28.912 -3.812 1.00 21.64 323 VAL B O 1
ATOM 5216 N N . VAL B 1 324 ? -11.227 27.880 -3.711 1.00 21.46 324 VAL B N 1
ATOM 5217 C CA . VAL B 1 324 ? -11.929 29.042 -3.202 1.00 21.69 324 VAL B CA 1
ATOM 5218 C C . VAL B 1 324 ? -12.579 28.721 -1.864 1.00 22.02 324 VAL B C 1
ATOM 5219 O O . VAL B 1 324 ? -12.978 27.581 -1.608 1.00 22.54 324 VAL B O 1
ATOM 5223 N N . LEU B 1 325 ? -12.669 29.737 -1.015 1.00 21.60 325 LEU B N 1
ATOM 5224 C CA . LEU B 1 325 ? -13.263 29.605 0.301 1.00 21.21 325 LEU B CA 1
ATOM 5225 C C . LEU B 1 325 ? -14.059 30.869 0.608 1.00 23.48 325 LEU B C 1
ATOM 5226 O O . LEU B 1 325 ? -13.628 31.984 0.288 1.00 23.62 325 LEU B O 1
ATOM 5231 N N . GLY B 1 326 ? -15.229 30.685 1.207 1.00 22.39 326 GLY B N 1
ATOM 5232 C CA . GLY B 1 326 ? -16.064 31.814 1.565 1.00 22.42 326 GLY B CA 1
ATOM 5233 C C . GLY B 1 326 ? -16.895 31.528 2.804 1.00 22.54 326 GLY B C 1
ATOM 5234 O O . GLY B 1 326 ? -17.185 30.370 3.115 1.00 22.32 326 GLY B O 1
ATOM 5235 N N . ASP B 1 327 ? -17.261 32.586 3.522 1.00 22.00 327 ASP B N 1
ATOM 5236 C CA . ASP B 1 327 ? -18.080 32.467 4.722 1.00 20.95 327 ASP B CA 1
ATOM 5237 C C . ASP B 1 327 ? -19.515 32.221 4.254 1.00 20.15 327 ASP B C 1
ATOM 5238 O O . ASP B 1 327 ? -20.150 33.122 3.698 1.00 19.54 327 ASP B O 1
ATOM 5243 N N . ASN B 1 328 ? -20.009 31.004 4.479 1.00 17.60 328 ASN B N 1
ATOM 5244 C CA . ASN B 1 328 ? -21.351 30.608 4.073 1.00 17.09 328 ASN B CA 1
ATOM 5245 C C . ASN B 1 328 ? -22.499 31.355 4.755 1.00 18.68 328 ASN B C 1
ATOM 5246 O O . ASN B 1 328 ? -23.596 31.446 4.203 1.00 19.71 328 ASN B O 1
ATOM 5251 N N . LEU B 1 329 ? -22.255 31.901 5.942 1.00 19.52 329 LEU B N 1
ATOM 5252 C CA . LEU B 1 329 ? -23.293 32.634 6.666 1.00 21.58 329 LEU B CA 1
ATOM 5253 C C . LEU B 1 329 ? -23.403 34.101 6.220 1.00 23.29 329 LEU B C 1
ATOM 5254 O O . LEU B 1 329 ? -24.486 34.691 6.246 1.00 22.91 329 LEU B O 1
ATOM 5259 N N . VAL B 1 330 ? -22.275 34.682 5.823 1.00 22.20 330 VAL B N 1
ATOM 5260 C CA . VAL B 1 330 ? -22.226 36.080 5.411 1.00 22.15 330 VAL B CA 1
ATOM 5261 C C . VAL B 1 330 ? -22.265 36.196 3.888 1.00 23.65 330 VAL B C 1
ATOM 5262 O O . VAL B 1 330 ? -23.316 36.461 3.301 1.00 23.33 330 VAL B O 1
ATOM 5266 N N . ARG B 1 331 ? -21.121 35.984 3.248 1.00 23.38 331 ARG B N 1
ATOM 5267 C CA . ARG B 1 331 ? -21.058 36.044 1.799 1.00 22.31 331 ARG B CA 1
ATOM 5268 C C . ARG B 1 331 ? -22.132 35.151 1.200 1.00 21.86 331 ARG B C 1
ATOM 5269 O O . ARG B 1 331 ? -22.732 35.478 0.175 1.00 23.36 331 ARG B O 1
ATOM 5277 N N . GLY B 1 332 ? -22.367 34.016 1.840 1.00 18.83 332 GLY B N 1
ATOM 5278 C CA . GLY B 1 332 ? -23.347 33.082 1.325 1.00 17.94 332 GLY B CA 1
ATOM 5279 C C . GLY B 1 332 ? -24.798 33.331 1.667 1.00 17.48 332 GLY B C 1
ATOM 5280 O O . GLY B 1 332 ? -25.666 32.632 1.153 1.00 15.76 332 GLY B O 1
ATOM 5281 N N . ALA B 1 333 ? -25.087 34.317 2.514 1.00 19.94 333 ALA B N 1
ATOM 5282 C CA . ALA B 1 333 ? -26.479 34.568 2.881 1.00 20.93 333 ALA B CA 1
ATOM 5283 C C . ALA B 1 333 ? -26.776 35.943 3.470 1.00 22.24 333 ALA B C 1
ATOM 5284 O O . ALA B 1 333 ? -27.292 36.819 2.781 1.00 22.38 333 ALA B O 1
ATOM 5286 N N . ALA B 1 334 ? -26.467 36.115 4.753 1.00 21.57 334 ALA B N 1
ATOM 5287 C CA . ALA B 1 334 ? -26.726 37.362 5.457 1.00 21.60 334 ALA B CA 1
ATOM 5288 C C . ALA B 1 334 ? -26.159 38.581 4.749 1.00 22.97 334 ALA B C 1
ATOM 5289 O O . ALA B 1 334 ? -26.875 39.545 4.488 1.00 23.08 334 ALA B O 1
ATOM 5291 N N . GLY B 1 335 ? -24.868 38.532 4.448 1.00 23.55 335 GLY B N 1
ATOM 5292 C CA . GLY B 1 335 ? -24.212 39.647 3.793 1.00 23.50 335 GLY B CA 1
ATOM 5293 C C . GLY B 1 335 ? -24.703 39.998 2.399 1.00 24.13 335 GLY B C 1
ATOM 5294 O O . GLY B 1 335 ? -24.750 41.176 2.050 1.00 23.86 335 GLY B O 1
ATOM 5295 N N . ILE B 1 336 ? -25.066 39.007 1.591 1.00 23.92 336 ILE B N 1
ATOM 5296 C CA . ILE B 1 336 ? -25.538 39.324 0.249 1.00 25.97 336 ILE B CA 1
ATOM 5297 C C . ILE B 1 336 ? -26.983 39.798 0.220 1.00 25.75 336 ILE B C 1
ATOM 5298 O O . ILE B 1 336 ? -27.382 40.513 -0.703 1.00 26.64 336 ILE B O 1
ATOM 5303 N N . THR B 1 337 ? -27.776 39.413 1.213 1.00 24.73 337 THR B N 1
ATOM 5304 C CA . THR B 1 337 ? -29.160 39.875 1.231 1.00 23.08 337 THR B CA 1
ATOM 5305 C C . THR B 1 337 ? -29.122 41.367 1.542 1.00 22.78 337 THR B C 1
ATOM 5306 O O . THR B 1 337 ? -29.742 42.174 0.856 1.00 22.60 337 THR B O 1
ATOM 5310 N N . ILE B 1 338 ? -28.365 41.728 2.569 1.00 21.95 338 ILE B N 1
ATOM 5311 C CA . ILE B 1 338 ? -28.258 43.120 2.969 1.00 22.33 338 ILE B CA 1
ATOM 5312 C C . ILE B 1 338 ? -27.599 43.982 1.890 1.00 24.19 338 ILE B C 1
ATOM 5313 O O . ILE B 1 338 ? -28.034 45.107 1.624 1.00 23.49 338 ILE B O 1
ATOM 5318 N N . LEU B 1 339 ? -26.551 43.449 1.271 1.00 24.89 339 LEU B N 1
ATOM 5319 C CA . LEU B 1 339 ? -25.842 44.171 0.223 1.00 25.22 339 LEU B CA 1
ATOM 5320 C C . LEU B 1 339 ? -26.790 44.392 -0.957 1.00 24.49 339 LEU B C 1
ATOM 5321 O O . LEU B 1 339 ? -26.737 45.429 -1.618 1.00 23.83 339 LEU B O 1
ATOM 5326 N N . THR B 1 340 ? -27.653 43.412 -1.220 1.00 23.33 340 THR B N 1
ATOM 5327 C CA . THR B 1 340 ? -28.614 43.513 -2.317 1.00 23.79 340 THR B CA 1
ATOM 5328 C C . THR B 1 340 ? -29.563 44.685 -2.094 1.00 27.05 340 THR B C 1
ATOM 5329 O O . THR B 1 340 ? -29.907 45.409 -3.034 1.00 29.31 340 THR B O 1
ATOM 5333 N N . VAL B 1 341 ? -29.991 44.863 -0.848 1.00 27.55 341 VAL B N 1
ATOM 5334 C CA . VAL B 1 341 ? -30.892 45.952 -0.496 1.00 28.60 341 VAL B CA 1
ATOM 5335 C C . VAL B 1 341 ? -30.159 47.275 -0.706 1.00 30.33 341 VAL B C 1
ATOM 5336 O O . VAL B 1 341 ? -30.741 48.250 -1.181 1.00 29.05 341 VAL B O 1
ATOM 5340 N N . GLU B 1 342 ? -28.874 47.292 -0.356 1.00 31.11 342 GLU B N 1
ATOM 5341 C CA . GLU B 1 342 ? -28.043 48.484 -0.513 1.00 31.18 342 GLU B CA 1
ATOM 5342 C C . GLU B 1 342 ? -27.931 48.878 -1.985 1.00 31.42 342 GLU B C 1
ATOM 5343 O O . GLU B 1 342 ? -28.046 50.053 -2.332 1.00 31.69 342 GLU B O 1
ATOM 5349 N N . VAL B 1 343 ? -27.714 47.894 -2.851 1.00 30.54 343 VAL B N 1
ATOM 5350 C CA . VAL B 1 343 ? -27.613 48.161 -4.274 1.00 30.47 343 VAL B CA 1
ATOM 5351 C C . VAL B 1 343 ? -28.965 48.694 -4.747 1.00 32.39 343 VAL B C 1
ATOM 5352 O O . VAL B 1 343 ? -29.033 49.692 -5.468 1.00 31.57 343 VAL B O 1
ATOM 5356 N N . MET B 1 344 ? -30.039 48.024 -4.334 1.00 32.55 344 MET B N 1
ATOM 5357 C CA . MET B 1 344 ? -31.383 48.436 -4.719 1.00 33.43 344 MET B CA 1
ATOM 5358 C C . MET B 1 344 ? -31.628 49.902 -4.379 1.00 35.14 344 MET B C 1
ATOM 5359 O O . MET B 1 344 ? -32.242 50.628 -5.158 1.00 36.16 344 MET B O 1
ATOM 5364 N N . LYS B 1 345 ? -31.142 50.335 -3.219 1.00 36.47 345 LYS B N 1
ATOM 5365 C CA . LYS B 1 345 ? -31.297 51.721 -2.787 1.00 38.88 345 LYS B CA 1
ATOM 5366 C C . LYS B 1 345 ? -30.502 52.620 -3.724 1.00 40.27 345 LYS B C 1
ATOM 5367 O O . LYS B 1 345 ? -30.987 53.661 -4.168 1.00 41.72 345 LYS B O 1
ATOM 5373 N N . GLU B 1 346 ? -29.280 52.192 -4.024 1.00 40.38 346 GLU B N 1
ATOM 5374 C CA . GLU B 1 346 ? -28.369 52.921 -4.896 1.00 40.56 346 GLU B CA 1
ATOM 5375 C C . GLU B 1 346 ? -28.897 53.106 -6.318 1.00 40.59 346 GLU B C 1
ATOM 5376 O O . GLU B 1 346 ? -28.774 54.182 -6.894 1.00 40.77 346 GLU B O 1
ATOM 5382 N N . LEU B 1 347 ? -29.484 52.057 -6.882 1.00 40.64 347 LEU B N 1
ATOM 5383 C CA . LEU B 1 347 ? -29.990 52.121 -8.245 1.00 40.98 347 LEU B CA 1
ATOM 5384 C C . LEU B 1 347 ? -31.368 52.756 -8.371 1.00 42.08 347 LEU B C 1
ATOM 5385 O O . LEU B 1 347 ? -31.892 52.894 -9.473 1.00 42.90 347 LEU B O 1
ATOM 5390 N N . GLY B 1 348 ? -31.961 53.130 -7.244 1.00 43.12 348 GLY B N 1
ATOM 5391 C CA . GLY B 1 348 ? -33.266 53.757 -7.293 1.00 43.94 348 GLY B CA 1
ATOM 5392 C C . GLY B 1 348 ? -34.461 52.863 -7.022 1.00 44.38 348 GLY B C 1
ATOM 5393 O O . GLY B 1 348 ? -35.544 53.375 -6.743 1.00 45.36 348 GLY B O 1
ATOM 5394 N N . TYR B 1 349 ? -34.295 51.544 -7.107 1.00 43.77 349 TYR B N 1
ATOM 5395 C CA . TYR B 1 349 ? -35.418 50.649 -6.837 1.00 43.63 349 TYR B CA 1
ATOM 5396 C C . TYR B 1 349 ? -35.868 50.864 -5.396 1.00 44.63 349 TYR B C 1
ATOM 5397 O O . TYR B 1 349 ? -36.925 50.380 -4.993 1.00 43.45 349 TYR B O 1
ATOM 5406 N N . ILE B 1 350 ? -35.047 51.593 -4.637 1.00 45.92 350 ILE B N 1
ATOM 5407 C CA . ILE B 1 350 ? -35.295 51.915 -3.231 1.00 48.91 350 ILE B CA 1
ATOM 5408 C C . ILE B 1 350 ? -35.695 50.707 -2.377 1.00 49.51 350 ILE B C 1
ATOM 5409 O O . ILE B 1 350 ? -36.894 50.371 -2.329 1.00 50.98 350 ILE B O 1
ATOM 5415 N N . ALA C 1 2 ? 0.599 60.615 26.453 1.00 66.77 2 ALA C N 1
ATOM 5416 C CA . ALA C 1 2 ? 1.055 59.270 26.914 1.00 66.26 2 ALA C CA 1
ATOM 5417 C C . ALA C 1 2 ? 2.575 59.238 27.052 1.00 65.67 2 ALA C C 1
ATOM 5418 O O . ALA C 1 2 ? 3.294 59.656 26.144 1.00 66.40 2 ALA C O 1
ATOM 5420 N N . ASP C 1 3 ? 3.057 58.744 28.191 1.00 63.65 3 ASP C N 1
ATOM 5421 C CA . ASP C 1 3 ? 4.490 58.658 28.448 1.00 60.80 3 ASP C CA 1
ATOM 5422 C C . ASP C 1 3 ? 5.016 57.281 28.039 1.00 58.50 3 ASP C C 1
ATOM 5423 O O . ASP C 1 3 ? 4.825 56.292 28.749 1.00 58.76 3 ASP C O 1
ATOM 5428 N N . LYS C 1 4 ? 5.684 57.240 26.888 1.00 55.20 4 LYS C N 1
ATOM 5429 C CA . LYS C 1 4 ? 6.234 56.015 26.310 1.00 50.69 4 LYS C CA 1
ATOM 5430 C C . LYS C 1 4 ? 7.153 55.160 27.176 1.00 46.96 4 LYS C C 1
ATOM 5431 O O . LYS C 1 4 ? 7.949 55.667 27.962 1.00 45.53 4 LYS C O 1
ATOM 5437 N N . ILE C 1 5 ? 7.031 53.847 27.003 1.00 43.61 5 ILE C N 1
ATOM 5438 C CA . ILE C 1 5 ? 7.860 52.867 27.696 1.00 39.93 5 ILE C CA 1
ATOM 5439 C C . ILE C 1 5 ? 8.333 51.900 26.611 1.00 37.33 5 ILE C C 1
ATOM 5440 O O . ILE C 1 5 ? 7.534 51.175 26.022 1.00 35.42 5 ILE C O 1
ATOM 5445 N N . LYS C 1 6 ? 9.630 51.899 26.342 1.00 36.01 6 LYS C N 1
ATOM 5446 C CA . LYS C 1 6 ? 10.184 51.030 25.313 1.00 34.84 6 LYS C CA 1
ATOM 5447 C C . LYS C 1 6 ? 10.481 49.636 25.846 1.00 32.29 6 LYS C C 1
ATOM 5448 O O . LYS C 1 6 ? 11.255 49.474 26.792 1.00 31.22 6 LYS C O 1
ATOM 5454 N N . VAL C 1 7 ? 9.861 48.629 25.234 1.00 29.42 7 VAL C N 1
ATOM 5455 C CA . VAL C 1 7 ? 10.052 47.245 25.659 1.00 25.86 7 VAL C CA 1
ATOM 5456 C C . VAL C 1 7 ? 10.532 46.320 24.549 1.00 25.75 7 VAL C C 1
ATOM 5457 O O . VAL C 1 7 ? 10.492 46.660 23.370 1.00 25.00 7 VAL C O 1
ATOM 5461 N N . SER C 1 8 ? 11.001 45.144 24.949 1.00 25.11 8 SER C N 1
ATOM 5462 C CA . SER C 1 8 ? 11.441 44.129 24.006 1.00 23.75 8 SER C CA 1
ATOM 5463 C C . SER C 1 8 ? 10.692 42.877 24.437 1.00 24.44 8 SER C C 1
ATOM 5464 O O . SER C 1 8 ? 10.236 42.789 25.577 1.00 24.05 8 SER C O 1
ATOM 5467 N N . LEU C 1 9 ? 10.544 41.916 23.535 1.00 23.75 9 LEU C N 1
ATOM 5468 C CA . LEU C 1 9 ? 9.838 40.694 23.876 1.00 22.52 9 LEU C CA 1
ATOM 5469 C C . LEU C 1 9 ? 10.631 39.445 23.518 1.00 23.92 9 LEU C C 1
ATOM 5470 O O . LEU C 1 9 ? 11.007 39.247 22.364 1.00 23.08 9 LEU C O 1
ATOM 5475 N N . LEU C 1 10 ? 10.883 38.613 24.523 1.00 23.09 10 LEU C N 1
ATOM 5476 C CA . LEU C 1 10 ? 11.599 37.361 24.340 1.00 22.14 10 LEU C CA 1
ATOM 5477 C C . LEU C 1 10 ? 10.536 36.294 24.067 1.00 22.69 10 LEU C C 1
ATOM 5478 O O . LEU C 1 10 ? 9.499 36.274 24.728 1.00 22.09 10 LEU C O 1
ATOM 5483 N N . GLY C 1 11 ? 10.784 35.427 23.085 1.00 21.72 11 GLY C N 1
ATOM 5484 C CA . GLY C 1 11 ? 9.822 34.394 22.738 1.00 21.75 11 GLY C CA 1
ATOM 5485 C C . GLY C 1 11 ? 8.659 34.944 21.924 1.00 22.61 11 GLY C C 1
ATOM 5486 O O . GLY C 1 11 ? 7.552 34.408 21.966 1.00 24.06 11 GLY C O 1
ATOM 5487 N N . SER C 1 12 ? 8.920 36.011 21.172 1.00 22.08 12 SER C N 1
ATOM 5488 C CA . SER C 1 12 ? 7.914 36.687 20.346 1.00 21.67 12 SER C CA 1
ATOM 5489 C C . SER C 1 12 ? 7.211 35.812 19.314 1.00 22.73 12 SER C C 1
ATOM 5490 O O . SER C 1 12 ? 6.154 36.172 18.795 1.00 22.46 12 SER C O 1
ATOM 5493 N N . THR C 1 13 ? 7.803 34.661 19.034 1.00 24.81 13 THR C N 1
ATOM 5494 C CA . THR C 1 13 ? 7.305 33.719 18.040 1.00 25.16 13 THR C CA 1
ATOM 5495 C C . THR C 1 13 ? 6.259 32.681 18.472 1.00 25.42 13 THR C C 1
ATOM 5496 O O . THR C 1 13 ? 5.457 32.237 17.651 1.00 25.47 13 THR C O 1
ATOM 5500 N N . GLY C 1 14 ? 6.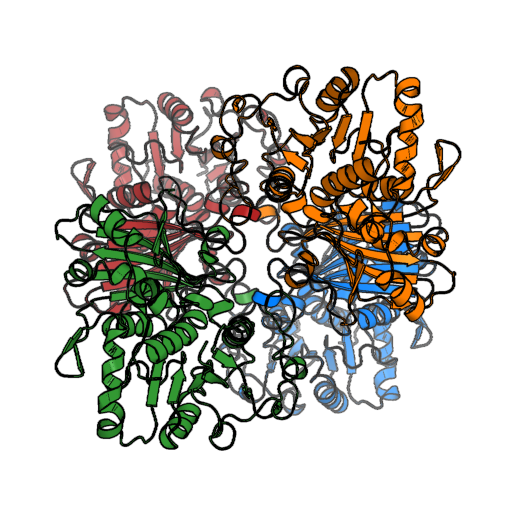266 32.285 19.741 1.00 26.30 14 GLY C N 1
ATOM 5501 C CA . GLY C 1 14 ? 5.288 31.312 20.213 1.00 26.36 14 GLY C CA 1
ATOM 5502 C C . GLY C 1 14 ? 3.877 31.883 20.273 1.00 25.71 14 GLY C C 1
ATOM 5503 O O . GLY C 1 14 ? 3.671 33.066 19.971 1.00 23.90 14 GLY C O 1
ATOM 5504 N N . MET C 1 15 ? 2.901 31.058 20.660 1.00 25.70 15 MET C N 1
ATOM 5505 C CA . MET C 1 15 ? 1.509 31.520 20.741 1.00 26.50 15 MET C CA 1
ATOM 5506 C C . MET C 1 15 ? 1.339 32.713 21.675 1.00 25.85 15 MET C C 1
ATOM 5507 O O . MET C 1 15 ? 0.767 33.733 21.296 1.00 26.83 15 MET C O 1
ATOM 5512 N N . VAL C 1 16 ? 1.825 32.579 22.901 1.00 25.48 16 VAL C N 1
ATOM 5513 C CA . VAL C 1 16 ? 1.707 33.662 23.862 1.00 24.75 16 VAL C CA 1
ATOM 5514 C C . VAL C 1 16 ? 2.421 34.906 23.340 1.00 24.24 16 VAL C C 1
ATOM 5515 O O . VAL C 1 16 ? 1.928 36.024 23.501 1.00 24.42 16 VAL C O 1
ATOM 5519 N N . GLY C 1 17 ? 3.572 34.703 22.701 1.00 23.05 17 GLY C N 1
ATOM 5520 C CA . GLY C 1 17 ? 4.337 35.814 22.160 1.00 20.42 17 GLY C CA 1
ATOM 5521 C C . GLY C 1 17 ? 3.614 36.558 21.043 1.00 21.01 17 GLY C C 1
ATOM 5522 O O . GLY C 1 17 ? 3.644 37.792 20.989 1.00 17.91 17 GLY C O 1
ATOM 5523 N N . GLN C 1 18 ? 2.970 35.817 20.145 1.00 20.05 18 GLN C N 1
ATOM 5524 C CA . GLN C 1 18 ? 2.243 36.446 19.048 1.00 22.00 18 GLN C CA 1
ATOM 5525 C C . GLN C 1 18 ? 1.050 37.189 19.622 1.00 23.70 18 GLN C C 1
ATOM 5526 O O . GLN C 1 18 ? 0.602 38.185 19.059 1.00 24.46 18 GLN C O 1
ATOM 5532 N N . LYS C 1 19 ? 0.547 36.706 20.756 1.00 24.32 19 LYS C N 1
ATOM 5533 C CA . LYS C 1 19 ? -0.582 37.351 21.413 1.00 23.76 19 LYS C CA 1
ATOM 5534 C C . LYS C 1 19 ? -0.113 38.710 21.915 1.00 22.59 19 LYS C C 1
ATOM 5535 O O . LYS C 1 19 ? -0.773 39.727 21.697 1.00 21.24 19 LYS C O 1
ATOM 5541 N N . MET C 1 20 ? 1.034 38.724 22.587 1.00 20.78 20 MET C N 1
ATOM 5542 C CA . MET C 1 20 ? 1.568 39.974 23.114 1.00 21.81 20 MET C CA 1
ATOM 5543 C C . MET C 1 20 ? 1.911 40.948 21.996 1.00 22.61 20 MET C C 1
ATOM 5544 O O . MET C 1 20 ? 1.599 42.137 22.089 1.00 22.01 20 MET C O 1
ATOM 5549 N N . VAL C 1 21 ? 2.557 40.443 20.947 1.00 21.74 21 VAL C N 1
ATOM 5550 C CA . VAL C 1 21 ? 2.910 41.279 19.811 1.00 23.38 21 VAL C CA 1
ATOM 5551 C C . VAL C 1 21 ? 1.640 41.977 19.350 1.00 24.80 21 VAL C C 1
ATOM 5552 O O . VAL C 1 21 ? 1.633 43.179 19.100 1.00 24.62 21 VAL C O 1
ATOM 5556 N N . LYS C 1 22 ? 0.565 41.201 19.265 1.00 26.68 22 LYS C N 1
ATOM 5557 C CA . LYS C 1 22 ? -0.733 41.697 18.830 1.00 28.73 22 LYS C CA 1
ATOM 5558 C C . LYS C 1 22 ? -1.270 42.777 19.764 1.00 29.62 22 LYS C C 1
ATOM 5559 O O . LYS C 1 22 ? -1.774 43.809 19.314 1.00 28.55 22 LYS C O 1
ATOM 5565 N N . MET C 1 23 ? -1.137 42.551 21.066 1.00 30.28 23 MET C N 1
ATOM 5566 C CA . MET C 1 23 ? -1.625 43.504 22.054 1.00 29.36 23 MET C CA 1
ATOM 5567 C C . MET C 1 23 ? -0.742 44.748 22.200 1.00 30.12 23 MET C C 1
ATOM 5568 O O . MET C 1 23 ? -1.239 45.829 22.511 1.00 30.92 23 MET C O 1
ATOM 5573 N N . LEU C 1 24 ? 0.558 44.600 21.959 1.00 29.68 24 LEU C N 1
ATOM 5574 C CA . LEU C 1 24 ? 1.495 45.716 22.087 1.00 29.22 24 LEU C CA 1
ATOM 5575 C C . LEU C 1 24 ? 1.544 46.657 20.880 1.00 31.83 24 LEU C C 1
ATOM 5576 O O . LEU C 1 24 ? 1.906 47.830 21.011 1.00 30.85 24 LEU C O 1
ATOM 5581 N N . ALA C 1 25 ? 1.194 46.141 19.706 1.00 33.14 25 ALA C N 1
ATOM 5582 C CA . ALA C 1 25 ? 1.212 46.943 18.489 1.00 34.75 25 ALA C CA 1
ATOM 5583 C C . ALA C 1 25 ? 0.313 48.171 18.630 1.00 36.26 25 ALA C C 1
ATOM 5584 O O . ALA C 1 25 ? 0.682 49.278 18.236 1.00 35.90 25 ALA C O 1
ATOM 5586 N N . LYS C 1 26 ? -0.861 47.961 19.212 1.00 37.27 26 LYS C N 1
ATOM 5587 C CA . LYS C 1 26 ? -1.836 49.021 19.406 1.00 38.79 26 LYS C CA 1
ATOM 5588 C C . LYS C 1 26 ? -1.791 49.685 20.784 1.00 38.76 26 LYS C C 1
ATOM 5589 O O . LYS C 1 26 ? -2.633 50.537 21.082 1.00 38.87 26 LYS C O 1
ATOM 5595 N N . HIS C 1 27 ? -0.821 49.321 21.620 1.00 37.56 27 HIS C N 1
ATOM 5596 C CA . HIS C 1 27 ? -0.756 49.897 22.961 1.00 36.16 27 HIS C CA 1
ATOM 5597 C C . HIS C 1 27 ? -0.450 51.391 22.989 1.00 36.40 27 HIS C C 1
ATOM 5598 O O . HIS C 1 27 ? 0.452 51.867 22.305 1.00 37.97 27 HIS C O 1
ATOM 5605 N N . PRO C 1 28 ? -1.197 52.145 23.812 1.00 36.66 28 PRO C N 1
ATOM 5606 C CA . PRO C 1 28 ? -1.077 53.596 23.995 1.00 35.22 28 PRO C CA 1
ATOM 5607 C C . PRO C 1 28 ? 0.315 54.136 24.316 1.00 35.05 28 PRO C C 1
ATOM 5608 O O . PRO C 1 28 ? 0.733 55.136 23.745 1.00 36.48 28 PRO C O 1
ATOM 5612 N N . TYR C 1 29 ? 1.034 53.494 25.231 1.00 36.00 29 TYR C N 1
ATOM 5613 C CA . TYR C 1 29 ? 2.362 53.985 25.594 1.00 34.38 29 TYR C CA 1
ATOM 5614 C C . TYR C 1 29 ? 3.472 52.941 25.693 1.00 33.34 29 TYR C C 1
ATOM 5615 O O . TYR C 1 29 ? 4.636 53.284 25.904 1.00 31.45 29 TYR C O 1
ATOM 5624 N N . LEU C 1 30 ? 3.117 51.671 25.558 1.00 32.63 30 LEU C N 1
ATOM 5625 C CA . LEU C 1 30 ? 4.113 50.613 25.617 1.00 33.09 30 LEU C CA 1
ATOM 5626 C C . LEU C 1 30 ? 4.595 50.385 24.186 1.00 33.08 30 LEU C C 1
ATOM 5627 O O . LEU C 1 30 ? 3.850 49.899 23.336 1.00 32.02 30 LEU C O 1
ATOM 5632 N N . GLU C 1 31 ? 5.845 50.752 23.929 1.00 32.02 31 GLU C N 1
ATOM 5633 C CA . GLU C 1 31 ? 6.421 50.625 22.601 1.00 32.87 31 GLU C CA 1
ATOM 5634 C C . GLU C 1 31 ? 7.286 49.385 22.390 1.00 30.73 31 GLU C C 1
ATOM 5635 O O . GLU C 1 31 ? 8.408 49.304 22.890 1.00 29.71 31 GLU C O 1
ATOM 5641 N N . LEU C 1 32 ? 6.757 48.422 21.642 1.00 28.10 32 LEU C N 1
ATOM 5642 C CA . LEU C 1 32 ? 7.489 47.198 21.344 1.00 26.46 32 LEU C CA 1
ATOM 5643 C C . LEU C 1 32 ? 8.551 47.547 20.308 1.00 26.61 32 LEU C C 1
ATOM 5644 O O . LEU C 1 32 ? 8.268 47.585 19.106 1.00 24.92 32 LEU C O 1
ATOM 5649 N N . VAL C 1 33 ? 9.769 47.809 20.775 1.00 25.36 33 VAL C N 1
ATOM 5650 C CA . VAL C 1 33 ? 10.855 48.193 19.880 1.00 26.12 33 VAL C CA 1
ATOM 5651 C C . VAL C 1 33 ? 11.770 47.070 19.398 1.00 25.39 33 VAL C C 1
ATOM 5652 O O . VAL C 1 33 ? 12.520 47.250 18.441 1.00 22.27 33 VAL C O 1
ATOM 5656 N N . LYS C 1 34 ? 11.712 45.918 20.057 1.00 26.50 34 LYS C N 1
ATOM 5657 C CA . LYS C 1 34 ? 12.541 44.778 19.666 1.00 25.57 34 LYS C CA 1
ATOM 5658 C C . LYS C 1 34 ? 11.826 43.468 19.965 1.00 26.48 34 LYS C C 1
ATOM 5659 O O . LYS C 1 34 ? 11.056 43.370 20.920 1.00 28.39 34 LYS C O 1
ATOM 5665 N N . VAL C 1 35 ? 12.082 42.462 19.141 1.00 25.72 35 VAL C N 1
ATOM 5666 C CA . VAL C 1 35 ? 11.481 41.150 19.322 1.00 25.24 35 VAL C CA 1
ATOM 5667 C C . VAL C 1 35 ? 12.586 40.111 19.194 1.00 25.46 35 VAL C C 1
ATOM 5668 O O . VAL C 1 35 ? 13.508 40.270 18.397 1.00 26.95 35 VAL C O 1
ATOM 5672 N N . SER C 1 36 ? 12.500 39.054 19.992 1.00 24.52 36 SER C N 1
ATOM 5673 C CA . SER C 1 36 ? 13.514 38.015 19.979 1.00 22.39 36 SER C CA 1
ATOM 5674 C C . SER C 1 36 ? 12.898 36.651 19.742 1.00 22.47 36 SER C C 1
ATOM 5675 O O . SER C 1 36 ? 11.698 36.460 19.923 1.00 20.73 36 SER C O 1
ATOM 5678 N N . ALA C 1 37 ? 13.738 35.710 19.332 1.00 23.87 37 ALA C N 1
ATOM 5679 C CA . ALA C 1 37 ? 13.325 34.337 19.066 1.00 25.63 37 ALA C CA 1
ATOM 5680 C C . ALA C 1 37 ? 14.598 33.493 19.019 1.00 26.87 37 ALA C C 1
ATOM 5681 O O . ALA C 1 37 ? 15.682 33.999 19.313 1.00 27.81 37 ALA C O 1
ATOM 5683 N N . SER C 1 38 ? 14.468 32.221 18.644 1.00 27.88 38 SER C N 1
ATOM 5684 C CA . SER C 1 38 ? 15.615 31.309 18.568 1.00 28.58 38 SER C CA 1
ATOM 5685 C C . SER C 1 38 ? 16.778 31.865 17.736 1.00 28.64 38 SER C C 1
ATOM 5686 O O . SER C 1 38 ? 16.579 32.667 16.824 1.00 28.68 38 SER C O 1
ATOM 5689 N N . PRO C 1 39 ? 18.009 31.424 18.038 1.00 28.08 39 PRO C N 1
ATOM 5690 C CA . PRO C 1 39 ? 19.235 31.848 17.357 1.00 27.79 39 PRO C CA 1
ATOM 5691 C C . PRO C 1 39 ? 19.245 31.810 15.826 1.00 28.33 39 PRO C C 1
ATOM 5692 O O . PRO C 1 39 ? 19.753 32.732 15.190 1.00 29.24 39 PRO C O 1
ATOM 5696 N N . SER C 1 40 ? 18.696 30.754 15.235 1.00 27.85 40 SER C N 1
ATOM 5697 C CA . SER C 1 40 ? 18.689 30.627 13.782 1.00 28.64 40 SER C CA 1
ATOM 5698 C C . SER C 1 40 ? 17.752 31.615 13.084 1.00 29.23 40 SER C C 1
ATOM 5699 O O . SER C 1 40 ? 17.757 31.719 11.857 1.00 29.42 40 SER C O 1
ATOM 5702 N N . LYS C 1 41 ? 16.954 32.336 13.864 1.00 28.48 41 LYS C N 1
ATOM 5703 C CA . LYS C 1 41 ? 16.014 33.304 13.317 1.00 28.48 41 LYS C CA 1
ATOM 5704 C C . LYS C 1 41 ? 16.559 34.723 13.416 1.00 27.90 41 LYS C C 1
ATOM 5705 O O . LYS C 1 41 ? 16.119 35.620 12.696 1.00 26.28 41 LYS C O 1
ATOM 5711 N N . ILE C 1 42 ? 17.519 34.919 14.312 1.00 27.02 42 ILE C N 1
ATOM 5712 C CA . ILE C 1 42 ? 18.122 36.229 14.523 1.00 26.74 42 ILE C CA 1
ATOM 5713 C C . ILE C 1 42 ? 18.624 36.883 13.225 1.00 27.19 42 ILE C C 1
ATOM 5714 O O . ILE C 1 42 ? 19.262 36.237 12.392 1.00 27.04 42 ILE C O 1
ATOM 5719 N N . GLY C 1 43 ? 18.332 38.169 13.060 1.00 27.06 43 GLY C N 1
ATOM 5720 C CA . GLY C 1 43 ? 18.767 38.871 11.865 1.00 28.92 43 GLY C CA 1
ATOM 5721 C C . GLY C 1 43 ? 17.702 38.928 10.787 1.00 29.34 43 GLY C C 1
ATOM 5722 O O . GLY C 1 43 ? 17.798 39.725 9.852 1.00 31.83 43 GLY C O 1
ATOM 5723 N N . LYS C 1 44 ? 16.695 38.070 10.907 1.00 27.95 44 LYS C N 1
ATOM 5724 C CA . LYS C 1 44 ? 15.593 38.031 9.956 1.00 28.37 44 LYS C CA 1
ATOM 5725 C C . LYS C 1 44 ? 14.511 38.985 10.444 1.00 28.11 44 LYS C C 1
ATOM 5726 O O . LYS C 1 44 ? 14.508 39.384 11.611 1.00 27.91 44 LYS C O 1
ATOM 5732 N N . LYS C 1 45 ? 13.595 39.345 9.552 1.00 25.51 45 LYS C N 1
ATOM 5733 C CA . LYS C 1 45 ? 12.484 40.207 9.928 1.00 26.62 45 LYS C CA 1
ATOM 5734 C C . LYS C 1 45 ? 11.459 39.321 10.620 1.00 25.92 45 LYS C C 1
ATOM 5735 O O . LYS C 1 45 ? 11.347 38.133 10.307 1.00 24.78 45 LYS C O 1
ATOM 5741 N N . TYR C 1 46 ? 10.718 39.893 11.564 1.00 25.46 46 TYR C N 1
ATOM 5742 C CA . TYR C 1 46 ? 9.697 39.139 12.282 1.00 24.40 46 TYR C CA 1
ATOM 5743 C C . TYR C 1 46 ? 8.779 38.416 11.300 1.00 25.42 46 TYR C C 1
ATOM 5744 O O . TYR C 1 46 ? 8.542 37.216 11.440 1.00 27.27 46 TYR C O 1
ATOM 5753 N N . LYS C 1 47 ? 8.270 39.132 10.301 1.00 24.24 47 LYS C N 1
ATOM 5754 C CA . LYS C 1 47 ? 7.369 38.510 9.330 1.00 27.44 47 LYS C CA 1
ATOM 5755 C C . LYS C 1 47 ? 7.961 37.280 8.641 1.00 26.98 47 LYS C C 1
ATOM 5756 O O . LYS C 1 47 ? 7.228 36.361 8.273 1.00 26.03 47 LYS C O 1
ATOM 5762 N N . ASP C 1 48 ? 9.282 37.259 8.478 1.00 27.66 48 ASP C N 1
ATOM 5763 C CA . ASP C 1 48 ? 9.953 36.135 7.828 1.00 28.54 48 ASP C CA 1
ATOM 5764 C C . ASP C 1 48 ? 10.391 35.026 8.778 1.00 29.02 48 ASP C C 1
ATOM 5765 O O . ASP C 1 48 ? 10.810 33.967 8.322 1.00 30.78 48 ASP C O 1
ATOM 5770 N N . ALA C 1 49 ? 10.314 35.257 10.084 1.00 27.59 49 ALA C N 1
ATOM 5771 C CA . ALA C 1 49 ? 10.749 34.245 11.041 1.00 27.56 49 ALA C CA 1
ATOM 5772 C C . ALA C 1 49 ? 9.605 33.579 11.784 1.00 28.10 49 ALA C C 1
ATOM 5773 O O . ALA C 1 49 ? 9.744 32.462 12.274 1.00 29.31 49 ALA C O 1
ATOM 5775 N N . VAL C 1 50 ? 8.473 34.267 11.855 1.00 28.17 50 VAL C N 1
ATOM 5776 C CA . VAL C 1 50 ? 7.311 33.767 12.565 1.00 27.35 50 VAL C CA 1
ATOM 5777 C C . VAL C 1 50 ? 6.333 32.995 11.693 1.00 29.54 50 VAL C C 1
ATOM 5778 O O . VAL C 1 50 ? 6.179 33.270 10.503 1.00 28.19 50 VAL C O 1
ATOM 5782 N N . LYS C 1 51 ? 5.676 32.021 12.311 1.00 30.58 51 LYS C N 1
ATOM 5783 C CA . LYS C 1 51 ? 4.644 31.246 11.652 1.00 32.67 51 LYS C CA 1
ATOM 5784 C C . LYS C 1 51 ? 3.395 31.846 12.288 1.00 32.89 51 LYS C C 1
ATOM 5785 O O . LYS C 1 51 ? 2.860 31.304 13.263 1.00 32.43 51 LYS C O 1
ATOM 5791 N N . TRP C 1 52 ? 2.965 32.991 11.756 1.00 31.18 52 TRP C N 1
ATOM 5792 C CA . TRP C 1 52 ? 1.806 33.707 12.280 1.00 31.56 52 TRP C CA 1
ATOM 5793 C C . TRP C 1 52 ? 0.608 32.779 12.434 1.00 31.90 52 TRP C C 1
ATOM 5794 O O . TRP C 1 52 ? 0.229 32.071 11.503 1.00 31.93 52 TRP C O 1
ATOM 5805 N N . ILE C 1 53 ? 0.021 32.795 13.625 1.00 32.60 53 ILE C N 1
ATOM 5806 C CA . ILE C 1 53 ? -1.112 31.944 13.942 1.00 33.51 53 ILE C CA 1
ATOM 5807 C C . ILE C 1 53 ? -2.261 32.727 14.581 1.00 34.06 53 ILE C C 1
ATOM 5808 O O . ILE C 1 53 ? -3.318 32.172 14.873 1.00 33.25 53 ILE C O 1
ATOM 5813 N N . GLU C 1 54 ? -2.049 34.022 14.783 1.00 35.53 54 GLU C N 1
ATOM 5814 C CA . GLU C 1 54 ? -3.072 34.883 15.361 1.00 38.54 54 GLU C CA 1
ATOM 5815 C C . GLU C 1 54 ? -4.085 35.272 14.297 1.00 41.26 54 GLU C C 1
ATOM 5816 O O . GLU C 1 54 ? -3.885 35.015 13.112 1.00 42.15 54 GLU C O 1
ATOM 5822 N N . GLN C 1 55 ? -5.174 35.896 14.729 1.00 44.68 55 GLN C N 1
ATOM 5823 C CA . GLN C 1 55 ? -6.223 36.340 13.816 1.00 47.16 55 GLN C CA 1
ATOM 5824 C C . GLN C 1 55 ? -5.776 37.556 13.019 1.00 46.19 55 GLN C C 1
ATOM 5825 O O . GLN C 1 55 ? -5.267 38.527 13.578 1.00 45.84 55 GLN C O 1
ATOM 5831 N N . GLY C 1 56 ? -5.970 37.498 11.707 1.00 46.26 56 GLY C N 1
ATOM 5832 C CA . GLY C 1 56 ? -5.590 38.613 10.864 1.00 46.13 56 GLY C CA 1
ATOM 5833 C C . GLY C 1 56 ? -4.124 38.596 10.495 1.00 45.98 56 GLY C C 1
ATOM 5834 O O . GLY C 1 56 ? -3.465 37.564 10.593 1.00 46.94 56 GLY C O 1
ATOM 5835 N N . ASP C 1 57 ? -3.611 39.748 10.077 1.00 45.70 57 ASP C N 1
ATOM 5836 C CA . ASP C 1 57 ? -2.218 39.860 9.672 1.00 44.40 57 ASP C CA 1
ATOM 5837 C C . ASP C 1 57 ? -1.304 40.369 10.765 1.00 42.35 57 ASP C C 1
ATOM 5838 O O . ASP C 1 57 ? -1.751 40.818 11.819 1.00 43.25 57 ASP C O 1
ATOM 5843 N N . ILE C 1 58 ? -0.009 40.290 10.494 1.00 40.29 58 ILE C N 1
ATOM 5844 C CA . ILE C 1 58 ? 0.996 40.748 11.428 1.00 38.66 58 ILE C CA 1
ATOM 5845 C C . ILE C 1 58 ? 0.919 42.264 11.513 1.00 39.12 58 ILE C C 1
ATOM 5846 O O . ILE C 1 58 ? 0.868 42.945 10.491 1.00 39.90 58 ILE C O 1
ATOM 5851 N N . PRO C 1 59 ? 0.879 42.815 12.732 1.00 39.11 59 PRO C N 1
ATOM 5852 C CA . PRO C 1 59 ? 0.811 44.274 12.837 1.00 39.65 59 PRO C CA 1
ATOM 5853 C C . PRO C 1 59 ? 1.980 44.835 12.040 1.00 39.51 59 PRO C C 1
ATOM 5854 O O . PRO C 1 59 ? 3.099 44.332 12.153 1.00 37.21 59 PRO C O 1
ATOM 5858 N N . GLU C 1 60 ? 1.738 45.861 11.232 1.00 40.23 60 GLU C N 1
ATOM 5859 C CA . GLU C 1 60 ? 2.829 46.401 10.435 1.00 42.87 60 GLU C CA 1
ATOM 5860 C C . GLU C 1 60 ? 3.896 47.133 11.226 1.00 41.05 60 GLU C C 1
ATOM 5861 O O . GLU C 1 60 ? 4.960 47.438 10.693 1.00 40.17 60 GLU C O 1
ATOM 5867 N N . GLU C 1 61 ? 3.629 47.395 12.501 1.00 40.17 61 GLU C N 1
ATOM 5868 C CA . GLU C 1 61 ? 4.609 48.068 13.344 1.00 40.12 61 GLU C CA 1
ATOM 5869 C C . GLU C 1 61 ? 5.634 47.070 13.903 1.00 38.76 61 GLU C C 1
ATOM 5870 O O . GLU C 1 61 ? 6.620 47.458 14.535 1.00 38.99 61 GLU C O 1
ATOM 5876 N N . VAL C 1 62 ? 5.405 45.785 13.644 1.00 36.33 62 VAL C N 1
ATOM 5877 C CA . VAL C 1 62 ? 6.300 44.735 14.111 1.00 34.38 62 VAL C CA 1
ATOM 5878 C C . VAL C 1 62 ? 6.802 43.834 12.978 1.00 33.05 62 VAL C C 1
ATOM 5879 O O . VAL C 1 62 ? 7.881 43.257 13.075 1.00 33.04 62 VAL C O 1
ATOM 5883 N N . GLN C 1 63 ? 6.034 43.730 11.898 1.00 31.60 63 GLN C N 1
ATOM 5884 C CA . GLN C 1 63 ? 6.411 42.862 10.788 1.00 30.31 63 GLN C CA 1
ATOM 5885 C C . GLN C 1 63 ? 7.856 43.029 10.307 1.00 29.24 63 GLN C C 1
ATOM 5886 O O . GLN C 1 63 ? 8.529 42.039 10.011 1.00 28.97 63 GLN C O 1
ATOM 5892 N N . ASP C 1 64 ? 8.345 44.264 10.255 1.00 27.29 64 ASP C N 1
ATOM 5893 C CA . ASP C 1 64 ? 9.709 44.509 9.787 1.00 26.81 64 ASP C CA 1
ATOM 5894 C C . ASP C 1 64 ? 10.791 44.603 10.866 1.00 26.78 64 ASP C C 1
ATOM 5895 O O . ASP C 1 64 ? 11.949 44.882 10.564 1.00 26.24 64 ASP C O 1
ATOM 5900 N N . LEU C 1 65 ? 10.428 44.374 12.121 1.00 27.02 65 LEU C N 1
ATOM 5901 C CA . LEU C 1 65 ? 11.424 44.425 13.179 1.00 28.76 65 LEU C CA 1
ATOM 5902 C C . LEU C 1 65 ? 12.366 43.237 12.996 1.00 29.75 65 LEU C C 1
ATOM 5903 O O . LEU C 1 65 ? 11.927 42.109 12.766 1.00 29.90 65 LEU C O 1
ATOM 5908 N N . PRO C 1 66 ? 13.681 43.481 13.054 1.00 30.40 66 PRO C N 1
ATOM 5909 C CA . PRO C 1 66 ? 14.617 42.368 12.886 1.00 31.20 66 PRO C CA 1
ATOM 5910 C C . PRO C 1 66 ? 14.755 41.602 14.200 1.00 30.89 66 PRO C C 1
ATOM 5911 O O . PRO C 1 66 ? 14.882 42.209 15.267 1.00 32.20 66 PRO C O 1
ATOM 5915 N N . ILE C 1 67 ? 14.711 40.275 14.122 1.00 29.36 67 ILE C N 1
ATOM 5916 C CA . ILE C 1 67 ? 14.839 39.436 15.311 1.00 28.17 67 ILE C CA 1
ATOM 5917 C C . ILE C 1 67 ? 16.217 39.633 15.929 1.00 27.19 67 ILE C C 1
ATOM 5918 O O . ILE C 1 67 ? 17.225 39.538 15.235 1.00 27.76 67 ILE C O 1
ATOM 5923 N N . VAL C 1 68 ? 16.256 39.905 17.233 1.00 26.97 68 VAL C N 1
ATOM 5924 C CA . VAL C 1 68 ? 17.520 40.103 17.941 1.00 24.96 68 VAL C CA 1
ATOM 5925 C C . VAL C 1 68 ? 17.794 38.911 18.858 1.00 24.94 68 VAL C C 1
ATOM 5926 O O . VAL C 1 68 ? 16.973 38.006 18.959 1.00 25.67 68 VAL C O 1
ATOM 5930 N N . SER C 1 69 ? 18.947 38.904 19.521 1.00 25.60 69 SER C N 1
ATOM 5931 C CA . SER C 1 69 ? 19.289 37.802 20.418 1.00 25.24 69 SER C CA 1
ATOM 5932 C C . SER C 1 69 ? 18.654 38.006 21.792 1.00 25.95 69 SER C C 1
ATOM 5933 O O . SER C 1 69 ? 17.986 39.006 22.038 1.00 26.61 69 SER C O 1
ATOM 5936 N N . THR C 1 70 ? 18.867 37.049 22.687 1.00 26.50 70 THR C N 1
ATOM 5937 C CA . THR C 1 70 ? 18.318 37.131 24.031 1.00 25.41 70 THR C CA 1
ATOM 5938 C C . THR C 1 70 ? 19.381 37.638 24.986 1.00 26.14 70 THR C C 1
ATOM 5939 O O . THR C 1 70 ? 19.161 37.713 26.189 1.00 26.68 70 THR C O 1
ATOM 5943 N N . ASN C 1 71 ? 20.539 37.997 24.446 1.00 27.21 71 ASN C N 1
ATOM 5944 C CA . ASN C 1 71 ? 21.631 38.475 25.277 1.00 28.35 71 ASN C CA 1
ATOM 5945 C C . ASN C 1 71 ? 21.567 39.969 25.552 1.00 29.80 71 ASN C C 1
ATOM 5946 O O . ASN C 1 71 ? 21.110 40.756 24.724 1.00 30.29 71 ASN C O 1
ATOM 5951 N N . TYR C 1 72 ? 22.031 40.336 26.741 1.00 31.02 72 TYR C N 1
ATOM 5952 C CA . TYR C 1 72 ? 22.050 41.711 27.226 1.00 31.75 72 TYR C CA 1
ATOM 5953 C C . TYR C 1 72 ? 22.411 42.790 26.203 1.00 32.42 72 TYR C C 1
ATOM 5954 O O . TYR C 1 72 ? 21.788 43.852 26.168 1.00 32.27 72 TYR C O 1
ATOM 5963 N N . GLU C 1 73 ? 23.424 42.530 25.388 1.00 33.14 73 GLU C N 1
ATOM 5964 C CA . GLU C 1 73 ? 23.849 43.508 24.397 1.00 34.04 73 GLU C CA 1
ATOM 5965 C C . GLU C 1 73 ? 22.733 43.988 23.478 1.00 32.98 73 GLU C C 1
ATOM 5966 O O . GLU C 1 73 ? 22.746 45.132 23.024 1.00 32.62 73 GLU C O 1
ATOM 5972 N N . ASP C 1 74 ? 21.762 43.125 23.211 1.00 32.58 74 ASP C N 1
ATOM 5973 C CA . ASP C 1 74 ? 20.661 43.502 22.331 1.00 33.05 74 ASP C CA 1
ATOM 5974 C C . ASP C 1 74 ? 19.469 44.113 23.058 1.00 31.32 74 ASP C C 1
ATOM 5975 O O . ASP C 1 74 ? 18.414 44.332 22.461 1.00 29.37 74 ASP C O 1
ATOM 5980 N N . HIS C 1 75 ? 19.636 44.410 24.342 1.00 30.59 75 HIS C N 1
ATOM 5981 C CA . HIS C 1 75 ? 18.541 44.991 25.105 1.00 31.73 75 HIS C CA 1
ATOM 5982 C C . HIS C 1 75 ? 18.981 46.117 26.001 1.00 32.36 75 HIS C C 1
ATOM 5983 O O . HIS C 1 75 ? 18.220 46.580 26.846 1.00 33.02 75 HIS C O 1
ATOM 5990 N N . LYS C 1 76 ? 20.211 46.568 25.803 1.00 34.59 76 LYS C N 1
ATOM 5991 C CA . LYS C 1 76 ? 20.747 47.648 26.607 1.00 37.15 76 LYS C CA 1
ATOM 5992 C C . LYS C 1 76 ? 19.845 48.875 26.533 1.00 38.28 76 LYS C C 1
ATOM 5993 O O . LYS C 1 76 ? 19.718 49.623 27.505 1.00 39.50 76 LYS C O 1
ATOM 5999 N N . ASP C 1 77 ? 19.190 49.058 25.391 1.00 38.42 77 ASP C N 1
ATOM 6000 C CA . ASP C 1 77 ? 18.343 50.227 25.179 1.00 39.20 77 ASP C CA 1
ATOM 6001 C C . ASP C 1 77 ? 16.861 50.124 25.526 1.00 38.98 77 ASP C C 1
ATOM 6002 O O . ASP C 1 77 ? 16.128 51.096 25.345 1.00 39.99 77 ASP C O 1
ATOM 6007 N N . VAL C 1 78 ? 16.400 48.976 26.016 1.00 37.20 78 VAL C N 1
ATOM 6008 C CA . VAL C 1 78 ? 14.983 48.862 26.361 1.00 35.13 78 VAL C CA 1
ATOM 6009 C C . VAL C 1 78 ? 14.757 49.186 27.836 1.00 33.38 78 VAL C C 1
ATOM 6010 O O . VAL C 1 78 ? 15.625 48.944 28.674 1.00 29.68 78 VAL C O 1
ATOM 6014 N N . ASP C 1 79 ? 13.591 49.748 28.140 1.00 31.59 79 ASP C N 1
ATOM 6015 C CA . ASP C 1 79 ? 13.253 50.106 29.511 1.00 31.09 79 ASP C CA 1
ATOM 6016 C C . ASP C 1 79 ? 12.869 48.869 30.305 1.00 29.55 79 ASP C C 1
ATOM 6017 O O . ASP C 1 79 ? 13.237 48.726 31.473 1.00 29.26 79 ASP C O 1
ATOM 6022 N N . VAL C 1 80 ? 12.131 47.977 29.655 1.00 27.59 80 VAL C N 1
ATOM 6023 C CA . VAL C 1 80 ? 11.684 46.744 30.280 1.00 25.89 80 VAL C CA 1
ATOM 6024 C C . VAL C 1 80 ? 11.752 45.596 29.290 1.00 25.92 80 VAL C C 1
ATOM 6025 O O . VAL C 1 80 ? 11.419 45.757 28.115 1.00 27.18 80 VAL C O 1
ATOM 6029 N N . VAL C 1 81 ? 12.184 44.434 29.764 1.00 25.26 81 VAL C N 1
ATOM 6030 C CA . VAL C 1 81 ? 12.260 43.258 28.910 1.00 23.57 81 VAL C CA 1
ATOM 6031 C C . VAL C 1 81 ? 11.113 42.324 29.276 1.00 22.95 81 VAL C C 1
ATOM 6032 O O . VAL C 1 81 ? 11.014 41.888 30.420 1.00 24.15 81 VAL C O 1
ATOM 6036 N N . LEU C 1 82 ? 10.244 42.039 28.310 1.00 21.48 82 LEU C N 1
ATOM 6037 C CA . LEU C 1 82 ? 9.116 41.137 28.520 1.00 21.58 82 LEU C CA 1
ATOM 6038 C C . LEU C 1 82 ? 9.543 39.768 28.034 1.00 21.50 82 LEU C C 1
ATOM 6039 O O . LEU C 1 82 ? 10.232 39.654 27.025 1.00 23.58 82 LEU C O 1
ATOM 6044 N N . SER C 1 83 ? 9.129 38.723 28.737 1.00 21.35 83 SER C N 1
ATOM 6045 C CA . SER C 1 83 ? 9.537 37.380 28.360 1.00 19.76 83 SER C CA 1
ATOM 6046 C C . SER C 1 83 ? 8.440 36.327 28.364 1.00 20.94 83 SER C C 1
ATOM 6047 O O . SER C 1 83 ? 7.780 36.097 29.387 1.00 20.14 83 SER C O 1
ATOM 6050 N N . ALA C 1 84 ? 8.273 35.683 27.211 1.00 18.57 84 ALA C N 1
ATOM 6051 C CA . ALA C 1 84 ? 7.302 34.618 27.031 1.00 18.67 84 ALA C CA 1
ATOM 6052 C C . ALA C 1 84 ? 8.059 33.368 26.595 1.00 19.90 84 ALA C C 1
ATOM 6053 O O . ALA C 1 84 ? 7.523 32.528 25.873 1.00 19.23 84 ALA C O 1
ATOM 6055 N N . LEU C 1 85 ? 9.309 33.254 27.031 1.00 20.96 85 LEU C N 1
ATOM 6056 C CA . LEU C 1 85 ? 10.139 32.101 26.689 1.00 23.38 85 LEU C CA 1
ATOM 6057 C C . LEU C 1 85 ? 9.601 30.815 27.302 1.00 24.76 85 LEU C C 1
ATOM 6058 O O . LEU C 1 85 ? 8.901 30.844 28.319 1.00 26.37 85 LEU C O 1
ATOM 6063 N N . PRO C 1 86 ? 9.918 29.664 26.685 1.00 26.22 86 PRO C N 1
ATOM 6064 C CA . PRO C 1 86 ? 9.461 28.372 27.209 1.00 26.30 86 PRO C CA 1
ATOM 6065 C C . PRO C 1 86 ? 10.173 28.080 28.534 1.00 25.11 86 PRO C C 1
ATOM 6066 O O . PRO C 1 86 ? 11.341 28.426 28.721 1.00 24.22 86 PRO C O 1
ATOM 6070 N N . ASN C 1 87 ? 9.458 27.446 29.450 1.00 26.35 87 ASN C N 1
ATOM 6071 C CA . ASN C 1 87 ? 9.994 27.128 30.768 1.00 26.72 87 ASN C CA 1
ATOM 6072 C C . ASN C 1 87 ? 11.418 26.562 30.783 1.00 26.83 87 ASN C C 1
ATOM 6073 O O . ASN C 1 87 ? 12.230 26.978 31.605 1.00 25.97 87 ASN C O 1
ATOM 6078 N N . GLU C 1 88 ? 11.731 25.649 29.864 1.00 29.05 88 GLU C N 1
ATOM 6079 C CA . GLU C 1 88 ? 13.059 25.026 29.819 1.00 32.60 88 GLU C CA 1
ATOM 6080 C C . GLU C 1 88 ? 14.248 25.894 29.403 1.00 31.90 88 GLU C C 1
ATOM 6081 O O . GLU C 1 88 ? 15.396 25.475 29.557 1.00 32.63 88 GLU C O 1
ATOM 6087 N N . LEU C 1 89 ? 13.995 27.090 28.884 1.00 30.67 89 LEU C N 1
ATOM 6088 C CA . LEU C 1 89 ? 15.087 27.969 28.453 1.00 29.45 89 LEU C CA 1
ATOM 6089 C C . LEU C 1 89 ? 15.144 29.270 29.239 1.00 28.08 89 LEU C C 1
ATOM 6090 O O . LEU C 1 89 ? 16.194 29.907 29.328 1.00 28.32 89 LEU C O 1
ATOM 6095 N N . ALA C 1 90 ? 14.008 29.654 29.807 1.00 26.17 90 ALA C N 1
ATOM 6096 C CA . ALA C 1 90 ? 13.877 30.905 30.544 1.00 24.43 90 ALA C CA 1
ATOM 6097 C C . ALA C 1 90 ? 14.894 31.245 31.630 1.00 23.93 90 ALA C C 1
ATOM 6098 O O . ALA C 1 90 ? 15.458 32.339 31.630 1.00 23.91 90 ALA C O 1
ATOM 6100 N N . GLU C 1 91 ? 15.129 30.323 32.554 1.00 24.02 91 GLU C N 1
ATOM 6101 C CA . GLU C 1 91 ? 16.030 30.590 33.668 1.00 24.26 91 GLU C CA 1
ATOM 6102 C C . GLU C 1 91 ? 17.379 31.237 33.354 1.00 25.17 91 GLU C C 1
ATOM 6103 O O . GLU C 1 91 ? 17.665 32.340 33.825 1.00 24.26 91 GLU C O 1
ATOM 6109 N N . SER C 1 92 ? 18.216 30.554 32.579 1.00 26.23 92 SER C N 1
ATOM 6110 C CA . SER C 1 92 ? 19.525 31.094 32.235 1.00 26.11 92 SER C CA 1
ATOM 6111 C C . SER C 1 92 ? 19.436 32.441 31.528 1.00 24.33 92 SER C C 1
ATOM 6112 O O . SER C 1 92 ? 20.098 33.409 31.921 1.00 22.99 92 SER C O 1
ATOM 6115 N N . ILE C 1 93 ? 18.620 32.496 30.480 1.00 22.74 93 ILE C N 1
ATOM 6116 C CA . ILE C 1 93 ? 18.478 33.720 29.704 1.00 21.82 93 ILE C CA 1
ATOM 6117 C C . ILE C 1 93 ? 18.032 34.895 30.556 1.00 21.28 93 ILE C C 1
ATOM 6118 O O . ILE C 1 93 ? 18.596 35.985 30.467 1.00 23.13 93 ILE C O 1
ATOM 6123 N N . GLU C 1 94 ? 17.030 34.675 31.395 1.00 21.32 94 GLU C N 1
ATOM 6124 C CA . GLU C 1 94 ? 16.534 35.750 32.236 1.00 21.92 94 GLU C CA 1
ATOM 6125 C C . GLU C 1 94 ? 17.509 36.157 33.331 1.00 23.20 94 GLU C C 1
ATOM 6126 O O . GLU C 1 94 ? 17.736 37.348 33.543 1.00 23.44 94 GLU C O 1
ATOM 6132 N N . LEU C 1 95 ? 18.102 35.182 34.012 1.00 23.65 95 LEU C N 1
ATOM 6133 C CA . LEU C 1 95 ? 19.046 35.491 35.081 1.00 24.75 95 LEU C CA 1
ATOM 6134 C C . LEU C 1 95 ? 20.167 36.397 34.585 1.00 25.94 95 LEU C C 1
ATOM 6135 O O . LEU C 1 95 ? 20.537 37.360 35.259 1.00 26.69 95 LEU C O 1
ATOM 6140 N N . GLU C 1 96 ? 20.708 36.087 33.406 1.00 26.82 96 GLU C N 1
ATOM 6141 C CA . GLU C 1 96 ? 21.791 36.884 32.832 1.00 26.83 96 GLU C CA 1
ATOM 6142 C C . GLU C 1 96 ? 21.370 38.312 32.537 1.00 25.71 96 GLU C C 1
ATOM 6143 O O . GLU C 1 96 ? 22.138 39.238 32.770 1.00 24.70 96 GLU C O 1
ATOM 6149 N N . LEU C 1 97 ? 20.157 38.495 32.022 1.00 24.91 97 LEU C N 1
ATOM 6150 C CA . LEU C 1 97 ? 19.680 39.842 31.728 1.00 25.37 97 LEU C CA 1
ATOM 6151 C C . LEU C 1 97 ? 19.581 40.621 33.032 1.00 26.06 97 LEU C C 1
ATOM 6152 O O . LEU C 1 97 ? 20.060 41.752 33.139 1.00 27.92 97 LEU C O 1
ATOM 6157 N N . VAL C 1 98 ? 18.962 40.002 34.028 1.00 26.77 98 VAL C N 1
ATOM 6158 C CA . VAL C 1 98 ? 18.797 40.630 35.327 1.00 25.67 98 VAL C CA 1
ATOM 6159 C C . VAL C 1 98 ? 20.145 40.934 35.962 1.00 26.63 98 VAL C C 1
ATOM 6160 O O . VAL C 1 98 ? 20.341 42.007 36.529 1.00 26.36 98 VAL C O 1
ATOM 6164 N N . LYS C 1 99 ? 21.074 39.989 35.871 1.00 27.26 99 LYS C N 1
ATOM 6165 C CA . LYS C 1 99 ? 22.397 40.198 36.444 1.00 30.91 99 LYS C CA 1
ATOM 6166 C C . LYS C 1 99 ? 23.122 41.348 35.758 1.00 31.37 99 LYS C C 1
ATOM 6167 O O . LYS C 1 99 ? 24.095 41.877 36.285 1.00 33.05 99 LYS C O 1
ATOM 6173 N N . ASN C 1 100 ? 22.648 41.742 34.584 1.00 31.43 100 ASN C N 1
ATOM 6174 C CA . ASN C 1 100 ? 23.275 42.841 33.874 1.00 31.78 100 ASN C CA 1
ATOM 6175 C C . ASN C 1 100 ? 22.532 44.147 34.069 1.00 30.53 100 ASN C C 1
ATOM 6176 O O . ASN C 1 100 ? 22.828 45.140 33.404 1.00 30.85 100 ASN C O 1
ATOM 6181 N N . GLY C 1 101 ? 21.568 44.135 34.989 1.00 28.82 101 GLY C N 1
ATOM 6182 C CA . GLY C 1 101 ? 20.805 45.333 35.299 1.00 27.43 101 GLY C CA 1
ATOM 6183 C C . GLY C 1 101 ? 19.483 45.572 34.591 1.00 26.75 101 GLY C C 1
ATOM 6184 O O . GLY C 1 101 ? 18.860 46.608 34.799 1.00 26.25 101 GLY C O 1
ATOM 6185 N N . LYS C 1 102 ? 19.045 44.636 33.757 1.00 26.92 102 LYS C N 1
ATOM 6186 C CA . LYS C 1 102 ? 17.780 44.806 33.046 1.00 26.26 102 LYS C CA 1
ATOM 6187 C C . LYS C 1 102 ? 16.602 44.493 33.957 1.00 25.49 102 LYS C C 1
ATOM 6188 O O . LYS C 1 102 ? 16.732 43.737 34.917 1.00 25.12 102 LYS C O 1
ATOM 6194 N N . ILE C 1 103 ? 15.458 45.095 33.652 1.00 25.83 103 ILE C N 1
ATOM 6195 C CA . ILE C 1 103 ? 14.229 44.847 34.394 1.00 24.57 103 ILE C CA 1
ATOM 6196 C C . ILE C 1 103 ? 13.495 43.829 33.526 1.00 22.91 103 ILE C C 1
ATOM 6197 O O . ILE C 1 103 ? 13.193 44.104 32.370 1.00 20.94 103 ILE C O 1
ATOM 6202 N N . VAL C 1 104 ? 13.228 42.654 34.080 1.00 22.32 104 VAL C N 1
ATOM 6203 C CA . VAL C 1 104 ? 12.550 41.598 33.335 1.00 22.00 104 VAL C CA 1
ATOM 6204 C C . VAL C 1 104 ? 11.239 41.173 33.983 1.00 21.87 104 VAL C C 1
ATOM 6205 O O . VAL C 1 104 ? 11.189 40.943 35.189 1.00 21.51 104 VAL C O 1
ATOM 6209 N N . VAL C 1 105 ? 10.188 41.080 33.166 1.00 21.74 105 VAL C N 1
ATOM 6210 C CA . VAL C 1 105 ? 8.862 40.641 33.604 1.00 20.33 105 VAL C CA 1
ATOM 6211 C C . VAL C 1 105 ? 8.551 39.402 32.756 1.00 20.84 105 VAL C C 1
ATOM 6212 O O . VAL C 1 105 ? 8.290 39.504 31.555 1.00 22.31 105 VAL C O 1
ATOM 6216 N N . SER C 1 106 ? 8.597 38.233 33.388 1.00 21.06 106 SER C N 1
ATOM 6217 C CA . SER C 1 106 ? 8.382 36.960 32.700 1.00 19.82 106 SER C CA 1
ATOM 6218 C C . SER C 1 106 ? 7.196 36.127 33.156 1.00 20.11 106 SER C C 1
ATOM 6219 O O . SER C 1 106 ? 6.870 36.087 34.342 1.00 20.65 106 SER C O 1
ATOM 6222 N N . ASN C 1 107 ? 6.573 35.431 32.206 1.00 20.66 107 ASN C N 1
ATOM 6223 C CA . ASN C 1 107 ? 5.451 34.566 32.527 1.00 19.18 107 ASN C CA 1
ATOM 6224 C C . ASN C 1 107 ? 5.906 33.105 32.457 1.00 19.02 107 ASN C C 1
ATOM 6225 O O . ASN C 1 107 ? 5.101 32.181 32.456 1.00 20.08 107 ASN C O 1
ATOM 6230 N N . ALA C 1 108 ? 7.217 32.911 32.408 1.00 18.13 108 ALA C N 1
ATOM 6231 C CA . ALA C 1 108 ? 7.799 31.571 32.387 1.00 19.45 108 ALA C CA 1
ATOM 6232 C C . ALA C 1 108 ? 7.946 31.141 33.854 1.00 19.21 108 ALA C C 1
ATOM 6233 O O . ALA C 1 108 ? 8.177 31.984 34.718 1.00 17.02 108 ALA C O 1
ATOM 6235 N N . SER C 1 109 ? 7.837 29.839 34.121 1.00 21.49 109 SER C N 1
ATOM 6236 C CA . SER C 1 109 ? 7.899 29.295 35.491 1.00 23.35 109 SER C CA 1
ATOM 6237 C C . SER C 1 109 ? 9.147 29.484 36.360 1.00 22.54 109 SER C C 1
ATOM 6238 O O . SER C 1 109 ? 9.030 29.630 37.572 1.00 23.81 109 SER C O 1
ATOM 6241 N N . PRO C 1 110 ? 10.353 29.466 35.771 1.00 22.89 110 PRO C N 1
ATOM 6242 C CA . PRO C 1 110 ? 11.536 29.649 36.624 1.00 23.24 110 PRO C CA 1
ATOM 6243 C C . PRO C 1 110 ? 11.439 30.897 37.501 1.00 23.73 110 PRO C C 1
ATOM 6244 O O . PRO C 1 110 ? 10.985 31.940 37.042 1.00 25.63 110 PRO C O 1
ATOM 6248 N N . PHE C 1 111 ? 11.860 30.773 38.760 1.00 23.11 111 PHE C N 1
ATOM 6249 C CA . PHE C 1 111 ? 11.843 31.870 39.732 1.00 23.22 111 PHE C CA 1
ATOM 6250 C C . PHE C 1 111 ? 10.454 32.271 40.253 1.00 22.94 111 PHE C C 1
ATOM 6251 O O . PHE C 1 111 ? 10.341 33.151 41.109 1.00 21.73 111 PHE C O 1
ATOM 6259 N N . ARG C 1 112 ? 9.403 31.633 39.750 1.00 19.92 112 ARG C N 1
ATOM 6260 C CA . ARG C 1 112 ? 8.053 31.959 40.195 1.00 20.78 112 ARG C CA 1
ATOM 6261 C C . ARG C 1 112 ? 7.861 31.848 41.705 1.00 20.11 112 ARG C C 1
ATOM 6262 O O . ARG C 1 112 ? 7.238 32.712 42.319 1.00 20.68 112 ARG C O 1
ATOM 6270 N N . MET C 1 113 ? 8.396 30.788 42.299 1.00 18.70 113 MET C N 1
ATOM 6271 C CA . MET C 1 113 ? 8.246 30.588 43.727 1.00 19.53 113 MET C CA 1
ATOM 6272 C C . MET C 1 113 ? 9.440 31.046 44.547 1.00 20.63 113 MET C C 1
ATOM 6273 O O . MET C 1 113 ? 9.619 30.596 45.683 1.00 18.36 113 MET C O 1
ATOM 6278 N N . ASP C 1 114 ? 10.260 31.930 43.973 1.00 20.88 114 ASP C N 1
ATOM 6279 C CA . ASP C 1 114 ? 11.415 32.472 44.687 1.00 20.48 114 ASP C CA 1
ATOM 6280 C C . ASP C 1 114 ? 10.826 33.539 45.600 1.00 21.15 114 ASP C C 1
ATOM 6281 O O . ASP C 1 114 ? 10.137 34.450 45.137 1.00 22.22 114 ASP C O 1
ATOM 6286 N N . PRO C 1 115 ? 11.098 33.444 46.908 1.00 21.49 115 PRO C N 1
ATOM 6287 C CA . PRO C 1 115 ? 10.598 34.372 47.930 1.00 22.68 115 PRO C CA 1
ATOM 6288 C C . PRO C 1 115 ? 10.938 35.838 47.727 1.00 22.53 115 PRO C C 1
ATOM 6289 O O . PRO C 1 115 ? 10.217 36.717 48.209 1.00 21.12 115 PRO C O 1
ATOM 6293 N N . ASP C 1 116 ? 12.038 36.105 47.033 1.00 22.82 116 ASP C N 1
ATOM 6294 C CA . ASP C 1 116 ? 12.453 37.484 46.804 1.00 22.94 116 ASP C CA 1
ATOM 6295 C C . ASP C 1 116 ? 11.899 38.046 45.502 1.00 22.03 116 ASP C C 1
ATOM 6296 O O . ASP C 1 116 ? 12.094 39.218 45.194 1.00 20.82 116 ASP C O 1
ATOM 6301 N N . VAL C 1 117 ? 11.190 37.206 44.754 1.00 19.85 117 VAL C N 1
ATOM 6302 C CA . VAL C 1 117 ? 10.643 37.594 43.462 1.00 18.99 117 VAL C CA 1
ATOM 6303 C C . VAL C 1 117 ? 9.128 37.638 43.477 1.00 18.61 117 VAL C C 1
ATOM 6304 O O . VAL C 1 117 ? 8.481 36.655 43.820 1.00 20.58 117 VAL C O 1
ATOM 6308 N N . PRO C 1 118 ? 8.538 38.777 43.095 1.00 19.01 118 PRO C N 1
ATOM 6309 C CA . PRO C 1 118 ? 7.075 38.889 43.086 1.00 19.64 118 PRO C CA 1
ATOM 6310 C C . PRO C 1 118 ? 6.443 38.037 41.999 1.00 19.24 118 PRO C C 1
ATOM 6311 O O . PRO C 1 118 ? 6.962 37.960 40.888 1.00 17.82 118 PRO C O 1
ATOM 6315 N N . LEU C 1 119 ? 5.337 37.383 42.341 1.00 20.18 119 LEU C N 1
ATOM 6316 C CA . LEU C 1 119 ? 4.578 36.559 41.404 1.00 20.18 119 LEU C CA 1
ATOM 6317 C C . LEU C 1 119 ? 3.274 37.340 41.269 1.00 20.66 119 LEU C C 1
ATOM 6318 O O . LEU C 1 119 ? 2.437 37.306 42.165 1.00 20.17 119 LEU C O 1
ATOM 6323 N N . ILE C 1 120 ? 3.102 38.033 40.145 1.00 22.05 120 ILE C N 1
ATOM 6324 C CA . ILE C 1 120 ? 1.937 38.888 39.969 1.00 22.54 120 ILE C CA 1
ATOM 6325 C C . ILE C 1 120 ? 0.809 38.561 39.006 1.00 26.10 120 ILE C C 1
ATOM 6326 O O . ILE C 1 120 ? 1.019 38.170 37.855 1.00 27.20 120 ILE C O 1
ATOM 6331 N N . ASN C 1 121 ? -0.398 38.765 39.527 1.00 27.90 121 ASN C N 1
ATOM 6332 C CA . ASN C 1 121 ? -1.667 38.639 38.821 1.00 29.30 121 ASN C CA 1
ATOM 6333 C C . ASN C 1 121 ? -2.273 39.946 39.365 1.00 29.36 121 ASN C C 1
ATOM 6334 O O . ASN C 1 121 ? -2.895 39.964 40.424 1.00 29.53 121 ASN C O 1
ATOM 6339 N N . PRO C 1 122 ? -2.072 41.058 38.641 1.00 28.93 122 PRO C N 1
ATOM 6340 C CA . PRO C 1 122 ? -2.521 42.418 38.949 1.00 27.93 122 PRO C CA 1
ATOM 6341 C C . PRO C 1 122 ? -3.622 42.641 39.991 1.00 26.52 122 PRO C C 1
ATOM 6342 O O . PRO C 1 122 ? -3.363 43.204 41.049 1.00 26.14 122 PRO C O 1
ATOM 6346 N N . GLU C 1 123 ? -4.844 42.217 39.701 1.00 24.68 123 GLU C N 1
ATOM 6347 C CA . GLU C 1 123 ? -5.943 42.413 40.639 1.00 25.11 123 GLU C CA 1
ATOM 6348 C C . GLU C 1 123 ? -5.729 41.745 41.997 1.00 25.04 123 GLU C C 1
ATOM 6349 O O . GLU C 1 123 ? -5.933 42.351 43.039 1.00 25.46 123 GLU C O 1
ATOM 6355 N N . ILE C 1 124 ? -5.306 40.491 41.968 1.00 26.52 124 ILE C N 1
ATOM 6356 C CA . ILE C 1 124 ? -5.094 39.706 43.170 1.00 25.59 124 ILE C CA 1
ATOM 6357 C C . ILE C 1 124 ? -4.013 40.206 44.123 1.00 26.03 124 ILE C C 1
ATOM 6358 O O . ILE C 1 124 ? -4.223 40.223 45.335 1.00 25.20 124 ILE C O 1
ATOM 6363 N N . ASN C 1 125 ? -2.867 40.632 43.595 1.00 25.12 125 ASN C N 1
ATOM 6364 C CA . ASN C 1 125 ? -1.788 41.041 44.485 1.00 23.96 125 ASN C CA 1
ATOM 6365 C C . ASN C 1 125 ? -0.774 42.077 44.005 1.00 23.61 125 ASN C C 1
ATOM 6366 O O . ASN C 1 125 ? 0.420 41.936 44.283 1.00 22.48 125 ASN C O 1
ATOM 6371 N N . TRP C 1 126 ? -1.224 43.118 43.316 1.00 22.51 126 TRP C N 1
ATOM 6372 C CA . TRP C 1 126 ? -0.293 44.146 42.857 1.00 23.33 126 TRP C CA 1
ATOM 6373 C C . TRP C 1 126 ? 0.604 44.603 44.018 1.00 24.59 126 TRP C C 1
ATOM 6374 O O . TRP C 1 126 ? 1.755 45.002 43.816 1.00 26.36 126 TRP C O 1
ATOM 6385 N N . GLU C 1 127 ? 0.072 44.536 45.235 1.00 24.47 127 GLU C N 1
ATOM 6386 C CA . GLU C 1 127 ? 0.821 44.949 46.416 1.00 24.31 127 GLU C CA 1
ATOM 6387 C C . GLU C 1 127 ? 2.163 44.240 46.568 1.00 23.28 127 GLU C C 1
ATOM 6388 O O . GLU C 1 127 ? 3.123 44.828 47.068 1.00 21.27 127 GLU C O 1
ATOM 6394 N N . HIS C 1 128 ? 2.235 42.982 46.141 1.00 21.86 128 HIS C N 1
ATOM 6395 C CA . HIS C 1 128 ? 3.476 42.229 46.270 1.00 23.14 128 HIS C CA 1
ATOM 6396 C C . HIS C 1 128 ? 4.653 42.820 45.505 1.00 22.91 128 HIS C C 1
ATOM 6397 O O . HIS C 1 128 ? 5.790 42.419 45.718 1.00 24.65 128 HIS C O 1
ATOM 6404 N N . LEU C 1 129 ? 4.392 43.781 44.628 1.00 24.07 129 LEU C N 1
ATOM 6405 C CA . LEU C 1 129 ? 5.475 44.395 43.873 1.00 26.23 129 LEU C CA 1
ATOM 6406 C C . LEU C 1 129 ? 6.501 45.066 44.787 1.00 26.87 129 LEU C C 1
ATOM 6407 O O . LEU C 1 129 ? 7.630 45.317 44.375 1.00 26.85 129 LEU C O 1
ATOM 6412 N N . GLU C 1 130 ? 6.114 45.353 46.025 1.00 28.45 130 GLU C N 1
ATOM 6413 C CA . GLU C 1 130 ? 7.033 45.992 46.960 1.00 31.08 130 GLU C CA 1
ATOM 6414 C C . GLU C 1 130 ? 8.286 45.167 47.194 1.00 31.01 130 GLU C C 1
ATOM 6415 O O . GLU C 1 130 ? 9.328 45.712 47.567 1.00 31.82 130 GLU C O 1
ATOM 6421 N N . LEU C 1 131 ? 8.192 43.856 46.988 1.00 29.55 131 LEU C N 1
ATOM 6422 C CA . LEU C 1 131 ? 9.357 43.000 47.168 1.00 28.99 131 LEU C CA 1
ATOM 6423 C C . LEU C 1 131 ? 10.545 43.552 46.375 1.00 28.56 131 LEU C C 1
ATOM 6424 O O . LEU C 1 131 ? 11.698 43.343 46.744 1.00 26.48 131 LEU C O 1
ATOM 6429 N N . LEU C 1 132 ? 10.250 44.270 45.295 1.00 28.36 132 LEU C N 1
ATOM 6430 C CA . LEU C 1 132 ? 11.285 44.844 44.441 1.00 30.39 132 LEU C CA 1
ATOM 6431 C C . LEU C 1 132 ? 12.211 45.849 45.134 1.00 31.19 132 LEU C C 1
ATOM 6432 O O . LEU C 1 132 ? 13.374 45.984 44.761 1.00 32.64 132 LEU C O 1
ATOM 6437 N N . LYS C 1 133 ? 11.705 46.551 46.141 1.00 33.16 133 LYS C N 1
ATOM 6438 C CA . LYS C 1 133 ? 12.516 47.535 46.856 1.00 34.12 133 LYS C CA 1
ATOM 6439 C C . LYS C 1 133 ? 13.667 46.879 47.603 1.00 33.08 133 LYS C C 1
ATOM 6440 O O . LYS C 1 133 ? 14.604 47.552 48.017 1.00 32.48 133 LYS C O 1
ATOM 6446 N N . PHE C 1 134 ? 13.597 45.564 47.767 1.00 31.89 134 PHE C N 1
ATOM 6447 C CA . PHE C 1 134 ? 14.614 44.847 48.520 1.00 32.01 134 PHE C CA 1
ATOM 6448 C C . PHE C 1 134 ? 15.267 43.721 47.734 1.00 32.17 134 PHE C C 1
ATOM 6449 O O . PHE C 1 134 ? 16.198 43.074 48.224 1.00 31.41 134 PHE C O 1
ATOM 6457 N N . GLN C 1 135 ? 14.787 43.496 46.514 1.00 31.92 135 GLN C N 1
ATOM 6458 C CA . GLN C 1 135 ? 15.294 42.416 45.680 1.00 30.74 135 GLN C CA 1
ATOM 6459 C C . GLN C 1 135 ? 16.781 42.478 45.358 1.00 31.67 135 GLN C C 1
ATOM 6460 O O . GLN C 1 135 ? 17.455 41.453 45.334 1.00 32.96 135 GLN C O 1
ATOM 6466 N N . LYS C 1 136 ? 17.301 43.673 45.117 1.00 34.47 136 LYS C N 1
ATOM 6467 C CA . LYS C 1 136 ? 18.720 43.818 44.802 1.00 36.81 136 LYS C CA 1
ATOM 6468 C C . LYS C 1 136 ? 19.623 43.468 45.988 1.00 37.50 136 LYS C C 1
ATOM 6469 O O . LYS C 1 136 ? 20.632 42.786 45.827 1.00 37.91 136 LYS C O 1
ATOM 6475 N N . GLU C 1 137 ? 19.251 43.931 47.177 1.00 38.37 137 GLU C N 1
ATOM 6476 C CA . GLU C 1 137 ? 20.021 43.659 48.387 1.00 38.15 137 GLU C CA 1
ATOM 6477 C C . GLU C 1 137 ? 20.000 42.159 48.709 1.00 37.15 137 GLU C C 1
ATOM 6478 O O . GLU C 1 137 ? 20.996 41.600 49.169 1.00 37.56 137 GLU C O 1
ATOM 6484 N N . ARG C 1 138 ? 18.867 41.511 48.457 1.00 34.49 138 ARG C N 1
ATOM 6485 C CA . ARG C 1 138 ? 18.720 40.088 48.748 1.00 33.52 138 ARG C CA 1
ATOM 6486 C C . ARG C 1 138 ? 19.338 39.132 47.735 1.00 33.76 138 ARG C C 1
ATOM 6487 O O . ARG C 1 138 ? 19.832 38.074 48.116 1.00 34.09 138 ARG C O 1
ATOM 6495 N N . LYS C 1 139 ? 19.307 39.487 46.451 1.00 34.16 139 LYS C N 1
ATOM 6496 C CA . LYS C 1 139 ? 19.855 38.607 45.410 1.00 33.80 139 LYS C CA 1
ATOM 6497 C C . LYS C 1 139 ? 21.224 39.030 44.894 1.00 33.70 139 LYS C C 1
ATOM 6498 O O . LYS C 1 139 ? 21.904 38.262 44.218 1.00 32.80 139 LYS C O 1
ATOM 6504 N N . GLY C 1 140 ? 21.625 40.253 45.206 1.00 35.40 140 GLY C N 1
ATOM 6505 C CA . GLY C 1 140 ? 22.901 40.736 44.719 1.00 37.35 140 GLY C CA 1
ATOM 6506 C C . GLY C 1 140 ? 22.764 41.294 43.309 1.00 38.71 140 GLY C C 1
ATOM 6507 O O . GLY C 1 140 ? 23.680 41.948 42.812 1.00 40.60 140 GLY C O 1
ATOM 6508 N N . TRP C 1 141 ? 21.617 41.046 42.672 1.00 37.76 141 TRP C N 1
ATOM 6509 C CA . TRP C 1 141 ? 21.346 41.513 41.305 1.00 36.86 141 TRP C CA 1
ATOM 6510 C C . TRP C 1 141 ? 21.391 43.026 41.119 1.00 37.17 141 TRP C C 1
ATOM 6511 O O . TRP C 1 141 ? 21.114 43.792 42.043 1.00 37.17 141 TRP C O 1
ATOM 6522 N N . LYS C 1 142 ? 21.707 43.442 39.897 1.00 37.58 142 LYS C N 1
ATOM 6523 C CA . LYS C 1 142 ? 21.729 44.854 39.537 1.00 36.24 142 LYS C CA 1
ATOM 6524 C C . LYS C 1 142 ? 20.367 45.114 38.901 1.00 34.78 142 LYS C C 1
ATOM 6525 O O . LYS C 1 142 ? 19.853 46.231 38.932 1.00 34.34 142 LYS C O 1
ATOM 6531 N N . GLY C 1 143 ? 19.791 44.059 38.327 1.00 32.62 143 GLY C N 1
ATOM 6532 C CA . GLY C 1 143 ? 18.503 44.168 37.665 1.00 31.47 143 GLY C CA 1
ATOM 6533 C C . GLY C 1 143 ? 17.281 43.969 38.546 1.00 29.77 143 GLY C C 1
ATOM 6534 O O . GLY C 1 143 ? 17.356 44.060 39.773 1.00 29.83 143 GLY C O 1
ATOM 6535 N N . ILE C 1 144 ? 16.153 43.681 37.904 1.00 26.45 144 ILE C N 1
ATOM 6536 C CA . ILE C 1 144 ? 14.881 43.485 38.591 1.00 23.34 144 ILE C CA 1
ATOM 6537 C C . ILE C 1 144 ? 14.063 42.387 37.913 1.00 22.75 144 ILE C C 1
ATOM 6538 O O . ILE C 1 144 ? 13.906 42.387 36.691 1.00 21.00 144 ILE C O 1
ATOM 6543 N N . LEU C 1 145 ? 13.537 41.456 38.706 1.00 20.98 145 LEU C N 1
ATOM 6544 C CA . LEU C 1 145 ? 12.746 40.371 38.140 1.00 18.87 145 LEU C CA 1
ATOM 6545 C C . LEU C 1 145 ? 11.354 40.261 38.749 1.00 20.51 145 LEU C C 1
ATOM 6546 O O . LEU C 1 145 ? 11.186 40.226 39.982 1.00 19.71 145 LEU C O 1
ATOM 6551 N N . VAL C 1 146 ? 10.356 40.236 37.868 1.00 18.52 146 VAL C N 1
ATOM 6552 C CA . VAL C 1 146 ? 8.969 40.072 38.265 1.00 18.10 146 VAL C CA 1
ATOM 6553 C C . VAL C 1 146 ? 8.460 38.868 37.476 1.00 18.44 146 VAL C C 1
ATOM 6554 O O . VAL C 1 146 ? 8.838 38.654 36.315 1.00 18.14 146 VAL C O 1
ATOM 6558 N N . LYS C 1 147 ? 7.599 38.083 38.105 1.00 17.90 147 LYS C N 1
ATOM 6559 C CA . LYS C 1 147 ? 7.048 36.903 37.465 1.00 16.67 147 LYS C CA 1
ATOM 6560 C C . LYS C 1 147 ? 5.523 36.905 37.445 1.00 16.71 147 LYS C C 1
ATOM 6561 O O . LYS C 1 147 ? 4.876 37.588 38.239 1.00 16.91 147 LYS C O 1
ATOM 6567 N N . ASN C 1 148 ? 4.962 36.159 36.500 1.00 17.21 148 ASN C N 1
ATOM 6568 C CA . ASN C 1 148 ? 3.520 35.998 36.356 1.00 16.64 148 ASN C CA 1
ATOM 6569 C C . ASN C 1 148 ? 3.325 34.496 36.544 1.00 17.44 148 ASN C C 1
ATOM 6570 O O . ASN C 1 148 ? 4.163 33.702 36.117 1.00 18.42 148 ASN C O 1
ATOM 6575 N N . PRO C 1 149 ? 2.216 34.086 37.176 1.00 17.86 149 PRO C N 1
ATOM 6576 C CA . PRO C 1 149 ? 1.923 32.675 37.435 1.00 16.55 149 PRO C CA 1
ATOM 6577 C C . PRO C 1 149 ? 1.483 31.808 36.270 1.00 17.42 149 PRO C C 1
ATOM 6578 O O . PRO C 1 149 ? 1.204 32.288 35.178 1.00 16.81 149 PRO C O 1
ATOM 6582 N N . ASN C 1 150 ? 1.427 30.510 36.546 1.00 17.31 150 ASN C N 1
ATOM 6583 C CA . ASN C 1 150 ? 0.987 29.519 35.592 1.00 19.36 150 ASN C CA 1
ATOM 6584 C C . ASN C 1 150 ? -0.394 29.998 35.151 1.00 20.50 150 ASN C C 1
ATOM 6585 O O . ASN C 1 150 ? -1.173 30.482 35.978 1.00 21.12 150 ASN C O 1
ATOM 6590 N N . CYS C 1 151 ? -0.701 29.883 33.862 1.00 18.94 151 CYS C N 1
ATOM 6591 C CA . CYS C 1 151 ? -1.986 30.370 33.378 1.00 21.68 151 CYS C CA 1
ATOM 6592 C C . CYS C 1 151 ? -3.199 29.839 34.139 1.00 22.39 151 CYS C C 1
ATOM 6593 O O . CYS C 1 151 ? -4.100 30.605 34.477 1.00 21.44 151 CYS C O 1
ATOM 6596 N N . THR C 1 152 ? -3.227 28.543 34.426 1.00 22.79 152 THR C N 1
ATOM 6597 C CA . THR C 1 152 ? -4.360 27.977 35.151 1.00 22.99 152 THR C CA 1
ATOM 6598 C C . THR C 1 152 ? -4.471 28.554 36.562 1.00 22.22 152 THR C C 1
ATOM 6599 O O . THR C 1 152 ? -5.570 28.786 37.068 1.00 21.64 152 THR C O 1
ATOM 6603 N N . ALA C 1 153 ? -3.326 28.781 37.192 1.00 20.95 153 ALA C N 1
ATOM 6604 C CA . ALA C 1 153 ? -3.291 29.339 38.535 1.00 21.91 153 ALA C CA 1
ATOM 6605 C C . ALA C 1 153 ? -3.799 30.780 38.519 1.00 23.47 153 ALA C C 1
ATOM 6606 O O . ALA C 1 153 ? -4.452 31.231 39.464 1.00 23.85 153 ALA C O 1
ATOM 6608 N N . ALA C 1 154 ? -3.491 31.499 37.441 1.00 23.32 154 ALA C N 1
ATOM 6609 C CA . ALA C 1 154 ? -3.909 32.887 37.299 1.00 22.79 154 ALA C CA 1
ATOM 6610 C C . ALA C 1 154 ? -5.426 32.958 37.227 1.00 23.62 154 ALA C C 1
ATOM 6611 O O . ALA C 1 154 ? -6.056 33.787 37.887 1.00 23.34 154 ALA C O 1
ATOM 6613 N N . ILE C 1 155 ? -6.006 32.081 36.416 1.00 22.42 155 ILE C N 1
ATOM 6614 C CA . ILE C 1 155 ? -7.447 32.038 36.255 1.00 23.40 155 ILE C CA 1
ATOM 6615 C C . ILE C 1 155 ? -8.147 31.616 37.553 1.00 23.87 155 ILE C C 1
ATOM 6616 O O . ILE C 1 155 ? -9.098 32.269 37.994 1.00 21.94 155 ILE C O 1
ATOM 6621 N N . MET C 1 156 ? -7.661 30.535 38.161 1.00 25.16 156 MET C N 1
ATOM 6622 C CA . MET C 1 156 ? -8.230 30.011 39.401 1.00 25.91 156 MET C CA 1
ATOM 6623 C C . MET C 1 156 ? -8.160 30.988 40.563 1.00 26.66 156 MET C C 1
ATOM 6624 O O . MET C 1 156 ? -9.066 31.036 41.394 1.00 28.48 156 MET C O 1
ATOM 6629 N N . SER C 1 157 ? -7.084 31.763 40.631 1.00 26.81 157 SER C N 1
ATOM 6630 C CA . SER C 1 157 ? -6.919 32.713 41.728 1.00 26.66 157 SER C CA 1
ATOM 6631 C C . SER C 1 157 ? -7.863 33.910 41.667 1.00 27.29 157 SER C C 1
ATOM 6632 O O . SER C 1 157 ? -7.992 34.649 42.644 1.00 26.56 157 SER C O 1
ATOM 6635 N N . MET C 1 158 ? -8.505 34.123 40.524 1.00 27.65 158 MET C N 1
ATOM 6636 C CA . MET C 1 158 ? -9.408 35.260 40.397 1.00 28.96 158 MET C CA 1
ATOM 6637 C C . MET C 1 158 ? -10.576 35.189 41.379 1.00 27.42 158 MET C C 1
ATOM 6638 O O . MET C 1 158 ? -10.769 36.105 42.171 1.00 29.73 158 MET C O 1
ATOM 6643 N N . PRO C 1 159 ? -11.365 34.105 41.351 1.00 26.17 159 PRO C N 1
ATOM 6644 C CA . PRO C 1 159 ? -12.494 34.024 42.292 1.00 25.10 159 PRO C CA 1
ATOM 6645 C C . PRO C 1 159 ? -12.110 33.688 43.737 1.00 24.10 159 PRO C C 1
ATOM 6646 O O . PRO C 1 159 ? -12.840 34.025 44.662 1.00 25.00 159 PRO C O 1
ATOM 6650 N N . ILE C 1 160 ? -10.971 33.030 43.928 1.00 22.12 160 ILE C N 1
ATOM 6651 C CA . ILE C 1 160 ? -10.515 32.651 45.264 1.00 20.39 160 ILE C CA 1
ATOM 6652 C C . ILE C 1 160 ? -10.096 33.838 46.126 1.00 23.11 160 ILE C C 1
ATOM 6653 O O . ILE C 1 160 ? -10.280 33.813 47.340 1.00 22.06 160 ILE C O 1
ATOM 6658 N N . LYS C 1 161 ? -9.539 34.874 45.503 1.00 24.22 161 LYS C N 1
ATOM 6659 C CA . LYS C 1 161 ? -9.092 36.065 46.230 1.00 25.36 161 LYS C CA 1
ATOM 6660 C C . LYS C 1 161 ? -10.204 36.773 47.010 1.00 25.11 161 LYS C C 1
ATOM 6661 O O . LYS C 1 161 ? -10.116 36.937 48.223 1.00 26.98 161 LYS C O 1
ATOM 6667 N N . PRO C 1 162 ? -11.262 37.219 46.322 1.00 24.84 162 PRO C N 1
ATOM 6668 C CA . PRO C 1 162 ? -12.340 37.901 47.053 1.00 25.54 162 PRO C CA 1
ATOM 6669 C C . PRO C 1 162 ? -13.023 37.013 48.099 1.00 24.93 162 PRO C C 1
ATOM 6670 O O . PRO C 1 162 ? -13.776 37.506 48.937 1.00 24.67 162 PRO C O 1
ATOM 6674 N N . LEU C 1 163 ? -12.745 35.710 48.043 1.00 24.50 163 LEU C N 1
ATOM 6675 C CA . LEU C 1 163 ? -13.338 34.737 48.961 1.00 22.97 163 LEU C CA 1
ATOM 6676 C C . LEU C 1 163 ? -12.261 34.062 49.801 1.00 21.93 163 LEU C C 1
ATOM 6677 O O . LEU C 1 163 ? -12.468 32.971 50.330 1.00 20.91 163 LEU C O 1
ATOM 6682 N N . ILE C 1 164 ? -11.116 34.723 49.924 1.00 22.24 164 ILE C N 1
ATOM 6683 C CA . ILE C 1 164 ? -9.979 34.183 50.650 1.00 23.41 164 ILE C CA 1
ATOM 6684 C C . ILE C 1 164 ? -10.233 33.839 52.124 1.00 26.60 164 ILE C C 1
ATOM 6685 O O . ILE C 1 164 ? -9.601 32.926 52.666 1.00 24.08 164 ILE C O 1
ATOM 6690 N N . GLU C 1 165 ? -11.149 34.560 52.770 1.00 29.80 165 GLU C N 1
ATOM 6691 C CA . GLU C 1 165 ? -11.461 34.296 54.171 1.00 33.58 165 GLU C CA 1
ATOM 6692 C C . GLU C 1 165 ? -12.088 32.918 54.325 1.00 33.28 165 GLU C C 1
ATOM 6693 O O . GLU C 1 165 ? -11.816 32.216 55.294 1.00 33.43 165 GLU C O 1
ATOM 6699 N N . ILE C 1 166 ? -12.920 32.532 53.360 1.00 33.85 166 ILE C N 1
ATOM 6700 C CA . ILE C 1 166 ? -13.583 31.229 53.388 1.00 33.88 166 ILE C CA 1
ATOM 6701 C C . ILE C 1 166 ? -12.660 30.119 52.881 1.00 33.53 166 ILE C C 1
ATOM 6702 O O . ILE C 1 166 ? -12.614 29.026 53.449 1.00 33.71 166 ILE C O 1
ATOM 6707 N N . ALA C 1 167 ? -11.926 30.409 51.811 1.00 32.46 167 ALA C N 1
ATOM 6708 C CA . ALA C 1 167 ? -11.014 29.438 51.224 1.00 30.96 167 ALA C CA 1
ATOM 6709 C C . ALA C 1 167 ? -9.972 28.998 52.237 1.00 30.62 167 ALA C C 1
ATOM 6710 O O . ALA C 1 167 ? -9.546 27.846 52.239 1.00 31.53 167 ALA C O 1
ATOM 6712 N N . THR C 1 168 ? -9.570 29.917 53.105 1.00 31.33 168 THR C N 1
ATOM 6713 C CA . THR C 1 168 ? -8.566 29.614 54.114 1.00 33.17 168 THR C CA 1
ATOM 6714 C C . THR C 1 168 ? -9.067 28.717 55.247 1.00 34.30 168 THR C C 1
ATOM 6715 O O . THR C 1 168 ? -8.277 28.046 55.903 1.00 35.72 168 THR C O 1
ATOM 6719 N N . LYS C 1 169 ? -10.374 28.697 55.473 1.00 36.00 169 LYS C N 1
ATOM 6720 C CA . LYS C 1 169 ? -10.946 27.857 56.520 1.00 36.74 169 LYS C CA 1
ATOM 6721 C C . LYS C 1 169 ? -11.642 26.665 55.874 1.00 36.43 169 LYS C C 1
ATOM 6722 O O . LYS C 1 169 ? -12.768 26.324 56.238 1.00 37.48 169 LYS C O 1
ATOM 6728 N N . SER C 1 170 ? -10.976 26.028 54.919 1.00 35.03 170 SER C N 1
ATOM 6729 C CA . SER C 1 170 ? -11.583 24.899 54.231 1.00 32.16 170 SER C CA 1
ATOM 6730 C C . SER C 1 170 ? -10.588 24.088 53.420 1.00 30.25 170 SER C C 1
ATOM 6731 O O . SER C 1 170 ? -9.413 24.439 53.313 1.00 29.12 170 SER C O 1
ATOM 6734 N N . LYS C 1 171 ? -11.075 22.988 52.860 1.00 27.63 171 LYS C N 1
ATOM 6735 C CA . LYS C 1 171 ? -10.257 22.147 52.003 1.00 28.20 171 LYS C CA 1
ATOM 6736 C C . LYS C 1 171 ? -10.724 22.443 50.582 1.00 24.20 171 LYS C C 1
ATOM 6737 O O . LYS C 1 171 ? -11.907 22.302 50.271 1.00 21.21 171 LYS C O 1
ATOM 6743 N N . ILE C 1 172 ? -9.793 22.871 49.734 1.00 23.25 172 ILE C N 1
ATOM 6744 C CA . ILE C 1 172 ? -10.113 23.201 48.345 1.00 22.75 172 ILE C CA 1
ATOM 6745 C C . ILE C 1 172 ? -9.801 22.054 47.394 1.00 22.63 172 ILE C C 1
ATOM 6746 O O . ILE C 1 172 ? -8.653 21.616 47.280 1.00 21.12 172 ILE C O 1
ATOM 6751 N N . ILE C 1 173 ? -10.838 21.558 46.727 1.00 22.94 173 ILE C N 1
ATOM 6752 C CA . ILE C 1 173 ? -10.683 20.479 45.763 1.00 22.86 173 ILE C CA 1
ATOM 6753 C C . ILE C 1 173 ? -10.923 21.106 44.389 1.00 23.37 173 ILE C C 1
ATOM 6754 O O . ILE C 1 173 ? -11.992 21.669 44.131 1.00 21.53 173 ILE C O 1
ATOM 6759 N N . ILE C 1 174 ? -9.931 21.001 43.508 1.00 23.39 174 ILE C N 1
ATOM 6760 C CA . ILE C 1 174 ? -10.042 21.585 42.178 1.00 20.98 174 ILE C CA 1
ATOM 6761 C C . ILE C 1 174 ? -9.746 20.606 41.057 1.00 19.82 174 ILE C C 1
ATOM 6762 O O . ILE C 1 174 ? -8.797 19.836 41.125 1.00 20.42 174 ILE C O 1
ATOM 6767 N N . THR C 1 175 ? -10.574 20.652 40.025 1.00 19.01 175 THR C N 1
ATOM 6768 C CA . THR C 1 175 ? -10.390 19.835 38.839 1.00 19.05 175 THR C CA 1
ATOM 6769 C C . THR C 1 175 ? -10.341 20.870 37.724 1.00 20.43 175 THR C C 1
ATOM 6770 O O . THR C 1 175 ? -11.251 21.697 37.599 1.00 15.92 175 THR C O 1
ATOM 6774 N N . THR C 1 176 ? -9.270 20.854 36.939 1.00 20.08 176 THR C N 1
ATOM 6775 C CA . THR C 1 176 ? -9.160 21.815 35.855 1.00 22.21 176 THR C CA 1
ATOM 6776 C C . THR C 1 176 ? -9.172 21.099 34.517 1.00 21.64 176 THR C C 1
ATOM 6777 O O . THR C 1 176 ? -8.585 20.034 34.379 1.00 22.52 176 THR C O 1
ATOM 6781 N N . LEU C 1 177 ? -9.872 21.679 33.548 1.00 22.07 177 LEU C N 1
ATOM 6782 C CA . LEU C 1 177 ? -9.947 21.124 32.202 1.00 22.07 177 LEU C CA 1
ATOM 6783 C C . LEU C 1 177 ? -9.262 22.174 31.327 1.00 23.14 177 LEU C C 1
ATOM 6784 O O . LEU C 1 177 ? -9.819 23.243 31.067 1.00 20.82 177 LEU C O 1
ATOM 6789 N N . GLN C 1 178 ? -8.050 21.863 30.873 1.00 21.71 178 GLN C N 1
ATOM 6790 C CA . GLN C 1 178 ? -7.270 22.812 30.094 1.00 21.15 178 GLN C CA 1
ATOM 6791 C C . GLN C 1 178 ? -7.238 22.604 28.590 1.00 21.90 178 GLN C C 1
ATOM 6792 O O . GLN C 1 178 ? -7.153 21.475 28.101 1.00 22.78 178 GLN C O 1
ATOM 6798 N N . ALA C 1 179 ? -7.302 23.726 27.873 1.00 20.88 179 ALA C N 1
ATOM 6799 C CA . ALA C 1 179 ? -7.285 23.763 26.411 1.00 20.40 179 ALA C CA 1
ATOM 6800 C C . ALA C 1 179 ? -5.950 23.303 25.842 1.00 19.69 179 ALA C C 1
ATOM 6801 O O . ALA C 1 179 ? -4.903 23.438 26.481 1.00 18.03 179 ALA C O 1
ATOM 6803 N N . VAL C 1 180 ? -5.998 22.770 24.627 1.00 18.66 180 VAL C N 1
ATOM 6804 C CA . VAL C 1 180 ? -4.799 22.291 23.954 1.00 20.96 180 VAL C CA 1
ATOM 6805 C C . VAL C 1 180 ? -3.757 23.406 23.760 1.00 21.08 180 VAL C C 1
ATOM 6806 O O . VAL C 1 180 ? -2.559 23.169 23.892 1.00 19.97 180 VAL C O 1
ATOM 6810 N N . SER C 1 181 ? -4.212 24.618 23.452 1.00 21.90 181 SER C N 1
ATOM 6811 C CA . SER C 1 181 ? -3.293 25.741 23.238 1.00 22.87 181 SER C CA 1
ATOM 6812 C C . SER C 1 181 ? -2.368 25.964 24.439 1.00 23.77 181 SER C C 1
ATOM 6813 O O . SER C 1 181 ? -1.323 26.610 24.317 1.00 22.70 181 SER C O 1
ATOM 6816 N N . GLY C 1 182 ? -2.764 25.438 25.598 1.00 24.15 182 GLY C N 1
ATOM 6817 C CA . GLY C 1 182 ? -1.953 25.576 26.794 1.00 23.33 182 GLY C CA 1
ATOM 6818 C C . GLY C 1 182 ? -0.587 24.939 26.604 1.00 22.93 182 GLY C C 1
ATOM 6819 O O . GLY C 1 182 ? 0.383 25.324 27.247 1.00 22.83 182 GLY C O 1
ATOM 6820 N N . ALA C 1 183 ? -0.507 23.968 25.701 1.00 25.03 183 ALA C N 1
ATOM 6821 C CA . ALA C 1 183 ? 0.755 23.279 25.428 1.00 27.21 183 ALA C CA 1
ATOM 6822 C C . ALA C 1 183 ? 1.437 23.811 24.165 1.00 29.02 183 ALA C C 1
ATOM 6823 O O . ALA C 1 183 ? 2.289 23.138 23.583 1.00 30.23 183 ALA C O 1
ATOM 6825 N N . GLY C 1 184 ? 1.073 25.019 23.747 1.00 28.64 184 GLY C N 1
ATOM 6826 C CA . GLY C 1 184 ? 1.673 25.579 22.551 1.00 30.25 184 GLY C CA 1
ATOM 6827 C C . GLY C 1 184 ? 0.895 25.169 21.315 1.00 31.88 184 GLY C C 1
ATOM 6828 O O . GLY C 1 184 ? 0.106 24.221 21.360 1.00 32.87 184 GLY C O 1
ATOM 6829 N N . TYR C 1 185 ? 1.125 25.858 20.201 1.00 31.93 185 TYR C N 1
ATOM 6830 C CA . TYR C 1 185 ? 0.396 25.556 18.975 1.00 32.33 185 TYR C CA 1
ATOM 6831 C C . TYR C 1 185 ? 0.557 24.124 18.475 1.00 32.24 185 TYR C C 1
ATOM 6832 O O . TYR C 1 185 ? -0.402 23.523 17.998 1.00 32.34 185 TYR C O 1
ATOM 6841 N N . ASN C 1 186 ? 1.761 23.575 18.583 1.00 32.09 186 ASN C N 1
ATOM 6842 C CA . ASN C 1 186 ? 2.013 22.217 18.111 1.00 32.85 186 ASN C CA 1
ATOM 6843 C C . ASN C 1 186 ? 2.445 21.284 19.234 1.00 32.46 186 ASN C C 1
ATOM 6844 O O . ASN C 1 186 ? 3.172 20.316 19.002 1.00 32.61 186 ASN C O 1
ATOM 6849 N N . GLY C 1 187 ? 2.007 21.571 20.453 1.00 30.92 187 GLY C N 1
ATOM 6850 C CA . GLY C 1 187 ? 2.396 20.730 21.566 1.00 29.49 187 GLY C CA 1
ATOM 6851 C C . GLY C 1 187 ? 1.741 19.363 21.549 1.00 29.14 187 GLY C C 1
ATOM 6852 O O . GLY C 1 187 ? 2.381 18.358 21.861 1.00 29.78 187 GLY C O 1
ATOM 6853 N N . ILE C 1 188 ? 0.470 19.321 21.163 1.00 27.95 188 ILE C N 1
ATOM 6854 C CA . ILE C 1 188 ? -0.290 18.074 21.153 1.00 26.05 188 ILE C CA 1
ATOM 6855 C C . ILE C 1 188 ? -0.838 17.721 19.779 1.00 24.44 188 ILE C C 1
ATOM 6856 O O . ILE C 1 188 ? -1.379 18.575 19.078 1.00 23.05 188 ILE C O 1
ATOM 6861 N N . SER C 1 189 ? -0.703 16.455 19.403 1.00 21.67 189 SER C N 1
ATOM 6862 C CA . SER C 1 189 ? -1.175 16.008 18.109 1.00 21.65 189 SER C CA 1
ATOM 6863 C C . SER C 1 189 ? -2.673 15.768 18.103 1.00 21.30 189 SER C C 1
ATOM 6864 O O . SER C 1 189 ? -3.272 15.469 19.133 1.00 21.22 189 SER C O 1
ATOM 6867 N N . PHE C 1 190 ? -3.262 15.905 16.920 1.00 19.06 190 PHE C N 1
ATOM 6868 C CA . PHE C 1 190 ? -4.685 15.702 16.711 1.00 17.06 190 PHE C CA 1
ATOM 6869 C C . PHE C 1 190 ? -5.082 14.292 17.134 1.00 16.94 190 PHE C C 1
ATOM 6870 O O . PHE C 1 190 ? -6.101 14.093 17.784 1.00 17.60 190 PHE C O 1
ATOM 6878 N N . MET C 1 191 ? -4.273 13.317 16.727 1.00 18.14 191 MET C N 1
ATOM 6879 C CA . MET C 1 191 ? -4.517 11.912 17.029 1.00 18.82 191 MET C CA 1
ATOM 6880 C C . MET C 1 191 ? -4.570 11.629 18.518 1.00 18.71 191 MET C C 1
ATOM 6881 O O . MET C 1 191 ? -5.387 10.845 18.963 1.00 20.12 191 MET C O 1
ATOM 6886 N N . ALA C 1 192 ? -3.699 12.280 19.279 1.00 17.65 192 ALA C N 1
ATOM 6887 C CA . ALA C 1 192 ? -3.619 12.072 20.714 1.00 18.28 192 ALA C CA 1
ATOM 6888 C C . ALA C 1 192 ? -4.722 12.702 21.546 1.00 20.94 192 ALA C C 1
ATOM 6889 O O . ALA C 1 192 ? -5.006 12.224 22.646 1.00 20.78 192 ALA C O 1
ATOM 6891 N N . ILE C 1 193 ? -5.359 13.756 21.037 1.00 20.20 193 ILE C N 1
ATOM 6892 C CA . ILE C 1 193 ? -6.369 14.431 21.837 1.00 21.17 193 ILE C CA 1
ATOM 6893 C C . ILE C 1 193 ? -7.805 14.471 21.299 1.00 22.60 193 ILE C C 1
ATOM 6894 O O . ILE C 1 193 ? -8.751 14.474 22.085 1.00 23.54 193 ILE C O 1
ATOM 6899 N N . GLU C 1 194 ? -7.971 14.486 19.978 1.00 23.15 194 GLU C N 1
ATOM 6900 C CA . GLU C 1 194 ? -9.300 14.547 19.376 1.00 24.77 194 GLU C CA 1
ATOM 6901 C C . GLU C 1 194 ? -10.234 13.431 19.858 1.00 23.62 194 GLU C C 1
ATOM 6902 O O . GLU C 1 194 ? -9.877 12.244 19.850 1.00 22.33 194 GLU C O 1
ATOM 6908 N N . GLY C 1 195 ? -11.431 13.836 20.283 1.00 21.44 195 GLY C N 1
ATOM 6909 C CA . GLY C 1 195 ? -12.418 12.897 20.790 1.00 19.11 195 GLY C CA 1
ATOM 6910 C C . GLY C 1 195 ? -11.892 12.176 22.021 1.00 19.93 195 GLY C C 1
ATOM 6911 O O . GLY C 1 195 ? -12.368 11.092 22.375 1.00 18.05 195 GLY C O 1
ATOM 6912 N N . ASN C 1 196 ? -10.925 12.788 22.699 1.00 16.97 196 ASN C N 1
ATOM 6913 C CA . ASN C 1 196 ? -10.327 12.144 23.852 1.00 18.24 196 ASN C CA 1
ATOM 6914 C C . ASN C 1 196 ? -10.115 13.049 25.064 1.00 16.93 196 ASN C C 1
ATOM 6915 O O . ASN C 1 196 ? -10.458 14.228 25.066 1.00 15.16 196 ASN C O 1
ATOM 6920 N N . ILE C 1 197 ? -9.539 12.463 26.103 1.00 18.53 197 ILE C N 1
ATOM 6921 C CA . ILE C 1 197 ? -9.248 13.167 27.340 1.00 17.61 197 ILE C CA 1
ATOM 6922 C C . ILE C 1 197 ? -7.973 12.576 27.907 1.00 18.42 197 ILE C C 1
ATOM 6923 O O . ILE C 1 197 ? -7.816 11.355 27.942 1.00 19.46 197 ILE C O 1
ATOM 6928 N N . ILE C 1 198 ? -7.053 13.440 28.315 1.00 19.00 198 ILE C N 1
ATOM 6929 C CA . ILE C 1 198 ? -5.797 12.993 28.908 1.00 21.77 198 ILE C CA 1
ATOM 6930 C C . ILE C 1 198 ? -5.781 13.580 30.319 1.00 21.26 198 ILE C C 1
ATOM 6931 O O . ILE C 1 198 ? -5.576 14.779 30.507 1.00 22.15 198 ILE C O 1
ATOM 6936 N N . PRO C 1 199 ? -6.017 12.730 31.331 1.00 21.90 199 PRO C N 1
ATOM 6937 C CA . PRO C 1 199 ? -6.054 13.129 32.740 1.00 21.40 199 PRO C CA 1
ATOM 6938 C C . PRO C 1 199 ? -4.702 13.440 33.351 1.00 22.44 199 PRO C C 1
ATOM 6939 O O . PRO C 1 199 ? -4.442 13.087 34.497 1.00 24.02 199 PRO C O 1
ATOM 6943 N N . TYR C 1 200 ? -3.843 14.111 32.597 1.00 22.99 200 TYR C N 1
ATOM 6944 C CA . TYR C 1 200 ? -2.523 14.431 33.107 1.00 24.01 200 TYR C CA 1
ATOM 6945 C C . TYR C 1 200 ? -1.797 15.511 32.318 1.00 25.10 200 TYR C C 1
ATOM 6946 O O . TYR C 1 200 ? -1.797 15.522 31.084 1.00 25.40 200 TYR C O 1
ATOM 6955 N N . ILE C 1 201 ? -1.177 16.416 33.061 1.00 25.12 201 ILE C N 1
ATOM 6956 C CA . ILE C 1 201 ? -0.394 17.500 32.505 1.00 25.82 201 ILE C CA 1
ATOM 6957 C C . ILE C 1 201 ? 0.782 17.653 33.464 1.00 28.55 201 ILE C C 1
ATOM 6958 O O . ILE C 1 201 ? 0.645 18.205 34.559 1.00 28.84 201 ILE C O 1
ATOM 6963 N N . LYS C 1 202 ? 1.930 17.133 33.043 1.00 28.70 202 LYS C N 1
ATOM 6964 C CA . LYS C 1 202 ? 3.157 17.166 33.827 1.00 30.35 202 LYS C CA 1
ATOM 6965 C C . LYS C 1 202 ? 3.368 18.423 34.681 1.00 29.63 202 LYS C C 1
ATOM 6966 O O . LYS C 1 202 ? 3.505 19.530 34.156 1.00 30.85 202 LYS C O 1
ATOM 6972 N N . GLY C 1 203 ? 3.381 18.238 35.998 1.00 28.68 203 GLY C N 1
ATOM 6973 C CA . GLY C 1 203 ? 3.623 19.334 36.920 1.00 27.09 203 GLY C CA 1
ATOM 6974 C C . GLY C 1 203 ? 2.614 20.461 37.072 1.00 27.67 203 GLY C C 1
ATOM 6975 O O . GLY C 1 203 ? 2.866 21.400 37.829 1.00 26.57 203 GLY C O 1
ATOM 6976 N N . GLU C 1 204 ? 1.480 20.388 36.382 1.00 27.50 204 GLU C N 1
ATOM 6977 C CA . GLU C 1 204 ? 0.478 21.448 36.480 1.00 27.08 204 GLU C CA 1
ATOM 6978 C C . GLU C 1 204 ? -0.126 21.506 37.882 1.00 27.49 204 GLU C C 1
ATOM 6979 O O . GLU C 1 204 ? -0.184 22.566 38.503 1.00 28.25 204 GLU C O 1
ATOM 6985 N N . GLU C 1 205 ? -0.561 20.355 38.379 1.00 26.93 205 GLU C N 1
ATOM 6986 C CA . GLU C 1 205 ? -1.190 20.270 39.690 1.00 27.77 205 GLU C CA 1
ATOM 6987 C C . GLU C 1 205 ? -0.372 20.865 40.828 1.00 28.63 205 GLU C C 1
ATOM 6988 O O . GLU C 1 205 ? -0.910 21.587 41.667 1.00 27.94 205 GLU C O 1
ATOM 6994 N N . ASP C 1 206 ? 0.927 20.585 40.847 1.00 28.73 206 ASP C N 1
ATOM 6995 C CA . ASP C 1 206 ? 1.789 21.116 41.890 1.00 29.07 206 ASP C CA 1
ATOM 6996 C C . ASP C 1 206 ? 1.912 22.634 41.780 1.00 27.45 206 ASP C C 1
ATOM 6997 O O . ASP C 1 206 ? 1.869 23.345 42.792 1.00 24.83 206 ASP C O 1
ATOM 7002 N N . LYS C 1 207 ? 2.066 23.123 40.550 1.00 25.18 207 LYS C N 1
ATOM 7003 C CA . LYS C 1 207 ? 2.200 24.557 40.308 1.00 24.89 207 LYS C CA 1
ATOM 7004 C C . LYS C 1 207 ? 0.971 25.331 40.758 1.00 22.90 207 LYS C C 1
ATOM 7005 O O . LYS C 1 207 ? 1.078 26.377 41.395 1.00 22.57 207 LYS C O 1
ATOM 7011 N N . ILE C 1 208 ? -0.200 24.816 40.411 1.00 20.01 208 ILE C N 1
ATOM 7012 C CA . ILE C 1 208 ? -1.436 25.479 40.769 1.00 20.35 208 ILE C CA 1
ATOM 7013 C C . ILE C 1 208 ? -1.546 25.635 42.285 1.00 21.12 208 ILE C C 1
ATOM 7014 O O . ILE C 1 208 ? -1.688 26.751 42.792 1.00 20.74 208 ILE C O 1
ATOM 7019 N N . ALA C 1 209 ? -1.444 24.520 43.005 1.00 20.81 209 ALA C N 1
ATOM 7020 C CA . ALA C 1 209 ? -1.538 24.537 44.460 1.00 21.45 209 ALA C CA 1
ATOM 7021 C C . ALA C 1 209 ? -0.531 25.479 45.118 1.00 21.90 209 ALA C C 1
ATOM 7022 O O . ALA C 1 209 ? -0.897 26.341 45.928 1.00 23.66 209 ALA C O 1
ATOM 7024 N N . LYS C 1 210 ? 0.741 25.327 44.773 1.00 23.07 210 LYS C N 1
ATOM 7025 C CA . LYS C 1 210 ? 1.766 26.175 45.363 1.00 23.38 210 LYS C CA 1
ATOM 7026 C C . LYS C 1 210 ? 1.659 27.650 44.983 1.00 22.94 210 LYS C C 1
ATOM 7027 O O . LYS C 1 210 ? 1.735 28.522 45.851 1.00 22.52 210 LYS C O 1
ATOM 7033 N N . GLU C 1 211 ? 1.470 27.934 43.696 1.00 22.25 211 GLU C N 1
ATOM 7034 C CA . GLU C 1 211 ? 1.375 29.320 43.240 1.00 21.61 211 GLU C CA 1
ATOM 7035 C C . GLU C 1 211 ? 0.133 30.002 43.809 1.00 20.81 211 GLU C C 1
ATOM 7036 O O . GLU C 1 211 ? 0.133 31.204 44.091 1.00 20.33 211 GLU C O 1
ATOM 7042 N N . LEU C 1 212 ? -0.925 29.222 43.986 1.00 19.00 212 LEU C N 1
ATOM 7043 C CA . LEU C 1 212 ? -2.164 29.740 44.543 1.00 19.08 212 LEU C CA 1
ATOM 7044 C C . LEU C 1 212 ? -1.852 30.313 45.934 1.00 21.33 212 LEU C C 1
ATOM 7045 O O . LEU C 1 212 ? -2.404 31.339 46.348 1.00 22.07 212 LEU C O 1
ATOM 7050 N N . THR C 1 213 ? -0.938 29.637 46.628 1.00 20.86 213 THR C N 1
ATOM 7051 C CA . THR C 1 213 ? -0.496 29.998 47.968 1.00 21.65 213 THR C CA 1
ATOM 7052 C C . THR C 1 213 ? 0.207 31.355 48.040 1.00 22.77 213 THR C C 1
ATOM 7053 O O . THR C 1 213 ? 0.030 32.110 49.005 1.00 21.01 213 THR C O 1
ATOM 7057 N N . LYS C 1 214 ? 1.018 31.648 47.027 1.00 21.68 214 LYS C N 1
ATOM 7058 C CA . LYS C 1 214 ? 1.766 32.896 46.980 1.00 18.27 214 LYS C CA 1
ATOM 7059 C C . LYS C 1 214 ? 0.897 34.028 46.443 1.00 18.62 214 LYS C C 1
ATOM 7060 O O . LYS C 1 214 ? 0.935 35.151 46.952 1.00 16.50 214 LYS C O 1
ATOM 7066 N N . LEU C 1 215 ? 0.113 33.729 45.413 1.00 19.36 215 LEU C N 1
ATOM 7067 C CA . LEU C 1 215 ? -0.758 34.730 44.828 1.00 22.43 215 LEU C CA 1
ATOM 7068 C C . LEU C 1 215 ? -1.706 35.293 45.883 1.00 24.82 215 LEU C C 1
ATOM 7069 O O . LEU C 1 215 ? -1.992 36.492 45.896 1.00 26.25 215 LEU C O 1
ATOM 7074 N N . ASN C 1 216 ? -2.169 34.435 46.787 1.00 26.70 216 ASN C N 1
ATOM 7075 C CA . ASN C 1 216 ? -3.106 34.869 47.820 1.00 27.96 216 ASN C CA 1
ATOM 7076 C C . ASN C 1 216 ? -2.464 35.265 49.140 1.00 27.78 216 ASN C C 1
ATOM 7077 O O . ASN C 1 216 ? -3.163 35.533 50.118 1.00 28.59 216 ASN C O 1
ATOM 7082 N N . GLY C 1 217 ? -1.140 35.327 49.160 1.00 27.25 217 GLY C N 1
ATOM 7083 C CA . GLY C 1 217 ? -0.438 35.694 50.376 1.00 29.47 217 GLY C CA 1
ATOM 7084 C C . GLY C 1 217 ? -0.574 37.150 50.783 1.00 29.91 217 GLY C C 1
ATOM 7085 O O . GLY C 1 217 ? -1.212 37.948 50.098 1.00 30.71 217 GLY C O 1
ATOM 7086 N N . LYS C 1 218 ? 0.030 37.489 51.914 1.00 32.62 218 LYS C N 1
ATOM 7087 C CA . LYS C 1 218 ? -0.006 38.846 52.442 1.00 35.66 218 LYS C CA 1
ATOM 7088 C C . LYS C 1 218 ? 1.383 39.428 52.570 1.00 35.39 218 LYS C C 1
ATOM 7089 O O . LYS C 1 218 ? 2.328 38.735 52.936 1.00 34.99 218 LYS C O 1
ATOM 7095 N N . LEU C 1 219 ? 1.498 40.712 52.262 1.00 36.69 219 LEU C N 1
ATOM 7096 C CA . LEU C 1 219 ? 2.766 41.405 52.365 1.00 37.78 219 LEU C CA 1
ATOM 7097 C C . LEU C 1 219 ? 2.877 41.924 53.796 1.00 39.12 219 LEU C C 1
ATOM 7098 O O . LEU C 1 219 ? 1.988 42.622 54.282 1.00 39.62 219 LEU C O 1
ATOM 7103 N N . GLU C 1 220 ? 3.965 41.567 54.469 1.00 39.88 220 GLU C N 1
ATOM 7104 C CA . GLU C 1 220 ? 4.196 41.991 55.841 1.00 41.46 220 GLU C CA 1
ATOM 7105 C C . GLU C 1 220 ? 5.689 42.085 56.114 1.00 40.61 220 GLU C C 1
ATOM 7106 O O . GLU C 1 220 ? 6.418 41.109 55.954 1.00 40.28 220 GLU C O 1
ATOM 7112 N N . ASN C 1 221 ? 6.137 43.260 56.540 1.00 40.21 221 ASN C N 1
ATOM 7113 C CA . ASN C 1 221 ? 7.550 43.477 56.827 1.00 39.95 221 ASN C CA 1
ATOM 7114 C C . ASN C 1 221 ? 8.407 43.192 55.600 1.00 38.80 221 ASN C C 1
ATOM 7115 O O . ASN C 1 221 ? 9.484 42.599 55.707 1.00 38.98 221 ASN C O 1
ATOM 7120 N N . ASN C 1 222 ? 7.908 43.590 54.432 1.00 36.34 222 ASN C N 1
ATOM 7121 C CA . ASN C 1 222 ? 8.644 43.429 53.183 1.00 35.26 222 ASN C CA 1
ATOM 7122 C C . ASN C 1 222 ? 8.799 41.997 52.684 1.00 34.17 222 ASN C C 1
ATOM 7123 O O . ASN C 1 222 ? 9.763 41.673 51.990 1.00 32.37 222 ASN C O 1
ATOM 7128 N N . GLN C 1 223 ? 7.852 41.138 53.031 1.00 33.50 223 GLN C N 1
ATOM 7129 C CA . GLN C 1 223 ? 7.904 39.755 52.584 1.00 33.73 223 GLN C CA 1
ATOM 7130 C C . GLN C 1 223 ? 6.489 39.225 52.399 1.00 31.37 223 GLN C C 1
ATOM 7131 O O . GLN C 1 223 ? 5.518 39.912 52.700 1.00 31.12 223 GLN C O 1
ATOM 7137 N N . ILE C 1 224 ? 6.373 38.002 51.900 1.00 30.37 224 ILE C N 1
ATOM 7138 C CA . ILE C 1 224 ? 5.063 37.408 51.680 1.00 29.43 224 ILE C CA 1
ATOM 7139 C C . ILE C 1 224 ? 4.744 36.235 52.601 1.00 30.26 224 ILE C C 1
ATOM 7140 O O . ILE C 1 224 ? 5.476 35.245 52.647 1.00 29.50 224 ILE C O 1
ATOM 7145 N N . ILE C 1 225 ? 3.638 36.364 53.327 1.00 30.72 225 ILE C N 1
ATOM 7146 C CA . ILE C 1 225 ? 3.156 35.320 54.216 1.00 29.70 225 ILE C CA 1
ATOM 7147 C C . ILE C 1 225 ? 2.208 34.495 53.356 1.00 29.87 225 ILE C C 1
ATOM 7148 O O . ILE C 1 225 ? 1.100 34.937 53.039 1.00 29.13 225 ILE C O 1
ATOM 7153 N N . PRO C 1 226 ? 2.629 33.286 52.958 1.00 29.80 226 PRO C N 1
ATOM 7154 C CA . PRO C 1 226 ? 1.775 32.436 52.123 1.00 29.42 226 PRO C CA 1
ATOM 7155 C C . PRO C 1 226 ? 0.386 32.257 52.723 1.00 30.32 226 PRO C C 1
ATOM 7156 O O . PRO C 1 226 ? 0.235 32.174 53.940 1.00 28.31 226 PRO C O 1
ATOM 7160 N N . ALA C 1 227 ? -0.628 32.218 51.866 1.00 30.58 227 ALA C N 1
ATOM 7161 C CA . ALA C 1 227 ? -1.987 32.023 52.333 1.00 32.62 227 ALA C CA 1
ATOM 7162 C C . ALA C 1 227 ? -2.101 30.545 52.670 1.00 34.77 227 ALA C C 1
ATOM 7163 O O . ALA C 1 227 ? -1.587 29.693 51.939 1.00 35.80 227 ALA C O 1
ATOM 7165 N N . ASN C 1 228 ? -2.759 30.233 53.778 1.00 35.54 228 ASN C N 1
ATOM 7166 C CA . ASN C 1 228 ? -2.916 28.843 54.163 1.00 36.00 228 ASN C CA 1
ATOM 7167 C C . ASN C 1 228 ? -4.013 28.241 53.305 1.00 34.89 228 ASN C C 1
ATOM 7168 O O . ASN C 1 228 ? -5.186 28.269 53.671 1.00 34.39 228 ASN C O 1
ATOM 7173 N N . LEU C 1 229 ? -3.626 27.707 52.153 1.00 34.82 229 LEU C N 1
ATOM 7174 C CA . LEU C 1 229 ? -4.587 27.115 51.231 1.00 34.70 229 LEU C CA 1
ATOM 7175 C C . LEU C 1 229 ? -4.343 25.632 50.992 1.00 34.87 229 LEU C C 1
ATOM 7176 O O . LEU C 1 229 ? -3.453 25.247 50.230 1.00 35.89 229 LEU C O 1
ATOM 7181 N N . ASP C 1 230 ? -5.138 24.797 51.648 1.00 33.15 230 ASP C N 1
ATOM 7182 C CA . ASP C 1 230 ? -5.001 23.364 51.477 1.00 31.96 230 ASP C CA 1
ATOM 7183 C C . ASP C 1 230 ? -5.738 22.950 50.201 1.00 30.31 230 ASP C C 1
ATOM 7184 O O . ASP C 1 230 ? -6.942 22.686 50.220 1.00 28.48 230 ASP C O 1
ATOM 7189 N N . SER C 1 231 ? -5.005 22.902 49.091 1.00 29.05 231 SER C N 1
ATOM 7190 C CA . SER C 1 231 ? -5.591 22.537 47.810 1.00 28.82 231 SER C CA 1
ATOM 7191 C C . SER C 1 231 ? -5.172 21.169 47.281 1.00 28.17 231 SER C C 1
ATOM 7192 O O . SER C 1 231 ? -4.048 20.713 47.488 1.00 27.74 231 SER C O 1
ATOM 7195 N N . THR C 1 232 ? -6.106 20.520 46.598 1.00 28.47 232 THR C N 1
ATOM 7196 C CA . THR C 1 232 ? -5.884 19.218 45.984 1.00 27.61 232 THR C CA 1
ATOM 7197 C C . THR C 1 232 ? -6.450 19.337 44.573 1.00 25.74 232 THR C C 1
ATOM 7198 O O . THR C 1 232 ? -7.664 19.236 44.361 1.00 25.74 232 THR C O 1
ATOM 7202 N N . VAL C 1 233 ? -5.561 19.563 43.613 1.00 22.85 233 VAL C N 1
ATOM 7203 C CA . VAL C 1 233 ? -5.973 19.732 42.230 1.00 21.19 233 VAL C CA 1
ATOM 7204 C C . VAL C 1 233 ? -5.650 18.571 41.316 1.00 19.42 233 VAL C C 1
ATOM 7205 O O . VAL C 1 233 ? -4.660 17.868 41.485 1.00 17.97 233 VAL C O 1
ATOM 7209 N N . THR C 1 234 ? -6.548 18.364 40.365 1.00 20.07 234 THR C N 1
ATOM 7210 C CA . THR C 1 234 ? -6.417 17.339 39.352 1.00 21.05 234 THR C CA 1
ATOM 7211 C C . THR C 1 234 ? -6.562 18.126 38.055 1.00 22.33 234 THR C C 1
ATOM 7212 O O . THR C 1 234 ? -7.551 18.849 37.871 1.00 22.91 234 THR C O 1
ATOM 7216 N N . SER C 1 235 ? -5.569 18.006 37.176 1.00 20.68 235 SER C N 1
ATOM 7217 C CA . SER C 1 235 ? -5.580 18.715 35.904 1.00 18.32 235 SER C CA 1
ATOM 7218 C C . SER C 1 235 ? -5.775 17.766 34.733 1.00 19.70 235 SER C C 1
ATOM 7219 O O . SER C 1 235 ? -5.066 16.767 34.592 1.00 19.77 235 SER C O 1
ATOM 7222 N N . ILE C 1 236 ? -6.751 18.097 33.896 1.00 18.13 236 ILE C N 1
ATOM 7223 C CA . ILE C 1 236 ? -7.104 17.279 32.753 1.00 20.56 236 ILE C CA 1
ATOM 7224 C C . ILE C 1 236 ? -7.008 18.051 31.440 1.00 20.99 236 ILE C C 1
ATOM 7225 O O . ILE C 1 236 ? -7.303 19.244 31.382 1.00 22.15 236 ILE C O 1
ATOM 7230 N N . ARG C 1 237 ? -6.595 17.354 30.389 1.00 20.35 237 ARG C N 1
ATOM 7231 C CA . ARG C 1 237 ? -6.466 17.957 29.068 1.00 17.60 237 ARG C CA 1
ATOM 7232 C C . ARG C 1 237 ? -7.675 17.594 28.243 1.00 16.72 237 ARG C C 1
ATOM 7233 O O . ARG C 1 237 ? -8.015 16.416 28.105 1.00 14.78 237 ARG C O 1
ATOM 7241 N N . VAL C 1 238 ? -8.323 18.606 27.691 1.00 14.85 238 VAL C N 1
ATOM 7242 C CA . VAL C 1 238 ? -9.497 18.370 26.877 1.00 16.71 238 VAL C CA 1
ATOM 7243 C C . VAL C 1 238 ? -9.254 18.903 25.470 1.00 17.44 238 VAL C C 1
ATOM 7244 O O . VAL C 1 238 ? -8.375 19.751 25.254 1.00 17.17 238 VAL C O 1
ATOM 7248 N N . PRO C 1 239 ? -10.016 18.398 24.489 1.00 17.58 239 PRO C N 1
ATOM 7249 C CA . PRO C 1 239 ? -9.885 18.810 23.089 1.00 17.40 239 PRO C CA 1
ATOM 7250 C C . PRO C 1 239 ? -10.575 20.122 22.720 1.00 17.61 239 PRO C C 1
ATOM 7251 O O . PRO C 1 239 ? -11.476 20.148 21.879 1.00 19.07 239 PRO C O 1
ATOM 7255 N N . THR C 1 240 ? -10.146 21.203 23.359 1.00 17.53 240 THR C N 1
ATOM 7256 C CA . THR C 1 240 ? -10.687 22.533 23.102 1.00 19.25 240 THR C CA 1
ATOM 7257 C C . THR C 1 240 ? -9.478 23.353 22.698 1.00 19.79 240 THR C C 1
ATOM 7258 O O . THR C 1 240 ? -8.356 23.019 23.074 1.00 19.15 240 THR C O 1
ATOM 7262 N N . ARG C 1 241 ? -9.697 24.412 21.925 1.00 20.35 241 ARG C N 1
ATOM 7263 C CA . ARG C 1 241 ? -8.589 25.234 21.456 1.00 19.75 241 ARG C CA 1
ATOM 7264 C C . ARG C 1 241 ? -8.062 26.228 22.477 1.00 19.99 241 ARG C C 1
ATOM 7265 O O . ARG C 1 241 ? -6.884 26.206 22.820 1.00 21.76 241 ARG C O 1
ATOM 7273 N N . VAL C 1 242 ? -8.931 27.107 22.961 1.00 22.02 242 VAL C N 1
ATOM 7274 C CA . VAL C 1 242 ? -8.515 28.117 23.923 1.00 20.80 242 VAL C CA 1
ATOM 7275 C C . VAL C 1 242 ? -9.501 28.206 25.069 1.00 22.37 242 VAL C C 1
ATOM 7276 O O . VAL C 1 242 ? -10.715 28.185 24.854 1.00 23.05 242 VAL C O 1
ATOM 7280 N N . GLY C 1 243 ? -8.973 28.312 26.285 1.00 21.96 243 GLY C N 1
ATOM 7281 C CA . GLY C 1 243 ? -9.818 28.427 27.459 1.00 21.55 243 GLY C CA 1
ATOM 7282 C C . GLY C 1 243 ? -9.667 27.313 28.477 1.00 22.11 243 GLY C C 1
ATOM 7283 O O . GLY C 1 243 ? -9.889 26.143 28.168 1.00 22.06 243 GLY C O 1
ATOM 7284 N N . HIS C 1 244 ? -9.272 27.674 29.693 1.00 22.24 244 HIS C N 1
ATOM 7285 C CA . HIS C 1 244 ? -9.141 26.694 30.762 1.00 23.34 244 HIS C CA 1
ATOM 7286 C C . HIS C 1 244 ? -10.364 26.802 31.654 1.00 24.35 244 HIS C C 1
ATOM 7287 O O . HIS C 1 244 ? -10.753 27.898 32.058 1.00 25.03 244 HIS C O 1
ATOM 7294 N N . MET C 1 245 ? -10.979 25.666 31.948 1.00 25.87 245 MET C N 1
ATOM 7295 C CA . MET C 1 245 ? -12.138 25.647 32.818 1.00 27.84 245 MET C CA 1
ATOM 7296 C C . MET C 1 245 ? -11.702 25.073 34.162 1.00 27.73 245 MET C C 1
ATOM 7297 O O . MET C 1 245 ? -10.737 24.313 34.231 1.00 29.08 245 MET C O 1
ATOM 7302 N N . GLY C 1 246 ? -12.404 25.447 35.229 1.00 27.30 246 GLY C N 1
ATOM 7303 C CA . GLY C 1 246 ? -12.056 24.949 36.546 1.00 25.07 246 GLY C CA 1
ATOM 7304 C C . GLY C 1 246 ? -13.244 24.748 37.468 1.00 24.98 246 GLY C C 1
ATOM 7305 O O . GLY C 1 246 ? -14.129 25.606 37.571 1.00 25.54 246 GLY C O 1
ATOM 7306 N N . VAL C 1 247 ? -13.272 23.599 38.134 1.00 23.02 247 VAL C N 1
ATOM 7307 C CA . VAL C 1 247 ? -14.334 23.290 39.078 1.00 22.52 247 VAL C CA 1
ATOM 7308 C C . VAL C 1 247 ? -13.720 23.449 40.467 1.00 21.57 247 VAL C C 1
ATOM 7309 O O . VAL C 1 247 ? -12.894 22.637 40.890 1.00 18.96 247 VAL C O 1
ATOM 7313 N N . ILE C 1 248 ? -14.116 24.514 41.159 1.00 20.24 248 ILE C N 1
ATOM 7314 C CA . ILE C 1 248 ? -13.592 24.808 42.484 1.00 19.45 248 ILE C CA 1
ATOM 7315 C C . ILE C 1 248 ? -14.593 24.447 43.575 1.00 20.92 248 ILE C C 1
ATOM 7316 O O . ILE C 1 248 ? -15.715 24.964 43.597 1.00 19.23 248 ILE C O 1
ATOM 7321 N N . ASN C 1 249 ? -14.178 23.544 44.463 1.00 19.45 249 ASN C N 1
ATOM 7322 C CA . ASN C 1 249 ? -15.010 23.114 45.580 1.00 21.56 249 ASN C CA 1
ATOM 7323 C C . ASN C 1 249 ? -14.354 23.551 46.880 1.00 22.38 249 ASN C C 1
ATOM 7324 O O . ASN C 1 249 ? -13.243 23.126 47.199 1.00 20.52 249 ASN C O 1
ATOM 7329 N N . ILE C 1 250 ? -15.049 24.409 47.617 1.00 23.20 250 ILE C N 1
ATOM 7330 C CA . ILE C 1 250 ? -14.559 24.900 48.891 1.00 24.34 250 ILE C CA 1
ATOM 7331 C C . ILE C 1 250 ? -15.357 24.174 49.968 1.00 25.13 250 ILE C C 1
ATOM 7332 O O . ILE C 1 250 ? -16.501 24.532 50.254 1.00 26.08 250 ILE C O 1
ATOM 7337 N N . VAL C 1 251 ? -14.745 23.140 50.539 1.00 25.04 251 VAL C N 1
ATOM 7338 C CA . VAL C 1 251 ? -15.360 22.318 51.576 1.00 24.57 251 VAL C CA 1
ATOM 7339 C C . VAL C 1 251 ? -15.196 22.986 52.931 1.00 25.38 251 VAL C C 1
ATOM 7340 O O . VAL C 1 251 ? -14.106 22.994 53.489 1.00 24.80 251 VAL C O 1
ATOM 7344 N N . THR C 1 252 ? -16.283 23.540 53.459 1.00 27.49 252 THR C N 1
ATOM 7345 C CA . THR C 1 252 ? -16.237 24.217 54.751 1.00 29.66 252 THR C CA 1
ATOM 7346 C C . THR C 1 252 ? -17.584 24.216 55.467 1.00 30.79 252 THR C C 1
ATOM 7347 O O . THR C 1 252 ? -18.640 24.191 54.833 1.00 31.09 252 THR C O 1
ATOM 7351 N N . ASN C 1 253 ? -17.530 24.250 56.796 1.00 32.22 253 ASN C N 1
ATOM 7352 C CA . ASN C 1 253 ? -18.729 24.264 57.624 1.00 33.25 253 ASN C CA 1
ATOM 7353 C C . ASN C 1 253 ? -19.082 25.693 58.017 1.00 32.44 253 ASN C C 1
ATOM 7354 O O . ASN C 1 253 ? -20.062 25.924 58.722 1.00 32.38 253 ASN C O 1
ATOM 7359 N N . GLU C 1 254 ? -18.277 26.645 57.553 1.00 33.00 254 GLU C N 1
ATOM 7360 C CA . GLU C 1 254 ? -18.501 28.064 57.828 1.00 33.33 254 GLU C CA 1
ATOM 7361 C C . GLU C 1 254 ? -19.841 28.487 57.235 1.00 31.99 254 GLU C C 1
ATOM 7362 O O . GLU C 1 254 ? -20.284 27.927 56.233 1.00 30.82 254 GLU C O 1
ATOM 7368 N N . ARG C 1 255 ? -20.483 29.475 57.851 1.00 32.03 255 ARG C N 1
ATOM 7369 C CA . ARG C 1 255 ? -21.768 29.961 57.358 1.00 32.67 255 ARG C CA 1
ATOM 7370 C C . ARG C 1 255 ? -21.522 30.727 56.065 1.00 31.88 255 ARG C C 1
ATOM 7371 O O . ARG C 1 255 ? -20.581 31.509 55.968 1.00 32.99 255 ARG C O 1
ATOM 7379 N N . ILE C 1 256 ? -22.372 30.505 55.074 1.00 30.96 256 ILE C N 1
ATOM 7380 C CA . ILE C 1 256 ? -22.211 31.171 53.801 1.00 29.74 256 ILE C CA 1
ATOM 7381 C C . ILE C 1 256 ? -23.526 31.667 53.234 1.00 30.68 256 ILE C C 1
ATOM 7382 O O . ILE C 1 256 ? -24.508 30.931 53.187 1.00 30.42 256 ILE C O 1
ATOM 7387 N N . ASN C 1 257 ? -23.535 32.932 52.824 1.00 31.85 257 ASN C N 1
ATOM 7388 C CA . ASN C 1 257 ? -24.708 33.547 52.217 1.00 33.21 257 ASN C CA 1
ATOM 7389 C C . ASN C 1 257 ? -24.425 33.465 50.723 1.00 32.06 257 ASN C C 1
ATOM 7390 O O . ASN C 1 257 ? -23.560 34.174 50.210 1.00 31.34 257 ASN C O 1
ATOM 7395 N N . ILE C 1 258 ? -25.147 32.588 50.037 1.00 32.19 258 ILE C N 1
ATOM 7396 C CA . ILE C 1 258 ? -24.950 32.371 48.609 1.00 35.28 258 ILE C CA 1
ATOM 7397 C C . ILE C 1 258 ? -25.074 33.613 47.721 1.00 37.60 258 ILE C C 1
ATOM 7398 O O . ILE C 1 258 ? -24.352 33.743 46.729 1.00 39.39 258 ILE C O 1
ATOM 7403 N N . GLU C 1 259 ? -25.987 34.519 48.053 1.00 38.19 259 GLU C N 1
ATOM 7404 C CA . GLU C 1 259 ? -26.146 35.719 47.244 1.00 40.33 259 GLU C CA 1
ATOM 7405 C C . GLU C 1 259 ? -25.048 36.727 47.544 1.00 39.02 259 GLU C C 1
ATOM 7406 O O . GLU C 1 259 ? -24.716 37.566 46.707 1.00 39.41 259 GLU C O 1
ATOM 7412 N N . GLU C 1 260 ? -24.480 36.638 48.741 1.00 38.15 260 GLU C N 1
ATOM 7413 C CA . GLU C 1 260 ? -23.406 37.541 49.122 1.00 37.82 260 GLU C CA 1
ATOM 7414 C C . GLU C 1 260 ? -22.151 37.184 48.332 1.00 35.23 260 GLU C C 1
ATOM 7415 O O . GLU C 1 260 ? -21.383 38.060 47.941 1.00 34.48 260 GLU C O 1
ATOM 7421 N N . ILE C 1 261 ? -21.949 35.888 48.105 1.00 33.85 261 ILE C N 1
ATOM 7422 C CA . ILE C 1 261 ? -20.803 35.407 47.338 1.00 32.52 261 ILE C CA 1
ATOM 7423 C C . ILE C 1 261 ? -20.905 35.960 45.911 1.00 31.98 261 ILE C C 1
ATOM 7424 O O . ILE C 1 261 ? -19.977 36.602 45.414 1.00 28.51 261 ILE C O 1
ATOM 7429 N N . LYS C 1 262 ? -22.044 35.712 45.266 1.00 31.56 262 LYS C N 1
ATOM 7430 C CA . LYS C 1 262 ? -22.274 36.181 43.903 1.00 32.82 262 LYS C CA 1
ATOM 7431 C C . LYS C 1 262 ? -22.062 37.683 43.824 1.00 33.97 262 LYS C C 1
ATOM 7432 O O . LYS C 1 262 ? -21.466 38.194 42.873 1.00 32.85 262 LYS C O 1
ATOM 7438 N N . LYS C 1 263 ? -22.560 38.382 44.837 1.00 34.04 263 LYS C N 1
ATOM 7439 C CA . LYS C 1 263 ? -22.451 39.829 44.902 1.00 33.84 263 LYS C CA 1
ATOM 7440 C C . LYS C 1 263 ? -20.983 40.225 45.044 1.00 31.99 263 LYS C C 1
ATOM 7441 O O . LYS C 1 263 ? -20.505 41.146 44.383 1.00 32.85 263 LYS C O 1
ATOM 7447 N N . THR C 1 264 ? -20.273 39.513 45.910 1.00 30.18 264 THR C N 1
ATOM 7448 C CA . THR C 1 264 ? -18.861 39.764 46.151 1.00 27.79 264 THR C CA 1
ATOM 7449 C C . THR C 1 264 ? -18.007 39.537 44.896 1.00 27.71 264 THR C C 1
ATOM 7450 O O . THR C 1 264 ? -17.089 40.301 44.614 1.00 25.90 264 THR C O 1
ATOM 7454 N N . LEU C 1 265 ? -18.315 38.485 44.148 1.00 26.87 265 LEU C N 1
ATOM 7455 C CA . LEU C 1 265 ? -17.570 38.168 42.940 1.00 28.03 265 LEU C CA 1
ATOM 7456 C C . LEU C 1 265 ? -17.767 39.189 41.817 1.00 30.54 265 LEU C C 1
ATOM 7457 O O . LEU C 1 265 ? -16.814 39.820 41.363 1.00 30.71 265 LEU C O 1
ATOM 7462 N N . LYS C 1 266 ? -19.006 39.361 41.379 1.00 33.47 266 LYS C N 1
ATOM 7463 C CA . LYS C 1 266 ? -19.296 40.285 40.294 1.00 35.46 266 LYS C CA 1
ATOM 7464 C C . LYS C 1 266 ? -18.921 41.734 40.587 1.00 34.76 266 LYS C C 1
ATOM 7465 O O . LYS C 1 266 ? -18.772 42.536 39.667 1.00 33.81 266 LYS C O 1
ATOM 7471 N N . ASN C 1 267 ? -18.758 42.067 41.863 1.00 34.45 267 ASN C N 1
ATOM 7472 C CA . ASN C 1 267 ? -18.400 43.428 42.255 1.00 34.16 267 ASN C CA 1
ATOM 7473 C C . ASN C 1 267 ? -16.914 43.597 42.533 1.00 33.56 267 ASN C C 1
ATOM 7474 O O . ASN C 1 267 ? -16.460 44.688 42.885 1.00 34.76 267 ASN C O 1
ATOM 7479 N N . PHE C 1 268 ? -16.149 42.526 42.378 1.00 32.25 268 PHE C N 1
ATOM 7480 C CA . PHE C 1 268 ? -14.717 42.614 42.631 1.00 30.89 268 PHE C CA 1
ATOM 7481 C C . PHE C 1 268 ? -14.022 43.582 41.683 1.00 29.51 268 PHE C C 1
ATOM 7482 O O . PHE C 1 268 ? -14.192 43.508 40.465 1.00 30.45 268 PHE C O 1
ATOM 7490 N N . LYS C 1 269 ? -13.239 44.485 42.258 1.00 27.94 269 LYS C N 1
ATOM 7491 C CA . LYS C 1 269 ? -12.474 45.469 41.502 1.00 28.31 269 LYS C CA 1
ATOM 7492 C C . LYS C 1 269 ? -11.215 45.753 42.295 1.00 28.08 269 LYS C C 1
ATOM 7493 O O . LYS C 1 269 ? -11.223 45.673 43.522 1.00 28.52 269 LYS C O 1
ATOM 7499 N N . SER C 1 270 ? -10.134 46.080 41.597 1.00 26.86 270 SER C N 1
ATOM 7500 C CA . SER C 1 270 ? -8.874 46.357 42.262 1.00 25.91 270 SER C CA 1
ATOM 7501 C C . SER C 1 270 ? -8.169 47.534 41.611 1.00 25.92 270 SER C C 1
ATOM 7502 O O . SER C 1 270 ? -8.746 48.221 40.762 1.00 25.96 270 SER C O 1
ATOM 7505 N N . LEU C 1 271 ? -6.921 47.755 42.012 1.00 25.71 271 LEU C N 1
ATOM 7506 C CA . LEU C 1 271 ? -6.113 48.854 41.499 1.00 28.17 271 LEU C CA 1
ATOM 7507 C C . LEU C 1 271 ? -6.138 48.938 39.978 1.00 27.91 271 LEU C C 1
ATOM 7508 O O . LEU C 1 271 ? -6.327 50.014 39.420 1.00 29.72 271 LEU C O 1
ATOM 7513 N N . PRO C 1 272 ? -5.944 47.809 39.284 1.00 28.41 272 PRO C N 1
ATOM 7514 C CA . PRO C 1 272 ? -5.973 47.892 37.821 1.00 27.79 272 PRO C CA 1
ATOM 7515 C C . PRO C 1 272 ? -7.241 48.599 37.328 1.00 27.48 272 PRO C C 1
ATOM 7516 O O . PRO C 1 272 ? -7.185 49.451 36.443 1.00 26.42 272 PRO C O 1
ATOM 7520 N N . GLN C 1 273 ? -8.381 48.241 37.913 1.00 27.19 273 GLN C N 1
ATOM 7521 C CA . GLN C 1 273 ? -9.652 48.852 37.544 1.00 27.13 273 GLN C CA 1
ATOM 7522 C C . GLN C 1 273 ? -9.678 50.310 38.005 1.00 28.44 273 GLN C C 1
ATOM 7523 O O . GLN C 1 273 ? -9.975 51.214 37.224 1.00 28.10 273 GLN C O 1
ATOM 7529 N N . GLN C 1 274 ? -9.368 50.520 39.282 1.00 29.08 274 GLN C N 1
ATOM 7530 C CA . GLN C 1 274 ? -9.349 51.846 39.882 1.00 29.83 274 GLN C CA 1
ATOM 7531 C C . GLN C 1 274 ? -8.548 52.852 39.066 1.00 31.29 274 GLN C C 1
ATOM 7532 O O . GLN C 1 274 ? -8.952 54.008 38.925 1.00 30.70 274 GLN C O 1
ATOM 7538 N N . LYS C 1 275 ? -7.413 52.411 38.528 1.00 31.68 275 LYS C N 1
ATOM 7539 C CA . LYS C 1 275 ? -6.549 53.285 37.738 1.00 31.65 275 LYS C CA 1
ATOM 7540 C C . LYS C 1 275 ? -6.897 53.292 36.254 1.00 30.94 275 LYS C C 1
ATOM 7541 O O . LYS C 1 275 ? -6.264 53.982 35.459 1.00 31.46 275 LYS C O 1
ATOM 7547 N N . ASN C 1 276 ? -7.909 52.517 35.888 1.00 31.03 276 ASN C N 1
ATOM 7548 C CA . ASN C 1 276 ? -8.355 52.451 34.509 1.00 31.70 276 ASN C CA 1
ATOM 7549 C C . ASN C 1 276 ? -7.187 52.193 33.556 1.00 31.55 276 ASN C C 1
ATOM 7550 O O . ASN C 1 276 ? -7.007 52.905 32.562 1.00 30.32 276 ASN C O 1
ATOM 7555 N N . LEU C 1 277 ? -6.398 51.167 33.866 1.00 29.23 277 LEU C N 1
ATOM 7556 C CA . LEU C 1 277 ? -5.257 50.809 33.037 1.00 26.78 277 LEU C CA 1
ATOM 7557 C C . LEU C 1 277 ? -5.753 50.184 31.733 1.00 26.26 277 LEU C C 1
ATOM 7558 O O . LEU C 1 277 ? -6.728 49.433 31.717 1.00 26.84 277 LEU C O 1
ATOM 7563 N N . PRO C 1 278 ? -5.082 50.492 30.617 1.00 25.34 278 PRO C N 1
ATOM 7564 C CA . PRO C 1 278 ? -5.434 49.986 29.285 1.00 24.33 278 PRO C CA 1
ATOM 7565 C C . PRO C 1 278 ? -5.759 48.498 29.113 1.00 25.03 278 PRO C C 1
ATOM 7566 O O . PRO C 1 278 ? -6.738 48.154 28.445 1.00 24.11 278 PRO C O 1
ATOM 7570 N N . THR C 1 279 ? -4.963 47.612 29.700 1.00 23.44 279 THR C N 1
ATOM 7571 C CA . THR C 1 279 ? -5.228 46.185 29.543 1.00 23.58 279 THR C CA 1
ATOM 7572 C C . THR C 1 279 ? -6.065 45.606 30.693 1.00 24.18 279 THR C C 1
ATOM 7573 O O . THR C 1 279 ? -6.278 44.393 30.784 1.00 23.82 279 THR C O 1
ATOM 7577 N N . ALA C 1 280 ? -6.553 46.478 31.565 1.00 23.51 280 ALA C N 1
ATOM 7578 C CA . ALA C 1 280 ? -7.369 46.031 32.686 1.00 24.60 280 ALA C CA 1
ATOM 7579 C C . ALA C 1 280 ? -8.838 46.008 32.278 1.00 25.24 280 ALA C C 1
ATOM 7580 O O . ALA C 1 280 ? -9.348 46.975 31.717 1.00 26.47 280 ALA C O 1
ATOM 7582 N N . PRO C 1 281 ? -9.533 44.888 32.536 1.00 25.63 281 PRO C N 1
ATOM 7583 C CA . PRO C 1 281 ? -10.956 44.789 32.182 1.00 24.73 281 PRO C CA 1
ATOM 7584 C C . PRO C 1 281 ? -11.781 45.584 33.206 1.00 24.45 281 PRO C C 1
ATOM 7585 O O . PRO C 1 281 ? -11.412 45.639 34.375 1.00 23.03 281 PRO C O 1
ATOM 7589 N N . LYS C 1 282 ? -12.871 46.214 32.771 1.00 25.63 282 LYS C N 1
ATOM 7590 C CA . LYS C 1 282 ? -13.712 46.975 33.692 1.00 26.42 282 LYS C CA 1
ATOM 7591 C C . LYS C 1 282 ? -14.254 46.040 34.769 1.00 26.66 282 LYS C C 1
ATOM 7592 O O . LYS C 1 282 ? -14.385 46.421 35.932 1.00 27.33 282 LYS C O 1
ATOM 7598 N N . GLN C 1 283 ? -14.573 44.812 34.375 1.00 25.21 283 GLN C N 1
ATOM 7599 C CA . GLN C 1 283 ? -15.098 43.832 35.310 1.00 26.34 283 GLN C CA 1
ATOM 7600 C C . GLN C 1 283 ? -14.252 42.557 35.278 1.00 24.66 283 GLN C C 1
ATOM 7601 O O . GLN C 1 283 ? -14.509 41.657 34.479 1.00 25.80 283 GLN C O 1
ATOM 7607 N N . PRO C 1 284 ? -13.238 42.459 36.158 1.00 22.37 284 PRO C N 1
ATOM 7608 C CA . PRO C 1 284 ? -12.354 41.285 36.218 1.00 21.51 284 PRO C CA 1
ATOM 7609 C C . PRO C 1 284 ? -13.054 39.931 36.348 1.00 19.85 284 PRO C C 1
ATOM 7610 O O . PRO C 1 284 ? -12.552 38.927 35.854 1.00 19.97 284 PRO C O 1
ATOM 7614 N N . ILE C 1 285 ? -14.212 39.907 37.001 1.00 20.98 285 ILE C N 1
ATOM 7615 C CA . ILE C 1 285 ? -14.973 38.669 37.172 1.00 20.24 285 ILE C CA 1
ATOM 7616 C C . ILE C 1 285 ? -16.422 38.845 36.743 1.00 21.77 285 ILE C C 1
ATOM 7617 O O . ILE C 1 285 ? -17.128 39.712 37.251 1.00 23.39 285 ILE C O 1
ATOM 7622 N N . ILE C 1 286 ? -16.871 38.010 35.814 1.00 22.60 286 ILE C N 1
ATOM 7623 C CA . ILE C 1 286 ? -18.245 38.082 35.342 1.00 21.15 286 ILE C CA 1
ATOM 7624 C C . ILE C 1 286 ? -18.991 36.863 35.859 1.00 23.99 286 ILE C C 1
ATOM 7625 O O . ILE C 1 286 ? -18.514 35.735 35.705 1.00 24.56 286 ILE C O 1
ATOM 7630 N N . VAL C 1 287 ? -20.153 37.088 36.470 1.00 24.17 287 VAL C N 1
ATOM 7631 C CA . VAL C 1 287 ? -20.952 35.995 37.013 1.00 25.57 287 VAL C CA 1
ATOM 7632 C C . VAL C 1 287 ? -22.160 35.686 36.141 1.00 27.54 287 VAL C C 1
ATOM 7633 O O . VAL C 1 287 ? -22.884 36.586 35.709 1.00 26.57 287 VAL C O 1
ATOM 7637 N N . ARG C 1 288 ? -22.376 34.399 35.897 1.00 27.80 288 ARG C N 1
ATOM 7638 C CA . ARG C 1 288 ? -23.477 33.956 35.064 1.00 28.85 288 ARG C CA 1
ATOM 7639 C C . ARG C 1 288 ? -24.569 33.214 35.825 1.00 30.60 288 ARG C C 1
ATOM 7640 O O . ARG C 1 288 ? -24.292 32.380 36.697 1.00 29.11 288 ARG C O 1
ATOM 7648 N N . ASP C 1 289 ? -25.817 33.527 35.488 1.00 30.94 289 ASP C N 1
ATOM 7649 C CA . ASP C 1 289 ? -26.952 32.911 36.150 1.00 32.68 289 ASP C CA 1
ATOM 7650 C C . ASP C 1 289 ? -27.443 31.665 35.446 1.00 32.22 289 ASP C C 1
ATOM 7651 O O . ASP C 1 289 ? -28.039 30.789 36.075 1.00 33.80 289 ASP C O 1
ATOM 7656 N N . GLU C 1 290 ? -27.198 31.577 34.145 1.00 32.43 290 GLU C N 1
ATOM 7657 C CA . GLU C 1 290 ? -27.634 30.407 33.395 1.00 32.73 290 GLU C CA 1
ATOM 7658 C C . GLU C 1 290 ? -26.880 29.183 33.889 1.00 31.07 290 GLU C C 1
ATOM 7659 O O . GLU C 1 290 ? -25.675 29.231 34.141 1.00 28.78 290 GLU C O 1
ATOM 7665 N N . GLU C 1 291 ? -27.606 28.085 34.024 1.00 30.89 291 GLU C N 1
ATOM 7666 C CA . GLU C 1 291 ? -27.035 26.849 34.519 1.00 33.07 291 GLU C CA 1
ATOM 7667 C C . GLU C 1 291 ? -25.966 26.220 33.629 1.00 30.83 291 GLU C C 1
ATOM 7668 O O . GLU C 1 291 ? -25.103 25.511 34.127 1.00 32.04 291 GLU C O 1
ATOM 7674 N N . ASP C 1 292 ? -26.005 26.475 32.323 1.00 29.39 292 ASP C N 1
ATOM 7675 C CA . ASP C 1 292 ? -25.013 25.885 31.427 1.00 26.15 292 ASP C CA 1
ATOM 7676 C C . ASP C 1 292 ? -23.824 26.784 31.075 1.00 24.32 292 ASP C C 1
ATOM 7677 O O . ASP C 1 292 ? -23.223 26.637 30.013 1.00 23.35 292 ASP C O 1
ATOM 7682 N N . ARG C 1 293 ? -23.474 27.694 31.980 1.00 22.16 293 ARG C N 1
ATOM 7683 C CA . ARG C 1 293 ? -22.355 28.608 31.767 1.00 21.16 293 ARG C CA 1
ATOM 7684 C C . ARG C 1 293 ? -21.389 28.530 32.945 1.00 22.21 293 ARG C C 1
ATOM 7685 O O . ARG C 1 293 ? -21.795 28.180 34.056 1.00 19.18 293 ARG C O 1
ATOM 7693 N N . PRO C 1 294 ? -20.096 28.864 32.727 1.00 23.27 294 PRO C N 1
ATOM 7694 C CA . PRO C 1 294 ? -19.470 29.309 31.472 1.00 23.26 294 PRO C CA 1
ATOM 7695 C C . PRO C 1 294 ? -19.163 28.202 30.469 1.00 23.60 294 PRO C C 1
ATOM 7696 O O . PRO C 1 294 ? -19.090 27.019 30.819 1.00 24.02 294 PRO C O 1
ATOM 7700 N N . GLN C 1 295 ? -18.984 28.613 29.218 1.00 22.01 295 GLN C N 1
ATOM 7701 C CA . GLN C 1 295 ? -18.654 27.713 28.123 1.00 21.86 295 GLN C CA 1
ATOM 7702 C C . GLN C 1 295 ? -17.534 28.337 27.300 1.00 23.11 295 GLN C C 1
ATOM 7703 O O . GLN C 1 295 ? -17.609 29.504 26.910 1.00 22.12 295 GLN C O 1
ATOM 7709 N N . PRO C 1 296 ? -16.474 27.563 27.025 1.00 24.77 296 PRO C N 1
ATOM 7710 C CA . PRO C 1 296 ? -15.336 28.051 26.244 1.00 25.14 296 PRO C CA 1
ATOM 7711 C C . PRO C 1 296 ? -15.712 28.847 24.990 1.00 26.62 296 PRO C C 1
ATOM 7712 O O . PRO C 1 296 ? -15.286 29.996 24.823 1.00 27.51 296 PRO C O 1
ATOM 7716 N N . ILE C 1 297 ? -16.517 28.247 24.118 1.00 25.83 297 ILE C N 1
ATOM 7717 C CA . ILE C 1 297 ? -16.891 28.905 22.869 1.00 26.05 297 ILE C CA 1
ATOM 7718 C C . ILE C 1 297 ? -17.774 30.134 23.035 1.00 27.52 297 ILE C C 1
ATOM 7719 O O . ILE C 1 297 ? -17.922 30.926 22.101 1.00 29.14 297 ILE C O 1
ATOM 7724 N N . ILE C 1 298 ? -18.365 30.297 24.213 1.00 25.76 298 ILE C N 1
ATOM 7725 C CA . ILE C 1 298 ? -19.232 31.440 24.454 1.00 22.74 298 ILE C CA 1
ATOM 7726 C C . ILE C 1 298 ? -18.561 32.515 25.294 1.00 22.41 298 ILE C C 1
ATOM 7727 O O . ILE C 1 298 ? -18.672 33.700 24.995 1.00 23.87 298 ILE C O 1
ATOM 7732 N N . ASP C 1 299 ? -17.829 32.101 26.319 1.00 21.16 299 ASP C N 1
ATOM 7733 C CA . ASP C 1 299 ? -17.228 33.056 27.241 1.00 20.51 299 ASP C CA 1
ATOM 7734 C C . ASP C 1 299 ? -15.733 33.339 27.239 1.00 20.58 299 ASP C C 1
ATOM 7735 O O . ASP C 1 299 ? -15.309 34.342 27.812 1.00 19.71 299 ASP C O 1
ATOM 7740 N N . VAL C 1 300 ? -14.930 32.486 26.611 1.00 21.11 300 VAL C N 1
ATOM 7741 C CA . VAL C 1 300 ? -13.482 32.687 26.625 1.00 21.54 300 VAL C CA 1
ATOM 7742 C C . VAL C 1 300 ? -13.028 34.083 26.192 1.00 24.06 300 VAL C C 1
ATOM 7743 O O . VAL C 1 300 ? -11.991 34.569 26.642 1.00 24.01 300 VAL C O 1
ATOM 7747 N N . ASN C 1 301 ? -13.803 34.740 25.334 1.00 25.95 301 ASN C N 1
ATOM 7748 C CA . ASN C 1 301 ? -13.425 36.071 24.863 1.00 27.96 301 ASN C CA 1
ATOM 7749 C C . ASN C 1 301 ? -13.842 37.237 25.758 1.00 28.29 301 ASN C C 1
ATOM 7750 O O . ASN C 1 301 ? -13.457 38.371 25.504 1.00 31.23 301 ASN C O 1
ATOM 7755 N N . ALA C 1 302 ? -14.616 36.962 26.802 1.00 27.78 302 ALA C N 1
ATOM 7756 C CA . ALA C 1 302 ? -15.081 38.003 27.717 1.00 26.84 302 ALA C CA 1
ATOM 7757 C C . ALA C 1 302 ? -14.066 39.128 27.927 1.00 26.02 302 ALA C C 1
ATOM 7758 O O . ALA C 1 302 ? -12.949 38.897 28.388 1.00 25.27 302 ALA C O 1
ATOM 7760 N N . GLU C 1 303 ? -14.472 40.349 27.590 1.00 27.64 303 GLU C N 1
ATOM 7761 C CA . GLU C 1 303 ? -13.614 41.525 27.728 1.00 27.83 303 GLU C CA 1
ATOM 7762 C C . GLU C 1 303 ? -12.201 41.319 27.178 1.00 27.07 303 GLU C C 1
ATOM 7763 O O . GLU C 1 303 ? -11.209 41.496 27.885 1.00 27.38 303 GLU C O 1
ATOM 7769 N N . SER C 1 304 ? -12.113 40.951 25.904 1.00 28.20 304 SER C N 1
ATOM 7770 C CA . SER C 1 304 ? -10.816 40.728 25.271 1.00 28.56 304 SER C CA 1
ATOM 7771 C C . SER C 1 304 ? -9.989 39.682 26.026 1.00 27.78 304 SER C C 1
ATOM 7772 O O . SER C 1 304 ? -8.775 39.818 26.159 1.00 29.31 304 SER C O 1
ATOM 7775 N N . GLY C 1 305 ? -10.647 38.646 26.530 1.00 25.91 305 GLY C N 1
ATOM 7776 C CA . GLY C 1 305 ? -9.930 37.605 27.243 1.00 25.59 305 GLY C CA 1
ATOM 7777 C C . GLY C 1 305 ? -9.287 37.962 28.576 1.00 25.90 305 GLY C C 1
ATOM 7778 O O . GLY C 1 305 ? -8.582 37.129 29.144 1.00 26.46 305 GLY C O 1
ATOM 7779 N N . MET C 1 306 ? -9.512 39.170 29.089 1.00 24.86 306 MET C N 1
ATOM 7780 C CA . MET C 1 306 ? -8.922 39.553 30.369 1.00 24.80 306 MET C CA 1
ATOM 7781 C C . MET C 1 306 ? -9.822 39.287 31.567 1.00 25.72 306 MET C C 1
ATOM 7782 O O . MET C 1 306 ? -9.363 39.352 32.711 1.00 26.37 306 MET C O 1
ATOM 7787 N N . ALA C 1 307 ? -11.094 38.994 31.313 1.00 23.60 307 ALA C N 1
ATOM 7788 C CA . ALA C 1 307 ? -12.037 38.727 32.391 1.00 22.49 307 ALA C CA 1
ATOM 7789 C C . ALA C 1 307 ? -12.366 37.242 32.481 1.00 23.63 307 ALA C C 1
ATOM 7790 O O . ALA C 1 307 ? -12.525 36.566 31.461 1.00 24.99 307 ALA C O 1
ATOM 7792 N N . VAL C 1 308 ? -12.461 36.725 33.699 1.00 20.77 308 VAL C N 1
ATOM 7793 C CA . VAL C 1 308 ? -12.809 35.327 33.855 1.00 20.96 308 VAL C CA 1
ATOM 7794 C C . VAL C 1 308 ? -14.319 35.264 34.061 1.00 21.47 308 VAL C C 1
ATOM 7795 O O . VAL C 1 308 ? -14.929 36.192 34.583 1.00 21.43 308 VAL C O 1
ATOM 7799 N N . THR C 1 309 ? -14.931 34.176 33.626 1.00 21.81 309 THR C N 1
ATOM 7800 C CA . THR C 1 309 ? -16.362 34.037 33.774 1.00 19.52 309 THR C CA 1
ATOM 7801 C C . THR C 1 309 ? -16.662 32.908 34.748 1.00 20.62 309 THR C C 1
ATOM 7802 O O . THR C 1 309 ? -16.158 31.794 34.608 1.00 18.50 309 THR C O 1
ATOM 7806 N N . VAL C 1 310 ? -17.467 33.228 35.755 1.00 21.09 310 VAL C N 1
ATOM 7807 C CA . VAL C 1 310 ? -17.848 32.276 36.779 1.00 20.34 310 VAL C CA 1
ATOM 7808 C C . VAL C 1 310 ? -19.314 31.916 36.624 1.00 21.65 310 VAL C C 1
ATOM 7809 O O . VAL C 1 310 ? -20.135 32.757 36.248 1.00 23.48 310 VAL C O 1
ATOM 7813 N N . GLY C 1 311 ? -19.635 30.661 36.913 1.00 21.45 311 GLY C N 1
ATOM 7814 C CA . GLY C 1 311 ? -21.008 30.206 36.817 1.00 22.29 311 GLY C CA 1
ATOM 7815 C C . GLY C 1 311 ? -21.294 29.035 37.748 1.00 22.70 311 GLY C C 1
ATOM 7816 O O . GLY C 1 311 ? -20.398 28.527 38.429 1.00 18.78 311 GLY C O 1
ATOM 7817 N N . ARG C 1 312 ? -22.557 28.621 37.781 1.00 24.16 312 ARG C N 1
ATOM 7818 C CA . ARG C 1 312 ? -22.984 27.494 38.600 1.00 26.28 312 ARG C CA 1
ATOM 7819 C C . ARG C 1 312 ? -22.596 27.635 40.069 1.00 26.77 312 ARG C C 1
ATOM 7820 O O . ARG C 1 312 ? -22.272 26.648 40.721 1.00 26.69 312 ARG C O 1
ATOM 7828 N N . ILE C 1 313 ? -22.628 28.858 40.587 1.00 28.44 313 ILE C N 1
ATOM 7829 C CA . ILE C 1 313 ? -22.282 29.092 41.985 1.00 30.50 313 ILE C CA 1
ATOM 7830 C C . ILE C 1 313 ? -23.333 28.429 42.867 1.00 32.09 313 ILE C C 1
ATOM 7831 O O . ILE C 1 313 ? -24.507 28.795 42.824 1.00 31.36 313 ILE C O 1
ATOM 7836 N N . ARG C 1 314 ? -22.902 27.455 43.666 1.00 34.29 314 ARG C N 1
ATOM 7837 C CA . ARG C 1 314 ? -23.811 26.713 44.531 1.00 36.45 314 ARG C CA 1
ATOM 7838 C C . ARG C 1 314 ? -23.239 26.371 45.911 1.00 37.71 314 ARG C C 1
ATOM 7839 O O . ARG C 1 314 ? -22.044 26.134 46.070 1.00 35.47 314 ARG C O 1
ATOM 7847 N N . HIS C 1 315 ? -24.112 26.360 46.910 1.00 40.36 315 HIS C N 1
ATOM 7848 C CA . HIS C 1 315 ? -23.736 26.023 48.278 1.00 43.56 315 HIS C CA 1
ATOM 7849 C C . HIS C 1 315 ? -24.710 24.927 48.682 1.00 46.08 315 HIS C C 1
ATOM 7850 O O . HIS C 1 315 ? -25.848 25.201 49.056 1.00 45.87 315 HIS C O 1
ATOM 7857 N N . GLU C 1 316 ? -24.255 23.682 48.596 1.00 50.16 316 GLU C N 1
ATOM 7858 C CA . GLU C 1 316 ? -25.103 22.537 48.894 1.00 53.82 316 GLU C CA 1
ATOM 7859 C C . GLU C 1 316 ? -25.213 22.205 50.373 1.00 55.23 316 GLU C C 1
ATOM 7860 O O . GLU C 1 316 ? -26.306 21.914 50.865 1.00 57.13 316 GLU C O 1
ATOM 7866 N N . ASN C 1 317 ? -24.095 22.243 51.087 1.00 54.95 317 ASN C N 1
ATOM 7867 C CA . ASN C 1 317 ? -24.126 21.948 52.515 1.00 53.79 317 ASN C CA 1
ATOM 7868 C C . ASN C 1 317 ? -22.802 22.236 53.200 1.00 52.16 317 ASN C C 1
ATOM 7869 O O . ASN C 1 317 ? -22.697 23.165 53.997 1.00 53.33 317 ASN C O 1
ATOM 7874 N N . ASN C 1 318 ? -21.795 21.431 52.891 1.00 48.94 318 ASN C N 1
ATOM 7875 C CA . ASN C 1 318 ? -20.474 21.599 53.475 1.00 45.94 318 ASN C CA 1
ATOM 7876 C C . ASN C 1 318 ? -19.554 21.990 52.325 1.00 41.60 318 ASN C C 1
ATOM 7877 O O . ASN C 1 318 ? -18.329 21.949 52.448 1.00 40.77 318 ASN C O 1
ATOM 7882 N N . VAL C 1 319 ? -20.160 22.396 51.211 1.00 35.54 319 VAL C N 1
ATOM 7883 C CA . VAL C 1 319 ? -19.394 22.737 50.023 1.00 30.07 319 VAL C CA 1
ATOM 7884 C C . VAL C 1 319 ? -19.874 23.929 49.206 1.00 27.30 319 VAL C C 1
ATOM 7885 O O . VAL C 1 319 ? -21.045 24.027 48.854 1.00 26.24 319 VAL C O 1
ATOM 7889 N N . LEU C 1 320 ? -18.948 24.829 48.904 1.00 24.48 320 LEU C N 1
ATOM 7890 C CA . LEU C 1 320 ? -19.241 25.978 48.068 1.00 22.21 320 LEU C CA 1
ATOM 7891 C C . LEU C 1 320 ? -18.669 25.561 46.713 1.00 22.08 320 LEU C C 1
ATOM 7892 O O . LEU C 1 320 ? -17.457 25.366 46.578 1.00 19.98 320 LEU C O 1
ATOM 7897 N N . ARG C 1 321 ? -19.538 25.406 45.723 1.00 21.83 321 ARG C N 1
ATOM 7898 C CA . ARG C 1 321 ? -19.112 24.994 44.391 1.00 23.10 321 ARG C CA 1
ATOM 7899 C C . ARG C 1 321 ? -19.295 26.115 43.376 1.00 24.13 321 ARG C C 1
ATOM 7900 O O . ARG C 1 321 ? -20.293 26.837 43.392 1.00 26.19 321 ARG C O 1
ATOM 7908 N N . LEU C 1 322 ? -18.309 26.272 42.505 1.00 25.29 322 LEU C N 1
ATOM 7909 C CA . LEU C 1 322 ? -18.373 27.267 41.443 1.00 26.50 322 LEU C CA 1
ATOM 7910 C C . LEU C 1 322 ? -17.494 26.816 40.278 1.00 26.51 322 LEU C C 1
ATOM 7911 O O . LEU C 1 322 ? -16.465 26.157 40.472 1.00 26.10 322 LEU C O 1
ATOM 7916 N N . VAL C 1 323 ? -17.931 27.143 39.067 1.00 25.55 323 VAL C N 1
ATOM 7917 C CA . VAL C 1 323 ? -17.191 26.801 37.860 1.00 24.06 323 VAL C CA 1
ATOM 7918 C C . VAL C 1 323 ? -16.668 28.103 37.256 1.00 23.74 323 VAL C C 1
ATOM 7919 O O . VAL C 1 323 ? -17.404 29.088 37.121 1.00 22.63 323 VAL C O 1
ATOM 7923 N N . VAL C 1 324 ? -15.383 28.108 36.921 1.00 22.70 324 VAL C N 1
ATOM 7924 C CA . VAL C 1 324 ? -14.751 29.287 36.356 1.00 21.93 324 VAL C CA 1
ATOM 7925 C C . VAL C 1 324 ? -14.060 28.976 35.024 1.00 21.67 324 VAL C C 1
ATOM 7926 O O . VAL C 1 324 ? -13.624 27.851 34.772 1.00 19.52 324 VAL C O 1
ATOM 7930 N N . LEU C 1 325 ? -13.989 29.987 34.168 1.00 20.90 325 LEU C N 1
ATOM 7931 C CA . LEU C 1 325 ? -13.385 29.855 32.857 1.00 21.20 325 LEU C CA 1
ATOM 7932 C C . LEU C 1 325 ? -12.618 31.125 32.530 1.00 21.44 325 LEU C C 1
ATOM 7933 O O . LEU C 1 325 ? -13.073 32.231 32.830 1.00 21.94 325 LEU C O 1
ATOM 7938 N N . GLY C 1 326 ? -11.445 30.953 31.929 1.00 21.62 326 GLY C N 1
ATOM 7939 C CA . GLY C 1 326 ? -10.623 32.085 31.546 1.00 21.86 326 GLY C CA 1
ATOM 7940 C C . GLY C 1 326 ? -9.864 31.823 30.251 1.00 22.24 326 GLY C C 1
ATOM 7941 O O . GLY C 1 326 ? -9.782 30.687 29.774 1.00 21.07 326 GLY C O 1
ATOM 7942 N N . ASP C 1 327 ? -9.316 32.881 29.666 1.00 22.18 327 ASP C N 1
ATOM 7943 C CA . ASP C 1 327 ? -8.549 32.738 28.439 1.00 23.01 327 ASP C CA 1
ATOM 7944 C C . ASP C 1 327 ? -7.122 32.476 28.905 1.00 21.90 327 ASP C C 1
ATOM 7945 O O . ASP C 1 327 ? -6.488 33.358 29.495 1.00 21.54 327 ASP C O 1
ATOM 7950 N N . ASN C 1 328 ? -6.620 31.270 28.652 1.00 19.92 328 ASN C N 1
ATOM 7951 C CA . ASN C 1 328 ? -5.269 30.921 29.073 1.00 19.13 328 ASN C CA 1
ATOM 7952 C C . ASN C 1 328 ? -4.171 31.727 28.379 1.00 18.35 328 ASN C C 1
ATOM 7953 O O . ASN C 1 328 ? -3.076 31.878 28.913 1.00 17.06 328 ASN C O 1
ATOM 7958 N N . LEU C 1 329 ? -4.473 32.275 27.208 1.00 20.71 329 LEU C N 1
ATOM 7959 C CA . LEU C 1 329 ? -3.484 33.046 26.460 1.00 21.96 329 LEU C CA 1
ATOM 7960 C C . LEU C 1 329 ? -3.423 34.517 26.838 1.00 22.79 329 LEU C C 1
ATOM 7961 O O . LEU C 1 329 ? -2.367 35.145 26.735 1.00 23.86 329 LEU C O 1
ATOM 7966 N N . VAL C 1 330 ? -4.544 35.069 27.286 1.00 21.81 330 VAL C N 1
ATOM 7967 C CA . VAL C 1 330 ? -4.577 36.477 27.659 1.00 21.54 330 VAL C CA 1
ATOM 7968 C C . VAL C 1 330 ? -4.532 36.662 29.178 1.00 22.22 330 VAL C C 1
ATOM 7969 O O . VAL C 1 330 ? -3.534 37.138 29.721 1.00 22.42 330 VAL C O 1
ATOM 7973 N N . ARG C 1 331 ? -5.605 36.292 29.868 1.00 22.81 331 ARG C N 1
ATOM 7974 C CA . ARG C 1 331 ? -5.633 36.400 31.324 1.00 21.34 331 ARG C CA 1
ATOM 7975 C C . ARG C 1 331 ? -4.513 35.526 31.888 1.00 21.44 331 ARG C C 1
ATOM 7976 O O . ARG C 1 331 ? -3.839 35.899 32.844 1.00 21.28 331 ARG C O 1
ATOM 7984 N N . GLY C 1 332 ? -4.318 34.363 31.277 1.00 20.97 332 GLY C N 1
ATOM 7985 C CA . GLY C 1 332 ? -3.306 33.434 31.747 1.00 21.82 332 GLY C CA 1
ATOM 7986 C C . GLY C 1 332 ? -1.861 33.702 31.374 1.00 22.59 332 GLY C C 1
ATOM 7987 O O . GLY C 1 332 ? -0.965 33.041 31.900 1.00 23.72 332 GLY C O 1
ATOM 7988 N N . ALA C 1 333 ? -1.609 34.659 30.486 1.00 22.68 333 ALA C N 1
ATOM 7989 C CA . ALA C 1 333 ? -0.230 34.932 30.090 1.00 21.03 333 ALA C CA 1
ATOM 7990 C C . ALA C 1 333 ? 0.038 36.315 29.499 1.00 20.31 333 ALA C C 1
ATOM 7991 O O . ALA C 1 333 ? 0.543 37.193 30.191 1.00 22.88 333 ALA C O 1
ATOM 7993 N N . ALA C 1 334 ? -0.294 36.503 28.224 1.00 19.87 334 ALA C N 1
ATOM 7994 C CA . ALA C 1 334 ? -0.049 37.772 27.528 1.00 19.83 334 ALA C CA 1
ATOM 7995 C C . ALA C 1 334 ? -0.637 38.998 28.218 1.00 18.95 334 ALA C C 1
ATOM 7996 O O . ALA C 1 334 ? 0.070 39.974 28.462 1.00 21.06 334 ALA C O 1
ATOM 7998 N N . GLY C 1 335 ? -1.929 38.947 28.524 1.00 18.38 335 GLY C N 1
ATOM 7999 C CA . GLY C 1 335 ? -2.588 40.064 29.178 1.00 17.08 335 GLY C CA 1
ATOM 8000 C C . GLY C 1 335 ? -2.072 40.426 30.561 1.00 17.79 335 GLY C C 1
ATOM 8001 O O . GLY C 1 335 ? -1.979 41.608 30.896 1.00 17.56 335 GLY C O 1
ATOM 8002 N N . ILE C 1 336 ? -1.730 39.442 31.385 1.00 17.42 336 ILE C N 1
ATOM 8003 C CA . ILE C 1 336 ? -1.240 39.806 32.707 1.00 20.74 336 ILE C CA 1
ATOM 8004 C C . ILE C 1 336 ? 0.171 40.366 32.674 1.00 20.45 336 ILE C C 1
ATOM 8005 O O . ILE C 1 336 ? 0.486 41.277 33.438 1.00 20.31 336 ILE C O 1
ATOM 8010 N N . THR C 1 337 ? 1.020 39.839 31.793 1.00 20.60 337 THR C N 1
ATOM 8011 C CA . THR C 1 337 ? 2.387 40.342 31.704 1.00 20.28 337 THR C CA 1
ATOM 8012 C C . THR C 1 337 ? 2.346 41.818 31.308 1.00 21.42 337 THR C C 1
ATOM 8013 O O . THR C 1 337 ? 3.040 42.645 31.901 1.00 21.70 337 THR C O 1
ATOM 8017 N N . ILE C 1 338 ? 1.526 42.149 30.311 1.00 21.93 338 ILE C N 1
ATOM 8018 C CA . ILE C 1 338 ? 1.399 43.536 29.868 1.00 21.74 338 ILE C CA 1
ATOM 8019 C C . ILE C 1 338 ? 0.758 44.360 30.988 1.00 21.45 338 ILE C C 1
ATOM 8020 O O . ILE C 1 338 ? 1.245 45.434 31.348 1.00 22.26 338 ILE C O 1
ATOM 8025 N N . LEU C 1 339 ? -0.326 43.843 31.555 1.00 21.14 339 LEU C N 1
ATOM 8026 C CA . LEU C 1 339 ? -1.002 44.529 32.658 1.00 22.39 339 LEU C CA 1
ATOM 8027 C C . LEU C 1 339 ? -0.027 44.772 33.819 1.00 21.18 339 LEU C C 1
ATOM 8028 O O . LEU C 1 339 ? -0.055 45.824 34.454 1.00 22.69 339 LEU C O 1
ATOM 8033 N N . THR C 1 340 ? 0.831 43.796 34.101 1.00 18.62 340 THR C N 1
ATOM 8034 C CA . THR C 1 340 ? 1.778 43.934 35.196 1.00 18.29 340 THR C CA 1
ATOM 8035 C C . THR C 1 340 ? 2.693 45.116 34.965 1.00 20.16 340 THR C C 1
ATOM 8036 O O . THR C 1 340 ? 2.972 45.881 35.889 1.00 21.88 340 THR C O 1
ATOM 8040 N N . VAL C 1 341 ? 3.165 45.267 33.731 1.00 23.13 341 VAL C N 1
ATOM 8041 C CA . VAL C 1 341 ? 4.041 46.386 33.391 1.00 22.07 341 VAL C CA 1
ATOM 8042 C C . VAL C 1 341 ? 3.262 47.680 33.601 1.00 22.89 341 VAL C C 1
ATOM 8043 O O . VAL C 1 341 ? 3.804 48.675 34.081 1.00 23.33 341 VAL C O 1
ATOM 8047 N N . GLU C 1 342 ? 1.980 47.655 33.256 1.00 22.76 342 GLU C N 1
ATOM 8048 C CA . GLU C 1 342 ? 1.140 48.833 33.417 1.00 23.85 342 GLU C CA 1
ATOM 8049 C C . GLU C 1 342 ? 1.026 49.225 34.886 1.00 24.96 342 GLU C C 1
ATOM 8050 O O . GLU C 1 342 ? 1.070 50.406 35.236 1.00 24.63 342 GLU C O 1
ATOM 8056 N N . VAL C 1 343 ? 0.894 48.230 35.751 1.00 26.68 343 VAL C N 1
ATOM 8057 C CA . VAL C 1 343 ? 0.788 48.499 37.173 1.00 26.58 343 VAL C CA 1
ATOM 8058 C C . VAL C 1 343 ? 2.096 49.098 37.668 1.00 27.47 343 VAL C C 1
ATOM 8059 O O . VAL C 1 343 ? 2.098 50.084 38.405 1.00 28.05 343 VAL C O 1
ATOM 8063 N N . MET C 1 344 ? 3.209 48.508 37.246 1.00 27.88 344 MET C N 1
ATOM 8064 C CA . MET C 1 344 ? 4.527 48.987 37.648 1.00 28.17 344 MET C CA 1
ATOM 8065 C C . MET C 1 344 ? 4.749 50.453 37.269 1.00 29.27 344 MET C C 1
ATOM 8066 O O . MET C 1 344 ? 5.300 51.227 38.053 1.00 28.94 344 MET C O 1
ATOM 8071 N N . LYS C 1 345 ? 4.321 50.827 36.067 1.00 30.55 345 LYS C N 1
ATOM 8072 C CA . LYS C 1 345 ? 4.462 52.196 35.593 1.00 32.85 345 LYS C CA 1
ATOM 8073 C C . LYS C 1 345 ? 3.599 53.122 36.444 1.00 35.00 345 LYS C C 1
ATOM 8074 O O . LYS C 1 345 ? 4.014 54.226 36.812 1.00 35.03 345 LYS C O 1
ATOM 8080 N N . GLU C 1 346 ? 2.395 52.651 36.757 1.00 35.53 346 GLU C N 1
ATOM 8081 C CA . GLU C 1 346 ? 1.436 53.398 37.560 1.00 35.30 346 GLU C CA 1
ATOM 8082 C C . GLU C 1 346 ? 1.902 53.642 39.000 1.00 35.06 346 GLU C C 1
ATOM 8083 O O . GLU C 1 346 ? 1.678 54.716 39.556 1.00 35.03 346 GLU C O 1
ATOM 8089 N N . LEU C 1 347 ? 2.554 52.653 39.602 1.00 34.52 347 LEU C N 1
ATOM 8090 C CA . LEU C 1 347 ? 3.013 52.784 40.984 1.00 34.95 347 LEU C CA 1
ATOM 8091 C C . LEU C 1 347 ? 4.416 53.373 41.149 1.00 35.85 347 LEU C C 1
ATOM 8092 O O . LEU C 1 347 ? 4.910 53.504 42.269 1.00 35.04 347 LEU C O 1
ATOM 8097 N N . GLY C 1 348 ? 5.057 53.726 40.039 1.00 36.24 348 GLY C N 1
ATOM 8098 C CA . GLY C 1 348 ? 6.378 54.324 40.125 1.00 36.19 348 GLY C CA 1
ATOM 8099 C C . GLY C 1 348 ? 7.565 53.385 40.050 1.00 37.05 348 GLY C C 1
ATOM 8100 O O . GLY C 1 348 ? 8.693 53.806 40.281 1.00 37.37 348 GLY C O 1
ATOM 8101 N N . TYR C 1 349 ? 7.328 52.115 39.747 1.00 37.58 349 TYR C N 1
ATOM 8102 C CA . TYR C 1 349 ? 8.425 51.166 39.629 1.00 38.40 349 TYR C CA 1
ATOM 8103 C C . TYR C 1 349 ? 9.017 51.357 38.244 1.00 40.68 349 TYR C C 1
ATOM 8104 O O . TYR C 1 349 ? 10.191 51.067 38.013 1.00 39.21 349 TYR C O 1
ATOM 8113 N N . ILE C 1 350 ? 8.185 51.866 37.336 1.00 43.75 350 ILE C N 1
ATOM 8114 C CA . ILE C 1 350 ? 8.570 52.116 35.949 1.00 46.39 350 ILE C CA 1
ATOM 8115 C C . ILE C 1 350 ? 8.973 50.833 35.224 1.00 46.87 350 ILE C C 1
ATOM 8116 O O . ILE C 1 350 ? 10.160 50.459 35.278 1.00 48.26 350 ILE C O 1
ATOM 8122 N N . ASP D 1 3 ? -30.321 -24.046 29.579 1.00 59.41 3 ASP D N 1
ATOM 8123 C CA . ASP D 1 3 ? -31.770 -23.724 29.726 1.00 59.82 3 ASP D CA 1
ATOM 8124 C C . ASP D 1 3 ? -32.045 -22.311 29.212 1.00 58.25 3 ASP D C 1
ATOM 8125 O O . ASP D 1 3 ? -31.762 -21.326 29.897 1.00 58.11 3 ASP D O 1
ATOM 8130 N N . LYS D 1 4 ? -32.602 -22.227 28.006 1.00 55.52 4 LYS D N 1
ATOM 8131 C CA . LYS D 1 4 ? -32.907 -20.949 27.366 1.00 52.67 4 LYS D CA 1
ATOM 8132 C C . LYS D 1 4 ? -33.871 -20.055 28.148 1.00 49.80 4 LYS D C 1
ATOM 8133 O O . LYS D 1 4 ? -34.783 -20.534 28.814 1.00 50.20 4 LYS D O 1
ATOM 8139 N N . ILE D 1 5 ? -33.650 -18.748 28.059 1.00 47.07 5 ILE D N 1
ATOM 8140 C CA . ILE D 1 5 ? -34.505 -17.757 28.709 1.00 44.54 5 ILE D CA 1
ATOM 8141 C C . ILE D 1 5 ? -34.925 -16.736 27.655 1.00 42.39 5 ILE D C 1
ATOM 8142 O O . ILE D 1 5 ? -34.105 -15.974 27.146 1.00 41.35 5 ILE D O 1
ATOM 8147 N N . LYS D 1 6 ? -36.208 -16.732 27.324 1.00 40.99 6 LYS D N 1
ATOM 8148 C CA . LYS D 1 6 ? -36.720 -15.820 26.313 1.00 39.14 6 LYS D CA 1
ATOM 8149 C C . LYS D 1 6 ? -36.983 -14.423 26.857 1.00 35.96 6 LYS D C 1
ATOM 8150 O O . LYS D 1 6 ? -37.652 -14.257 27.877 1.00 35.82 6 LYS D O 1
ATOM 8156 N N . VAL D 1 7 ? -36.432 -13.422 26.173 1.00 32.87 7 VAL D N 1
ATOM 8157 C CA . VAL D 1 7 ? -36.590 -12.030 26.582 1.00 29.56 7 VAL D CA 1
ATOM 8158 C C . VAL D 1 7 ? -36.980 -11.099 25.434 1.00 28.55 7 VAL D C 1
ATOM 8159 O O . VAL D 1 7 ? -36.836 -11.437 24.258 1.00 28.01 7 VAL D O 1
ATOM 8163 N N . SER D 1 8 ? -37.479 -9.921 25.799 1.00 27.51 8 SER D N 1
ATOM 8164 C CA . SER D 1 8 ? -37.864 -8.900 24.830 1.00 25.43 8 SER D CA 1
ATOM 8165 C C . SER D 1 8 ? -37.120 -7.626 25.238 1.00 23.43 8 SER D C 1
ATOM 8166 O O . SER D 1 8 ? -36.574 -7.553 26.342 1.00 21.59 8 SER D O 1
ATOM 8169 N N . LEU D 1 9 ? -37.092 -6.632 24.355 1.00 22.83 9 LEU D N 1
ATOM 8170 C CA . LEU D 1 9 ? -36.385 -5.385 24.640 1.00 22.27 9 LEU D CA 1
ATOM 8171 C C . LEU D 1 9 ? -37.157 -4.126 24.259 1.00 23.34 9 LEU D C 1
ATOM 8172 O O . LEU D 1 9 ? -37.451 -3.893 23.080 1.00 24.53 9 LEU D O 1
ATOM 8177 N N . LEU D 1 10 ? -37.472 -3.312 25.258 1.00 20.85 10 LEU D N 1
ATOM 8178 C CA . LEU D 1 10 ? -38.172 -2.058 25.024 1.00 19.50 10 LEU D CA 1
ATOM 8179 C C . LEU D 1 10 ? -37.103 -1.013 24.695 1.00 18.49 10 LEU D C 1
ATOM 8180 O O . LEU D 1 10 ? -36.032 -1.013 25.288 1.00 16.71 10 LEU D O 1
ATOM 8185 N N . GLY D 1 11 ? -37.392 -0.140 23.730 1.00 20.61 11 GLY D N 1
ATOM 8186 C CA . GLY D 1 11 ? -36.436 0.883 23.329 1.00 20.50 11 GLY D CA 1
ATOM 8187 C C . GLY D 1 11 ? -35.211 0.287 22.651 1.00 21.13 11 GLY D C 1
ATOM 8188 O O . GLY D 1 11 ? -34.104 0.791 22.816 1.00 22.98 11 GLY D O 1
ATOM 8189 N N . SER D 1 12 ? -35.417 -0.775 21.876 1.00 21.29 12 SER D N 1
ATOM 8190 C CA . SER D 1 12 ? -34.339 -1.488 21.184 1.00 21.85 12 SER D CA 1
ATOM 8191 C C . SER D 1 12 ? -33.706 -0.727 20.028 1.00 23.35 12 SER D C 1
ATOM 8192 O O . SER D 1 12 ? -32.753 -1.213 19.398 1.00 22.99 12 SER D O 1
ATOM 8195 N N . THR D 1 13 ? -34.226 0.463 19.756 1.00 22.58 13 THR D N 1
ATOM 8196 C CA . THR D 1 13 ? -33.743 1.256 18.642 1.00 23.07 13 THR D CA 1
ATOM 8197 C C . THR D 1 13 ? -32.705 2.330 18.974 1.00 22.55 13 THR D C 1
ATOM 8198 O O . THR D 1 13 ? -32.011 2.822 18.079 1.00 19.22 13 THR D O 1
ATOM 8202 N N . GLY D 1 14 ? -32.589 2.681 20.252 1.00 21.27 14 GLY D N 1
ATOM 8203 C CA . GLY D 1 14 ? -31.609 3.678 20.652 1.00 22.18 14 GLY D CA 1
ATOM 8204 C C . GLY D 1 14 ? -30.207 3.090 20.749 1.00 22.82 14 GLY D C 1
ATOM 8205 O O . GLY D 1 14 ? -30.005 1.906 20.475 1.00 22.66 14 GLY D O 1
ATOM 8206 N N . MET D 1 15 ? -29.233 3.905 21.140 1.00 23.69 15 MET D N 1
ATOM 8207 C CA . MET D 1 15 ? -27.855 3.432 21.257 1.00 25.67 15 MET D CA 1
ATOM 8208 C C . MET D 1 15 ? -27.724 2.269 22.235 1.00 23.75 15 MET D C 1
ATOM 8209 O O . MET D 1 15 ? -27.086 1.267 21.930 1.00 21.93 15 MET D O 1
ATOM 8214 N N . VAL D 1 16 ? -28.324 2.407 23.411 1.00 24.19 16 VAL D N 1
ATOM 8215 C CA . VAL D 1 16 ? -28.267 1.347 24.418 1.00 22.39 16 VAL D CA 1
ATOM 8216 C C . VAL D 1 16 ? -28.998 0.126 23.876 1.00 23.00 16 VAL D C 1
ATOM 8217 O O . VAL D 1 16 ? -28.523 -1.012 24.001 1.00 21.68 16 VAL D O 1
ATOM 8221 N N . GLY D 1 17 ? -30.145 0.374 23.252 1.00 20.94 17 GLY D N 1
ATOM 8222 C CA . GLY D 1 17 ? -30.907 -0.709 22.670 1.00 21.25 17 GLY D CA 1
ATOM 8223 C C . GLY D 1 17 ? -30.077 -1.502 21.674 1.00 21.98 17 GLY D C 1
ATOM 8224 O O . GLY D 1 17 ? -30.020 -2.727 21.752 1.00 21.77 17 GLY D O 1
ATOM 8225 N N . GLN D 1 18 ? -29.423 -0.809 20.744 1.00 23.27 18 GLN D N 1
ATOM 8226 C CA . GLN D 1 18 ? -28.615 -1.479 19.720 1.00 22.89 18 GLN D CA 1
ATOM 8227 C C . GLN D 1 18 ? -27.455 -2.232 20.341 1.00 22.53 18 GLN D C 1
ATOM 8228 O O . GLN D 1 18 ? -27.057 -3.288 19.850 1.00 21.72 18 GLN D O 1
ATOM 8234 N N . LYS D 1 19 ? -26.922 -1.679 21.427 1.00 22.65 19 LYS D N 1
ATOM 8235 C CA . LYS D 1 19 ? -25.823 -2.293 22.154 1.00 23.40 19 LYS D CA 1
ATOM 8236 C C . LYS D 1 19 ? -26.297 -3.633 22.717 1.00 23.67 19 LYS D C 1
ATOM 8237 O O . LYS D 1 19 ? -25.632 -4.661 22.547 1.00 24.02 19 LYS D O 1
ATOM 8243 N N . MET D 1 20 ? -27.451 -3.610 23.382 1.00 21.42 20 MET D N 1
ATOM 8244 C CA . MET D 1 20 ? -28.029 -4.812 23.974 1.00 21.35 20 MET D CA 1
ATOM 8245 C C . MET D 1 20 ? -28.377 -5.837 22.904 1.00 21.48 20 MET D C 1
ATOM 8246 O O . MET D 1 20 ? -28.242 -7.042 23.121 1.00 21.30 20 MET D O 1
ATOM 8251 N N . VAL D 1 21 ? -28.833 -5.357 21.752 1.00 21.34 21 VAL D N 1
ATOM 8252 C CA . VAL D 1 21 ? -29.182 -6.239 20.645 1.00 21.74 21 VAL D CA 1
ATOM 8253 C C . VAL D 1 21 ? -27.946 -7.007 20.182 1.00 23.98 21 VAL D C 1
ATOM 8254 O O . VAL D 1 21 ? -27.998 -8.218 19.951 1.00 23.33 21 VAL D O 1
ATOM 8258 N N . LYS D 1 22 ? -26.836 -6.291 20.050 1.00 25.90 22 LYS D N 1
ATOM 8259 C CA . LYS D 1 22 ? -25.588 -6.895 19.610 1.00 29.21 22 LYS D CA 1
ATOM 8260 C C . LYS D 1 22 ? -25.110 -7.918 20.638 1.00 28.68 22 LYS D C 1
ATOM 8261 O O . LYS D 1 22 ? -24.684 -9.012 20.278 1.00 27.82 22 LYS D O 1
ATOM 8267 N N . MET D 1 23 ? -25.206 -7.561 21.918 1.00 27.77 23 MET D N 1
ATOM 8268 C CA . MET D 1 23 ? -24.775 -8.441 23.002 1.00 27.45 23 MET D CA 1
ATOM 8269 C C . MET D 1 23 ? -25.662 -9.670 23.182 1.00 26.92 23 MET D C 1
ATOM 8270 O O . MET D 1 23 ? -25.163 -10.767 23.423 1.00 27.32 23 MET D O 1
ATOM 8275 N N . LEU D 1 24 ? -26.972 -9.488 23.054 1.00 26.42 24 LEU D N 1
ATOM 8276 C CA . LEU D 1 24 ? -27.913 -10.589 23.232 1.00 28.76 24 LEU D CA 1
ATOM 8277 C C . LEU D 1 24 ? -27.952 -11.538 22.048 1.00 30.42 24 LEU D C 1
ATOM 8278 O O . LEU D 1 24 ? -28.222 -12.727 22.208 1.00 30.71 24 LEU D O 1
ATOM 8283 N N . ALA D 1 25 ? -27.685 -11.007 20.861 1.00 32.34 25 ALA D N 1
ATOM 8284 C CA . ALA D 1 25 ? -27.706 -11.801 19.643 1.00 34.48 25 ALA D CA 1
ATOM 8285 C C . ALA D 1 25 ? -26.800 -13.020 19.733 1.00 36.49 25 ALA D C 1
ATOM 8286 O O . ALA D 1 25 ? -27.042 -14.031 19.071 1.00 37.94 25 ALA D O 1
ATOM 8288 N N . LYS D 1 26 ? -25.762 -12.924 20.556 1.00 37.33 26 LYS D N 1
ATOM 8289 C CA . LYS D 1 26 ? -24.813 -14.018 20.712 1.00 38.60 26 LYS D CA 1
ATOM 8290 C C . LYS D 1 26 ? -24.680 -14.524 22.153 1.00 38.41 26 LYS D C 1
ATOM 8291 O O . LYS D 1 26 ? -23.643 -15.070 22.531 1.00 38.18 26 LYS D O 1
ATOM 8297 N N . HIS D 1 27 ? -25.731 -14.354 22.950 1.00 38.11 27 HIS D N 1
ATOM 8298 C CA . HIS D 1 27 ? -25.708 -14.788 24.344 1.00 36.26 27 HIS D CA 1
ATOM 8299 C C . HIS D 1 27 ? -25.941 -16.296 24.508 1.00 37.30 27 HIS D C 1
ATOM 8300 O O . HIS D 1 27 ? -26.656 -16.918 23.715 1.00 36.57 27 HIS D O 1
ATOM 8307 N N . PRO D 1 28 ? -25.325 -16.899 25.543 1.00 36.95 28 PRO D N 1
ATOM 8308 C CA . PRO D 1 28 ? -25.413 -18.321 25.887 1.00 35.89 28 PRO D CA 1
ATOM 8309 C C . PRO D 1 28 ? -26.822 -18.871 26.111 1.00 35.26 28 PRO D C 1
ATOM 8310 O O . PRO D 1 28 ? -27.203 -19.867 25.504 1.00 36.14 28 PRO D O 1
ATOM 8314 N N . TYR D 1 29 ? -27.588 -18.236 26.992 1.00 33.93 29 TYR D N 1
ATOM 8315 C CA . TYR D 1 29 ? -28.932 -18.714 27.289 1.00 32.47 29 TYR D CA 1
ATOM 8316 C C . TYR D 1 29 ? -30.053 -17.697 27.135 1.00 32.60 29 TYR D C 1
ATOM 8317 O O . TYR D 1 29 ? -31.223 -18.072 27.088 1.00 33.94 29 TYR D O 1
ATOM 8326 N N . LEU D 1 30 ? -29.709 -16.417 27.082 1.00 32.06 30 LEU D N 1
ATOM 8327 C CA . LEU D 1 30 ? -30.717 -15.377 26.912 1.00 32.14 30 LEU D CA 1
ATOM 8328 C C . LEU D 1 30 ? -31.042 -15.303 25.430 1.00 32.84 30 LEU D C 1
ATOM 8329 O O . LEU D 1 30 ? -30.154 -15.057 24.610 1.00 32.82 30 LEU D O 1
ATOM 8334 N N . GLU D 1 31 ? -32.308 -15.530 25.086 1.00 32.68 31 GLU D N 1
ATOM 8335 C CA . GLU D 1 31 ? -32.731 -15.489 23.693 1.00 32.80 31 GLU D CA 1
ATOM 8336 C C . GLU D 1 31 ? -33.700 -14.331 23.435 1.00 31.61 31 GLU D C 1
ATOM 8337 O O . GLU D 1 31 ? -34.829 -14.325 23.931 1.00 30.19 31 GLU D O 1
ATOM 8343 N N . LEU D 1 32 ? -33.244 -13.351 22.657 1.00 29.88 32 LEU D N 1
ATOM 8344 C CA . LEU D 1 32 ? -34.049 -12.180 22.320 1.00 26.48 32 LEU D CA 1
ATOM 8345 C C . LEU D 1 32 ? -35.089 -12.587 21.284 1.00 25.88 32 LEU D C 1
ATOM 8346 O O . LEU D 1 32 ? -34.752 -12.867 20.134 1.00 25.80 32 LEU D O 1
ATOM 8351 N N . VAL D 1 33 ? -36.355 -12.624 21.690 1.00 26.07 33 VAL D N 1
ATOM 8352 C CA . VAL D 1 33 ? -37.427 -13.040 20.786 1.00 25.85 33 VAL D CA 1
ATOM 8353 C C . VAL D 1 33 ? -38.324 -11.916 20.280 1.00 25.01 33 VAL D C 1
ATOM 8354 O O . VAL D 1 33 ? -39.087 -12.101 19.336 1.00 23.45 33 VAL D O 1
ATOM 8358 N N . LYS D 1 34 ? -38.251 -10.757 20.919 1.00 25.16 34 LYS D N 1
ATOM 8359 C CA . LYS D 1 34 ? -39.061 -9.624 20.497 1.00 25.26 34 LYS D CA 1
ATOM 8360 C C . LYS D 1 34 ? -38.351 -8.303 20.765 1.00 26.01 34 LYS D C 1
ATOM 8361 O O . LYS D 1 34 ? -37.635 -8.150 21.758 1.00 25.83 34 LYS D O 1
ATOM 8367 N N . VAL D 1 35 ? -38.543 -7.355 19.858 1.00 25.17 35 VAL D N 1
ATOM 8368 C CA . VAL D 1 35 ? -37.956 -6.038 20.002 1.00 23.52 35 VAL D CA 1
ATOM 8369 C C . VAL D 1 35 ? -39.060 -5.021 19.831 1.00 23.21 35 VAL D C 1
ATOM 8370 O O . VAL D 1 35 ? -39.917 -5.152 18.949 1.00 23.57 35 VAL D O 1
ATOM 8374 N N . SER D 1 36 ? -39.041 -4.009 20.687 1.00 22.74 36 SER D N 1
ATOM 8375 C CA . SER D 1 36 ? -40.047 -2.970 20.651 1.00 21.75 36 SER D CA 1
ATOM 8376 C C . SER D 1 36 ? -39.409 -1.616 20.393 1.00 21.73 36 SER D C 1
ATOM 8377 O O . SER D 1 36 ? -38.218 -1.421 20.636 1.00 20.93 36 SER D O 1
ATOM 8380 N N . ALA D 1 37 ? -40.216 -0.690 19.885 1.00 22.34 37 ALA D N 1
ATOM 8381 C CA . ALA D 1 37 ? -39.777 0.668 19.574 1.00 24.26 37 ALA D CA 1
ATOM 8382 C C . ALA D 1 37 ? -41.036 1.532 19.512 1.00 24.59 37 ALA D C 1
ATOM 8383 O O . ALA D 1 37 ? -42.127 1.033 19.783 1.00 24.95 37 ALA D O 1
ATOM 8385 N N . SER D 1 38 ? -40.894 2.806 19.147 1.00 25.38 38 SER D N 1
ATOM 8386 C CA . SER D 1 38 ? -42.042 3.719 19.077 1.00 26.99 38 SER D CA 1
ATOM 8387 C C . SER D 1 38 ? -43.208 3.170 18.244 1.00 28.24 38 SER D C 1
ATOM 8388 O O . SER D 1 38 ? -43.015 2.337 17.357 1.00 28.64 38 SER D O 1
ATOM 8391 N N . PRO D 1 39 ? -44.437 3.650 18.517 1.00 29.00 39 PRO D N 1
ATOM 8392 C CA . PRO D 1 39 ? -45.678 3.250 17.841 1.00 28.92 39 PRO D CA 1
ATOM 8393 C C . PRO D 1 39 ? -45.631 3.223 16.315 1.00 29.93 39 PRO D C 1
ATOM 8394 O O . PRO D 1 39 ? -46.055 2.254 15.692 1.00 31.88 39 PRO D O 1
ATOM 8398 N N . SER D 1 40 ? -45.132 4.293 15.712 1.00 29.49 40 SER D N 1
ATOM 8399 C CA . SER D 1 40 ? -45.065 4.367 14.260 1.00 30.76 40 SER D CA 1
ATOM 8400 C C . SER D 1 40 ? -44.151 3.301 13.649 1.00 30.13 40 SER D C 1
ATOM 8401 O O . SER D 1 40 ? -44.219 3.038 12.445 1.00 29.78 40 SER D O 1
ATOM 8404 N N . LYS D 1 41 ? -43.308 2.685 14.475 1.00 27.84 41 LYS D N 1
ATOM 8405 C CA . LYS D 1 41 ? -42.385 1.656 13.996 1.00 27.67 41 LYS D CA 1
ATOM 8406 C C . LYS D 1 41 ? -42.935 0.245 14.147 1.00 27.83 41 LYS D C 1
ATOM 8407 O O . LYS D 1 41 ? -42.420 -0.694 13.541 1.00 28.19 41 LYS D O 1
ATOM 8413 N N . ILE D 1 42 ? -43.975 0.091 14.960 1.00 26.10 42 ILE D N 1
ATOM 8414 C CA . ILE D 1 42 ? -44.561 -1.221 15.186 1.00 23.83 42 ILE D CA 1
ATOM 8415 C C . ILE D 1 42 ? -45.030 -1.843 13.877 1.00 23.40 42 ILE D C 1
ATOM 8416 O O . ILE D 1 42 ? -45.683 -1.189 13.061 1.00 22.73 42 ILE D O 1
ATOM 8421 N N . GLY D 1 43 ? -44.687 -3.110 13.678 1.00 22.80 43 GLY D N 1
ATOM 8422 C CA . GLY D 1 43 ? -45.080 -3.788 12.457 1.00 25.22 43 GLY D CA 1
ATOM 8423 C C . GLY D 1 43 ? -43.976 -3.824 11.412 1.00 25.55 43 GLY D C 1
ATOM 8424 O O . GLY D 1 43 ? -44.025 -4.623 10.478 1.00 26.23 43 GLY D O 1
ATOM 8425 N N . LYS D 1 44 ? -42.980 -2.956 11.558 1.00 25.52 44 LYS D N 1
ATOM 8426 C CA . LYS D 1 44 ? -41.864 -2.923 10.622 1.00 26.78 44 LYS D CA 1
ATOM 8427 C C . LYS D 1 44 ? -40.793 -3.874 11.126 1.00 27.73 44 LYS D C 1
ATOM 8428 O O . LYS D 1 44 ? -40.688 -4.113 12.333 1.00 27.32 44 LYS D O 1
ATOM 8434 N N . LYS D 1 45 ? -40.009 -4.423 10.204 1.00 26.70 45 LYS D N 1
ATOM 8435 C CA . LYS D 1 45 ? -38.921 -5.317 10.577 1.00 26.56 45 LYS D CA 1
ATOM 8436 C C . LYS D 1 45 ? -37.867 -4.426 11.213 1.00 26.13 45 LYS D C 1
ATOM 8437 O O . LYS D 1 45 ? -37.680 -3.279 10.800 1.00 25.10 45 LYS D O 1
ATOM 8443 N N . TYR D 1 46 ? -37.186 -4.955 12.221 1.00 26.19 46 TYR D N 1
ATOM 8444 C CA . TYR D 1 46 ? -36.158 -4.207 12.924 1.00 24.44 46 TYR D CA 1
ATOM 8445 C C . TYR D 1 46 ? -35.185 -3.495 11.990 1.00 24.84 46 TYR D C 1
ATOM 8446 O O . TYR D 1 46 ? -34.903 -2.313 12.171 1.00 26.62 46 TYR D O 1
ATOM 8455 N N . LYS D 1 47 ? -34.670 -4.201 10.993 1.00 25.64 47 LYS D N 1
ATOM 8456 C CA . LYS D 1 47 ? -33.717 -3.583 10.083 1.00 28.57 47 LYS D CA 1
ATOM 8457 C C . LYS D 1 47 ? -34.292 -2.358 9.377 1.00 30.45 47 LYS D C 1
ATOM 8458 O O . LYS D 1 47 ? -33.559 -1.442 9.018 1.00 31.96 47 LYS D O 1
ATOM 8464 N N . ASP D 1 48 ? -35.606 -2.336 9.193 1.00 32.45 48 ASP D N 1
ATOM 8465 C CA . ASP D 1 48 ? -36.259 -1.215 8.522 1.00 32.77 48 ASP D CA 1
ATOM 8466 C C . ASP D 1 48 ? -36.653 -0.099 9.485 1.00 32.32 48 ASP D C 1
ATOM 8467 O O . ASP D 1 48 ? -36.848 1.042 9.077 1.00 32.82 48 ASP D O 1
ATOM 8472 N N . ALA D 1 49 ? -36.767 -0.425 10.764 1.00 31.47 49 ALA D N 1
ATOM 8473 C CA . ALA D 1 49 ? -37.164 0.573 11.745 1.00 30.23 49 ALA D CA 1
ATOM 8474 C C . ALA D 1 49 ? -35.986 1.269 12.409 1.00 29.57 49 ALA D C 1
ATOM 8475 O O . ALA D 1 49 ? -36.072 2.447 12.754 1.00 31.20 49 ALA D O 1
ATOM 8477 N N . VAL D 1 50 ? -34.886 0.540 12.571 1.00 28.02 50 VAL D N 1
ATOM 8478 C CA . VAL D 1 50 ? -33.694 1.060 13.230 1.00 26.79 50 VAL D CA 1
ATOM 8479 C C . VAL D 1 50 ? -32.700 1.760 12.318 1.00 28.39 50 VAL D C 1
ATOM 8480 O O . VAL D 1 50 ? -32.583 1.431 11.142 1.00 29.10 50 VAL D O 1
ATOM 8484 N N . LYS D 1 51 ? -31.989 2.729 12.884 1.00 29.10 51 LYS D N 1
ATOM 8485 C CA . LYS D 1 51 ? -30.935 3.440 12.175 1.00 29.75 51 LYS D CA 1
ATOM 8486 C C . LYS D 1 51 ? -29.710 2.832 12.836 1.00 29.39 51 LYS D C 1
ATOM 8487 O O . LYS D 1 51 ? -29.176 3.389 13.799 1.00 28.07 51 LYS D O 1
ATOM 8493 N N . TRP D 1 52 ? -29.299 1.669 12.332 1.00 29.17 52 TRP D N 1
ATOM 8494 C CA . TRP D 1 52 ? -28.157 0.949 12.875 1.00 29.42 52 TRP D CA 1
ATOM 8495 C C . TRP D 1 52 ? -26.992 1.897 13.021 1.00 31.24 52 TRP D C 1
ATOM 8496 O O . TRP D 1 52 ? -26.635 2.608 12.084 1.00 32.70 52 TRP D O 1
ATOM 8507 N N . ILE D 1 53 ? -26.401 1.897 14.207 1.00 33.02 53 ILE D N 1
ATOM 8508 C CA . ILE D 1 53 ? -25.299 2.785 14.507 1.00 34.70 53 ILE D CA 1
ATOM 8509 C C . ILE D 1 53 ? -24.168 2.055 15.231 1.00 36.45 53 ILE D C 1
ATOM 8510 O O . ILE D 1 53 ? -23.141 2.649 15.569 1.00 36.86 53 ILE D O 1
ATOM 8515 N N . GLU D 1 54 ? -24.369 0.762 15.464 1.00 37.21 54 GLU D N 1
ATOM 8516 C CA . GLU D 1 54 ? -23.375 -0.063 16.136 1.00 38.49 54 GLU D CA 1
ATOM 8517 C C . GLU D 1 54 ? -22.340 -0.554 15.135 1.00 40.09 54 GLU D C 1
ATOM 8518 O O . GLU D 1 54 ? -22.423 -0.256 13.942 1.00 39.21 54 GLU D O 1
ATOM 8524 N N . GLN D 1 55 ? -21.370 -1.308 15.639 1.00 42.57 55 GLN D N 1
ATOM 8525 C CA . GLN D 1 55 ? -20.312 -1.881 14.817 1.00 45.65 55 GLN D CA 1
ATOM 8526 C C . GLN D 1 55 ? -20.823 -3.140 14.126 1.00 44.64 55 GLN D C 1
ATOM 8527 O O . GLN D 1 55 ? -21.603 -3.901 14.697 1.00 45.12 55 GLN D O 1
ATOM 8533 N N . GLY D 1 56 ? -20.382 -3.358 12.896 1.00 43.70 56 GLY D N 1
ATOM 8534 C CA . GLY D 1 56 ? -20.816 -4.535 12.173 1.00 43.81 56 GLY D CA 1
ATOM 8535 C C . GLY D 1 56 ? -22.225 -4.395 11.640 1.00 44.13 56 GLY D C 1
ATOM 8536 O O . GLY D 1 56 ? -22.771 -3.294 11.580 1.00 44.53 56 GLY D O 1
ATOM 8537 N N . ASP D 1 57 ? -22.817 -5.515 11.246 1.00 43.44 57 ASP D N 1
ATOM 8538 C CA . ASP D 1 57 ? -24.168 -5.499 10.713 1.00 43.06 57 ASP D CA 1
ATOM 8539 C C . ASP D 1 57 ? -25.138 -5.824 11.824 1.00 41.08 57 ASP D C 1
ATOM 8540 O O . ASP D 1 57 ? -24.733 -6.132 12.944 1.00 41.32 57 ASP D O 1
ATOM 8545 N N . ILE D 1 58 ? -26.422 -5.744 11.508 1.00 38.78 58 ILE D N 1
ATOM 8546 C CA . ILE D 1 58 ? -27.450 -6.061 12.477 1.00 37.68 58 ILE D CA 1
ATOM 8547 C C . ILE D 1 58 ? -27.484 -7.582 12.555 1.00 37.78 58 ILE D C 1
ATOM 8548 O O . ILE D 1 58 ? -27.561 -8.256 11.528 1.00 36.14 58 ILE D O 1
ATOM 8553 N N . PRO D 1 59 ? -27.398 -8.142 13.772 1.00 38.26 59 PRO D N 1
ATOM 8554 C CA . PRO D 1 59 ? -27.426 -9.598 13.952 1.00 39.00 59 PRO D CA 1
ATOM 8555 C C . PRO D 1 59 ? -28.569 -10.169 13.124 1.00 40.56 59 PRO D C 1
ATOM 8556 O O . PRO D 1 59 ? -29.678 -9.636 13.157 1.00 40.74 59 PRO D O 1
ATOM 8560 N N . GLU D 1 60 ? -28.313 -11.243 12.384 1.00 42.11 60 GLU D N 1
ATOM 8561 C CA . GLU D 1 60 ? -29.358 -11.800 11.537 1.00 44.43 60 GLU D CA 1
ATOM 8562 C C . GLU D 1 60 ? -30.531 -12.405 12.284 1.00 43.31 60 GLU D C 1
ATOM 8563 O O . GLU D 1 60 ? -31.582 -12.643 11.693 1.00 42.64 60 GLU D O 1
ATOM 8569 N N . GLU D 1 61 ? -30.363 -12.656 13.577 1.00 43.70 61 GLU D N 1
ATOM 8570 C CA . GLU D 1 61 ? -31.456 -13.216 14.364 1.00 44.32 61 GLU D CA 1
ATOM 8571 C C . GLU D 1 61 ? -32.409 -12.115 14.833 1.00 43.16 61 GLU D C 1
ATOM 8572 O O . GLU D 1 61 ? -33.455 -12.395 15.421 1.00 43.64 61 GLU D O 1
ATOM 8578 N N . VAL D 1 62 ? -32.049 -10.864 14.551 1.00 40.43 62 VAL D N 1
ATOM 8579 C CA . VAL D 1 62 ? -32.858 -9.722 14.954 1.00 37.88 62 VAL D CA 1
ATOM 8580 C C . VAL D 1 62 ? -33.338 -8.852 13.797 1.00 36.31 62 VAL D C 1
ATOM 8581 O O . VAL D 1 62 ? -34.413 -8.261 13.868 1.00 36.72 62 VAL D O 1
ATOM 8585 N N . GLN D 1 63 ? -32.557 -8.777 12.730 1.00 34.17 63 GLN D N 1
ATOM 8586 C CA . GLN D 1 63 ? -32.931 -7.931 11.606 1.00 33.40 63 GLN D CA 1
ATOM 8587 C C . GLN D 1 63 ? -34.349 -8.120 11.088 1.00 31.26 63 GLN D C 1
ATOM 8588 O O . GLN D 1 63 ? -35.005 -7.148 10.717 1.00 30.37 63 GLN D O 1
ATOM 8594 N N . ASP D 1 64 ? -34.834 -9.355 11.080 1.00 30.26 64 ASP D N 1
ATOM 8595 C CA . ASP D 1 64 ? -36.173 -9.616 10.571 1.00 29.20 64 ASP D CA 1
ATOM 8596 C C . ASP D 1 64 ? -37.275 -9.683 11.621 1.00 28.88 64 ASP D C 1
ATOM 8597 O O . ASP D 1 64 ? -38.440 -9.927 11.295 1.00 27.72 64 ASP D O 1
ATOM 8602 N N . LEU D 1 65 ? -36.909 -9.462 12.879 1.00 27.81 65 LEU D N 1
ATOM 8603 C CA . LEU D 1 65 ? -37.887 -9.469 13.954 1.00 27.15 65 LEU D CA 1
ATOM 8604 C C . LEU D 1 65 ? -38.787 -8.257 13.751 1.00 27.97 65 LEU D C 1
ATOM 8605 O O . LEU D 1 65 ? -38.307 -7.145 13.511 1.00 26.75 65 LEU D O 1
ATOM 8610 N N . PRO D 1 66 ? -40.110 -8.458 13.826 1.00 28.02 66 PRO D N 1
ATOM 8611 C CA . PRO D 1 66 ? -41.036 -7.339 13.642 1.00 28.70 66 PRO D CA 1
ATOM 8612 C C . PRO D 1 66 ? -41.201 -6.576 14.947 1.00 28.65 66 PRO D C 1
ATOM 8613 O O . PRO D 1 66 ? -41.380 -7.176 16.007 1.00 29.64 66 PRO D O 1
ATOM 8617 N N . ILE D 1 67 ? -41.121 -5.254 14.864 1.00 28.43 67 ILE D N 1
ATOM 8618 C CA . ILE D 1 67 ? -41.274 -4.393 16.031 1.00 25.55 67 ILE D CA 1
ATOM 8619 C C . ILE D 1 67 ? -42.644 -4.609 16.679 1.00 25.49 67 ILE D C 1
ATOM 8620 O O . ILE D 1 67 ? -43.670 -4.651 15.995 1.00 25.40 67 ILE D O 1
ATOM 8625 N N . VAL D 1 68 ? -42.656 -4.763 17.997 1.00 24.45 68 VAL D N 1
ATOM 8626 C CA . VAL D 1 68 ? -43.908 -4.951 18.711 1.00 23.70 68 VAL D CA 1
ATOM 8627 C C . VAL D 1 68 ? -44.123 -3.765 19.638 1.00 23.39 68 VAL D C 1
ATOM 8628 O O . VAL D 1 68 ? -43.203 -2.975 19.863 1.00 22.04 68 VAL D O 1
ATOM 8632 N N . SER D 1 69 ? -45.341 -3.634 20.161 1.00 24.07 69 SER D N 1
ATOM 8633 C CA . SER D 1 69 ? -45.680 -2.532 21.057 1.00 24.24 69 SER D CA 1
ATOM 8634 C C . SER D 1 69 ? -45.115 -2.744 22.456 1.00 25.20 69 SER D C 1
ATOM 8635 O O . SER D 1 69 ? -44.520 -3.781 22.758 1.00 24.37 69 SER D O 1
ATOM 8638 N N . THR D 1 70 ? -45.316 -1.747 23.306 1.00 26.16 70 THR D N 1
ATOM 8639 C CA . THR D 1 70 ? -44.838 -1.795 24.677 1.00 26.44 70 THR D CA 1
ATOM 8640 C C . THR D 1 70 ? -45.924 -2.291 25.624 1.00 26.30 70 THR D C 1
ATOM 8641 O O . THR D 1 70 ? -45.719 -2.367 26.834 1.00 26.28 70 THR D O 1
ATOM 8645 N N . ASN D 1 71 ? -47.074 -2.647 25.064 1.00 27.23 71 ASN D N 1
ATOM 8646 C CA . ASN D 1 71 ? -48.195 -3.120 25.869 1.00 29.44 71 ASN D CA 1
ATOM 8647 C C . ASN D 1 71 ? -48.135 -4.600 26.221 1.00 30.97 71 ASN D C 1
ATOM 8648 O O . ASN D 1 71 ? -47.652 -5.429 25.443 1.00 30.64 71 ASN D O 1
ATOM 8653 N N . TYR D 1 72 ? -48.638 -4.909 27.412 1.00 32.34 72 TYR D N 1
ATOM 8654 C CA . TYR D 1 72 ? -48.663 -6.263 27.948 1.00 32.49 72 TYR D CA 1
ATOM 8655 C C . TYR D 1 72 ? -48.963 -7.369 26.946 1.00 32.09 72 TYR D C 1
ATOM 8656 O O . TYR D 1 72 ? -48.201 -8.327 26.833 1.00 31.66 72 TYR D O 1
ATOM 8665 N N . GLU D 1 73 ? -50.077 -7.240 26.235 1.00 32.13 73 GLU D N 1
ATOM 8666 C CA . GLU D 1 73 ? -50.484 -8.250 25.267 1.00 33.75 73 GLU D CA 1
ATOM 8667 C C . GLU D 1 73 ? -49.382 -8.737 24.335 1.00 34.40 73 GLU D C 1
ATOM 8668 O O . GLU D 1 73 ? -49.424 -9.883 23.888 1.00 34.91 73 GLU D O 1
ATOM 8674 N N . ASP D 1 74 ? -48.403 -7.887 24.032 1.00 33.01 74 ASP D N 1
ATOM 8675 C CA . ASP D 1 74 ? -47.317 -8.310 23.151 1.00 34.82 74 ASP D CA 1
ATOM 8676 C C . ASP D 1 74 ? -46.133 -8.937 23.884 1.00 33.79 74 ASP D C 1
ATOM 8677 O O . ASP D 1 74 ? -45.182 -9.385 23.248 1.00 32.27 74 ASP D O 1
ATOM 8682 N N . HIS D 1 75 ? -46.198 -8.979 25.213 1.00 33.72 75 HIS D N 1
ATOM 8683 C CA . HIS D 1 75 ? -45.119 -9.560 26.002 1.00 33.45 75 HIS D CA 1
ATOM 8684 C C . HIS D 1 75 ? -45.568 -10.670 26.944 1.00 34.64 75 HIS D C 1
ATOM 8685 O O . HIS D 1 75 ? -44.893 -10.963 27.931 1.00 33.94 75 HIS D O 1
ATOM 8692 N N . LYS D 1 76 ? -46.697 -11.294 26.625 1.00 35.52 76 LYS D N 1
ATOM 8693 C CA . LYS D 1 76 ? -47.239 -12.378 27.436 1.00 36.93 76 LYS D CA 1
ATOM 8694 C C . LYS D 1 76 ? -46.337 -13.618 27.452 1.00 37.90 76 LYS D C 1
ATOM 8695 O O . LYS D 1 76 ? -46.068 -14.188 28.512 1.00 38.68 76 LYS D O 1
ATOM 8701 N N . ASP D 1 77 ? -45.873 -14.021 26.271 1.00 38.42 77 ASP D N 1
ATOM 8702 C CA . ASP D 1 77 ? -45.025 -15.203 26.097 1.00 38.69 77 ASP D CA 1
ATOM 8703 C C . ASP D 1 77 ? -43.547 -14.972 26.397 1.00 38.07 77 ASP D C 1
ATOM 8704 O O . ASP D 1 77 ? -42.703 -15.803 26.068 1.00 39.62 77 ASP D O 1
ATOM 8709 N N . VAL D 1 78 ? -43.231 -13.846 27.019 1.00 36.08 78 VAL D N 1
ATOM 8710 C CA . VAL D 1 78 ? -41.849 -13.523 27.332 1.00 34.49 78 VAL D CA 1
ATOM 8711 C C . VAL D 1 78 ? -41.518 -13.835 28.785 1.00 34.42 78 VAL D C 1
ATOM 8712 O O . VAL D 1 78 ? -42.347 -13.634 29.666 1.00 34.86 78 VAL D O 1
ATOM 8716 N N . ASP D 1 79 ? -40.310 -14.337 29.034 1.00 33.31 79 ASP D N 1
ATOM 8717 C CA . ASP D 1 79 ? -39.900 -14.660 30.396 1.00 33.26 79 ASP D CA 1
ATOM 8718 C C . ASP D 1 79 ? -39.563 -13.397 31.162 1.00 33.26 79 ASP D C 1
ATOM 8719 O O . ASP D 1 79 ? -40.090 -13.153 32.246 1.00 33.47 79 ASP D O 1
ATOM 8724 N N . VAL D 1 80 ? -38.668 -12.602 30.588 1.00 31.91 80 VAL D N 1
ATOM 8725 C CA . VAL D 1 80 ? -38.235 -11.362 31.210 1.00 29.77 80 VAL D CA 1
ATOM 8726 C C . VAL D 1 80 ? -38.305 -10.223 30.206 1.00 29.49 80 VAL D C 1
ATOM 8727 O O . VAL D 1 80 ? -37.952 -10.393 29.040 1.00 30.68 80 VAL D O 1
ATOM 8731 N N . VAL D 1 81 ? -38.764 -9.064 30.660 1.00 28.32 81 VAL D N 1
ATOM 8732 C CA . VAL D 1 81 ? -38.843 -7.897 29.795 1.00 26.89 81 VAL D CA 1
ATOM 8733 C C . VAL D 1 81 ? -37.729 -6.929 30.185 1.00 27.45 81 VAL D C 1
ATOM 8734 O O . VAL D 1 81 ? -37.671 -6.462 31.331 1.00 28.20 81 VAL D O 1
ATOM 8738 N N . LEU D 1 82 ? -36.841 -6.653 29.229 1.00 25.50 82 LEU D N 1
ATOM 8739 C CA . LEU D 1 82 ? -35.717 -5.734 29.419 1.00 23.56 82 LEU D CA 1
ATOM 8740 C C . LEU D 1 82 ? -36.090 -4.381 28.829 1.00 22.26 82 LEU D C 1
ATOM 8741 O O . LEU D 1 82 ? -36.604 -4.297 27.716 1.00 21.69 82 LEU D O 1
ATOM 8746 N N . SER D 1 83 ? -35.818 -3.314 29.568 1.00 22.86 83 SER D N 1
ATOM 8747 C CA . SER D 1 83 ? -36.179 -1.988 29.096 1.00 21.30 83 SER D CA 1
ATOM 8748 C C . SER D 1 83 ? -35.050 -0.980 29.008 1.00 20.51 83 SER D C 1
ATOM 8749 O O . SER D 1 83 ? -34.339 -0.741 29.984 1.00 18.81 83 SER D O 1
ATOM 8752 N N . ALA D 1 84 ? -34.911 -0.379 27.825 1.00 20.37 84 ALA D N 1
ATOM 8753 C CA . ALA D 1 84 ? -33.899 0.643 27.566 1.00 21.65 84 ALA D CA 1
ATOM 8754 C C . ALA D 1 84 ? -34.624 1.928 27.146 1.00 22.21 84 ALA D C 1
ATOM 8755 O O . ALA D 1 84 ? -34.054 2.812 26.508 1.00 22.66 84 ALA D O 1
ATOM 8757 N N . LEU D 1 85 ? -35.894 2.014 27.519 1.00 22.90 85 LEU D N 1
ATOM 8758 C CA . LEU D 1 85 ? -36.734 3.165 27.208 1.00 22.27 85 LEU D CA 1
ATOM 8759 C C . LEU D 1 85 ? -36.181 4.483 27.733 1.00 23.26 85 LEU D C 1
ATOM 8760 O O . LEU D 1 85 ? -35.449 4.512 28.726 1.00 24.86 85 LEU D O 1
ATOM 8765 N N . PRO D 1 86 ? -36.529 5.599 27.068 1.00 24.53 86 PRO D N 1
ATOM 8766 C CA . PRO D 1 86 ? -36.046 6.903 27.528 1.00 23.51 86 PRO D CA 1
ATOM 8767 C C . PRO D 1 86 ? -36.764 7.223 28.845 1.00 23.34 86 PRO D C 1
ATOM 8768 O O . PRO D 1 86 ? -37.909 6.825 29.056 1.00 21.36 86 PRO D O 1
ATOM 8772 N N . ASN D 1 87 ? -36.081 7.940 29.724 1.00 24.54 87 ASN D N 1
ATOM 8773 C CA . ASN D 1 87 ? -36.624 8.291 31.027 1.00 26.25 87 ASN D CA 1
ATOM 8774 C C . ASN D 1 87 ? -38.029 8.886 31.021 1.00 28.00 87 ASN D C 1
ATOM 8775 O O . ASN D 1 87 ? -38.819 8.621 31.923 1.00 27.25 87 ASN D O 1
ATOM 8780 N N . GLU D 1 88 ? -38.347 9.675 30.003 1.00 31.24 88 GLU D N 1
ATOM 8781 C CA . GLU D 1 88 ? -39.649 10.326 29.935 1.00 34.36 88 GLU D CA 1
ATOM 8782 C C . GLU D 1 88 ? -40.839 9.445 29.572 1.00 32.84 88 GLU D C 1
ATOM 8783 O O . GLU D 1 88 ? -41.984 9.862 29.730 1.00 33.17 88 GLU D O 1
ATOM 8789 N N . LEU D 1 89 ? -40.589 8.228 29.105 1.00 32.06 89 LEU D N 1
ATOM 8790 C CA . LEU D 1 89 ? -41.694 7.353 28.715 1.00 30.46 89 LEU D CA 1
ATOM 8791 C C . LEU D 1 89 ? -41.781 6.058 29.518 1.00 29.83 89 LEU D C 1
ATOM 8792 O O . LEU D 1 89 ? -42.790 5.356 29.468 1.00 29.96 89 LEU D O 1
ATOM 8797 N N . ALA D 1 90 ? -40.734 5.754 30.273 1.00 29.09 90 ALA D N 1
ATOM 8798 C CA . ALA D 1 90 ? -40.670 4.504 31.029 1.00 30.40 90 ALA D CA 1
ATOM 8799 C C . ALA D 1 90 ? -41.679 4.230 32.144 1.00 30.01 90 ALA D C 1
ATOM 8800 O O . ALA D 1 90 ? -42.233 3.133 32.215 1.00 28.99 90 ALA D O 1
ATOM 8802 N N . GLU D 1 91 ? -41.917 5.209 33.011 1.00 30.49 91 GLU D N 1
ATOM 8803 C CA . GLU D 1 91 ? -42.819 5.006 34.140 1.00 29.83 91 GLU D CA 1
ATOM 8804 C C . GLU D 1 91 ? -44.140 4.321 33.812 1.00 29.06 91 GLU D C 1
ATOM 8805 O O . GLU D 1 91 ? -44.404 3.218 34.283 1.00 27.96 91 GLU D O 1
ATOM 8811 N N . SER D 1 92 ? -44.967 4.974 33.007 1.00 28.19 92 SER D N 1
ATOM 8812 C CA . SER D 1 92 ? -46.263 4.421 32.647 1.00 28.56 92 SER D CA 1
ATOM 8813 C C . SER D 1 92 ? -46.161 3.072 31.967 1.00 28.14 92 SER D C 1
ATOM 8814 O O . SER D 1 92 ? -46.894 2.138 32.290 1.00 27.14 92 SER D O 1
ATOM 8817 N N . ILE D 1 93 ? -45.249 2.979 31.012 1.00 28.47 93 ILE D N 1
ATOM 8818 C CA . ILE D 1 93 ? -45.079 1.752 30.262 1.00 27.76 93 ILE D CA 1
ATOM 8819 C C . ILE D 1 93 ? -44.690 0.568 31.137 1.00 27.50 93 ILE D C 1
ATOM 8820 O O . ILE D 1 93 ? -45.335 -0.473 31.095 1.00 27.36 93 ILE D O 1
ATOM 8825 N N . GLU D 1 94 ? -43.652 0.734 31.945 1.00 28.98 94 GLU D N 1
ATOM 8826 C CA . GLU D 1 94 ? -43.182 -0.343 32.810 1.00 29.16 94 GLU D CA 1
ATOM 8827 C C . GLU D 1 94 ? -44.174 -0.726 33.904 1.00 29.46 94 GLU D C 1
ATOM 8828 O O . GLU D 1 94 ? -44.395 -1.911 34.156 1.00 29.23 94 GLU D O 1
ATOM 8834 N N . LEU D 1 95 ? -44.785 0.268 34.543 1.00 29.62 95 LEU D N 1
ATOM 8835 C CA . LEU D 1 95 ? -45.734 -0.007 35.616 1.00 30.58 95 LEU D CA 1
ATOM 8836 C C . LEU D 1 95 ? -46.858 -0.922 35.158 1.00 30.68 95 LEU D C 1
ATOM 8837 O O . LEU D 1 95 ? -47.221 -1.870 35.856 1.00 28.27 95 LEU D O 1
ATOM 8842 N N . GLU D 1 96 ? -47.407 -0.633 33.981 1.00 30.95 96 GLU D N 1
ATOM 8843 C CA . GLU D 1 96 ? -48.480 -1.446 33.435 1.00 31.86 96 GLU D CA 1
ATOM 8844 C C . GLU D 1 96 ? -48.025 -2.870 33.172 1.00 32.16 96 GLU D C 1
ATOM 8845 O O . GLU D 1 96 ? -48.761 -3.819 33.443 1.00 32.89 96 GLU D O 1
ATOM 8851 N N . LEU D 1 97 ? -46.813 -3.023 32.644 1.00 31.51 97 LEU D N 1
ATOM 8852 C CA . LEU D 1 97 ? -46.282 -4.354 32.359 1.00 32.65 97 LEU D CA 1
ATOM 8853 C C . LEU D 1 97 ? -46.150 -5.144 33.651 1.00 33.01 97 LEU D C 1
ATOM 8854 O O . LEU D 1 97 ? -46.510 -6.321 33.721 1.00 33.73 97 LEU D O 1
ATOM 8859 N N . VAL D 1 98 ? -45.630 -4.478 34.674 1.00 33.83 98 VAL D N 1
ATOM 8860 C CA . VAL D 1 98 ? -45.443 -5.092 35.975 1.00 33.16 98 VAL D CA 1
ATOM 8861 C C . VAL D 1 98 ? -46.787 -5.350 36.644 1.00 33.33 98 VAL D C 1
ATOM 8862 O O . VAL D 1 98 ? -46.955 -6.352 37.334 1.00 32.14 98 VAL D O 1
ATOM 8866 N N . LYS D 1 99 ? -47.739 -4.443 36.437 1.00 33.76 99 LYS D N 1
ATOM 8867 C CA . LYS D 1 99 ? -49.068 -4.594 37.017 1.00 35.48 99 LYS D CA 1
ATOM 8868 C C . LYS D 1 99 ? -49.805 -5.746 36.342 1.00 36.30 99 LYS D C 1
ATOM 8869 O O . LYS D 1 99 ? -50.876 -6.161 36.786 1.00 36.06 99 LYS D O 1
ATOM 8875 N N . ASN D 1 100 ? -49.229 -6.260 35.262 1.00 35.24 100 ASN D N 1
ATOM 8876 C CA . ASN D 1 100 ? -49.849 -7.366 34.560 1.00 34.97 100 ASN D CA 1
ATOM 8877 C C . ASN D 1 100 ? -49.118 -8.675 34.808 1.00 33.88 100 ASN D C 1
ATOM 8878 O O . ASN D 1 100 ? -49.442 -9.697 34.211 1.00 34.89 100 ASN D O 1
ATOM 8883 N N . GLY D 1 101 ? -48.130 -8.639 35.695 1.00 33.64 101 GLY D N 1
ATOM 8884 C CA . GLY D 1 101 ? -47.394 -9.843 36.037 1.00 32.95 101 GLY D CA 1
ATOM 8885 C C . GLY D 1 101 ? -46.098 -10.100 35.295 1.00 32.70 101 GLY D C 1
ATOM 8886 O O . GLY D 1 101 ? -45.580 -11.222 35.316 1.00 33.71 101 GLY D O 1
ATOM 8887 N N . LYS D 1 102 ? -45.564 -9.076 34.639 1.00 31.08 102 LYS D N 1
ATOM 8888 C CA . LYS D 1 102 ? -44.315 -9.232 33.900 1.00 28.96 102 LYS D CA 1
ATOM 8889 C C . LYS D 1 102 ? -43.123 -8.927 34.791 1.00 27.81 102 LYS D C 1
ATOM 8890 O O . LYS D 1 102 ? -43.206 -8.089 35.693 1.00 26.00 102 LYS D O 1
ATOM 8896 N N . ILE D 1 103 ? -42.023 -9.629 34.541 1.00 27.38 103 ILE D N 1
ATOM 8897 C CA . ILE D 1 103 ? -40.782 -9.388 35.262 1.00 27.68 103 ILE D CA 1
ATOM 8898 C C . ILE D 1 103 ? -40.081 -8.353 34.378 1.00 27.85 103 ILE D C 1
ATOM 8899 O O . ILE D 1 103 ? -39.816 -8.612 33.201 1.00 28.40 103 ILE D O 1
ATOM 8904 N N . VAL D 1 104 ? -39.809 -7.177 34.933 1.00 25.98 104 VAL D N 1
ATOM 8905 C CA . VAL D 1 104 ? -39.175 -6.122 34.163 1.00 25.40 104 VAL D CA 1
ATOM 8906 C C . VAL D 1 104 ? -37.869 -5.626 34.744 1.00 24.94 104 VAL D C 1
ATOM 8907 O O . VAL D 1 104 ? -37.806 -5.249 35.914 1.00 26.08 104 VAL D O 1
ATOM 8911 N N . VAL D 1 105 ? -36.829 -5.630 33.912 1.00 24.49 105 VAL D N 1
ATOM 8912 C CA . VAL D 1 105 ? -35.512 -5.136 34.305 1.00 22.58 105 VAL D CA 1
ATOM 8913 C C . VAL D 1 105 ? -35.215 -3.978 33.359 1.00 22.25 105 VAL D C 1
ATOM 8914 O O . VAL D 1 105 ? -35.113 -4.161 32.142 1.00 22.01 105 VAL D O 1
ATOM 8918 N N . SER D 1 106 ? -35.088 -2.783 33.919 1.00 21.29 106 SER D N 1
ATOM 8919 C CA . SER D 1 106 ? -34.857 -1.599 33.109 1.00 22.94 106 SER D CA 1
ATOM 8920 C C . SER D 1 106 ? -33.724 -0.694 33.578 1.00 22.97 106 SER D C 1
ATOM 8921 O O . SER D 1 106 ? -33.412 -0.637 34.773 1.00 21.68 106 SER D O 1
ATOM 8924 N N . ASN D 1 107 ? -33.105 0.017 32.632 1.00 21.86 107 ASN D N 1
ATOM 8925 C CA . ASN D 1 107 ? -32.053 0.949 33.007 1.00 21.44 107 ASN D CA 1
ATOM 8926 C C . ASN D 1 107 ? -32.537 2.397 32.988 1.00 20.91 107 ASN D C 1
ATOM 8927 O O . ASN D 1 107 ? -31.742 3.319 33.142 1.00 22.84 107 ASN D O 1
ATOM 8932 N N . ALA D 1 108 ? -33.847 2.591 32.829 1.00 19.75 108 ALA D N 1
ATOM 8933 C CA . ALA D 1 108 ? -34.436 3.937 32.843 1.00 20.77 108 ALA D CA 1
ATOM 8934 C C . ALA D 1 108 ? -34.526 4.417 34.296 1.00 22.02 108 ALA D C 1
ATOM 8935 O O . ALA D 1 108 ? -34.612 3.605 35.219 1.00 20.85 108 ALA D O 1
ATOM 8937 N N . SER D 1 109 ? -34.536 5.734 34.489 1.00 23.73 109 SER D N 1
ATOM 8938 C CA . SER D 1 109 ? -34.561 6.327 35.826 1.00 25.15 109 SER D CA 1
ATOM 8939 C C . SER D 1 109 ? -35.799 6.187 36.729 1.00 25.28 109 SER D C 1
ATOM 8940 O O . SER D 1 109 ? -35.657 6.068 37.944 1.00 27.61 109 SER D O 1
ATOM 8943 N N . PRO D 1 110 ? -37.020 6.221 36.167 1.00 25.84 110 PRO D N 1
ATOM 8944 C CA . PRO D 1 110 ? -38.194 6.092 37.045 1.00 26.06 110 PRO D CA 1
ATOM 8945 C C . PRO D 1 110 ? -38.142 4.886 37.988 1.00 26.48 110 PRO D C 1
ATOM 8946 O O . PRO D 1 110 ? -37.784 3.785 37.571 1.00 25.69 110 PRO D O 1
ATOM 8950 N N . PHE D 1 111 ? -38.502 5.109 39.252 1.00 26.06 111 PHE D N 1
ATOM 8951 C CA . PHE D 1 111 ? -38.514 4.061 40.279 1.00 28.27 111 PHE D CA 1
ATOM 8952 C C . PHE D 1 111 ? -37.144 3.617 40.785 1.00 28.63 111 PHE D C 1
ATOM 8953 O O . PHE D 1 111 ? -37.055 2.706 41.608 1.00 29.76 111 PHE D O 1
ATOM 8961 N N . ARG D 1 112 ? -36.078 4.245 40.304 1.00 27.93 112 ARG D N 1
ATOM 8962 C CA . ARG D 1 112 ? -34.743 3.868 40.752 1.00 29.23 112 ARG D CA 1
ATOM 8963 C C . ARG D 1 112 ? -34.586 4.005 42.259 1.00 28.67 112 ARG D C 1
ATOM 8964 O O . ARG D 1 112 ? -33.959 3.162 42.908 1.00 28.46 112 ARG D O 1
ATOM 8972 N N . MET D 1 113 ? -35.146 5.074 42.813 1.00 28.21 113 MET D N 1
ATOM 8973 C CA . MET D 1 113 ? -35.051 5.310 44.244 1.00 27.46 113 MET D CA 1
ATOM 8974 C C . MET D 1 113 ? -36.275 4.849 45.037 1.00 26.09 113 MET D C 1
ATOM 8975 O O . MET D 1 113 ? -36.460 5.249 46.181 1.00 26.53 113 MET D O 1
ATOM 8980 N N . ASP D 1 114 ? -37.111 4.014 44.433 1.00 26.26 114 ASP D N 1
ATOM 8981 C CA . ASP D 1 114 ? -38.274 3.494 45.138 1.00 27.16 114 ASP D CA 1
ATOM 8982 C C . ASP D 1 114 ? -37.727 2.471 46.132 1.00 27.28 114 ASP D C 1
ATOM 8983 O O . ASP D 1 114 ? -37.009 1.541 45.750 1.00 25.66 114 ASP D O 1
ATOM 8988 N N . PRO D 1 115 ? -38.058 2.639 47.423 1.00 27.60 115 PRO D N 1
ATOM 8989 C CA . PRO D 1 115 ? -37.649 1.795 48.554 1.00 28.11 115 PRO D CA 1
ATOM 8990 C C . PRO D 1 115 ? -37.816 0.290 48.373 1.00 28.54 115 PRO D C 1
ATOM 8991 O O . PRO D 1 115 ? -37.041 -0.489 48.923 1.00 28.50 115 PRO D O 1
ATOM 8995 N N . ASP D 1 116 ? -38.828 -0.112 47.609 1.00 29.19 116 ASP D N 1
ATOM 8996 C CA . ASP D 1 116 ? -39.115 -1.527 47.398 1.00 29.75 116 ASP D CA 1
ATOM 8997 C C . ASP D 1 116 ? -38.607 -2.098 46.085 1.00 29.36 116 ASP D C 1
ATOM 8998 O O . ASP D 1 116 ? -38.847 -3.265 45.768 1.00 28.89 116 ASP D O 1
ATOM 9003 N N . VAL D 1 117 ? -37.905 -1.273 45.320 1.00 28.85 117 VAL D N 1
ATOM 9004 C CA . VAL D 1 117 ? -37.365 -1.714 44.049 1.00 26.41 117 VAL D CA 1
ATOM 9005 C C . VAL D 1 117 ? -35.850 -1.710 44.125 1.00 25.32 117 VAL D C 1
ATOM 9006 O O . VAL D 1 117 ? -35.235 -0.685 44.423 1.00 25.31 117 VAL D O 1
ATOM 9010 N N . PRO D 1 118 ? -35.224 -2.863 43.868 1.00 24.50 118 PRO D N 1
ATOM 9011 C CA . PRO D 1 118 ? -33.763 -2.943 43.915 1.00 24.50 118 PRO D CA 1
ATOM 9012 C C . PRO D 1 118 ? -33.140 -2.127 42.777 1.00 23.51 118 PRO D C 1
ATOM 9013 O O . PRO D 1 118 ? -33.635 -2.151 41.645 1.00 21.65 118 PRO D O 1
ATOM 9017 N N . LEU D 1 119 ? -32.077 -1.393 43.098 1.00 22.19 119 LEU D N 1
ATOM 9018 C CA . LEU D 1 119 ? -31.325 -0.606 42.121 1.00 21.90 119 LEU D CA 1
ATOM 9019 C C . LEU D 1 119 ? -29.993 -1.352 42.080 1.00 21.13 119 LEU D C 1
ATOM 9020 O O . LEU D 1 119 ? -29.098 -1.099 42.881 1.00 20.39 119 LEU D O 1
ATOM 9025 N N . ILE D 1 120 ? -29.883 -2.270 41.129 1.00 21.41 120 ILE D N 1
ATOM 9026 C CA . ILE D 1 120 ? -28.725 -3.130 41.002 1.00 22.86 120 ILE D CA 1
ATOM 9027 C C . ILE D 1 120 ? -27.584 -2.796 40.038 1.00 26.34 120 ILE D C 1
ATOM 9028 O O . ILE D 1 120 ? -27.792 -2.349 38.906 1.00 28.65 120 ILE D O 1
ATOM 9033 N N . ASN D 1 121 ? -26.372 -3.026 40.534 1.00 27.07 121 ASN D N 1
ATOM 9034 C CA . ASN D 1 121 ? -25.133 -2.911 39.773 1.00 28.98 121 ASN D CA 1
ATOM 9035 C C . ASN D 1 121 ? -24.429 -4.183 40.259 1.00 28.97 121 ASN D C 1
ATOM 9036 O O . ASN D 1 121 ? -23.719 -4.169 41.261 1.00 28.49 121 ASN D O 1
ATOM 9041 N N . PRO D 1 122 ? -24.635 -5.299 39.544 1.00 30.54 122 PRO D N 1
ATOM 9042 C CA . PRO D 1 122 ? -24.096 -6.636 39.811 1.00 30.85 122 PRO D CA 1
ATOM 9043 C C . PRO D 1 122 ? -23.028 -6.809 40.896 1.00 30.24 122 PRO D C 1
ATOM 9044 O O . PRO D 1 122 ? -23.335 -7.272 41.991 1.00 30.62 122 PRO D O 1
ATOM 9048 N N . GLU D 1 123 ? -21.786 -6.442 40.602 1.00 28.79 123 GLU D N 1
ATOM 9049 C CA . GLU D 1 123 ? -20.705 -6.596 41.573 1.00 28.10 123 GLU D CA 1
ATOM 9050 C C . GLU D 1 123 ? -20.870 -5.785 42.846 1.00 28.70 123 GLU D C 1
ATOM 9051 O O . GLU D 1 123 ? -20.306 -6.125 43.885 1.00 29.40 123 GLU D O 1
ATOM 9057 N N . ILE D 1 124 ? -21.655 -4.721 42.776 1.00 28.20 124 ILE D N 1
ATOM 9058 C CA . ILE D 1 124 ? -21.818 -3.841 43.918 1.00 27.54 124 ILE D CA 1
ATOM 9059 C C . ILE D 1 124 ? -22.845 -4.224 44.972 1.00 27.05 124 ILE D C 1
ATOM 9060 O O . ILE D 1 124 ? -22.578 -4.098 46.169 1.00 25.81 124 ILE D O 1
ATOM 9065 N N . ASN D 1 125 ? -24.011 -4.696 44.541 1.00 26.00 125 ASN D N 1
ATOM 9066 C CA . ASN D 1 125 ? -25.073 -5.009 45.485 1.00 24.99 125 ASN D CA 1
ATOM 9067 C C . ASN D 1 125 ? -26.109 -6.003 44.966 1.00 25.80 125 ASN D C 1
ATOM 9068 O O . ASN D 1 125 ? -27.313 -5.723 44.969 1.00 24.06 125 ASN D O 1
ATOM 9073 N N . TRP D 1 126 ? -25.648 -7.165 44.524 1.00 26.59 126 TRP D N 1
ATOM 9074 C CA . TRP D 1 126 ? -26.567 -8.186 44.039 1.00 27.82 126 TRP D CA 1
ATOM 9075 C C . TRP D 1 126 ? -27.475 -8.656 45.180 1.00 29.06 126 TRP D C 1
ATOM 9076 O O . TRP D 1 126 ? -28.617 -9.061 44.954 1.00 28.72 126 TRP D O 1
ATOM 9087 N N . GLU D 1 127 ? -26.964 -8.593 46.408 1.00 30.29 127 GLU D N 1
ATOM 9088 C CA . GLU D 1 127 ? -27.732 -9.024 47.570 1.00 31.72 127 GLU D CA 1
ATOM 9089 C C . GLU D 1 127 ? -29.015 -8.213 47.711 1.00 31.42 127 GLU D C 1
ATOM 9090 O O . GLU D 1 127 ? -29.997 -8.691 48.277 1.00 32.53 127 GLU D O 1
ATOM 9096 N N . HIS D 1 128 ? -29.010 -6.988 47.198 1.00 30.52 128 HIS D N 1
ATOM 9097 C CA . HIS D 1 128 ? -30.195 -6.142 47.290 1.00 30.10 128 HIS D CA 1
ATOM 9098 C C . HIS D 1 128 ? -31.382 -6.730 46.536 1.00 29.59 128 HIS D C 1
ATOM 9099 O O . HIS D 1 128 ? -32.508 -6.252 46.681 1.00 28.79 128 HIS D O 1
ATOM 9106 N N . LEU D 1 129 ? -31.132 -7.764 45.736 1.00 28.71 129 LEU D N 1
ATOM 9107 C CA . LEU D 1 129 ? -32.203 -8.395 44.972 1.00 29.60 129 LEU D CA 1
ATOM 9108 C C . LEU D 1 129 ? -33.231 -9.077 45.863 1.00 30.33 129 LEU D C 1
ATOM 9109 O O . LEU D 1 129 ? -34.329 -9.397 45.419 1.00 29.57 129 LEU D O 1
ATOM 9114 N N . GLU D 1 130 ? -32.871 -9.292 47.123 1.00 32.64 130 GLU D N 1
ATOM 9115 C CA . GLU D 1 130 ? -33.771 -9.924 48.078 1.00 35.66 130 GLU D CA 1
ATOM 9116 C C . GLU D 1 130 ? -35.063 -9.130 48.246 1.00 35.40 130 GLU D C 1
ATOM 9117 O O . GLU D 1 130 ? -36.130 -9.709 48.464 1.00 34.88 130 GLU D O 1
ATOM 9123 N N . LEU D 1 131 ? -34.967 -7.806 48.146 1.00 35.38 131 LEU D N 1
ATOM 9124 C CA . LEU D 1 131 ? -36.140 -6.952 48.277 1.00 35.67 131 LEU D CA 1
ATOM 9125 C C . LEU D 1 131 ? -37.301 -7.523 47.474 1.00 35.84 131 LEU D C 1
ATOM 9126 O O . LEU D 1 131 ? -38.460 -7.380 47.853 1.00 37.50 131 LEU D O 1
ATOM 9131 N N . LEU D 1 132 ? -36.976 -8.176 46.364 1.00 36.17 132 LEU D N 1
ATOM 9132 C CA . LEU D 1 132 ? -37.979 -8.769 45.490 1.00 36.86 132 LEU D CA 1
ATOM 9133 C C . LEU D 1 132 ? -38.892 -9.765 46.188 1.00 37.90 132 LEU D C 1
ATOM 9134 O O . LEU D 1 132 ? -40.008 -10.013 45.728 1.00 38.31 132 LEU D O 1
ATOM 9139 N N . LYS D 1 133 ? -38.422 -10.347 47.286 1.00 38.07 133 LYS D N 1
ATOM 9140 C CA . LYS D 1 133 ? -39.225 -11.318 48.020 1.00 39.27 133 LYS D CA 1
ATOM 9141 C C . LYS D 1 133 ? -40.409 -10.653 48.718 1.00 39.47 133 LYS D C 1
ATOM 9142 O O . LYS D 1 133 ? -41.315 -11.331 49.195 1.00 39.81 133 LYS D O 1
ATOM 9148 N N . PHE D 1 134 ? -40.409 -9.325 48.755 1.00 37.85 134 PHE D N 1
ATOM 9149 C CA . PHE D 1 134 ? -41.468 -8.598 49.436 1.00 38.79 134 PHE D CA 1
ATOM 9150 C C . PHE D 1 134 ? -42.143 -7.558 48.556 1.00 37.39 134 PHE D C 1
ATOM 9151 O O . PHE D 1 134 ? -43.163 -6.986 48.932 1.00 36.51 134 PHE D O 1
ATOM 9159 N N . GLN D 1 135 ? -41.576 -7.324 47.380 1.00 36.30 135 GLN D N 1
ATOM 9160 C CA . GLN D 1 135 ? -42.105 -6.320 46.476 1.00 34.75 135 GLN D CA 1
ATOM 9161 C C . GLN D 1 135 ? -43.572 -6.477 46.104 1.00 34.03 135 GLN D C 1
ATOM 9162 O O . GLN D 1 135 ? -44.331 -5.507 46.148 1.00 33.33 135 GLN D O 1
ATOM 9168 N N . LYS D 1 136 ? -43.977 -7.689 45.746 1.00 34.11 136 LYS D N 1
ATOM 9169 C CA . LYS D 1 136 ? -45.361 -7.919 45.348 1.00 35.88 136 LYS D CA 1
ATOM 9170 C C . LYS D 1 136 ? -46.403 -7.476 46.361 1.00 36.37 136 LYS D C 1
ATOM 9171 O O . LYS D 1 136 ? -47.409 -6.872 45.992 1.00 35.95 136 LYS D O 1
ATOM 9177 N N . GLU D 1 137 ? -46.165 -7.764 47.636 1.00 38.43 137 GLU D N 1
ATOM 9178 C CA . GLU D 1 137 ? -47.102 -7.373 48.680 1.00 40.12 137 GLU D CA 1
ATOM 9179 C C . GLU D 1 137 ? -46.939 -5.907 49.060 1.00 39.65 137 GLU D C 1
ATOM 9180 O O . GLU D 1 137 ? -47.920 -5.235 49.374 1.00 40.73 137 GLU D O 1
ATOM 9186 N N . ARG D 1 138 ? -45.704 -5.411 49.032 1.00 37.84 138 ARG D N 1
ATOM 9187 C CA . ARG D 1 138 ? -45.442 -4.019 49.386 1.00 38.55 138 ARG D CA 1
ATOM 9188 C C . ARG D 1 138 ? -45.981 -3.024 48.363 1.00 39.38 138 ARG D C 1
ATOM 9189 O O . ARG D 1 138 ? -46.406 -1.928 48.718 1.00 39.61 138 ARG D O 1
ATOM 9197 N N . LYS D 1 139 ? -45.954 -3.399 47.091 1.00 40.02 139 LYS D N 1
ATOM 9198 C CA . LYS D 1 139 ? -46.435 -2.510 46.041 1.00 40.49 139 LYS D CA 1
ATOM 9199 C C . LYS D 1 139 ? -47.820 -2.930 45.588 1.00 40.85 139 LYS D C 1
ATOM 9200 O O . LYS D 1 139 ? -48.567 -2.137 45.020 1.00 41.56 139 LYS D O 1
ATOM 9206 N N . GLY D 1 140 ? -48.165 -4.181 45.856 1.00 41.26 140 GLY D N 1
ATOM 9207 C CA . GLY D 1 140 ? -49.455 -4.674 45.430 1.00 42.49 140 GLY D CA 1
ATOM 9208 C C . GLY D 1 140 ? -49.412 -4.901 43.932 1.00 43.53 140 GLY D C 1
ATOM 9209 O O . GLY D 1 140 ? -50.311 -4.475 43.206 1.00 44.51 140 GLY D O 1
ATOM 9210 N N . TRP D 1 141 ? -48.352 -5.564 43.474 1.00 44.08 141 TRP D N 1
ATOM 9211 C CA . TRP D 1 141 ? -48.166 -5.869 42.057 1.00 44.56 141 TRP D CA 1
ATOM 9212 C C . TRP D 1 141 ? -48.199 -7.371 41.829 1.00 44.59 141 TRP D C 1
ATOM 9213 O O . TRP D 1 141 ? -47.945 -8.153 42.743 1.00 44.58 141 TRP D O 1
ATOM 9224 N N . LYS D 1 142 ? -48.493 -7.764 40.594 1.00 44.15 142 LYS D N 1
ATOM 9225 C CA . LYS D 1 142 ? -48.501 -9.169 40.212 1.00 43.59 142 LYS D CA 1
ATOM 9226 C C . LYS D 1 142 ? -47.083 -9.495 39.756 1.00 42.25 142 LYS D C 1
ATOM 9227 O O . LYS D 1 142 ? -46.560 -10.576 40.024 1.00 40.64 142 LYS D O 1
ATOM 9233 N N . GLY D 1 143 ? -46.475 -8.536 39.058 1.00 40.56 143 GLY D N 1
ATOM 9234 C CA . GLY D 1 143 ? -45.137 -8.717 38.526 1.00 38.93 143 GLY D CA 1
ATOM 9235 C C . GLY D 1 143 ? -43.970 -8.312 39.406 1.00 37.03 143 GLY D C 1
ATOM 9236 O O . GLY D 1 143 ? -44.099 -8.177 40.624 1.00 35.53 143 GLY D O 1
ATOM 9237 N N . ILE D 1 144 ? -42.822 -8.117 38.761 1.00 35.19 144 ILE D N 1
ATOM 9238 C CA . ILE D 1 144 ? -41.575 -7.749 39.430 1.00 33.59 144 ILE D CA 1
ATOM 9239 C C . ILE D 1 144 ? -40.851 -6.626 38.693 1.00 31.47 144 ILE D C 1
ATOM 9240 O O . ILE D 1 144 ? -40.912 -6.536 37.472 1.00 32.41 144 ILE D O 1
ATOM 9245 N N . LEU D 1 145 ? -40.160 -5.773 39.435 1.00 28.59 145 LEU D N 1
ATOM 9246 C CA . LEU D 1 145 ? -39.426 -4.685 38.815 1.00 25.46 145 LEU D CA 1
ATOM 9247 C C . LEU D 1 145 ? -38.043 -4.515 39.419 1.00 25.25 145 LEU D C 1
ATOM 9248 O O . LEU D 1 145 ? -37.891 -4.405 40.637 1.00 26.23 145 LEU D O 1
ATOM 9253 N N . VAL D 1 146 ? -37.031 -4.502 38.561 1.00 24.38 146 VAL D N 1
ATOM 9254 C CA . VAL D 1 146 ? -35.654 -4.307 39.001 1.00 23.29 146 VAL D CA 1
ATOM 9255 C C . VAL D 1 146 ? -35.091 -3.109 38.246 1.00 23.42 146 VAL D C 1
ATOM 9256 O O . VAL D 1 146 ? -35.429 -2.885 37.083 1.00 24.70 146 VAL D O 1
ATOM 9260 N N . LYS D 1 147 ? -34.240 -2.334 38.904 1.00 22.84 147 LYS D N 1
ATOM 9261 C CA . LYS D 1 147 ? -33.651 -1.167 38.264 1.00 21.24 147 LYS D CA 1
ATOM 9262 C C . LYS D 1 147 ? -32.123 -1.168 38.240 1.00 21.27 147 LYS D C 1
ATOM 9263 O O . LYS D 1 147 ? -31.470 -1.755 39.103 1.00 20.48 147 LYS D O 1
ATOM 9269 N N . ASN D 1 148 ? -31.570 -0.516 37.223 1.00 20.82 148 ASN D N 1
ATOM 9270 C CA . ASN D 1 148 ? -30.127 -0.365 37.070 1.00 20.75 148 ASN D CA 1
ATOM 9271 C C . ASN D 1 148 ? -29.931 1.140 37.214 1.00 19.68 148 ASN D C 1
ATOM 9272 O O . ASN D 1 148 ? -30.767 1.918 36.760 1.00 20.87 148 ASN D O 1
ATOM 9277 N N . PRO D 1 149 ? -28.830 1.570 37.843 1.00 18.70 149 PRO D N 1
ATOM 9278 C CA . PRO D 1 149 ? -28.570 2.997 38.042 1.00 18.40 149 PRO D CA 1
ATOM 9279 C C . PRO D 1 149 ? -28.210 3.821 36.819 1.00 19.14 149 PRO D C 1
ATOM 9280 O O . PRO D 1 149 ? -28.108 3.319 35.705 1.00 17.90 149 PRO D O 1
ATOM 9284 N N . ASN D 1 150 ? -28.038 5.112 37.067 1.00 20.60 150 ASN D N 1
ATOM 9285 C CA . ASN D 1 150 ? -27.639 6.071 36.059 1.00 20.22 150 ASN D CA 1
ATOM 9286 C C . ASN D 1 150 ? -26.268 5.574 35.608 1.00 20.53 150 ASN D C 1
ATOM 9287 O O . ASN D 1 150 ? -25.472 5.116 36.431 1.00 17.34 150 ASN D O 1
ATOM 9292 N N . CYS D 1 151 ? -26.007 5.643 34.307 1.00 21.32 151 CYS D N 1
ATOM 9293 C CA . CYS D 1 151 ? -24.744 5.168 33.759 1.00 23.50 151 CYS D CA 1
ATOM 9294 C C . CYS D 1 151 ? -23.518 5.734 34.464 1.00 22.47 151 CYS D C 1
ATOM 9295 O O . CYS D 1 151 ? -22.542 5.017 34.672 1.00 24.32 151 CYS D O 1
ATOM 9298 N N . THR D 1 152 ? -23.555 7.004 34.850 1.00 21.47 152 THR D N 1
ATOM 9299 C CA . THR D 1 152 ? -22.389 7.578 35.510 1.00 21.29 152 THR D CA 1
ATOM 9300 C C . THR D 1 152 ? -22.259 7.044 36.933 1.00 20.78 152 THR D C 1
ATOM 9301 O O . THR D 1 152 ? -21.151 6.766 37.410 1.00 20.45 152 THR D O 1
ATOM 9305 N N . ALA D 1 153 ? -23.394 6.900 37.606 1.00 19.42 153 ALA D N 1
ATOM 9306 C CA . ALA D 1 153 ? -23.409 6.381 38.967 1.00 19.00 153 ALA D CA 1
ATOM 9307 C C . ALA D 1 153 ? -22.832 4.967 38.945 1.00 18.18 153 ALA D C 1
ATOM 9308 O O . ALA D 1 153 ? -22.047 4.594 39.811 1.00 17.71 153 ALA D O 1
ATOM 9310 N N . ALA D 1 154 ? -23.230 4.196 37.938 1.00 17.44 154 ALA D N 1
ATOM 9311 C CA . ALA D 1 154 ? -22.777 2.825 37.772 1.00 19.99 154 ALA D CA 1
ATOM 9312 C C . ALA D 1 154 ? -21.257 2.749 37.695 1.00 21.21 154 ALA D C 1
ATOM 9313 O O . ALA D 1 154 ? -20.639 1.830 38.227 1.00 23.40 154 ALA D O 1
ATOM 9315 N N . ILE D 1 155 ? -20.659 3.720 37.023 1.00 20.73 155 ILE D N 1
ATOM 9316 C CA . ILE D 1 155 ? -19.216 3.746 36.866 1.00 19.03 155 ILE D CA 1
ATOM 9317 C C . ILE D 1 155 ? -18.530 4.232 38.128 1.00 17.79 155 ILE D C 1
ATOM 9318 O O . ILE D 1 155 ? -17.535 3.660 38.562 1.00 18.52 155 ILE D O 1
ATOM 9323 N N . MET D 1 156 ? -19.070 5.281 38.728 1.00 19.53 156 MET D N 1
ATOM 9324 C CA . MET D 1 156 ? -18.477 5.826 39.937 1.00 21.63 156 MET D CA 1
ATOM 9325 C C . MET D 1 156 ? -18.565 4.859 41.122 1.00 21.93 156 MET D C 1
ATOM 9326 O O . MET D 1 156 ? -17.714 4.878 42.007 1.00 21.28 156 MET D O 1
ATOM 9331 N N . SER D 1 157 ? -19.590 4.013 41.133 1.00 22.04 157 SER D N 1
ATOM 9332 C CA . SER D 1 157 ? -19.781 3.073 42.228 1.00 23.36 157 SER D CA 1
ATOM 9333 C C . SER D 1 157 ? -18.747 1.951 42.297 1.00 24.04 157 SER D C 1
ATOM 9334 O O . SER D 1 157 ? -18.441 1.471 43.385 1.00 25.85 157 SER D O 1
ATOM 9337 N N . MET D 1 158 ? -18.204 1.537 41.155 1.00 25.35 158 MET D N 1
ATOM 9338 C CA . MET D 1 158 ? -17.212 0.457 41.137 1.00 24.96 158 MET D CA 1
ATOM 9339 C C . MET D 1 158 ? -16.039 0.676 42.093 1.00 23.75 158 MET D C 1
ATOM 9340 O O . MET D 1 158 ? -15.762 -0.166 42.939 1.00 24.22 158 MET D O 1
ATOM 9345 N N . PRO D 1 159 ? -15.326 1.808 41.969 1.00 22.91 159 PRO D N 1
ATOM 9346 C CA . PRO D 1 159 ? -14.192 2.041 42.871 1.00 22.61 159 PRO D CA 1
ATOM 9347 C C . PRO D 1 159 ? -14.567 2.377 44.309 1.00 22.61 159 PRO D C 1
ATOM 9348 O O . PRO D 1 159 ? -13.813 2.077 45.233 1.00 21.28 159 PRO D O 1
ATOM 9352 N N . ILE D 1 160 ? -15.730 3.002 44.487 1.00 23.55 160 ILE D N 1
ATOM 9353 C CA . ILE D 1 160 ? -16.209 3.402 45.806 1.00 22.57 160 ILE D CA 1
ATOM 9354 C C . ILE D 1 160 ? -16.539 2.214 46.715 1.00 25.18 160 ILE D C 1
ATOM 9355 O O . ILE D 1 160 ? -16.245 2.246 47.905 1.00 22.49 160 ILE D O 1
ATOM 9360 N N . LYS D 1 161 ? -17.150 1.175 46.149 1.00 26.86 161 LYS D N 1
ATOM 9361 C CA . LYS D 1 161 ? -17.527 -0.019 46.910 1.00 29.27 161 LYS D CA 1
ATOM 9362 C C . LYS D 1 161 ? -16.391 -0.635 47.745 1.00 29.12 161 LYS D C 1
ATOM 9363 O O . LYS D 1 161 ? -16.469 -0.676 48.974 1.00 29.80 161 LYS D O 1
ATOM 9369 N N . PRO D 1 162 ? -15.318 -1.118 47.094 1.00 28.21 162 PRO D N 1
ATOM 9370 C CA . PRO D 1 162 ? -14.233 -1.708 47.890 1.00 27.88 162 PRO D CA 1
ATOM 9371 C C . PRO D 1 162 ? -13.556 -0.722 48.850 1.00 27.60 162 PRO D C 1
ATOM 9372 O O . PRO D 1 162 ? -12.749 -1.113 49.694 1.00 26.81 162 PRO D O 1
ATOM 9376 N N . LEU D 1 163 ? -13.900 0.554 48.723 1.00 27.98 163 LEU D N 1
ATOM 9377 C CA . LEU D 1 163 ? -13.323 1.594 49.574 1.00 26.59 163 LEU D CA 1
ATOM 9378 C C . LEU D 1 163 ? -14.427 2.219 50.413 1.00 25.74 163 LEU D C 1
ATOM 9379 O O . LEU D 1 163 ? -14.259 3.308 50.965 1.00 26.01 163 LEU D O 1
ATOM 9384 N N . ILE D 1 164 ? -15.555 1.520 50.506 1.00 25.59 164 ILE D N 1
ATOM 9385 C CA . ILE D 1 164 ? -16.705 2.027 51.241 1.00 27.70 164 ILE D CA 1
ATOM 9386 C C . ILE D 1 164 ? -16.440 2.446 52.688 1.00 28.47 164 ILE D C 1
ATOM 9387 O O . ILE D 1 164 ? -17.058 3.391 53.180 1.00 28.73 164 ILE D O 1
ATOM 9392 N N . GLU D 1 165 ? -15.526 1.772 53.376 1.00 27.50 165 GLU D N 1
ATOM 9393 C CA . GLU D 1 165 ? -15.270 2.146 54.760 1.00 29.70 165 GLU D CA 1
ATOM 9394 C C . GLU D 1 165 ? -14.702 3.561 54.887 1.00 29.51 165 GLU D C 1
ATOM 9395 O O . GLU D 1 165 ? -15.160 4.337 55.724 1.00 30.05 165 GLU D O 1
ATOM 9401 N N . ILE D 1 166 ? -13.718 3.907 54.063 1.00 29.87 166 ILE D N 1
ATOM 9402 C CA . ILE D 1 166 ? -13.145 5.249 54.138 1.00 31.39 166 ILE D CA 1
ATOM 9403 C C . ILE D 1 166 ? -14.023 6.285 53.434 1.00 32.14 166 ILE D C 1
ATOM 9404 O O . ILE D 1 166 ? -14.105 7.431 53.871 1.00 32.09 166 ILE D O 1
ATOM 9409 N N . ALA D 1 167 ? -14.690 5.883 52.356 1.00 33.44 167 ALA D N 1
ATOM 9410 C CA . ALA D 1 167 ? -15.561 6.805 51.635 1.00 36.23 167 ALA D CA 1
ATOM 9411 C C . ALA D 1 167 ? -16.743 7.210 52.517 1.00 38.17 167 ALA D C 1
ATOM 9412 O O . ALA D 1 167 ? -17.336 8.271 52.331 1.00 37.99 167 ALA D O 1
ATOM 9414 N N . THR D 1 168 ? -17.068 6.361 53.487 1.00 40.95 168 THR D N 1
ATOM 9415 C CA . THR D 1 168 ? -18.179 6.610 54.399 1.00 43.82 168 THR D CA 1
ATOM 9416 C C . THR D 1 168 ? -17.920 7.694 55.445 1.00 44.61 168 THR D C 1
ATOM 9417 O O . THR D 1 168 ? -18.750 8.576 55.645 1.00 44.88 168 THR D O 1
ATOM 9421 N N . LYS D 1 169 ? -16.777 7.620 56.117 1.00 46.58 169 LYS D N 1
ATOM 9422 C CA . LYS D 1 169 ? -16.434 8.595 57.153 1.00 48.44 169 LYS D CA 1
ATOM 9423 C C . LYS D 1 169 ? -15.817 9.862 56.579 1.00 47.41 169 LYS D C 1
ATOM 9424 O O . LYS D 1 169 ? -15.130 10.598 57.291 1.00 47.28 169 LYS D O 1
ATOM 9430 N N . SER D 1 170 ? -16.072 10.136 55.305 1.00 45.35 170 SER D N 1
ATOM 9431 C CA . SER D 1 170 ? -15.460 11.303 54.691 1.00 43.75 170 SER D CA 1
ATOM 9432 C C . SER D 1 170 ? -16.306 12.037 53.655 1.00 41.65 170 SER D C 1
ATOM 9433 O O . SER D 1 170 ? -17.272 11.495 53.110 1.00 41.93 170 SER D O 1
ATOM 9436 N N . LYS D 1 171 ? -15.922 13.279 53.385 1.00 37.98 171 LYS D N 1
ATOM 9437 C CA . LYS D 1 171 ? -16.603 14.076 52.381 1.00 35.45 171 LYS D CA 1
ATOM 9438 C C . LYS D 1 171 ? -16.065 13.587 51.039 1.00 33.87 171 LYS D C 1
ATOM 9439 O O . LYS D 1 171 ? -14.874 13.290 50.916 1.00 32.17 171 LYS D O 1
ATOM 9445 N N . ILE D 1 172 ? -16.937 13.490 50.043 1.00 32.07 172 ILE D N 1
ATOM 9446 C CA . ILE D 1 172 ? -16.524 13.038 48.721 1.00 31.09 172 ILE D CA 1
ATOM 9447 C C . ILE D 1 172 ? -16.812 14.092 47.656 1.00 30.29 172 ILE D C 1
ATOM 9448 O O . ILE D 1 172 ? -17.940 14.561 47.529 1.00 30.03 172 ILE D O 1
ATOM 9453 N N . ILE D 1 173 ? -15.779 14.471 46.908 1.00 28.06 173 ILE D N 1
ATOM 9454 C CA . ILE D 1 173 ? -15.926 15.442 45.835 1.00 25.74 173 ILE D CA 1
ATOM 9455 C C . ILE D 1 173 ? -15.753 14.698 44.522 1.00 25.47 173 ILE D C 1
ATOM 9456 O O . ILE D 1 173 ? -14.769 13.986 44.327 1.00 25.77 173 ILE D O 1
ATOM 9461 N N . ILE D 1 174 ? -16.712 14.868 43.622 1.00 23.87 174 ILE D N 1
ATOM 9462 C CA . ILE D 1 174 ? -16.664 14.196 42.336 1.00 23.09 174 ILE D CA 1
ATOM 9463 C C . ILE D 1 174 ? -16.955 15.118 41.160 1.00 22.86 174 ILE D C 1
ATOM 9464 O O . ILE D 1 174 ? -17.922 15.875 41.178 1.00 24.16 174 ILE D O 1
ATOM 9469 N N . THR D 1 175 ? -16.107 15.041 40.143 1.00 23.07 175 THR D N 1
ATOM 9470 C CA . THR D 1 175 ? -16.290 15.802 38.914 1.00 20.19 175 THR D CA 1
ATOM 9471 C C . THR D 1 175 ? -16.398 14.716 37.853 1.00 19.82 175 THR D C 1
ATOM 9472 O O . THR D 1 175 ? -15.565 13.808 37.808 1.00 15.97 175 THR D O 1
ATOM 9476 N N . THR D 1 176 ? -17.424 14.783 37.015 1.00 20.72 176 THR D N 1
ATOM 9477 C CA . THR D 1 176 ? -17.564 13.786 35.963 1.00 20.82 176 THR D CA 1
ATOM 9478 C C . THR D 1 176 ? -17.534 14.456 34.586 1.00 20.89 176 THR D C 1
ATOM 9479 O O . THR D 1 176 ? -18.065 15.548 34.408 1.00 16.60 176 THR D O 1
ATOM 9483 N N . LEU D 1 177 ? -16.861 13.811 33.636 1.00 21.79 177 LEU D N 1
ATOM 9484 C CA . LEU D 1 177 ? -16.779 14.301 32.263 1.00 24.03 177 LEU D CA 1
ATOM 9485 C C . LEU D 1 177 ? -17.481 13.216 31.470 1.00 23.83 177 LEU D C 1
ATOM 9486 O O . LEU D 1 177 ? -16.971 12.106 31.344 1.00 23.56 177 LEU D O 1
ATOM 9491 N N . GLN D 1 178 ? -18.653 13.540 30.938 1.00 22.84 178 GLN D N 1
ATOM 9492 C CA . GLN D 1 178 ? -19.442 12.555 30.228 1.00 21.37 178 GLN D CA 1
ATOM 9493 C C . GLN D 1 178 ? -19.515 12.742 28.726 1.00 22.85 178 GLN D C 1
ATOM 9494 O O . GLN D 1 178 ? -19.735 13.844 28.222 1.00 23.73 178 GLN D O 1
ATOM 9500 N N . ALA D 1 179 ? -19.322 11.629 28.029 1.00 22.70 179 ALA D N 1
ATOM 9501 C CA . ALA D 1 179 ? -19.347 11.566 26.582 1.00 20.80 179 ALA D CA 1
ATOM 9502 C C . ALA D 1 179 ? -20.670 12.035 25.996 1.00 20.75 179 ALA D C 1
ATOM 9503 O O . ALA D 1 179 ? -21.709 12.034 26.659 1.00 20.39 179 ALA D O 1
ATOM 9505 N N . VAL D 1 180 ? -20.612 12.425 24.732 1.00 19.28 180 VAL D N 1
ATOM 9506 C CA . VAL D 1 180 ? -21.777 12.903 24.010 1.00 18.96 180 VAL D CA 1
ATOM 9507 C C . VAL D 1 180 ? -22.863 11.824 23.879 1.00 18.75 180 VAL D C 1
ATOM 9508 O O . VAL D 1 180 ? -24.049 12.130 23.987 1.00 17.33 180 VAL D O 1
ATOM 9512 N N . SER D 1 181 ? -22.453 10.573 23.654 1.00 18.69 181 SER D N 1
ATOM 9513 C CA . SER D 1 181 ? -23.391 9.460 23.490 1.00 18.43 181 SER D CA 1
ATOM 9514 C C . SER D 1 181 ? -24.319 9.283 24.689 1.00 20.87 181 SER D C 1
ATOM 9515 O O . SER D 1 181 ? -25.409 8.726 24.561 1.00 19.99 181 SER D O 1
ATOM 9518 N N . GLY D 1 182 ? -23.874 9.741 25.856 1.00 22.39 182 GLY D N 1
ATOM 951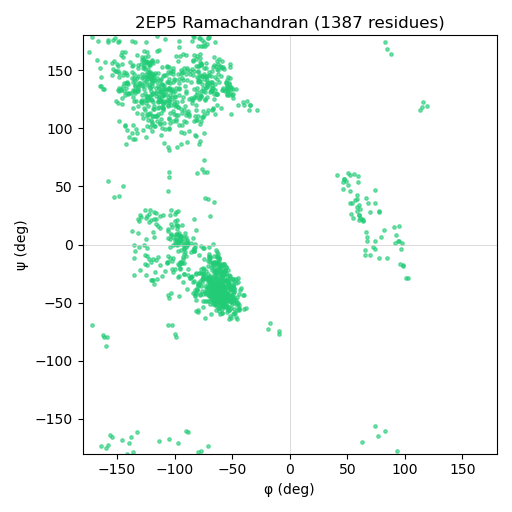9 C CA . GLY D 1 182 ? -24.696 9.647 27.050 1.00 23.78 182 GLY D CA 1
ATOM 9520 C C . GLY D 1 182 ? -26.033 10.347 26.859 1.00 24.94 182 GLY D C 1
ATOM 9521 O O . GLY D 1 182 ? -26.980 10.127 27.612 1.00 25.01 182 GLY D O 1
ATOM 9522 N N . ALA D 1 183 ? -26.107 11.191 25.834 1.00 25.61 183 ALA D N 1
ATOM 9523 C CA . ALA D 1 183 ? -27.325 11.918 25.521 1.00 26.06 183 ALA D CA 1
ATOM 9524 C C . ALA D 1 183 ? -27.904 11.361 24.227 1.00 27.81 183 ALA D C 1
ATOM 9525 O O . ALA D 1 183 ? -28.633 12.051 23.507 1.00 30.44 183 ALA D O 1
ATOM 9527 N N . GLY D 1 184 ? -27.582 10.107 23.936 1.00 27.50 184 GLY D N 1
ATOM 9528 C CA . GLY D 1 184 ? -28.076 9.489 22.722 1.00 28.85 184 GLY D CA 1
ATOM 9529 C C . GLY D 1 184 ? -27.212 9.875 21.535 1.00 31.04 184 GLY D C 1
ATOM 9530 O O . GLY D 1 184 ? -26.310 10.708 21.654 1.00 31.51 184 GLY D O 1
ATOM 9531 N N . TYR D 1 185 ? -27.494 9.279 20.382 1.00 30.90 185 TYR D N 1
ATOM 9532 C CA . TYR D 1 185 ? -26.733 9.555 19.177 1.00 29.50 185 TYR D CA 1
ATOM 9533 C C . TYR D 1 185 ? -26.947 10.975 18.656 1.00 29.08 185 TYR D C 1
ATOM 9534 O O . TYR D 1 185 ? -25.998 11.641 18.248 1.00 28.12 185 TYR D O 1
ATOM 9543 N N . ASN D 1 186 ? -28.189 11.442 18.683 1.00 29.31 186 ASN D N 1
ATOM 9544 C CA . ASN D 1 186 ? -28.504 12.771 18.174 1.00 30.48 186 ASN D CA 1
ATOM 9545 C C . ASN D 1 186 ? -28.943 13.768 19.234 1.00 31.04 186 ASN D C 1
ATOM 9546 O O . ASN D 1 186 ? -29.638 14.733 18.922 1.00 33.76 186 ASN D O 1
ATOM 9551 N N . GLY D 1 187 ? -28.543 13.547 20.482 1.00 30.30 187 GLY D N 1
ATOM 9552 C CA . GLY D 1 187 ? -28.942 14.457 21.541 1.00 28.26 187 GLY D CA 1
ATOM 9553 C C . GLY D 1 187 ? -28.252 15.809 21.502 1.00 28.70 187 GLY D C 1
ATOM 9554 O O . GLY D 1 187 ? -28.872 16.836 21.805 1.00 27.77 187 GLY D O 1
ATOM 9555 N N . ILE D 1 188 ? -26.975 15.815 21.123 1.00 26.61 188 ILE D N 1
ATOM 9556 C CA . ILE D 1 188 ? -26.189 17.047 21.074 1.00 25.84 188 ILE D CA 1
ATOM 9557 C C . ILE D 1 188 ? -25.638 17.321 19.672 1.00 23.84 188 ILE D C 1
ATOM 9558 O O . ILE D 1 188 ? -25.108 16.424 19.019 1.00 20.87 188 ILE D O 1
ATOM 9563 N N . SER D 1 189 ? -25.764 18.568 19.223 1.00 21.65 189 SER D N 1
ATOM 9564 C CA . SER D 1 189 ? -25.312 18.945 17.890 1.00 21.92 189 SER D CA 1
ATOM 9565 C C . SER D 1 189 ? -23.819 19.208 17.847 1.00 20.78 189 SER D C 1
ATOM 9566 O O . SER D 1 189 ? -23.188 19.457 18.875 1.00 19.79 189 SER D O 1
ATOM 9569 N N . PHE D 1 190 ? -23.261 19.142 16.644 1.00 19.48 190 PHE D N 1
ATOM 9570 C CA . PHE D 1 190 ? -21.841 19.387 16.444 1.00 19.16 190 PHE D CA 1
ATOM 9571 C C . PHE D 1 190 ? -21.474 20.793 16.912 1.00 19.57 190 PHE D C 1
ATOM 9572 O O . PHE D 1 190 ? -20.506 20.984 17.644 1.00 22.34 190 PHE D O 1
ATOM 9580 N N . MET D 1 191 ? -22.259 21.775 16.484 1.00 20.75 191 MET D N 1
ATOM 9581 C CA . MET D 1 191 ? -22.013 23.170 16.832 1.00 20.61 191 MET D CA 1
ATOM 9582 C C . MET D 1 191 ? -22.003 23.427 18.329 1.00 19.51 191 MET D C 1
ATOM 9583 O O . MET D 1 191 ? -21.200 24.211 18.829 1.00 20.96 191 MET D O 1
ATOM 9588 N N . ALA D 1 192 ? -22.903 22.769 19.045 1.00 17.84 192 ALA D N 1
ATOM 9589 C CA . ALA D 1 192 ? -23.004 22.954 20.487 1.00 17.24 192 ALA D CA 1
ATOM 9590 C C . ALA D 1 192 ? -21.858 22.387 21.328 1.00 16.04 192 ALA D C 1
ATOM 9591 O O . ALA D 1 192 ? -21.565 22.928 22.386 1.00 15.52 192 ALA D O 1
ATOM 9593 N N . ILE D 1 193 ? -21.192 21.327 20.868 1.00 16.25 193 ILE D N 1
ATOM 9594 C CA . ILE D 1 193 ? -20.129 20.725 21.683 1.00 16.97 193 ILE D CA 1
ATOM 9595 C C . ILE D 1 193 ? -18.683 20.672 21.130 1.00 19.53 193 ILE D C 1
ATOM 9596 O O . ILE D 1 193 ? -17.727 20.716 21.912 1.00 18.58 193 ILE D O 1
ATOM 9601 N N . GLU D 1 194 ? -18.512 20.579 19.810 1.00 19.75 194 GLU D N 1
ATOM 9602 C CA . GLU D 1 194 ? -17.170 20.519 19.231 1.00 20.13 194 GLU D CA 1
ATOM 9603 C C . GLU D 1 194 ? -16.270 21.628 19.779 1.00 18.29 194 GLU D C 1
ATOM 9604 O O . GLU D 1 194 ? -16.675 22.789 19.884 1.00 16.74 194 GLU D O 1
ATOM 9610 N N . GLY D 1 195 ? -15.052 21.240 20.149 1.00 16.90 195 GLY D N 1
ATOM 9611 C CA . GLY D 1 195 ? -14.097 22.168 20.721 1.00 17.20 195 GLY D CA 1
ATOM 9612 C C . GLY D 1 195 ? -14.665 22.885 21.936 1.00 18.65 195 GLY D C 1
ATOM 9613 O O . GLY D 1 195 ? -14.184 23.955 22.309 1.00 18.68 195 GLY D O 1
ATOM 9614 N N . ASN D 1 196 ? -15.669 22.292 22.578 1.00 17.50 196 ASN D N 1
ATOM 9615 C CA . ASN D 1 196 ? -16.303 22.947 23.717 1.00 18.12 196 ASN D CA 1
ATOM 9616 C C . ASN D 1 196 ? -16.550 22.075 24.957 1.00 18.13 196 ASN D C 1
ATOM 9617 O O . ASN D 1 196 ? -16.338 20.856 24.962 1.00 16.63 196 ASN D O 1
ATOM 9622 N N . ILE D 1 197 ? -17.008 22.735 26.011 1.00 20.06 197 ILE D N 1
ATOM 9623 C CA . ILE D 1 197 ? -17.323 22.087 27.276 1.00 20.02 197 ILE D CA 1
ATOM 9624 C C . ILE D 1 197 ? -18.598 22.725 27.825 1.00 20.30 197 ILE D C 1
ATOM 9625 O O . ILE D 1 197 ? -18.711 23.948 27.865 1.00 20.47 197 ILE D O 1
ATOM 9630 N N . ILE D 1 198 ? -19.564 21.893 28.203 1.00 20.43 198 ILE D N 1
ATOM 9631 C CA . ILE D 1 198 ? -20.831 22.363 28.770 1.00 20.27 198 ILE D CA 1
ATOM 9632 C C . ILE D 1 198 ? -20.864 21.805 30.186 1.00 21.38 198 ILE D C 1
ATOM 9633 O O . ILE D 1 198 ? -21.167 20.627 30.401 1.00 21.66 198 ILE D O 1
ATOM 9638 N N . PRO D 1 199 ? -20.559 22.655 31.172 1.00 21.85 199 PRO D N 1
ATOM 9639 C CA . PRO D 1 199 ? -20.519 22.295 32.586 1.00 22.42 199 PRO D CA 1
ATOM 9640 C C . PRO D 1 199 ? -21.884 22.035 33.189 1.00 23.49 199 PRO D C 1
ATOM 9641 O O . PRO D 1 199 ? -22.144 22.420 34.325 1.00 24.42 199 PRO D O 1
ATOM 9645 N N . TYR D 1 200 ? -22.760 21.383 32.441 1.00 23.22 200 TYR D N 1
ATOM 9646 C CA . TYR D 1 200 ? -24.076 21.119 32.975 1.00 24.49 200 TYR D CA 1
ATOM 9647 C C . TYR D 1 200 ? -24.842 20.030 32.252 1.00 24.23 200 TYR D C 1
ATOM 9648 O O . TYR D 1 200 ? -24.901 19.995 31.020 1.00 26.08 200 TYR D O 1
ATOM 9657 N N . ILE D 1 201 ? -25.432 19.139 33.037 1.00 23.42 201 ILE D N 1
ATOM 9658 C CA . ILE D 1 201 ? -26.233 18.056 32.500 1.00 24.36 201 ILE D CA 1
ATOM 9659 C C . ILE D 1 201 ? -27.430 17.874 33.435 1.00 26.03 201 ILE D C 1
ATOM 9660 O O . ILE D 1 201 ? -27.322 17.243 34.488 1.00 28.10 201 ILE D O 1
ATOM 9665 N N . LYS D 1 202 ? -28.559 18.452 33.039 1.00 27.67 202 LYS D N 1
ATOM 9666 C CA . LYS D 1 202 ? -29.817 18.405 33.790 1.00 29.80 202 LYS D CA 1
ATOM 9667 C C . LYS D 1 202 ? -30.066 17.182 34.681 1.00 29.33 202 LYS D C 1
ATOM 9668 O O . LYS D 1 202 ? -30.189 16.055 34.196 1.00 29.57 202 LYS D O 1
ATOM 9674 N N . GLY D 1 203 ? -30.145 17.428 35.989 1.00 30.31 203 GLY D N 1
ATOM 9675 C CA . GLY D 1 203 ? -30.418 16.376 36.956 1.00 28.81 203 GLY D CA 1
ATOM 9676 C C . GLY D 1 203 ? -29.353 15.326 37.208 1.00 29.35 203 GLY D C 1
ATOM 9677 O O . GLY D 1 203 ? -29.477 14.531 38.146 1.00 29.13 203 GLY D O 1
ATOM 9678 N N . GLU D 1 204 ? -28.304 15.325 36.391 1.00 28.59 204 GLU D N 1
ATOM 9679 C CA . GLU D 1 204 ? -27.230 14.346 36.515 1.00 27.13 204 GLU D CA 1
ATOM 9680 C C . GLU D 1 204 ? -26.565 14.295 37.888 1.00 27.84 204 GLU D C 1
ATOM 9681 O O . GLU D 1 204 ? -26.383 13.222 38.454 1.00 27.53 204 GLU D O 1
ATOM 9687 N N . GLU D 1 205 ? -26.205 15.454 38.422 1.00 28.22 205 GLU D N 1
ATOM 9688 C CA . GLU D 1 205 ? -25.515 15.517 39.705 1.00 30.25 205 GLU D CA 1
ATOM 9689 C C . GLU D 1 205 ? -26.322 15.002 40.890 1.00 30.93 205 GLU D C 1
ATOM 9690 O O . GLU D 1 205 ? -25.762 14.396 41.804 1.00 30.84 205 GLU D O 1
ATOM 9696 N N . ASP D 1 206 ? -27.633 15.228 40.870 1.00 31.85 206 ASP D N 1
ATOM 9697 C CA . ASP D 1 206 ? -28.496 14.763 41.950 1.00 31.33 206 ASP D CA 1
ATOM 9698 C C . ASP D 1 206 ? -28.655 13.242 41.866 1.00 28.19 206 ASP D C 1
ATOM 9699 O O . ASP D 1 206 ? -28.618 12.557 42.881 1.00 26.69 206 ASP D O 1
ATOM 9704 N N . LYS D 1 207 ? -28.827 12.718 40.657 1.00 25.49 207 LYS D N 1
ATOM 9705 C CA . LYS D 1 207 ? -28.967 11.278 40.475 1.00 26.54 207 LYS D CA 1
ATOM 9706 C C . LYS D 1 207 ? -27.750 10.504 40.978 1.00 26.69 207 LYS D C 1
ATOM 9707 O O . LYS D 1 207 ? -27.895 9.470 41.617 1.00 29.25 207 LYS D O 1
ATOM 9713 N N . ILE D 1 208 ? -26.555 10.999 40.680 1.00 23.83 208 ILE D N 1
ATOM 9714 C CA . ILE D 1 208 ? -25.334 10.326 41.090 1.00 22.29 208 ILE D CA 1
ATOM 9715 C C . ILE D 1 208 ? -25.165 10.294 42.606 1.00 23.03 208 ILE D C 1
ATOM 9716 O O . ILE D 1 208 ? -24.842 9.250 43.186 1.00 20.97 208 ILE D O 1
ATOM 9721 N N . ALA D 1 209 ? -25.373 11.435 43.249 1.00 22.24 209 ALA D N 1
ATOM 9722 C CA . ALA D 1 209 ? -25.228 11.500 44.692 1.00 23.95 209 ALA D CA 1
ATOM 9723 C C . ALA D 1 209 ? -26.216 10.561 45.384 1.00 23.96 209 ALA D C 1
ATOM 9724 O O . ALA D 1 209 ? -25.825 9.703 46.182 1.00 24.41 209 ALA D O 1
ATOM 9726 N N . LYS D 1 210 ? -27.496 10.719 45.071 1.00 23.12 210 LYS D N 1
ATOM 9727 C CA . LYS D 1 210 ? -28.532 9.895 45.682 1.00 24.73 210 LYS D CA 1
ATOM 9728 C C . LYS D 1 210 ? -28.429 8.406 45.333 1.00 25.42 210 LYS D C 1
ATOM 9729 O O . LYS D 1 210 ? -28.513 7.551 46.218 1.00 26.05 210 LYS D O 1
ATOM 9735 N N . GLU D 1 211 ? -28.238 8.097 44.052 1.00 23.67 211 GLU D N 1
ATOM 9736 C CA . GLU D 1 211 ? -28.128 6.711 43.616 1.00 23.84 211 GLU D CA 1
ATOM 9737 C C . GLU D 1 211 ? -26.921 5.985 44.206 1.00 22.43 211 GLU D C 1
ATOM 9738 O O . GLU D 1 211 ? -26.993 4.794 44.501 1.00 22.40 211 GLU D O 1
ATOM 9744 N N . LEU D 1 212 ? -25.816 6.702 44.375 1.00 21.76 212 LEU D N 1
ATOM 9745 C CA . LEU D 1 212 ? -24.602 6.122 44.946 1.00 21.97 212 LEU D CA 1
ATOM 9746 C C . LEU D 1 212 ? -24.945 5.694 46.373 1.00 23.94 212 LEU D C 1
ATOM 9747 O O . LEU D 1 212 ? -24.445 4.695 46.884 1.00 24.29 212 LEU D O 1
ATOM 9752 N N . THR D 1 213 ? -25.824 6.473 46.994 1.00 25.28 213 THR D N 1
ATOM 9753 C CA . THR D 1 213 ? -26.290 6.240 48.353 1.00 26.24 213 THR D CA 1
ATOM 9754 C C . THR D 1 213 ? -26.946 4.867 48.511 1.00 26.88 213 THR D C 1
ATOM 9755 O O . THR D 1 213 ? -26.675 4.145 49.471 1.00 26.89 213 THR D O 1
ATOM 9759 N N . LYS D 1 214 ? -27.805 4.522 47.554 1.00 26.27 214 LYS D N 1
ATOM 9760 C CA . LYS D 1 214 ? -28.530 3.259 47.550 1.00 24.91 214 LYS D CA 1
ATOM 9761 C C . LYS D 1 214 ? -27.672 2.109 47.028 1.00 27.14 214 LYS D C 1
ATOM 9762 O O . LYS D 1 214 ? -27.735 0.994 47.554 1.00 27.11 214 LYS D O 1
ATOM 9768 N N . LEU D 1 215 ? -26.873 2.380 45.996 1.00 27.98 215 LEU D N 1
ATOM 9769 C CA . LEU D 1 215 ? -26.013 1.357 45.412 1.00 28.20 215 LEU D CA 1
ATOM 9770 C C . LEU D 1 215 ? -25.059 0.790 46.447 1.00 29.29 215 LEU D C 1
ATOM 9771 O O . LEU D 1 215 ? -24.795 -0.412 46.465 1.00 30.57 215 LEU D O 1
ATOM 9776 N N . ASN D 1 216 ? -24.553 1.658 47.316 1.00 29.55 216 ASN D N 1
ATOM 9777 C CA . ASN D 1 216 ? -23.611 1.236 48.347 1.00 30.81 216 ASN D CA 1
ATOM 9778 C C . ASN D 1 216 ? -24.266 0.985 49.704 1.00 31.46 216 ASN D C 1
ATOM 9779 O O . ASN D 1 216 ? -23.585 0.909 50.729 1.00 31.12 216 ASN D O 1
ATOM 9784 N N . GLY D 1 217 ? -25.586 0.840 49.701 1.00 32.17 217 GLY D N 1
ATOM 9785 C CA . GLY D 1 217 ? -26.310 0.617 50.939 1.00 33.87 217 GLY D CA 1
ATOM 9786 C C . GLY D 1 217 ? -26.246 -0.793 51.488 1.00 35.54 217 GLY D C 1
ATOM 9787 O O . GLY D 1 217 ? -25.878 -1.737 50.791 1.00 35.30 217 GLY D O 1
ATOM 9788 N N . LYS D 1 218 ? -26.610 -0.935 52.756 1.00 38.37 218 LYS D N 1
ATOM 9789 C CA . LYS D 1 218 ? -26.600 -2.238 53.401 1.00 41.30 218 LYS D CA 1
ATOM 9790 C C . LYS D 1 218 ? -28.018 -2.778 53.510 1.00 42.60 218 LYS D C 1
ATOM 9791 O O . LYS D 1 218 ? -28.936 -2.069 53.920 1.00 41.65 218 LYS D O 1
ATOM 9797 N N . LEU D 1 219 ? -28.193 -4.034 53.124 1.00 43.99 219 LEU D N 1
ATOM 9798 C CA . LEU D 1 219 ? -29.497 -4.672 53.195 1.00 45.86 219 LEU D CA 1
ATOM 9799 C C . LEU D 1 219 ? -29.713 -5.141 54.625 1.00 48.12 219 LEU D C 1
ATOM 9800 O O . LEU D 1 219 ? -29.097 -6.114 55.061 1.00 48.94 219 LEU D O 1
ATOM 9805 N N . GLU D 1 220 ? -30.586 -4.457 55.357 1.00 50.19 220 GLU D N 1
ATOM 9806 C CA . GLU D 1 220 ? -30.830 -4.838 56.740 1.00 51.70 220 GLU D CA 1
ATOM 9807 C C . GLU D 1 220 ? -32.302 -4.908 57.133 1.00 51.39 220 GLU D C 1
ATOM 9808 O O . GLU D 1 220 ? -33.045 -3.933 57.009 1.00 51.17 220 GLU D O 1
ATOM 9814 N N . ASN D 1 221 ? -32.705 -6.074 57.625 1.00 51.06 221 ASN D N 1
ATOM 9815 C CA . ASN D 1 221 ? -34.077 -6.310 58.045 1.00 51.24 221 ASN D CA 1
ATOM 9816 C C . ASN D 1 221 ? -35.063 -6.029 56.922 1.00 50.36 221 ASN D C 1
ATOM 9817 O O . ASN D 1 221 ? -35.933 -5.165 57.030 1.00 50.13 221 ASN D O 1
ATOM 9822 N N . ASN D 1 222 ? -34.896 -6.776 55.836 1.00 49.39 222 ASN D N 1
ATOM 9823 C CA . ASN D 1 222 ? -35.754 -6.690 54.664 1.00 48.13 222 ASN D CA 1
ATOM 9824 C C . ASN D 1 222 ? -35.756 -5.367 53.910 1.00 46.48 222 ASN D C 1
ATOM 9825 O O . ASN D 1 222 ? -36.698 -5.062 53.182 1.00 45.12 222 ASN D O 1
ATOM 9830 N N . GLN D 1 223 ? -34.710 -4.573 54.098 1.00 45.15 223 GLN D N 1
ATOM 9831 C CA . GLN D 1 223 ? -34.589 -3.331 53.353 1.00 43.95 223 GLN D CA 1
ATOM 9832 C C . GLN D 1 223 ? -33.246 -2.637 53.405 1.00 40.25 223 GLN D C 1
ATOM 9833 O O . GLN D 1 223 ? -32.433 -2.858 54.296 1.00 40.20 223 GLN D O 1
ATOM 9839 N N . ILE D 1 224 ? -33.038 -1.791 52.409 1.00 37.97 224 ILE D N 1
ATOM 9840 C CA . ILE D 1 224 ? -31.797 -1.072 52.234 1.00 34.99 224 ILE D CA 1
ATOM 9841 C C . ILE D 1 224 ? -31.559 0.125 53.126 1.00 33.97 224 ILE D C 1
ATOM 9842 O O . ILE D 1 224 ? -32.383 1.035 53.213 1.00 33.90 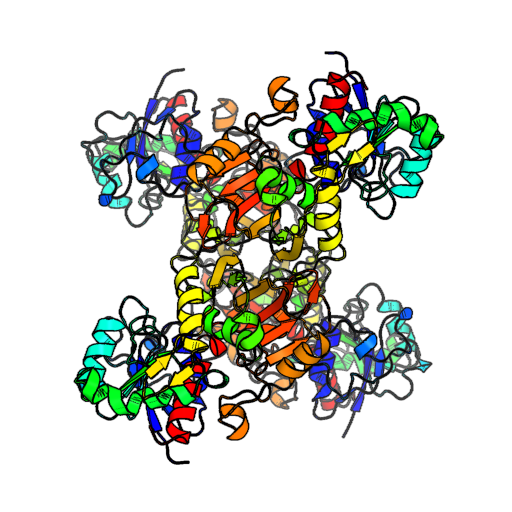224 ILE D O 1
ATOM 9847 N N . ILE D 1 225 ? -30.403 0.104 53.776 1.00 32.44 225 ILE D N 1
ATOM 9848 C CA . ILE D 1 225 ? -29.959 1.183 54.634 1.00 32.42 225 ILE D CA 1
ATOM 9849 C C . ILE D 1 225 ? -29.036 1.995 53.734 1.00 31.95 225 ILE D C 1
ATOM 9850 O O . ILE D 1 225 ? -27.963 1.530 53.354 1.00 30.81 225 ILE D O 1
ATOM 9855 N N . PRO D 1 226 ? -29.446 3.216 53.370 1.00 32.31 226 PRO D N 1
ATOM 9856 C CA . PRO D 1 226 ? -28.612 4.054 52.501 1.00 31.74 226 PRO D CA 1
ATOM 9857 C C . PRO D 1 226 ? -27.218 4.212 53.092 1.00 30.73 226 PRO D C 1
ATOM 9858 O O . PRO D 1 226 ? -27.072 4.325 54.310 1.00 30.80 226 PRO D O 1
ATOM 9862 N N . ALA D 1 227 ? -26.196 4.207 52.242 1.00 28.94 227 ALA D N 1
ATOM 9863 C CA . ALA D 1 227 ? -24.835 4.383 52.734 1.00 28.12 227 ALA D CA 1
ATOM 9864 C C . ALA D 1 227 ? -24.620 5.861 53.020 1.00 28.41 227 ALA D C 1
ATOM 9865 O O . ALA D 1 227 ? -25.085 6.727 52.270 1.00 28.83 227 ALA D O 1
ATOM 9867 N N . ASN D 1 228 ? -23.923 6.151 54.110 1.00 27.49 228 ASN D N 1
ATOM 9868 C CA . ASN D 1 228 ? -23.652 7.527 54.476 1.00 28.82 228 ASN D CA 1
ATOM 9869 C C . ASN D 1 228 ? -22.571 8.133 53.573 1.00 29.36 228 ASN D C 1
ATOM 9870 O O . ASN D 1 228 ? -21.436 8.347 53.999 1.00 30.02 228 ASN D O 1
ATOM 9875 N N . LEU D 1 229 ? -22.930 8.404 52.321 1.00 28.82 229 LEU D N 1
ATOM 9876 C CA . LEU D 1 229 ? -21.990 8.987 51.366 1.00 28.80 229 LEU D CA 1
ATOM 9877 C C . LEU D 1 229 ? -22.297 10.454 51.135 1.00 28.53 229 LEU D C 1
ATOM 9878 O O . LEU D 1 229 ? -23.208 10.799 50.381 1.00 30.86 229 LEU D O 1
ATOM 9883 N N . ASP D 1 230 ? -21.537 11.319 51.790 1.00 27.39 230 ASP D N 1
ATOM 9884 C CA . ASP D 1 230 ? -21.734 12.756 51.657 1.00 27.69 230 ASP D CA 1
ATOM 9885 C C . ASP D 1 230 ? -20.899 13.273 50.488 1.00 28.05 230 ASP D C 1
ATOM 9886 O O . ASP D 1 230 ? -19.758 13.697 50.659 1.00 25.96 230 ASP D O 1
ATOM 9891 N N . SER D 1 231 ? -21.472 13.245 49.292 1.00 28.45 231 SER D N 1
ATOM 9892 C CA . SER D 1 231 ? -20.726 13.686 48.127 1.00 30.41 231 SER D CA 1
ATOM 9893 C C . SER D 1 231 ? -21.327 14.815 47.306 1.00 30.62 231 SER D C 1
ATOM 9894 O O . SER D 1 231 ? -22.533 14.866 47.066 1.00 33.46 231 SER D O 1
ATOM 9897 N N . THR D 1 232 ? -20.462 15.732 46.893 1.00 28.91 232 THR D N 1
ATOM 9898 C CA . THR D 1 232 ? -20.869 16.846 46.058 1.00 28.42 232 THR D CA 1
ATOM 9899 C C . THR D 1 232 ? -20.287 16.539 44.680 1.00 27.53 232 THR D C 1
ATOM 9900 O O . THR D 1 232 ? -19.080 16.324 44.537 1.00 26.81 232 THR D O 1
ATOM 9904 N N . VAL D 1 233 ? -21.149 16.489 43.675 1.00 23.62 233 VAL D N 1
ATOM 9905 C CA . VAL D 1 233 ? -20.690 16.199 42.334 1.00 22.56 233 VAL D CA 1
ATOM 9906 C C . VAL D 1 233 ? -21.023 17.293 41.325 1.00 20.68 233 VAL D C 1
ATOM 9907 O O . VAL D 1 233 ? -22.039 17.979 41.424 1.00 16.91 233 VAL D O 1
ATOM 9911 N N . THR D 1 234 ? -20.113 17.469 40.374 1.00 19.14 234 THR D N 1
ATOM 9912 C CA . THR D 1 234 ? -20.276 18.441 39.314 1.00 18.39 234 THR D CA 1
ATOM 9913 C C . THR D 1 234 ? -20.119 17.645 38.024 1.00 19.47 234 THR D C 1
ATOM 9914 O O . THR D 1 234 ? -19.098 16.983 37.812 1.00 19.51 234 THR D O 1
ATOM 9918 N N . SER D 1 235 ? -21.145 17.681 37.182 1.00 18.64 235 SER D N 1
ATOM 9919 C CA . SER D 1 235 ? -21.118 16.946 35.927 1.00 20.63 235 SER D CA 1
ATOM 9920 C C . SER D 1 235 ? -20.902 17.856 34.730 1.00 22.63 235 SER D C 1
ATOM 9921 O O . SER D 1 235 ? -21.546 18.901 34.589 1.00 22.48 235 SER D O 1
ATOM 9924 N N . ILE D 1 236 ? -20.000 17.417 33.857 1.00 21.44 236 ILE D N 1
ATOM 9925 C CA . ILE D 1 236 ? -19.607 18.162 32.676 1.00 19.11 236 ILE D CA 1
ATOM 9926 C C . ILE D 1 236 ? -19.659 17.316 31.406 1.00 19.57 236 ILE D C 1
ATOM 9927 O O . ILE D 1 236 ? -19.262 16.147 31.404 1.00 18.40 236 ILE D O 1
ATOM 9932 N N . ARG D 1 237 ? -20.155 17.919 30.329 1.00 18.62 237 ARG D N 1
ATOM 9933 C CA . ARG D 1 237 ? -20.245 17.244 29.040 1.00 18.66 237 ARG D CA 1
ATOM 9934 C C . ARG D 1 237 ? -19.021 17.630 28.215 1.00 20.22 237 ARG D C 1
ATOM 9935 O O . ARG D 1 237 ? -18.654 18.802 28.157 1.00 19.99 237 ARG D O 1
ATOM 9943 N N . VAL D 1 238 ? -18.392 16.642 27.583 1.00 20.32 238 VAL D N 1
ATOM 9944 C CA . VAL D 1 238 ? -17.205 16.895 26.776 1.00 20.32 238 VAL D CA 1
ATOM 9945 C C . VAL D 1 238 ? -17.372 16.311 25.377 1.00 20.68 238 VAL D C 1
ATOM 9946 O O . VAL D 1 238 ? -18.212 15.436 25.162 1.00 19.71 238 VAL D O 1
ATOM 9950 N N . PRO D 1 239 ? -16.580 16.800 24.404 1.00 21.06 239 PRO D N 1
ATOM 9951 C CA . PRO D 1 239 ? -16.650 16.321 23.020 1.00 21.39 239 PRO D CA 1
ATOM 9952 C C . PRO D 1 239 ? -15.981 14.954 22.846 1.00 22.32 239 PRO D C 1
ATOM 9953 O O . PRO D 1 239 ? -14.979 14.810 22.150 1.00 23.66 239 PRO D O 1
ATOM 9957 N N . THR D 1 240 ? -16.561 13.958 23.498 1.00 22.35 240 THR D N 1
ATOM 9958 C CA . THR D 1 240 ? -16.085 12.584 23.462 1.00 21.51 240 THR D CA 1
ATOM 9959 C C . THR D 1 240 ? -17.255 11.741 22.953 1.00 20.38 240 THR D C 1
ATOM 9960 O O . THR D 1 240 ? -18.409 12.066 23.213 1.00 19.20 240 THR D O 1
ATOM 9964 N N . ARG D 1 241 ? -16.968 10.672 22.222 1.00 20.90 241 ARG D N 1
ATOM 9965 C CA . ARG D 1 241 ? -18.041 9.841 21.696 1.00 22.65 241 ARG D CA 1
ATOM 9966 C C . ARG D 1 241 ? -18.591 8.884 22.736 1.00 23.82 241 ARG D C 1
ATOM 9967 O O . ARG D 1 241 ? -19.789 8.892 23.016 1.00 25.75 241 ARG D O 1
ATOM 9975 N N . VAL D 1 242 ? -17.716 8.061 23.305 1.00 24.08 242 VAL D N 1
ATOM 9976 C CA . VAL D 1 242 ? -18.120 7.085 24.311 1.00 22.59 242 VAL D CA 1
ATOM 9977 C C . VAL D 1 242 ? -17.143 7.088 25.482 1.00 23.59 242 VAL D C 1
ATOM 9978 O O . VAL D 1 242 ? -15.937 7.252 25.296 1.00 22.88 242 VAL D O 1
ATOM 9982 N N . GLY D 1 243 ? -17.662 6.913 26.694 1.00 23.74 243 GLY D N 1
ATOM 9983 C CA . GLY D 1 243 ? -16.793 6.884 27.856 1.00 24.25 243 GLY D CA 1
ATOM 9984 C C . GLY D 1 243 ? -16.997 8.028 28.826 1.00 25.60 243 GLY D C 1
ATOM 9985 O O . GLY D 1 243 ? -16.824 9.194 28.468 1.00 28.52 243 GLY D O 1
ATOM 9986 N N . HIS D 1 244 ? -17.382 7.696 30.055 1.00 25.31 244 HIS D N 1
ATOM 9987 C CA . HIS D 1 244 ? -17.586 8.704 31.089 1.00 25.90 244 HIS D CA 1
ATOM 9988 C C . HIS D 1 244 ? -16.407 8.668 32.038 1.00 25.82 244 HIS D C 1
ATOM 9989 O O . HIS D 1 244 ? -16.030 7.611 32.548 1.00 26.58 244 HIS D O 1
ATOM 9996 N N . MET D 1 245 ? -15.818 9.830 32.266 1.00 25.12 245 MET D N 1
ATOM 9997 C CA . MET D 1 245 ? -14.673 9.926 33.144 1.00 25.91 245 MET D CA 1
ATOM 9998 C C . MET D 1 245 ? -15.082 10.538 34.477 1.00 25.08 245 MET D C 1
ATOM 9999 O O . MET D 1 245 ? -16.048 11.298 34.552 1.00 24.81 245 MET D O 1
ATOM 10004 N N . GLY D 1 246 ? -14.349 10.190 35.529 1.00 23.81 246 GLY D N 1
ATOM 10005 C CA . GLY D 1 246 ? -14.651 10.725 36.840 1.00 21.24 246 GLY D CA 1
ATOM 10006 C C . GLY D 1 246 ? -13.420 10.965 37.689 1.00 18.56 246 GLY D C 1
ATOM 10007 O O . GLY D 1 246 ? -12.495 10.159 37.708 1.00 19.90 246 GLY D O 1
ATOM 10008 N N . VAL D 1 247 ? -13.394 12.103 38.363 1.00 18.65 247 VAL D N 1
ATOM 10009 C CA . VAL D 1 247 ? -12.304 12.439 39.263 1.00 19.22 247 VAL D CA 1
ATOM 10010 C C . VAL D 1 247 ? -12.977 12.338 40.632 1.00 19.61 247 VAL D C 1
ATOM 10011 O O . VAL D 1 247 ? -13.919 13.080 40.919 1.00 18.54 247 VAL D O 1
ATOM 10015 N N . ILE D 1 248 ? -12.512 11.397 41.450 1.00 20.15 248 ILE D N 1
ATOM 10016 C CA . ILE D 1 248 ? -13.072 11.165 42.782 1.00 18.43 248 ILE D CA 1
ATOM 10017 C C . ILE D 1 248 ? -12.100 11.529 43.895 1.00 19.37 248 ILE D C 1
ATOM 10018 O O . ILE D 1 248 ? -10.985 11.013 43.954 1.00 19.83 248 ILE D O 1
ATOM 10023 N N . ASN D 1 249 ? -12.535 12.425 44.779 1.00 21.59 249 ASN D N 1
ATOM 10024 C CA . ASN D 1 249 ? -11.717 12.865 45.905 1.00 22.04 249 ASN D CA 1
ATOM 10025 C C . ASN D 1 249 ? -12.393 12.507 47.227 1.00 24.17 249 ASN D C 1
ATOM 10026 O O . ASN D 1 249 ? -13.485 12.995 47.528 1.00 23.73 249 ASN D O 1
ATOM 10031 N N . ILE D 1 250 ? -11.746 11.652 48.010 1.00 24.79 250 ILE D N 1
ATOM 10032 C CA . ILE D 1 250 ? -12.282 11.276 49.308 1.00 26.66 250 ILE D CA 1
ATOM 10033 C C . ILE D 1 250 ? -11.388 11.900 50.380 1.00 28.39 250 ILE D C 1
ATOM 10034 O O . ILE D 1 250 ? -10.182 11.657 50.417 1.00 26.08 250 ILE D O 1
ATOM 10039 N N . VAL D 1 251 ? -11.987 12.725 51.233 1.00 32.69 251 VAL D N 1
ATOM 10040 C CA . VAL D 1 251 ? -11.254 13.403 52.295 1.00 36.51 251 VAL D CA 1
ATOM 10041 C C . VAL D 1 251 ? -10.963 12.501 53.484 1.00 40.52 251 VAL D C 1
ATOM 10042 O O . VAL D 1 251 ? -11.843 12.236 54.292 1.00 42.51 251 VAL D O 1
ATOM 10046 N N . THR D 1 252 ? -9.720 12.045 53.595 1.00 44.92 252 THR D N 1
ATOM 10047 C CA . THR D 1 252 ? -9.318 11.174 54.694 1.00 49.10 252 THR D CA 1
ATOM 10048 C C . THR D 1 252 ? -8.706 11.996 55.818 1.00 52.33 252 THR D C 1
ATOM 10049 O O . THR D 1 252 ? -8.295 13.139 55.619 1.00 52.90 252 THR D O 1
ATOM 10053 N N . ASN D 1 253 ? -8.641 11.403 57.003 1.00 55.75 253 ASN D N 1
ATOM 10054 C CA . ASN D 1 253 ? -8.064 12.078 58.155 1.00 59.75 253 ASN D CA 1
ATOM 10055 C C . ASN D 1 253 ? -7.090 11.099 58.790 1.00 61.58 253 ASN D C 1
ATOM 10056 O O . ASN D 1 253 ? -6.753 11.201 59.973 1.00 62.12 253 ASN D O 1
ATOM 10061 N N . GLU D 1 254 ? -6.641 10.147 57.983 1.00 62.33 254 GLU D N 1
ATOM 10062 C CA . GLU D 1 254 ? -5.723 9.125 58.448 1.00 62.94 254 GLU D CA 1
ATOM 10063 C C . GLU D 1 254 ? -4.558 8.951 57.489 1.00 62.78 254 GLU D C 1
ATOM 10064 O O . GLU D 1 254 ? -4.271 9.819 56.666 1.00 63.93 254 GLU D O 1
ATOM 10070 N N . ARG D 1 255 ? -3.900 7.805 57.612 1.00 61.52 255 ARG D N 1
ATOM 10071 C CA . ARG D 1 255 ? -2.763 7.456 56.781 1.00 58.73 255 ARG D CA 1
ATOM 10072 C C . ARG D 1 255 ? -3.280 6.456 55.755 1.00 54.86 255 ARG D C 1
ATOM 10073 O O . ARG D 1 255 ? -3.992 5.518 56.111 1.00 54.20 255 ARG D O 1
ATOM 10081 N N . ILE D 1 256 ? -2.941 6.659 54.486 1.00 49.82 256 ILE D N 1
ATOM 10082 C CA . ILE D 1 256 ? -3.380 5.740 53.441 1.00 44.83 256 ILE D CA 1
ATOM 10083 C C . ILE D 1 256 ? -2.187 5.197 52.664 1.00 42.50 256 ILE D C 1
ATOM 10084 O O . ILE D 1 256 ? -1.255 5.929 52.341 1.00 42.76 256 ILE D O 1
ATOM 10089 N N . ASN D 1 257 ? -2.215 3.903 52.378 1.00 41.61 257 ASN D N 1
ATOM 10090 C CA . ASN D 1 257 ? -1.144 3.265 51.623 1.00 40.14 257 ASN D CA 1
ATOM 10091 C C . ASN D 1 257 ? -1.614 3.096 50.179 1.00 38.79 257 ASN D C 1
ATOM 10092 O O . ASN D 1 257 ? -2.457 2.247 49.888 1.00 37.69 257 ASN D O 1
ATOM 10097 N N . ILE D 1 258 ? -1.069 3.918 49.285 1.00 37.22 258 ILE D N 1
ATOM 10098 C CA . ILE D 1 258 ? -1.434 3.885 47.868 1.00 37.74 258 ILE D CA 1
ATOM 10099 C C . ILE D 1 258 ? -1.316 2.504 47.213 1.00 37.48 258 ILE D C 1
ATOM 10100 O O . ILE D 1 258 ? -2.198 2.096 46.452 1.00 35.73 258 ILE D O 1
ATOM 10105 N N . GLU D 1 259 ? -0.240 1.785 47.508 1.00 37.00 259 GLU D N 1
ATOM 10106 C CA . GLU D 1 259 ? -0.053 0.459 46.937 1.00 37.73 259 GLU D CA 1
ATOM 10107 C C . GLU D 1 259 ? -1.165 -0.509 47.348 1.00 36.29 259 GLU D C 1
ATOM 10108 O O . GLU D 1 259 ? -1.639 -1.300 46.536 1.00 36.26 259 GLU D O 1
ATOM 10114 N N . GLU D 1 260 ? -1.590 -0.447 48.605 1.00 34.73 260 GLU D N 1
ATOM 10115 C CA . GLU D 1 260 ? -2.647 -1.333 49.068 1.00 34.19 260 GLU D CA 1
ATOM 10116 C C . GLU D 1 260 ? -3.981 -0.920 48.460 1.00 32.12 260 GLU D C 1
ATOM 10117 O O . GLU D 1 260 ? -4.867 -1.751 48.272 1.00 31.50 260 GLU D O 1
ATOM 10123 N N . ILE D 1 261 ? -4.122 0.367 48.155 1.00 30.16 261 ILE D N 1
ATOM 10124 C CA . ILE D 1 261 ? -5.339 0.863 47.525 1.00 28.93 261 ILE D CA 1
ATOM 10125 C C . ILE D 1 261 ? -5.435 0.216 46.148 1.00 28.68 261 ILE D C 1
ATOM 10126 O O . ILE D 1 261 ? -6.483 -0.313 45.766 1.00 26.96 261 ILE D O 1
ATOM 10131 N N . LYS D 1 262 ? -4.325 0.264 45.411 1.00 28.94 262 LYS D N 1
ATOM 10132 C CA . LYS D 1 262 ? -4.261 -0.306 44.069 1.00 29.02 262 LYS D CA 1
ATOM 10133 C C . LYS D 1 262 ? -4.556 -1.790 44.146 1.00 28.60 262 LYS D C 1
ATOM 10134 O O . LYS D 1 262 ? -5.317 -2.330 43.339 1.00 27.53 262 LYS D O 1
ATOM 10140 N N . LYS D 1 263 ? -3.945 -2.439 45.132 1.00 28.09 263 LYS D N 1
ATOM 10141 C CA . LYS D 1 263 ? -4.117 -3.867 45.351 1.00 27.68 263 LYS D CA 1
ATOM 10142 C C . LYS D 1 263 ? -5.581 -4.155 45.666 1.00 24.81 263 LYS D C 1
ATOM 10143 O O . LYS D 1 263 ? -6.185 -5.064 45.094 1.00 23.40 263 LYS D O 1
ATOM 10149 N N . THR D 1 264 ? -6.156 -3.372 46.570 1.00 23.58 264 THR D N 1
ATOM 10150 C CA . THR D 1 264 ? -7.557 -3.554 46.941 1.00 23.81 264 THR D CA 1
ATOM 10151 C C . THR D 1 264 ? -8.495 -3.436 45.735 1.00 24.03 264 THR D C 1
ATOM 10152 O O . THR D 1 264 ? -9.435 -4.217 45.599 1.00 23.84 264 THR D O 1
ATOM 10156 N N . LEU D 1 265 ? -8.228 -2.474 44.855 1.00 24.13 265 LEU D N 1
ATOM 10157 C CA . LEU D 1 265 ? -9.070 -2.255 43.682 1.00 24.70 265 LEU D CA 1
ATOM 10158 C C . LEU D 1 265 ? -8.996 -3.332 42.599 1.00 26.66 265 LEU D C 1
ATOM 10159 O O . LEU D 1 265 ? -10.027 -3.749 42.058 1.00 25.99 265 LEU D O 1
ATOM 10164 N N . LYS D 1 266 ? -7.789 -3.785 42.281 1.00 28.18 266 LYS D N 1
ATOM 10165 C CA . LYS D 1 266 ? -7.619 -4.798 41.246 1.00 30.70 266 LYS D CA 1
ATOM 10166 C C . LYS D 1 266 ? -8.016 -6.203 41.686 1.00 31.58 266 LYS D C 1
ATOM 10167 O O . LYS D 1 266 ? -8.285 -7.069 40.855 1.00 31.47 266 LYS D O 1
ATOM 10173 N N . ASN D 1 267 ? -8.058 -6.428 42.991 1.00 32.35 267 ASN D N 1
ATOM 10174 C CA . ASN D 1 267 ? -8.433 -7.735 43.513 1.00 34.88 267 ASN D CA 1
ATOM 10175 C C . ASN D 1 267 ? -9.906 -7.771 43.882 1.00 35.05 267 ASN D C 1
ATOM 10176 O O . ASN D 1 267 ? -10.379 -8.734 44.489 1.00 36.27 267 ASN D O 1
ATOM 10181 N N . PHE D 1 268 ? -10.631 -6.719 43.523 1.00 33.46 268 PHE D N 1
ATOM 10182 C CA . PHE D 1 268 ? -12.048 -6.668 43.825 1.00 32.65 268 PHE D CA 1
ATOM 10183 C C . PHE D 1 268 ? -12.793 -7.649 42.941 1.00 32.45 268 PHE D C 1
ATOM 10184 O O . PHE D 1 268 ? -12.656 -7.630 41.719 1.00 32.20 268 PHE D O 1
ATOM 10192 N N . LYS D 1 269 ? -13.577 -8.513 43.569 1.00 31.89 269 LYS D N 1
ATOM 10193 C CA . LYS D 1 269 ? -14.349 -9.509 42.846 1.00 30.48 269 LYS D CA 1
ATOM 10194 C C . LYS D 1 269 ? -15.664 -9.623 43.581 1.00 29.48 269 LYS D C 1
ATOM 10195 O O . LYS D 1 269 ? -15.783 -9.143 44.703 1.00 29.60 269 LYS D O 1
ATOM 10201 N N . SER D 1 270 ? -16.649 -10.250 42.954 1.00 27.34 270 SER D N 1
ATOM 10202 C CA . SER D 1 270 ? -17.957 -10.386 43.573 1.00 27.27 270 SER D CA 1
ATOM 10203 C C . SER D 1 270 ? -18.710 -11.553 42.945 1.00 26.85 270 SER D C 1
ATOM 10204 O O . SER D 1 270 ? -18.146 -12.304 42.149 1.00 26.59 270 SER D O 1
ATOM 10207 N N . LEU D 1 271 ? -19.982 -11.697 43.306 1.00 26.67 271 LEU D N 1
ATOM 10208 C CA . LEU D 1 271 ? -20.812 -12.776 42.784 1.00 27.78 271 LEU D CA 1
ATOM 10209 C C . LEU D 1 271 ? -20.650 -12.993 41.275 1.00 27.93 271 LEU D C 1
ATOM 10210 O O . LEU D 1 271 ? -20.371 -14.105 40.832 1.00 25.92 271 LEU D O 1
ATOM 10215 N N . PRO D 1 272 ? -20.833 -11.933 40.465 1.00 28.65 272 PRO D N 1
ATOM 10216 C CA . PRO D 1 272 ? -20.693 -12.081 39.012 1.00 29.24 272 PRO D CA 1
ATOM 10217 C C . PRO D 1 272 ? -19.408 -12.809 38.580 1.00 28.82 272 PRO D C 1
ATOM 10218 O O . PRO D 1 272 ? -19.425 -13.599 37.635 1.00 29.04 272 PRO D O 1
ATOM 10222 N N . GLN D 1 273 ? -18.302 -12.543 39.269 1.00 27.88 273 GLN D N 1
ATOM 10223 C CA . GLN D 1 273 ? -17.031 -13.201 38.960 1.00 29.15 273 GLN D CA 1
ATOM 10224 C C . GLN D 1 273 ? -16.996 -14.631 39.520 1.00 30.53 273 GLN D C 1
ATOM 10225 O O . GLN D 1 273 ? -16.538 -15.556 38.853 1.00 30.26 273 GLN D O 1
ATOM 10231 N N . GLN D 1 274 ? -17.476 -14.792 40.751 1.00 32.67 274 GLN D N 1
ATOM 10232 C CA . GLN D 1 274 ? -17.511 -16.089 41.424 1.00 34.48 274 GLN D CA 1
ATOM 10233 C C . GLN D 1 274 ? -18.164 -17.151 40.565 1.00 34.53 274 GLN D C 1
ATOM 10234 O O . GLN D 1 274 ? -17.668 -18.269 40.459 1.00 34.38 274 GLN D O 1
ATOM 10240 N N . LYS D 1 275 ? -19.289 -16.792 39.958 1.00 33.36 275 LYS D N 1
ATOM 10241 C CA . LYS D 1 275 ? -20.040 -17.729 39.134 1.00 33.14 275 LYS D CA 1
ATOM 10242 C C . LYS D 1 275 ? -19.744 -17.627 37.647 1.00 31.77 275 LYS D C 1
ATOM 10243 O O . LYS D 1 275 ? -20.447 -18.228 36.840 1.00 31.47 275 LYS D O 1
ATOM 10249 N N . ASN D 1 276 ? -18.711 -16.870 37.289 1.00 31.03 276 ASN D N 1
ATOM 10250 C CA . ASN D 1 276 ? -18.328 -16.694 35.888 1.00 32.85 276 ASN D CA 1
ATOM 10251 C C . ASN D 1 276 ? -19.527 -16.519 34.950 1.00 32.10 276 ASN D C 1
ATOM 10252 O O . ASN D 1 276 ? -19.727 -17.311 34.026 1.00 32.60 276 ASN D O 1
ATOM 10257 N N . LEU D 1 277 ? -20.327 -15.488 35.190 1.00 30.25 277 LEU D N 1
ATOM 10258 C CA . LEU D 1 277 ? -21.483 -15.230 34.350 1.00 28.39 277 LEU D CA 1
ATOM 10259 C C . LEU D 1 277 ? -20.985 -14.649 33.024 1.00 28.72 277 LEU D C 1
ATOM 10260 O O . LEU D 1 277 ? -20.025 -13.876 32.991 1.00 28.79 277 LEU D O 1
ATOM 10265 N N . PRO D 1 278 ? -21.630 -15.019 31.909 1.00 27.95 278 PRO D N 1
ATOM 10266 C CA . PRO D 1 278 ? -21.236 -14.535 30.581 1.00 28.28 278 PRO D CA 1
ATOM 10267 C C . PRO D 1 278 ? -20.893 -13.054 30.410 1.00 27.20 278 PRO D C 1
ATOM 10268 O O . PRO D 1 278 ? -19.949 -12.721 29.702 1.00 26.88 278 PRO D O 1
ATOM 10272 N N . THR D 1 279 ? -21.630 -12.164 31.063 1.00 26.78 279 THR D N 1
ATOM 10273 C CA . THR D 1 279 ? -21.358 -10.739 30.904 1.00 26.43 279 THR D CA 1
ATOM 10274 C C . THR D 1 279 ? -20.488 -10.124 32.009 1.00 26.34 279 THR D C 1
ATOM 10275 O O . THR D 1 279 ? -20.093 -8.960 31.923 1.00 24.23 279 THR D O 1
ATOM 10279 N N . ALA D 1 280 ? -20.177 -10.905 33.039 1.00 25.01 280 ALA D N 1
ATOM 10280 C CA . ALA D 1 280 ? -19.329 -10.407 34.121 1.00 25.17 280 ALA D CA 1
ATOM 10281 C C . ALA D 1 280 ? -17.869 -10.346 33.669 1.00 25.07 280 ALA D C 1
ATOM 10282 O O . ALA D 1 280 ? -17.354 -11.307 33.100 1.00 25.30 280 ALA D O 1
ATOM 10284 N N . PRO D 1 281 ? -17.182 -9.213 33.910 1.00 24.84 281 PRO D N 1
ATOM 10285 C CA . PRO D 1 281 ? -15.774 -9.129 33.497 1.00 24.10 281 PRO D CA 1
ATOM 10286 C C . PRO D 1 281 ? -14.904 -9.889 34.509 1.00 25.57 281 PRO D C 1
ATOM 10287 O O . PRO D 1 281 ? -15.218 -9.904 35.701 1.00 23.44 281 PRO D O 1
ATOM 10291 N N . LYS D 1 282 ? -13.826 -10.510 34.030 1.00 27.36 282 LYS D N 1
ATOM 10292 C CA . LYS D 1 282 ? -12.909 -11.260 34.885 1.00 29.27 282 LYS D CA 1
ATOM 10293 C C . LYS D 1 282 ? -12.369 -10.375 36.001 1.00 29.84 282 LYS D C 1
ATOM 10294 O O . LYS D 1 282 ? -12.178 -10.822 37.137 1.00 29.83 282 LYS D O 1
ATOM 10300 N N . GLN D 1 283 ? -12.105 -9.119 35.670 1.00 29.18 283 GLN D N 1
ATOM 10301 C CA . GLN D 1 283 ? -11.601 -8.181 36.656 1.00 29.38 283 GLN D CA 1
ATOM 10302 C C . GLN D 1 283 ? -12.335 -6.866 36.454 1.00 28.60 283 GLN D C 1
ATOM 10303 O O . GLN D 1 283 ? -11.946 -6.051 35.623 1.00 28.47 283 GLN D O 1
ATOM 10309 N N . PRO D 1 284 ? -13.405 -6.637 37.226 1.00 27.86 284 PRO D N 1
ATOM 10310 C CA . PRO D 1 284 ? -14.194 -5.406 37.111 1.00 25.48 284 PRO D CA 1
ATOM 10311 C C . PRO D 1 284 ? -13.421 -4.091 37.219 1.00 25.01 284 PRO D C 1
ATOM 10312 O O . PRO D 1 284 ? -13.778 -3.110 36.566 1.00 24.83 284 PRO D O 1
ATOM 10316 N N . ILE D 1 285 ? -12.368 -4.060 38.033 1.00 23.69 285 ILE D N 1
ATOM 10317 C CA . ILE D 1 285 ? -11.587 -2.835 38.185 1.00 23.52 285 ILE D CA 1
ATOM 10318 C C . ILE D 1 285 ? -10.124 -2.984 37.779 1.00 25.15 285 ILE D C 1
ATOM 10319 O O . ILE D 1 285 ? -9.348 -3.657 38.452 1.00 26.25 285 ILE D O 1
ATOM 10324 N N . ILE D 1 286 ? -9.750 -2.341 36.676 1.00 25.21 286 ILE D N 1
ATOM 10325 C CA . ILE D 1 286 ? -8.377 -2.390 36.187 1.00 23.06 286 ILE D CA 1
ATOM 10326 C C . ILE D 1 286 ? -7.637 -1.156 36.693 1.00 23.73 286 ILE D C 1
ATOM 10327 O O . ILE D 1 286 ? -8.165 -0.047 36.625 1.00 23.96 286 ILE D O 1
ATOM 10332 N N . VAL D 1 287 ? -6.425 -1.342 37.209 1.00 22.47 287 VAL D N 1
ATOM 10333 C CA . VAL D 1 287 ? -5.647 -0.207 37.700 1.00 23.00 287 VAL D CA 1
ATOM 10334 C C . VAL D 1 287 ? -4.407 0.035 36.843 1.00 24.02 287 VAL D C 1
ATOM 10335 O O . VAL D 1 287 ? -3.659 -0.889 36.525 1.00 23.72 287 VAL D O 1
ATOM 10339 N N . ARG D 1 288 ? -4.203 1.294 36.475 1.00 24.42 288 ARG D N 1
ATOM 10340 C CA . ARG D 1 288 ? -3.079 1.688 35.648 1.00 23.52 288 ARG D CA 1
ATOM 10341 C C . ARG D 1 288 ? -2.022 2.466 36.416 1.00 23.81 288 ARG D C 1
ATOM 10342 O O . ARG D 1 288 ? -2.334 3.385 37.173 1.00 25.53 288 ARG D O 1
ATOM 10350 N N . ASP D 1 289 ? -0.763 2.094 36.219 1.00 25.56 289 ASP D N 1
ATOM 10351 C CA . ASP D 1 289 ? 0.331 2.767 36.902 1.00 26.85 289 ASP D CA 1
ATOM 10352 C C . ASP D 1 289 ? 0.847 3.984 36.137 1.00 26.17 289 ASP D C 1
ATOM 10353 O O . ASP D 1 289 ? 1.391 4.910 36.742 1.00 24.64 289 ASP D O 1
ATOM 10358 N N . GLU D 1 290 ? 0.677 3.993 34.816 1.00 26.27 290 GLU D N 1
ATOM 10359 C CA . GLU D 1 290 ? 1.147 5.127 34.031 1.00 27.63 290 GLU D CA 1
ATOM 10360 C C . GLU D 1 290 ? 0.376 6.389 34.407 1.00 26.79 290 GLU D C 1
ATOM 10361 O O . GLU D 1 290 ? -0.847 6.384 34.512 1.00 27.63 290 GLU D O 1
ATOM 10367 N N . GLU D 1 291 ? 1.114 7.467 34.627 1.00 26.52 291 GLU D N 1
ATOM 10368 C CA . GLU D 1 291 ? 0.538 8.730 35.048 1.00 28.38 291 GLU D CA 1
ATOM 10369 C C . GLU D 1 291 ? -0.415 9.424 34.069 1.00 26.62 291 GLU D C 1
ATOM 10370 O O . GLU D 1 291 ? -1.008 10.435 34.421 1.00 27.21 291 GLU D O 1
ATOM 10376 N N . ASP D 1 292 ? -0.581 8.891 32.861 1.00 24.20 292 ASP D N 1
ATOM 10377 C CA . ASP D 1 292 ? -1.478 9.525 31.890 1.00 23.40 292 ASP D CA 1
ATOM 10378 C C . ASP D 1 292 ? -2.674 8.657 31.505 1.00 22.66 292 ASP D C 1
ATOM 10379 O O . ASP D 1 292 ? -3.242 8.788 30.420 1.00 18.81 292 ASP D O 1
ATOM 10384 N N . ARG D 1 293 ? -3.060 7.774 32.422 1.00 22.39 293 ARG D N 1
ATOM 10385 C CA . ARG D 1 293 ? -4.193 6.886 32.204 1.00 20.51 293 ARG D CA 1
ATOM 10386 C C . ARG D 1 293 ? -5.174 7.071 33.360 1.00 20.49 293 ARG D C 1
ATOM 10387 O O . ARG D 1 293 ? -4.787 7.517 34.443 1.00 17.36 293 ARG D O 1
ATOM 10395 N N . PRO D 1 294 ? -6.460 6.733 33.145 1.00 21.38 294 PRO D N 1
ATOM 10396 C CA . PRO D 1 294 ? -7.026 6.196 31.897 1.00 20.61 294 PRO D CA 1
ATOM 10397 C C . PRO D 1 294 ? -7.393 7.255 30.846 1.00 20.27 294 PRO D C 1
ATOM 10398 O O . PRO D 1 294 ? -7.522 8.448 31.148 1.00 18.31 294 PRO D O 1
ATOM 10402 N N . GLN D 1 295 ? -7.574 6.788 29.616 1.00 18.10 295 GLN D N 1
ATOM 10403 C CA . GLN D 1 295 ? -7.940 7.635 28.496 1.00 18.35 295 GLN D CA 1
ATOM 10404 C C . GLN D 1 295 ? -9.040 6.940 27.711 1.00 18.41 295 GLN D C 1
ATOM 10405 O O . GLN D 1 295 ? -8.941 5.759 27.391 1.00 18.13 295 GLN D O 1
ATOM 10411 N N . PRO D 1 296 ? -10.110 7.670 27.388 1.00 18.20 296 PRO D N 1
ATOM 10412 C CA . PRO D 1 296 ? -11.236 7.114 26.633 1.00 18.97 296 PRO D CA 1
ATOM 10413 C C . PRO D 1 296 ? -10.870 6.275 25.397 1.00 22.78 296 PRO D C 1
ATOM 10414 O O . PRO D 1 296 ? -11.338 5.142 25.256 1.00 24.79 296 PRO D O 1
ATOM 10418 N N . ILE D 1 297 ? -10.047 6.819 24.501 1.00 22.80 297 ILE D N 1
ATOM 10419 C CA . ILE D 1 297 ? -9.694 6.093 23.280 1.00 24.16 297 ILE D CA 1
ATOM 10420 C C . ILE D 1 297 ? -8.821 4.863 23.522 1.00 25.12 297 ILE D C 1
ATOM 10421 O O . ILE D 1 297 ? -8.751 3.964 22.682 1.00 26.78 297 ILE D O 1
ATOM 10426 N N . ILE D 1 298 ? -8.163 4.810 24.670 1.00 23.81 298 ILE D N 1
ATOM 10427 C CA . ILE D 1 298 ? -7.317 3.671 24.970 1.00 22.62 298 ILE D CA 1
ATOM 10428 C C . ILE D 1 298 ? -8.005 2.609 25.819 1.00 23.37 298 ILE D C 1
ATOM 10429 O O . ILE D 1 298 ? -7.919 1.421 25.518 1.00 23.82 298 ILE D O 1
ATOM 10434 N N . ASP D 1 299 ? -8.716 3.040 26.857 1.00 22.70 299 ASP D N 1
ATOM 10435 C CA . ASP D 1 299 ? -9.328 2.105 27.792 1.00 22.58 299 ASP D CA 1
ATOM 10436 C C . ASP D 1 299 ? -10.830 1.861 27.777 1.00 23.22 299 ASP D C 1
ATOM 10437 O O . ASP D 1 299 ? -11.283 0.884 28.372 1.00 23.86 299 ASP D O 1
ATOM 10442 N N . VAL D 1 300 ? -11.601 2.720 27.117 1.00 21.68 300 VAL D N 1
ATOM 10443 C CA . VAL D 1 300 ? -13.053 2.571 27.116 1.00 22.32 300 VAL D CA 1
ATOM 10444 C C . VAL D 1 300 ? -13.578 1.159 26.841 1.00 22.82 300 VAL D C 1
ATOM 10445 O O . VAL D 1 300 ? -14.608 0.769 27.387 1.00 24.20 300 VAL D O 1
ATOM 10449 N N . ASN D 1 301 ? -12.871 0.391 26.019 1.00 21.69 301 ASN D N 1
ATOM 10450 C CA . ASN D 1 301 ? -13.308 -0.959 25.674 1.00 23.52 301 ASN D CA 1
ATOM 10451 C C . ASN D 1 301 ? -12.800 -2.080 26.595 1.00 23.17 301 ASN D C 1
ATOM 10452 O O . ASN D 1 301 ? -13.027 -3.261 26.325 1.00 21.85 301 ASN D O 1
ATOM 10457 N N . ALA D 1 302 ? -12.131 -1.715 27.683 1.00 22.25 302 ALA D N 1
ATOM 10458 C CA . ALA D 1 302 ? -11.601 -2.711 28.609 1.00 21.03 302 ALA D CA 1
ATOM 10459 C C . ALA D 1 302 ? -12.622 -3.806 28.912 1.00 22.28 302 ALA D C 1
ATOM 10460 O O . ALA D 1 302 ? -13.720 -3.540 29.415 1.00 21.00 302 ALA D O 1
ATOM 10462 N N . GLU D 1 303 ? -12.248 -5.036 28.579 1.00 23.73 303 GLU D N 1
ATOM 10463 C CA . GLU D 1 303 ? -13.091 -6.209 28.798 1.00 25.61 303 GLU D CA 1
ATOM 10464 C C . GLU D 1 303 ? -14.496 -6.010 28.251 1.00 24.37 303 GLU D C 1
ATOM 10465 O O . GLU D 1 303 ? -15.483 -6.036 28.987 1.00 24.46 303 GLU D O 1
ATOM 10471 N N . SER D 1 304 ? -14.577 -5.812 26.941 1.00 25.32 304 SER D N 1
ATOM 10472 C CA . SER D 1 304 ? -15.855 -5.604 26.282 1.00 25.12 304 SER D CA 1
ATOM 10473 C C . SER D 1 304 ? -16.664 -4.476 26.914 1.00 24.75 304 SER D C 1
ATOM 10474 O O . SER D 1 304 ? -17.888 -4.471 26.838 1.00 26.82 304 SER D O 1
ATOM 10477 N N . GLY D 1 305 ? -15.980 -3.525 27.541 1.00 23.91 305 GLY D N 1
ATOM 10478 C CA . GLY D 1 305 ? -16.669 -2.400 28.143 1.00 23.30 305 GLY D CA 1
ATOM 10479 C C . GLY D 1 305 ? -17.317 -2.658 29.491 1.00 23.20 305 GLY D C 1
ATOM 10480 O O . GLY D 1 305 ? -18.019 -1.791 30.010 1.00 22.62 305 GLY D O 1
ATOM 10481 N N . MET D 1 306 ? -17.087 -3.836 30.064 1.00 21.67 306 MET D N 1
ATOM 10482 C CA . MET D 1 306 ? -17.668 -4.160 31.361 1.00 21.75 306 MET D CA 1
ATOM 10483 C C . MET D 1 306 ? -16.744 -3.830 32.526 1.00 21.79 306 MET D C 1
ATOM 10484 O O . MET D 1 306 ? -17.156 -3.863 33.689 1.00 22.17 306 MET D O 1
ATOM 10489 N N . ALA D 1 307 ? -15.493 -3.514 32.216 1.00 19.27 307 ALA D N 1
ATOM 10490 C CA . ALA D 1 307 ? -14.538 -3.153 33.252 1.00 18.69 307 ALA D CA 1
ATOM 10491 C C . ALA D 1 307 ? -14.277 -1.646 33.236 1.00 18.85 307 ALA D C 1
ATOM 10492 O O . ALA D 1 307 ? -14.341 -0.993 32.181 1.00 18.91 307 ALA D O 1
ATOM 10494 N N . VAL D 1 308 ? -14.003 -1.090 34.407 1.00 16.27 308 VAL D N 1
ATOM 10495 C CA . VAL D 1 308 ? -13.691 0.323 34.493 1.00 18.33 308 VAL D CA 1
ATOM 10496 C C . VAL D 1 308 ? -12.195 0.408 34.743 1.00 17.76 308 VAL D C 1
ATOM 10497 O O . VAL D 1 308 ? -11.609 -0.514 35.297 1.00 22.14 308 VAL D O 1
ATOM 10501 N N . THR D 1 309 ? -11.569 1.499 34.329 1.00 17.70 309 THR D N 1
ATOM 10502 C CA . THR D 1 309 ? -10.141 1.640 34.540 1.00 17.23 309 THR D CA 1
ATOM 10503 C C . THR D 1 309 ? -9.879 2.804 35.463 1.00 18.12 309 THR D C 1
ATOM 10504 O O . THR D 1 309 ? -10.464 3.879 35.298 1.00 19.64 309 THR D O 1
ATOM 10508 N N . VAL D 1 310 ? -9.001 2.586 36.437 1.00 16.79 310 VAL D N 1
ATOM 10509 C CA . VAL D 1 310 ? -8.645 3.621 37.388 1.00 14.96 310 VAL D CA 1
ATOM 10510 C C . VAL D 1 310 ? -7.162 3.940 37.247 1.00 16.30 310 VAL D C 1
ATOM 10511 O O . VAL D 1 310 ? -6.347 3.067 36.914 1.00 15.91 310 VAL D O 1
ATOM 10515 N N . GLY D 1 311 ? -6.816 5.196 37.498 1.00 15.06 311 GLY D N 1
ATOM 10516 C CA . GLY D 1 311 ? -5.430 5.610 37.418 1.00 15.41 311 GLY D CA 1
ATOM 10517 C C . GLY D 1 311 ? -5.191 6.858 38.237 1.00 17.31 311 GLY D C 1
ATOM 10518 O O . GLY D 1 311 ? -6.124 7.426 38.814 1.00 19.89 311 GLY D O 1
ATOM 10519 N N . ARG D 1 312 ? -3.939 7.283 38.313 1.00 17.78 312 ARG D N 1
ATOM 10520 C CA . ARG D 1 312 ? -3.609 8.498 39.037 1.00 20.53 312 ARG D CA 1
ATOM 10521 C C . ARG D 1 312 ? -4.034 8.434 40.506 1.00 22.30 312 ARG D C 1
ATOM 10522 O O . ARG D 1 312 ? -4.390 9.447 41.117 1.00 21.86 312 ARG D O 1
ATOM 10530 N N . ILE D 1 313 ? -3.993 7.233 41.068 1.00 24.63 313 ILE D N 1
ATOM 10531 C CA . ILE D 1 313 ? -4.348 7.030 42.466 1.00 25.70 313 ILE D CA 1
ATOM 10532 C C . ILE D 1 313 ? -3.323 7.771 43.320 1.00 27.03 313 ILE D C 1
ATOM 10533 O O . ILE D 1 313 ? -2.149 7.406 43.354 1.00 27.30 313 ILE D O 1
ATOM 10538 N N . ARG D 1 314 ? -3.765 8.823 43.999 1.00 29.64 314 ARG D N 1
ATOM 10539 C CA . ARG D 1 314 ? -2.857 9.612 44.828 1.00 32.83 314 ARG D CA 1
ATOM 10540 C C . ARG D 1 314 ? -3.450 9.978 46.187 1.00 32.01 314 ARG D C 1
ATOM 10541 O O . ARG D 1 314 ? -4.665 10.062 46.344 1.00 31.26 314 ARG D O 1
ATOM 10549 N N . HIS D 1 315 ? -2.579 10.201 47.165 1.00 32.35 315 HIS D N 1
ATOM 10550 C CA . HIS D 1 315 ? -3.020 10.567 48.503 1.00 32.07 315 HIS D CA 1
ATOM 10551 C C . HIS D 1 315 ? -2.096 11.578 49.167 1.00 33.63 315 HIS D C 1
ATOM 10552 O O . HIS D 1 315 ? -1.027 11.225 49.654 1.00 33.72 315 HIS D O 1
ATOM 10559 N N . GLU D 1 316 ? -2.510 12.839 49.181 1.00 35.39 316 GLU D N 1
ATOM 10560 C CA . GLU D 1 316 ? -1.728 13.888 49.819 1.00 38.23 316 GLU D CA 1
ATOM 10561 C C . GLU D 1 316 ? -2.710 14.941 50.327 1.00 37.13 316 GLU D C 1
ATOM 10562 O O . GLU D 1 316 ? -3.823 15.039 49.820 1.00 37.48 316 GLU D O 1
ATOM 10568 N N . ASN D 1 317 ? -2.314 15.710 51.337 1.00 36.56 317 ASN D N 1
ATOM 10569 C CA . ASN D 1 317 ? -3.198 16.725 51.911 1.00 36.55 317 ASN D CA 1
ATOM 10570 C C . ASN D 1 317 ? -4.481 16.058 52.408 1.00 35.57 317 ASN D C 1
ATOM 10571 O O . ASN D 1 317 ? -5.581 16.576 52.202 1.00 35.23 317 ASN D O 1
ATOM 10576 N N . ASN D 1 318 ? -4.336 14.904 53.051 1.00 33.14 318 ASN D N 1
ATOM 10577 C CA . ASN D 1 318 ? -5.479 14.167 53.573 1.00 32.14 318 ASN D CA 1
ATOM 10578 C C . ASN D 1 318 ? -6.631 14.052 52.575 1.00 31.03 318 ASN D C 1
ATOM 10579 O O . ASN D 1 318 ? -7.794 14.301 52.904 1.00 30.32 318 ASN D O 1
ATOM 10584 N N . VAL D 1 319 ? -6.292 13.674 51.348 1.00 29.44 319 VAL D N 1
ATOM 10585 C CA . VAL D 1 319 ? -7.277 13.498 50.292 1.00 26.18 319 VAL D CA 1
ATOM 10586 C C . VAL D 1 319 ? -6.840 12.351 49.390 1.00 24.72 319 VAL D C 1
ATOM 10587 O O . VAL D 1 319 ? -5.715 12.324 48.894 1.00 21.98 319 VAL D O 1
ATOM 10591 N N . LEU D 1 320 ? -7.733 11.389 49.206 1.00 23.67 320 LEU D N 1
ATOM 10592 C CA . LEU D 1 320 ? -7.464 10.248 48.346 1.00 23.30 320 LEU D CA 1
ATOM 10593 C C . LEU D 1 320 ? -8.060 10.656 47.001 1.00 23.87 320 LEU D C 1
ATOM 10594 O O . LEU D 1 320 ? -9.274 10.875 46.906 1.00 24.06 320 LEU D O 1
ATOM 10599 N N . ARG D 1 321 ? -7.212 10.774 45.978 1.00 23.47 321 ARG D N 1
ATOM 10600 C CA . ARG D 1 321 ? -7.642 11.175 44.632 1.00 22.23 321 ARG D CA 1
ATOM 10601 C C . ARG D 1 321 ? -7.438 10.049 43.630 1.00 23.15 321 ARG D C 1
ATOM 10602 O O . ARG D 1 321 ? -6.402 9.385 43.630 1.00 23.73 321 ARG D O 1
ATOM 10610 N N . LEU D 1 322 ? -8.431 9.833 42.778 1.00 23.10 322 LEU D N 1
ATOM 10611 C CA . LEU D 1 322 ? -8.322 8.814 41.745 1.00 23.20 322 LEU D CA 1
ATOM 10612 C C . LEU D 1 322 ? -9.181 9.181 40.534 1.00 23.11 322 LEU D C 1
ATOM 10613 O O . LEU D 1 322 ? -10.206 9.863 40.662 1.00 22.63 322 LEU D O 1
ATOM 10618 N N . VAL D 1 323 ? -8.731 8.755 39.356 1.00 22.42 323 VAL D N 1
ATOM 10619 C CA . VAL D 1 323 ? -9.452 9.009 38.116 1.00 21.23 323 VAL D CA 1
ATOM 10620 C C . VAL D 1 323 ? -9.950 7.675 37.597 1.00 21.88 323 VAL D C 1
ATOM 10621 O O . VAL D 1 323 ? -9.201 6.696 37.530 1.00 21.83 323 VAL D O 1
ATOM 10625 N N . VAL D 1 324 ? -11.222 7.633 37.238 1.00 20.31 324 VAL D N 1
ATOM 10626 C CA . VAL D 1 324 ? -11.810 6.403 36.750 1.00 19.18 324 VAL D CA 1
ATOM 10627 C C . VAL D 1 324 ? -12.508 6.643 35.414 1.00 18.73 324 VAL D C 1
ATOM 10628 O O . VAL D 1 324 ? -12.958 7.752 35.123 1.00 17.42 324 VAL D O 1
ATOM 10632 N N . LEU D 1 325 ? -12.564 5.597 34.597 1.00 19.24 325 LEU D N 1
ATOM 10633 C CA . LEU D 1 325 ? -13.191 5.658 33.286 1.00 18.05 325 LEU D CA 1
ATOM 10634 C C . LEU D 1 325 ? -14.044 4.419 33.070 1.00 18.76 325 LEU D C 1
ATOM 10635 O O . LEU D 1 325 ? -13.643 3.312 33.433 1.00 19.43 325 LEU D O 1
ATOM 10640 N N . GLY D 1 326 ? -15.211 4.606 32.465 1.00 18.06 326 GLY D N 1
ATOM 10641 C CA . GLY D 1 326 ? -16.084 3.482 32.193 1.00 19.50 326 GLY D CA 1
ATOM 10642 C C . GLY D 1 326 ? -16.844 3.662 30.894 1.00 20.50 326 GLY D C 1
ATOM 10643 O O . GLY D 1 326 ? -17.046 4.787 30.436 1.00 20.59 326 GLY D O 1
ATOM 10644 N N . ASP D 1 327 ? -17.252 2.553 30.286 1.00 21.60 327 ASP D N 1
ATOM 10645 C CA . ASP D 1 327 ? -18.017 2.608 29.044 1.00 20.96 327 ASP D CA 1
ATOM 10646 C C . ASP D 1 327 ? -19.456 2.911 29.451 1.00 20.42 327 ASP D C 1
ATOM 10647 O O . ASP D 1 327 ? -20.142 2.042 29.997 1.00 18.68 327 ASP D O 1
ATOM 10652 N N . ASN D 1 328 ? -19.913 4.134 29.188 1.00 18.65 328 ASN D N 1
ATOM 10653 C CA . ASN D 1 328 ? -21.261 4.538 29.571 1.00 16.53 328 ASN D CA 1
ATOM 10654 C C . ASN D 1 328 ? -22.374 3.731 28.908 1.00 17.44 328 ASN D C 1
ATOM 10655 O O . ASN D 1 328 ? -23.502 3.698 29.407 1.00 16.26 328 ASN D O 1
ATOM 10660 N N . LEU D 1 329 ? -22.058 3.064 27.803 1.00 17.72 329 LEU D N 1
ATOM 10661 C CA . LEU D 1 329 ? -23.053 2.273 27.078 1.00 19.09 329 LEU D CA 1
ATOM 10662 C C . LEU D 1 329 ? -23.155 0.798 27.486 1.00 19.12 329 LEU D C 1
ATOM 10663 O O . LEU D 1 329 ? -24.199 0.179 27.294 1.00 17.93 329 LEU D O 1
ATOM 10668 N N . VAL D 1 330 ? -22.078 0.234 28.027 1.00 18.77 330 VAL D N 1
ATOM 10669 C CA . VAL D 1 330 ? -22.079 -1.173 28.430 1.00 19.59 330 VAL D CA 1
ATOM 10670 C C . VAL D 1 330 ? -22.160 -1.270 29.956 1.00 21.69 330 VAL D C 1
ATOM 10671 O O . VAL D 1 330 ? -23.180 -1.697 30.510 1.00 22.81 330 VAL D O 1
ATOM 10675 N N . ARG D 1 331 ? -21.086 -0.870 30.627 1.00 20.30 331 ARG D N 1
ATOM 10676 C CA . ARG D 1 331 ? -21.049 -0.878 32.079 1.00 21.71 331 ARG D CA 1
ATOM 10677 C C . ARG D 1 331 ? -22.145 0.078 32.582 1.00 22.24 331 ARG D C 1
ATOM 10678 O O . ARG D 1 331 ? -22.836 -0.196 33.569 1.00 21.65 331 ARG D O 1
ATOM 10686 N N . GLY D 1 332 ? -22.298 1.199 31.883 1.00 20.91 332 GLY D N 1
ATOM 10687 C CA . GLY D 1 332 ? -23.289 2.185 32.259 1.00 19.06 332 GLY D CA 1
ATOM 10688 C C . GLY D 1 332 ? -24.726 1.767 32.020 1.00 20.18 332 GLY D C 1
ATOM 10689 O O . GLY D 1 332 ? -25.631 2.352 32.606 1.00 19.55 332 GLY D O 1
ATOM 10690 N N . ALA D 1 333 ? -24.962 0.761 31.182 1.00 20.30 333 ALA D N 1
ATOM 10691 C CA . ALA D 1 333 ? -26.345 0.370 30.923 1.00 21.87 333 ALA D CA 1
ATOM 10692 C C . ALA D 1 333 ? -26.579 -1.008 30.316 1.00 22.38 333 ALA D C 1
ATOM 10693 O O . ALA D 1 333 ? -26.977 -1.939 31.017 1.00 24.34 333 ALA D O 1
ATOM 10695 N N . ALA D 1 334 ? -26.357 -1.126 29.011 1.00 22.03 334 ALA D N 1
ATOM 10696 C CA . ALA D 1 334 ? -26.582 -2.384 28.308 1.00 22.51 334 ALA D CA 1
ATOM 10697 C C . ALA D 1 334 ? -26.005 -3.581 29.052 1.00 23.55 334 ALA D C 1
ATOM 10698 O O . ALA D 1 334 ? -26.725 -4.531 29.375 1.00 23.28 334 ALA D O 1
ATOM 10700 N N . GLY D 1 335 ? -24.708 -3.520 29.330 1.00 23.86 335 GLY D N 1
ATOM 10701 C CA . GLY D 1 335 ? -24.041 -4.607 30.021 1.00 25.40 335 GLY D CA 1
ATOM 10702 C C . GLY D 1 335 ? -24.582 -4.971 31.393 1.00 26.83 335 GLY D C 1
ATOM 10703 O O . GLY D 1 335 ? -24.835 -6.150 31.651 1.00 29.09 335 GLY D O 1
ATOM 10704 N N . ILE D 1 336 ? -24.766 -3.994 32.281 1.00 26.82 336 ILE D N 1
ATOM 10705 C CA . ILE D 1 336 ? -25.275 -4.325 33.612 1.00 27.54 336 ILE D CA 1
ATOM 10706 C C . ILE D 1 336 ? -26.722 -4.810 33.611 1.00 26.90 336 ILE D C 1
ATOM 10707 O O . ILE D 1 336 ? -27.116 -5.586 34.476 1.00 26.54 336 ILE D O 1
ATOM 10712 N N . THR D 1 337 ? -27.517 -4.359 32.647 1.00 25.95 337 THR D N 1
ATOM 10713 C CA . THR D 1 337 ? -28.895 -4.809 32.579 1.00 24.91 337 THR D CA 1
ATOM 10714 C C . THR D 1 337 ? -28.879 -6.301 32.245 1.00 24.75 337 THR D C 1
ATOM 10715 O O . THR D 1 337 ? -29.654 -7.080 32.793 1.00 24.37 337 THR D O 1
ATOM 10719 N N . ILE D 1 338 ? -27.984 -6.701 31.349 1.00 24.23 338 ILE D N 1
ATOM 10720 C CA . ILE D 1 338 ? -27.889 -8.103 30.973 1.00 23.10 338 ILE D CA 1
ATOM 10721 C C . ILE D 1 338 ? -27.244 -8.897 32.119 1.00 23.52 338 ILE D C 1
ATOM 10722 O O . ILE D 1 338 ? -27.679 -10.009 32.442 1.00 21.26 338 ILE D O 1
ATOM 10727 N N . LEU D 1 339 ? -26.214 -8.317 32.734 1.00 22.87 339 LEU D N 1
ATOM 10728 C CA . LEU D 1 339 ? -25.542 -8.966 33.853 1.00 23.37 339 LEU D CA 1
ATOM 10729 C C . LEU D 1 339 ? -26.554 -9.165 34.992 1.00 23.10 339 LEU D C 1
ATOM 10730 O O . LEU D 1 339 ? -26.576 -10.217 35.636 1.00 23.37 339 LEU D O 1
ATOM 10735 N N . THR D 1 340 ? -27.391 -8.156 35.230 1.00 21.44 340 THR D N 1
ATOM 10736 C CA . THR D 1 340 ? -28.399 -8.237 36.281 1.00 20.82 340 THR D CA 1
ATOM 10737 C C . THR D 1 340 ? -29.321 -9.434 36.058 1.00 21.31 340 THR D C 1
ATOM 10738 O O . THR D 1 340 ? -29.577 -10.200 36.989 1.00 20.09 340 THR D O 1
ATOM 10742 N N . VAL D 1 341 ? -29.813 -9.602 34.834 1.00 20.83 341 VAL D N 1
ATOM 10743 C CA . VAL D 1 341 ? -30.689 -10.730 34.527 1.00 22.52 341 VAL D CA 1
ATOM 10744 C C . VAL D 1 341 ? -29.938 -12.039 34.797 1.00 25.29 341 VAL D C 1
ATOM 10745 O O . VAL D 1 341 ? -30.510 -12.987 35.337 1.00 25.77 341 VAL D O 1
ATOM 10749 N N . GLU D 1 342 ? -28.658 -12.085 34.419 1.00 25.97 342 GLU D N 1
ATOM 10750 C CA . GLU D 1 342 ? -27.835 -13.277 34.628 1.00 27.65 342 GLU D CA 1
ATOM 10751 C C . GLU D 1 342 ? -27.746 -13.602 36.119 1.00 27.98 342 GLU D C 1
ATOM 10752 O O . GLU D 1 342 ? -27.873 -14.755 36.525 1.00 27.75 342 GLU D O 1
ATOM 10758 N N . VAL D 1 343 ? -27.534 -12.573 36.929 1.00 28.60 343 VAL D N 1
ATOM 10759 C CA . VAL D 1 343 ? -27.447 -12.742 38.369 1.00 28.56 343 VAL D CA 1
ATOM 10760 C C . VAL D 1 343 ? -28.789 -13.245 38.879 1.00 30.11 343 VAL D C 1
ATOM 10761 O O . VAL D 1 343 ? -28.846 -14.127 39.737 1.00 31.27 343 VAL D O 1
ATOM 10765 N N . MET D 1 344 ? -29.870 -12.690 38.344 1.00 30.71 344 MET D N 1
ATOM 10766 C CA . MET D 1 344 ? -31.203 -13.098 38.763 1.00 32.23 344 MET D CA 1
ATOM 10767 C C . MET D 1 344 ? -31.445 -14.578 38.487 1.00 32.51 344 MET D C 1
ATOM 10768 O O . MET D 1 344 ? -32.022 -15.280 39.313 1.00 31.92 344 MET D O 1
ATOM 10773 N N . LYS D 1 345 ? -30.991 -15.048 37.332 1.00 34.13 345 LYS D N 1
ATOM 10774 C CA . LYS D 1 345 ? -31.151 -16.448 36.965 1.00 35.58 345 LYS D CA 1
ATOM 10775 C C . LYS D 1 345 ? -30.246 -17.314 37.829 1.00 36.29 345 LYS D C 1
ATOM 10776 O O . LYS D 1 345 ? -30.581 -18.448 38.161 1.00 38.63 345 LYS D O 1
ATOM 10782 N N . GLU D 1 346 ? -29.095 -16.766 38.189 1.00 35.85 346 GLU D N 1
ATOM 10783 C CA . GLU D 1 346 ? -28.120 -17.469 39.005 1.00 35.96 346 GLU D CA 1
ATOM 10784 C C . GLU D 1 346 ? -28.602 -17.684 40.437 1.00 35.19 346 GLU D C 1
ATOM 10785 O O . GLU D 1 346 ? -28.311 -18.711 41.043 1.00 34.99 346 GLU D O 1
ATOM 10791 N N . LEU D 1 347 ? -29.339 -16.718 40.975 1.00 34.47 347 LEU D N 1
ATOM 10792 C CA . LEU D 1 347 ? -29.824 -16.814 42.346 1.00 34.51 347 LEU D CA 1
ATOM 10793 C C . LEU D 1 347 ? -31.222 -17.418 42.505 1.00 33.95 347 LEU D C 1
ATOM 10794 O O . LEU D 1 347 ? -31.722 -17.545 43.624 1.00 33.92 347 LEU D O 1
ATOM 10799 N N . GLY D 1 348 ? -31.858 -17.785 41.398 1.00 33.87 348 GLY D N 1
ATOM 10800 C CA . GLY D 1 348 ? -33.180 -18.379 41.493 1.00 33.87 348 GLY D CA 1
ATOM 10801 C C . GLY D 1 348 ? -34.383 -17.467 41.306 1.00 34.36 348 GLY D C 1
ATOM 10802 O O . GLY D 1 348 ? -35.517 -17.946 41.333 1.00 35.19 348 GLY D O 1
ATOM 10803 N N . TYR D 1 349 ? -34.171 -16.165 41.143 1.00 33.62 349 TYR D N 1
ATOM 10804 C CA . TYR D 1 349 ? -35.302 -15.270 40.918 1.00 34.30 349 TYR D CA 1
ATOM 10805 C C . TYR D 1 349 ? -35.755 -15.518 39.484 1.00 36.87 349 TYR D C 1
ATOM 10806 O O . TYR D 1 349 ? -36.917 -15.298 39.133 1.00 35.88 349 TYR D O 1
ATOM 10815 N N . ILE D 1 350 ? -34.805 -15.984 38.672 1.00 39.24 350 ILE D N 1
ATOM 10816 C CA . ILE D 1 350 ? -35.015 -16.302 37.265 1.00 41.98 350 ILE D CA 1
ATOM 10817 C C . ILE D 1 350 ? -35.431 -15.118 36.399 1.00 43.39 350 ILE D C 1
ATOM 10818 O O . ILE D 1 350 ? -36.612 -14.713 36.470 1.00 44.26 350 ILE D O 1
#